Protein 9CP8 (pdb70)

Solvent-accessible surface area: 29819 Å² total; per-residue (Å²): 202,52,39,83,61,40,135,6,144,56,62,36,108,67,43,34,77,66,4,65,154,57,2,98,107,12,10,52,60,3,114,87,98,18,102,97,0,0,111,57,17,3,114,126,104,52,58,54,93,35,107,4,52,14,70,117,88,61,17,124,74,71,12,112,119,13,74,83,49,20,75,56,13,0,44,26,0,20,129,11,2,38,72,2,4,82,22,6,88,117,5,23,91,87,43,62,48,117,26,41,88,16,0,48,0,0,2,41,26,17,42,3,78,20,0,0,2,9,0,17,12,42,79,5,1,28,0,0,4,1,0,0,3,0,4,2,0,67,9,0,31,3,178,29,0,4,0,0,0,8,14,30,150,78,131,13,5,30,55,27,0,0,25,0,0,87,43,9,26,11,79,23,1,0,2,0,1,18,5,2,0,0,0,0,4,0,58,6,33,42,32,67,90,68,2,11,1,0,0,2,20,10,82,37,52,2,0,10,0,1,36,35,7,18,12,75,0,4,18,4,0,18,2,8,39,21,2,0,0,0,1,2,20,131,86,14,38,29,52,5,0,0,6,3,0,5,0,2,2,0,34,14,76,39,2,2,0,14,0,0,0,45,13,166,86,5,0,73,128,0,47,60,53,1,66,94,50,9,70,151,6,14,64,36,2,95,72,0,0,65,7,0,21,143,17,6,0,6,0,0,34,5,63,64,83,109,48,1,20,108,5,2,28,144,41,0,1,10,5,1,0,0,6,15,55,78,35,120,53,5,34,66,56,0,39,3,0,1,2,0,2,5,6,31,43,0,1,2,1,0,4,9,4,0,0,1,2,12,24,1,6,0,4,49,15,1,0,53,16,10,3,8,3,6,0,29,57,0,18,2,24,0,13,30,2,67,6,72,114,110,0,2,74,52,0,1,24,1,0,0,46,0,0,21,57,6,20,1,2,2,0,0,69,2,0,40,52,2,15,66,80,16,39,97,145,32,114,64,113,30,18,116,70,21,135,120,102,73,46,80,48,41,141,12,145,59,61,38,106,68,43,32,77,66,4,65,142,45,1,95,102,14,14,55,55,3,113,77,156,19,97,108,7,0,110,89,29,2,119,112,100,36,55,45,98,40,98,5,56,15,65,108,112,63,15,184,99,78,11,126,121,13,74,85,48,18,76,57,12,0,46,26,0,21,128,11,2,40,72,2,5,82,22,5,83,112,5,20,86,87,46,67,49,111,26,42,95,19,0,48,0,0,2,41,19,18,44,3,77,20,0,0,2,9,0,18,11,55,87,5,1,30,0,0,3,1,0,0,2,0,4,2,0,66,9,0,40,3,166,21,0,4,0,0,0,7,6,32,196,60,134,20,8,29,55,25,0,0,25,0,0,85,43,9,27,12,78,25,1,1,0,0,1,18,4,1,0,0,0,0,5,0,60,5,33,43,33,66,97,68,2,10,1,0,0,2,19,10,81,37,51,2,1,10,0,1,36,28,8,19,13,86,1,4,18,4,0,17,3,8,40,20,1,0,0,0,1,2,19,131,88,12,39,31,52,6,0,0,5,2,0,6,0,3,2,0,35,13,78,42,3,2,1,12,0,0,0,46,15,129,85,6,0,69,131,0,48,58,52,1,64,96,53,8,69,148,5,13,71,45,3,98,73,0,0,63,13,0,22,143,17,6,0,8,0,0,24,3,48,63,82,109,35,1,20,103,1,1,29,145,39,0,2,11,4,1,0,0,6,15,56,81,35,121,51,5,34,64,57,0,38,4,0,1,3,0,2,4,6,30,42,0,1,2,1,0,4,8,4,0,0,1,2,12,24,1,5,0,2,52,16,1,0,51,14,10,4,10,3,9,0,33,59,0,19,2,23,0,13,29,1,64,7,72,112,114,0,2,72,50,0,0,26,1,0,0,52,0,0,22,55,5,20,1,3,2,0,0,70,2,0,42,51,2,15,67,81,16,41,100,148,34,109,64,135,28,27,120,73,18,136,122

Radius of gyration: 27.76 Å; Cα contacts (8 Å, |Δi|>4): 2174; chains: 2; bounding box: 69×74×76 Å

Foldseek 3Di:
DKDWPDDFQDAPVRCLVVLQVVLVVLLVCCVVPPPVSQCVCLCPVQVDNDDWWDDPVNLCVLQVPPDPVLLVQLLQQLVLQLVVQLVVLVVDDKDWDQDQPQKIKIKDKAFFAEEEAEFEEDLHQQLQQLLLPLLQSVSLVHDAYEYEYEQYDPGFRDNSSSSSNVSSPHPIYTRGDFLSSQSCQCCVGPNVDHGQEYETEEASNRLVSNVVCPVSHHYFERFHQAEEEEEAEPQDDLLLLLVQQLVRQLSFLNYEREYEYQDPVSLVSSVVVNLVVLVPDPDSSVVRNVNRCRRHYIYMHDNDPVRSLVVCQQQLHQEYEYAYPPQVVVVVRRQRHQYYHYHSPDGLVCQSHHNHHRSRAYHPRRSNPHHGDGSSSRIDIDMDMDGDLVSLVVVLLVQLAVCVVVVNQVRNVVSVVSCCVSPVPDDDNRHDHHDD/DKDWPDDFQDAPVRCQVVLLVVLVVLLVQCVVPPPVSQCVCLCVPQVDNDFWWADPVRLCVLQVPPDPVLLVQLLQQLVLQLVVQLVVLVVDDKDWDQDQPQKIKIKDKAFFAEEEAEFEEDLHQQLQQLLLPLLQSVSLVHDAYEYEYEQHPSHFRDSSSSSSNVSSPHPIYTHGDFLSSQSCQQCVGPNVDHGQEYETAEASNRLVSNVVCPVSHHYFASFHQAEEEEEAEPQDDLLLLLVQQLVSQLSFLNYEYEYEYQDVVSLVSSVVVNLVVLVPDPDSSNHRNVNRCRRHYIYMHDNDPVVSLVVCQVQLHQEYEYAYPPQVVVVVRHQRHQYYHYHSPDGLVCQSHHNHHRSRAYHPRRSNPHHGDHSSSRIDIDMDMDGDLVSLVVVLLVQLAVCVVVLNQVRNVVSVVSCCVSPVPDDDPSHDHRDD

Nearest PDB structures (foldseek):
  9cp9-assembly1_B  TM=1.002E+00  e=2.658E-89  Cupriavidus pinatubonensis JMP134
  9cp7-assembly1_B  TM=1.001E+00  e=1.029E-88  Cupriavidus pinatubonensis JMP134
  1kah-assembly1_A  TM=8.950E-01  e=1.008E-38  Escherichia coli
  6an0-assembly1_A-2  TM=8.835E-01  e=2.908E-38  Elizabethkingia anophelis NUHP1
  8wwe-assembly1_C  TM=5.870E-01  e=1.804E-37  Ruegeria pomeroyi DSS-3

InterPro domains:
  IPR001692 Histidinol dehydrogenase, conserved site [PS00611] (219-251)
  IPR012131 Histidinol dehydrogenase [PF00815] (11-418)
  IPR012131 Histidinol dehydrogenase [PR00083] (23-47)
  IPR012131 Histidinol dehydrogenase [PR00083] (97-124)
  IPR012131 Histidinol dehydrogenase [PR00083] (160-186)
  IPR012131 Histidinol dehydrogenase [PR00083] (190-215)
  IPR012131 Histidinol dehydrogenase [PR00083] (219-240)
  IPR012131 Histidinol dehydrogenase [PR00083] (241-260)
  IPR012131 Histidinol dehydrogenase [PR00083] (312-337)
  IPR012131 Histidinol dehydrogenase [PR00083] (353-371)
  IPR012131 Histidinol dehydrogenase [PTHR21256] (5-421)
  IPR012131 Histidinol dehydrogenase [TIGR00069] (23-418)
  IPR012131 Histidinol dehydrogenase [cd06572] (19-411)
  IPR016161 Aldehyde/histidinol dehydrogenase [SSF53720] (16-419)
  IPR022695 Histidinol dehydrogenase, monofunctional [PIRSF000099] (8-419)
  IPR043678 Sulfopropanediol 3-dehydrogenase [MF_02228] (1-433)

Structure (mmCIF, N/CA/C/O backbone):
data_9CP8
#
_entry.id   9CP8
#
_cell.length_a   83.078
_cell.length_b   75.592
_cell.length_c   84.995
_cell.angle_alpha   90.000
_cell.angle_beta   117.279
_cell.angle_gamma   90.000
#
_symmetry.space_group_name_H-M   'P 1 21 1'
#
loop_
_entity.id
_entity.type
_entity.pdbx_description
1 polymer 'Sulfopropanediol 3-dehydrogenase'
2 non-polymer 'ZINC ION'
3 non-polymer '1,4-DIHYDRONICOTINAMIDE ADENINE DINUCLEOTIDE'
4 non-polymer '(2R)-3-SULFOLACTIC ACID'
5 water water
#
loop_
_atom_site.group_PDB
_atom_site.id
_atom_site.type_symbol
_atom_site.label_atom_id
_atom_site.label_alt_id
_atom_site.label_comp_id
_atom_site.label_asym_id
_atom_site.label_entity_id
_atom_site.label_seq_id
_atom_site.pdbx_PDB_ins_code
_atom_site.Cartn_x
_atom_site.Cartn_y
_atom_site.Cartn_z
_atom_site.occupancy
_atom_site.B_iso_or_equiv
_atom_site.auth_seq_id
_atom_site.auth_comp_id
_atom_site.auth_asym_id
_atom_site.auth_atom_id
_atom_site.pdbx_PDB_model_num
ATOM 1 N N . MET A 1 2 ? -15.587 -26.054 44.095 1.000 42.119 1 MET A N 1
ATOM 2 C CA . MET A 1 2 ? -16.646 -25.170 43.539 1.000 40.465 1 MET A CA 1
ATOM 3 C C . MET A 1 2 ? -16.449 -23.724 44.008 1.000 39.453 1 MET A C 1
ATOM 4 O O . MET A 1 2 ? -16.254 -23.449 45.191 1.000 40.436 1 MET A O 1
ATOM 9 N N . ILE A 1 3 ? -16.608 -22.806 43.049 1.000 36.505 2 ILE A N 1
ATOM 10 C CA . ILE A 1 3 ? -16.397 -21.381 43.226 1.000 33.455 2 ILE A CA 1
ATOM 11 C C . ILE A 1 3 ? -17.757 -20.711 43.076 1.000 30.812 2 ILE A C 1
ATOM 12 O O . ILE A 1 3 ? -18.425 -20.925 42.060 1.000 33.744 2 ILE A O 1
ATOM 17 N N . SER A 1 4 ? -18.156 -19.899 44.062 1.000 25.489 3 SER A N 1
ATOM 18 C CA . SER A 1 4 ? -19.483 -19.303 44.059 1.000 26.246 3 SER A CA 1
ATOM 19 C C . SER A 1 4 ? -19.397 -17.824 43.710 1.000 23.851 3 SER A C 1
ATOM 20 O O . SER A 1 4 ? -18.727 -17.079 44.422 1.000 25.412 3 SER A O 1
ATOM 23 N N . TYR A 1 5 ? -20.093 -17.442 42.640 1.000 22.576 4 TYR A N 1
ATOM 24 C CA . TYR A 1 5 ? -20.304 -16.050 42.286 1.000 21.318 4 TYR A CA 1
ATOM 25 C C . TYR A 1 5 ? -21.470 -15.478 43.083 1.000 25.064 4 TYR A C 1
ATOM 26 O O . TYR A 1 5 ? -22.643 -15.706 42.754 1.000 24.930 4 TYR A O 1
ATOM 35 N N . LEU A 1 6 ? -21.126 -14.674 44.087 1.000 22.637 5 LEU A N 1
ATOM 36 C CA . LEU A 1 6 ? -22.124 -13.940 44.850 1.000 22.253 5 LEU A CA 1
ATOM 37 C C . LEU A 1 6 ? -22.583 -12.721 44.060 1.000 23.661 5 LEU A C 1
ATOM 38 O O . LEU A 1 6 ? -23.662 -12.207 44.294 1.000 24.949 5 LEU A O 1
ATOM 43 N N . LYS A 1 7 ? -21.739 -12.207 43.155 1.000 20.213 6 LYS A N 1
ATOM 44 C CA . LYS A 1 7 ? -22.182 -11.232 42.176 1.000 21.971 6 LYS A CA 1
ATOM 45 C C . LYS A 1 7 ? -21.509 -11.595 40.861 1.000 23.045 6 LYS A C 1
ATOM 46 O O . LYS A 1 7 ? -20.287 -11.762 40.810 1.000 21.607 6 LYS A O 1
ATOM 52 N N . LYS A 1 8 ? -22.319 -11.769 39.814 1.000 24.247 7 LYS A N 1
ATOM 53 C CA . LYS A 1 8 ? -21.822 -12.084 38.490 1.000 26.301 7 LYS A CA 1
ATOM 54 C C . LYS A 1 8 ? -22.036 -10.881 37.578 1.000 28.702 7 LYS A C 1
ATOM 55 O O . LYS A 1 8 ? -23.064 -10.206 37.642 1.000 30.973 7 LYS A O 1
ATOM 61 N N . ALA A 1 9 ? -21.066 -10.621 36.704 1.000 25.422 8 ALA A N 1
ATOM 62 C CA . ALA A 1 9 ? -21.166 -9.511 35.776 1.000 28.140 8 ALA A CA 1
ATOM 63 C C . ALA A 1 9 ? -21.839 -9.938 34.477 1.000 29.747 8 ALA A C 1
ATOM 64 O O . ALA A 1 9 ? -21.436 -10.941 33.897 1.000 32.517 8 ALA A O 1
ATOM 66 N N . GLU A 1 10 ? -22.709 -9.085 33.933 1.000 32.465 9 GLU A N 1
ATOM 67 C CA . GLU A 1 10 ? -23.161 -9.249 32.551 1.000 36.197 9 GLU A CA 1
ATOM 68 C C . GLU A 1 10 ? -22.039 -8.963 31.542 1.000 36.840 9 GLU A C 1
ATOM 69 O O . GLU A 1 10 ? -21.995 -9.547 30.459 1.000 34.969 9 GLU A O 1
ATOM 75 N N . LYS A 1 11 ? -21.123 -8.043 31.874 1.000 31.930 10 LYS A N 1
ATOM 76 C CA . LYS A 1 11 ? -20.142 -7.583 30.903 1.000 29.429 10 LYS A CA 1
ATOM 77 C C . LYS A 1 11 ? -18.726 -7.801 31.428 1.000 29.473 10 LYS A C 1
ATOM 78 O O . LYS A 1 11 ? -18.517 -7.847 32.640 1.000 28.018 10 LYS A O 1
ATOM 84 N N . THR A 1 12 ? -17.763 -7.904 30.493 1.000 28.459 11 THR A N 1
ATOM 85 C CA . THR A 1 12 ? -16.349 -8.044 30.829 1.000 30.057 11 THR A CA 1
ATOM 86 C C . THR A 1 12 ? -15.531 -7.114 29.932 1.000 27.960 11 THR A C 1
ATOM 87 O O . THR A 1 12 ? -16.065 -6.499 29.003 1.000 28.194 11 THR A O 1
ATOM 91 N N . PRO A 1 13 ? -14.213 -6.916 30.207 1.000 27.465 12 PRO A N 1
ATOM 92 C CA . PRO A 1 13 ? -13.369 -6.116 29.303 1.000 28.939 12 PRO A CA 1
ATOM 93 C C . PRO A 1 13 ? -13.397 -6.521 27.830 1.000 28.777 12 PRO A C 1
ATOM 94 O O . PRO A 1 13 ? -13.008 -5.739 26.968 1.000 29.419 12 PRO A O 1
ATOM 98 N N . GLN A 1 14 ? -13.882 -7.735 27.553 1.000 33.263 13 GLN A N 1
ATOM 99 C CA . GLN A 1 14 ? -14.050 -8.225 26.192 1.000 34.474 13 GLN A CA 1
ATOM 100 C C . GLN A 1 14 ? -15.292 -7.646 25.512 1.000 33.440 13 GLN A C 1
ATOM 101 O O . GLN A 1 14 ? -15.325 -7.564 24.291 1.000 33.876 13 GLN A O 1
ATOM 107 N N . THR A 1 15 ? -16.308 -7.238 26.287 1.000 33.111 14 THR A N 1
ATOM 108 C CA . THR A 1 15 ? -17.621 -6.915 25.736 1.000 31.216 14 THR A CA 1
ATOM 109 C C . THR A 1 15 ? -17.526 -5.845 24.646 1.000 34.038 14 THR A C 1
ATOM 110 O O . THR A 1 15 ? -18.147 -5.995 23.602 1.000 37.753 14 THR A O 1
ATOM 114 N N . GLU A 1 16 ? -16.750 -4.773 24.871 1.000 31.792 15 GLU A N 1
ATOM 115 C CA . GLU A 1 16 ? -16.758 -3.622 23.976 1.000 32.341 15 GLU A CA 1
ATOM 116 C C . GLU A 1 16 ? -15.699 -3.686 22.874 1.000 29.468 15 GLU A C 1
ATOM 117 O O . GLU A 1 16 ? -15.476 -2.678 22.195 1.000 32.418 15 GLU A O 1
ATOM 123 N N . THR A 1 17 ? -15.060 -4.848 22.673 1.000 34.924 16 THR A N 1
ATOM 124 C CA . THR A 1 17 ? -13.991 -4.953 21.687 1.000 34.645 16 THR A CA 1
ATOM 125 C C . THR A 1 17 ? -14.470 -4.500 20.301 1.000 33.153 16 THR A C 1
ATOM 126 O O . THR A 1 17 ? -13.806 -3.691 19.654 1.000 31.167 16 THR A O 1
ATOM 130 N N . ALA A 1 18 ? -15.614 -5.017 19.828 1.000 34.055 17 ALA A N 1
ATOM 131 C CA . ALA A 1 18 ? -16.072 -4.748 18.467 1.000 30.620 17 ALA A CA 1
ATOM 132 C C . ALA A 1 18 ? -16.295 -3.255 18.227 1.000 27.183 17 ALA A C 1
ATOM 133 O O . ALA A 1 18 ? -15.935 -2.714 17.179 1.000 27.561 17 ALA A O 1
ATOM 135 N N . THR A 1 19 ? -16.909 -2.584 19.203 1.000 27.876 18 THR A N 1
ATOM 136 C CA . THR A 1 19 ? -17.132 -1.153 19.127 1.000 30.009 18 THR A CA 1
ATOM 137 C C . THR A 1 19 ? -15.808 -0.419 18.899 1.000 29.221 18 THR A C 1
ATOM 138 O O . THR A 1 19 ? -15.679 0.434 18.025 1.000 29.006 18 THR A O 1
ATOM 142 N N . ALA A 1 20 ? -14.808 -0.740 19.721 1.000 26.250 19 ALA A N 1
ATOM 143 C CA . ALA A 1 20 ? -13.551 -0.006 19.666 1.000 25.395 19 ALA A CA 1
ATOM 144 C C . ALA A 1 20 ? -12.861 -0.250 18.325 1.000 25.068 19 ALA A C 1
ATOM 145 O O . ALA A 1 20 ? -12.317 0.664 17.717 1.000 24.933 19 ALA A O 1
ATOM 147 N N . GLN A 1 21 ? -12.900 -1.497 17.854 1.000 26.307 20 GLN A N 1
ATOM 148 C CA . GLN A 1 21 ? -12.165 -1.869 16.654 1.000 27.561 20 GLN A CA 1
ATOM 149 C C . GLN A 1 21 ? -12.745 -1.200 15.410 1.000 29.019 20 GLN A C 1
ATOM 150 O O . GLN A 1 21 ? -11.982 -0.814 14.535 1.000 26.924 20 GLN A O 1
ATOM 156 N N . LYS A 1 22 ? -14.073 -1.026 15.357 1.000 31.783 21 LYS A N 1
ATOM 157 C CA . LYS A 1 22 ? -14.726 -0.424 14.203 1.000 31.925 21 LYS A CA 1
ATOM 158 C C . LYS A 1 22 ? -14.313 1.043 14.049 1.000 27.848 21 LYS A C 1
ATOM 159 O O . LYS A 1 22 ? -13.952 1.480 12.963 1.000 27.438 21 LYS A O 1
ATOM 165 N N . VAL A 1 23 ? -14.327 1.803 15.152 1.000 26.684 22 VAL A N 1
ATOM 166 C CA . VAL A 1 23 ? -13.928 3.204 15.130 1.000 26.711 22 VAL A CA 1
ATOM 167 C C . VAL A 1 23 ? -12.454 3.331 14.748 1.000 23.598 22 VAL A C 1
ATOM 168 O O . VAL A 1 23 ? -12.075 4.159 13.918 1.000 22.671 22 VAL A O 1
ATOM 172 N N . VAL A 1 24 ? -11.590 2.541 15.396 1.000 25.913 23 VAL A N 1
ATOM 173 C CA . VAL A 1 24 ? -10.159 2.692 15.193 1.000 23.022 23 VAL A CA 1
ATOM 174 C C . VAL A 1 24 ? -9.786 2.352 13.747 1.000 22.746 23 VAL A C 1
ATOM 175 O O . VAL A 1 24 ? -8.978 3.042 13.142 1.000 24.500 23 VAL A O 1
ATOM 179 N N . THR A 1 25 ? -10.408 1.310 13.185 1.000 25.624 24 THR A N 1
ATOM 180 C CA . THR A 1 25 ? -10.135 0.933 11.802 1.000 27.253 24 THR A CA 1
ATOM 181 C C . THR A 1 25 ? -10.434 2.109 10.870 1.000 25.058 24 THR A C 1
ATOM 182 O O . THR A 1 25 ? -9.619 2.436 10.008 1.000 26.034 24 THR A O 1
ATOM 186 N N . GLU A 1 26 ? -11.579 2.790 11.075 1.000 25.633 25 GLU A N 1
ATOM 187 C CA . GLU A 1 26 ? -11.968 3.906 10.218 1.000 26.777 25 GLU A CA 1
ATOM 188 C C . GLU A 1 26 ? -11.013 5.082 10.404 1.000 26.067 25 GLU A C 1
ATOM 189 O O . GLU A 1 26 ? -10.534 5.679 9.441 1.000 24.171 25 GLU A O 1
ATOM 195 N N . MET A 1 27 ? -10.702 5.432 11.662 1.000 24.424 26 MET A N 1
ATOM 196 C CA . MET A 1 27 ? -9.910 6.628 11.893 1.000 24.716 26 MET A CA 1
ATOM 197 C C . MET A 1 27 ? -8.484 6.416 11.387 1.000 22.810 26 MET A C 1
ATOM 198 O O . MET A 1 27 ? -7.889 7.338 10.832 1.000 24.685 26 MET A O 1
ATOM 203 N N . LEU A 1 28 ? -7.918 5.221 11.604 1.000 26.815 27 LEU A N 1
ATOM 204 C CA . LEU A 1 28 ? -6.532 5.000 11.202 1.000 26.662 27 LEU A CA 1
ATOM 205 C C . LEU A 1 28 ? -6.422 4.974 9.672 1.000 26.718 27 LEU A C 1
ATOM 206 O O . LEU A 1 28 ? -5.454 5.456 9.120 1.000 27.153 27 LEU A O 1
ATOM 211 N N . ALA A 1 29 ? -7.448 4.485 8.986 1.000 29.572 28 ALA A N 1
ATOM 212 C CA . ALA A 1 29 ? -7.487 4.582 7.531 1.000 29.925 28 ALA A CA 1
ATOM 213 C C . ALA A 1 29 ? -7.511 6.042 7.065 1.000 29.562 28 ALA A C 1
ATOM 214 O O . ALA A 1 29 ? -6.733 6.429 6.199 1.000 29.876 28 ALA A O 1
ATOM 216 N N . GLU A 1 30 ? -8.354 6.890 7.677 1.000 26.708 29 GLU A N 1
ATOM 217 C CA . GLU A 1 30 ? -8.427 8.290 7.294 1.000 27.734 29 GLU A CA 1
ATOM 218 C C . GLU A 1 30 ? -7.106 8.999 7.550 1.000 27.231 29 GLU A C 1
ATOM 219 O O . GLU A 1 30 ? -6.697 9.855 6.780 1.000 27.598 29 GLU A O 1
ATOM 225 N N . ILE A 1 31 ? -6.449 8.701 8.687 1.000 25.193 30 ILE A N 1
ATOM 226 C CA . ILE A 1 31 ? -5.233 9.415 9.020 1.000 24.976 30 ILE A CA 1
ATOM 227 C C . ILE A 1 31 ? -4.089 8.934 8.122 1.000 26.766 30 ILE A C 1
ATOM 228 O O . ILE A 1 31 ? -3.248 9.737 7.726 1.000 28.054 30 ILE A O 1
ATOM 233 N N . GLN A 1 32 ? -4.054 7.637 7.816 1.000 28.606 31 GLN A N 1
ATOM 234 C CA . GLN A 1 32 ? -3.047 7.126 6.894 1.000 34.368 31 GLN A CA 1
ATOM 235 C C . GLN A 1 32 ? -3.187 7.837 5.550 1.000 36.903 31 GLN A C 1
ATOM 236 O O . GLN A 1 32 ? -2.200 8.332 5.015 1.000 37.644 31 GLN A O 1
ATOM 242 N N . ALA A 1 33 ? -4.432 7.944 5.056 1.000 35.526 32 ALA A N 1
ATOM 243 C CA . ALA A 1 33 ? -4.704 8.549 3.757 1.000 35.686 32 ALA A CA 1
ATOM 244 C C . ALA A 1 33 ? -4.476 10.068 3.755 1.000 35.768 32 ALA A C 1
ATOM 245 O O . ALA A 1 33 ? -3.940 10.610 2.792 1.000 34.960 32 ALA A O 1
ATOM 247 N N . ARG A 1 34 ? -4.902 10.780 4.811 1.000 33.697 33 ARG A N 1
ATOM 248 C CA . ARG A 1 34 ? -5.044 12.227 4.743 1.000 31.926 33 ARG A CA 1
ATOM 249 C C . ARG A 1 34 ? -4.106 12.983 5.677 1.000 29.836 33 ARG A C 1
ATOM 250 O O . A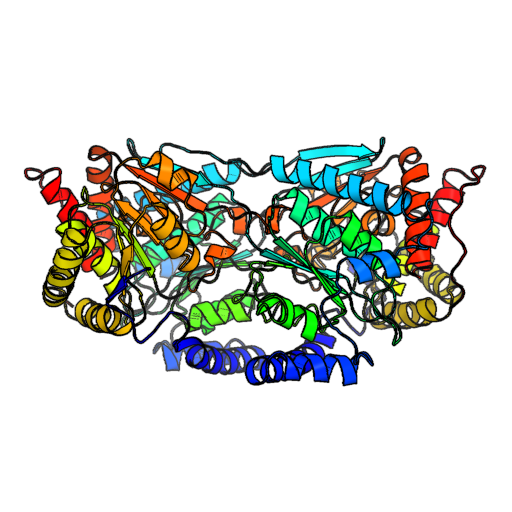RG A 1 34 ? -4.012 14.202 5.579 1.000 30.199 33 ARG A O 1
ATOM 258 N N . GLY A 1 35 ? -3.437 12.301 6.617 1.000 30.121 34 GLY A N 1
ATOM 259 C CA . GLY A 1 35 ? -2.425 12.964 7.431 1.000 28.093 34 GLY A CA 1
ATOM 260 C C . GLY A 1 35 ? -2.995 14.011 8.389 1.000 27.873 34 GLY A C 1
ATOM 261 O O . GLY A 1 35 ? -4.035 13.792 9.021 1.000 26.736 34 GLY A O 1
ATOM 262 N N . LYS A 1 36 ? -2.285 15.138 8.496 1.000 25.544 35 LYS A N 1
ATOM 263 C CA . LYS A 1 36 ? -2.640 16.204 9.412 1.000 28.359 35 LYS A CA 1
ATOM 264 C C . LYS A 1 36 ? -4.073 16.681 9.164 1.000 29.659 35 LYS A C 1
ATOM 265 O O . LYS A 1 36 ? -4.757 17.081 10.102 1.000 25.425 35 LYS A O 1
ATOM 271 N N . ASP A 1 37 ? -4.533 16.658 7.904 1.000 30.168 36 ASP A N 1
ATOM 272 C CA . ASP A 1 37 ? -5.874 17.141 7.605 1.000 32.529 36 ASP A CA 1
ATOM 273 C C . ASP A 1 37 ? -6.902 16.321 8.378 1.000 27.832 36 ASP A C 1
ATOM 274 O O . ASP A 1 37 ? -7.842 16.888 8.938 1.000 25.944 36 ASP A O 1
ATOM 279 N N . ALA A 1 38 ? -6.717 14.996 8.383 1.000 24.229 37 ALA A N 1
ATOM 280 C CA . ALA A 1 38 ? -7.637 14.118 9.080 1.000 24.841 37 ALA A CA 1
ATOM 281 C C . ALA A 1 38 ? -7.511 14.363 10.582 1.000 24.428 37 ALA A C 1
ATOM 282 O O . ALA A 1 38 ? -8.504 14.381 11.288 1.000 22.247 37 ALA A O 1
ATOM 284 N N . VAL A 1 39 ? -6.289 14.577 11.076 1.000 25.083 38 VAL A N 1
ATOM 285 C CA . VAL A 1 39 ? -6.129 14.800 12.508 1.000 24.430 38 VAL A CA 1
ATOM 286 C C . VAL A 1 39 ? -6.783 16.116 12.960 1.000 25.929 38 VAL A C 1
ATOM 287 O O . VAL A 1 39 ? -7.453 16.153 13.998 1.000 22.853 38 VAL A O 1
ATOM 291 N N . ARG A 1 40 ? -6.577 17.201 12.200 1.000 24.164 39 ARG A N 1
ATOM 292 C CA . ARG A 1 40 ? -7.226 18.474 12.478 1.000 26.057 39 ARG A CA 1
ATOM 293 C C . ARG A 1 40 ? -8.743 18.307 12.466 1.000 23.737 39 ARG A C 1
ATOM 294 O O . ARG A 1 40 ? -9.420 18.894 13.318 1.000 20.548 39 ARG A O 1
ATOM 302 N N . GLN A 1 41 ? -9.257 17.529 11.498 1.000 22.468 40 GLN A N 1
ATOM 303 C CA . GLN A 1 41 ? -10.690 17.285 11.373 1.000 22.773 40 GLN A CA 1
ATOM 304 C C . GLN A 1 41 ? -11.193 16.598 12.644 1.000 22.957 40 GLN A C 1
ATOM 305 O O . GLN A 1 41 ? -12.198 16.998 13.228 1.000 21.177 40 GLN A O 1
ATOM 311 N N . TYR A 1 42 ? -10.461 15.573 13.103 1.000 21.321 41 TYR A N 1
ATOM 312 C CA . TYR A 1 42 ? -10.901 14.823 14.270 1.000 21.526 41 TYR A CA 1
ATOM 313 C C . TYR A 1 42 ? -10.786 15.662 15.542 1.000 19.353 41 TYR A C 1
ATOM 314 O O . TYR A 1 42 ? -11.641 15.575 16.418 1.000 19.694 41 TYR A O 1
ATOM 323 N N . ALA A 1 43 ? -9.746 16.484 15.640 1.000 19.425 42 ALA A N 1
ATOM 324 C CA . ALA A 1 43 ? -9.558 17.364 16.783 1.000 20.237 42 ALA A CA 1
ATOM 325 C C . ALA A 1 43 ? -10.765 18.300 16.900 1.000 20.660 42 ALA A C 1
ATOM 326 O O . ALA A 1 43 ? -11.256 18.558 17.986 1.000 18.145 42 ALA A O 1
ATOM 328 N N . LYS A 1 44 ? -11.216 18.847 15.758 1.000 20.484 43 LYS A N 1
ATOM 329 C CA . LYS A 1 44 ? -12.369 19.732 15.767 1.000 20.847 43 LYS A CA 1
ATOM 330 C C . LYS A 1 44 ? -13.656 18.952 16.038 1.000 19.830 43 LYS A C 1
ATOM 331 O O . LYS A 1 44 ? -14.462 19.333 16.899 1.000 20.141 43 LYS A O 1
ATOM 337 N N . GLN A 1 45 ? -13.870 17.853 15.315 1.000 18.856 44 GLN A N 1
ATOM 338 C CA . GLN A 1 45 ? -15.138 17.143 15.385 1.000 19.414 44 GLN A CA 1
ATOM 339 C C . GLN A 1 45 ? -15.337 16.396 16.690 1.000 20.000 44 GLN A C 1
ATOM 340 O O . GLN A 1 45 ? -16.438 16.332 17.227 1.000 20.394 44 GLN A O 1
ATOM 346 N N . LEU A 1 46 ? -14.271 15.766 17.177 1.000 19.479 45 LEU A N 1
ATOM 347 C CA . LEU A 1 46 ? -14.399 14.997 18.402 1.000 19.054 45 LEU A CA 1
ATOM 348 C C . LEU A 1 46 ? -14.185 15.859 19.649 1.000 17.949 45 LEU A C 1
ATOM 349 O O . LEU A 1 46 ? -14.888 15.650 20.641 1.000 20.809 45 LEU A O 1
ATOM 354 N N . ASP A 1 47 ? -13.264 16.825 19.591 1.000 16.679 46 ASP A N 1
ATOM 355 C CA . ASP A 1 47 ? -12.837 17.546 20.784 1.000 18.148 46 ASP A CA 1
ATOM 356 C C . ASP A 1 47 ? -13.171 19.036 20.744 1.000 20.809 46 ASP A C 1
ATOM 357 O O . ASP A 1 47 ? -12.815 19.754 21.671 1.000 21.594 46 ASP A O 1
ATOM 362 N N . GLY A 1 48 ? -13.813 19.507 19.669 1.000 21.907 47 GLY A N 1
ATOM 363 C CA . GLY A 1 48 ? -14.181 20.919 19.576 1.000 22.471 47 GLY A CA 1
ATOM 364 C C . GLY A 1 48 ? -12.998 21.857 19.372 1.000 23.956 47 GLY A C 1
ATOM 365 O O . GLY A 1 48 ? -13.133 23.066 19.542 1.000 24.038 47 GLY A O 1
ATOM 366 N N . TRP A 1 49 ? -11.836 21.322 18.981 1.000 22.684 48 TRP A N 1
ATOM 367 C CA . TRP A 1 49 ? -10.600 22.085 18.977 1.000 23.832 48 TRP A CA 1
ATOM 368 C C . TRP A 1 49 ? -10.245 22.618 17.589 1.000 25.289 48 TRP A C 1
ATOM 369 O O . TRP A 1 49 ? -10.100 21.846 16.640 1.000 27.758 48 TRP A O 1
ATOM 380 N N . SER A 1 50 ? -10.038 23.945 17.506 1.000 28.079 49 SER A N 1
ATOM 381 C CA . SER A 1 50 ? -9.573 24.597 16.289 1.000 30.934 49 SER A CA 1
ATOM 382 C C . SER A 1 50 ? -8.188 25.218 16.454 1.000 33.494 49 SER A C 1
ATOM 383 O O . SER A 1 50 ? -7.621 25.695 15.475 1.000 41.424 49 SER A O 1
ATOM 386 N N . GLY A 1 51 ? -7.648 25.258 17.676 1.000 33.771 50 GLY A N 1
ATOM 387 C CA . GLY A 1 51 ? -6.353 25.873 17.919 1.000 35.717 50 GLY A CA 1
ATOM 388 C C . GLY A 1 51 ? -5.170 25.137 17.273 1.000 35.705 50 GLY A C 1
ATOM 389 O O . GLY A 1 51 ? -5.312 24.089 16.639 1.000 33.179 50 GLY A O 1
ATOM 390 N N . ASP A 1 52 ? -3.994 25.766 17.390 1.000 34.638 51 ASP A N 1
ATOM 391 C CA . ASP A 1 52 ? -2.724 25.140 17.073 1.000 32.576 51 ASP A CA 1
ATOM 392 C C . ASP A 1 52 ? -2.599 23.880 17.924 1.000 28.877 51 ASP A C 1
ATOM 393 O O . ASP A 1 52 ? -3.100 23.835 19.045 1.000 30.500 51 ASP A O 1
ATOM 398 N N . ILE A 1 53 ? -1.919 22.882 17.378 1.000 27.758 52 ILE A N 1
ATOM 399 C CA . ILE A 1 53 ? -1.821 21.593 18.047 1.000 27.803 52 ILE A CA 1
ATOM 400 C C . ILE A 1 53 ? -0.527 21.515 18.860 1.000 26.556 52 ILE A C 1
ATOM 401 O O . ILE A 1 53 ? -0.566 21.166 20.034 1.000 27.292 52 ILE A O 1
ATOM 406 N N . VAL A 1 54 ? 0.613 21.901 18.281 1.000 24.601 53 VAL A N 1
ATOM 407 C CA . VAL A 1 54 ? 1.866 21.920 19.019 1.000 24.372 53 VAL A CA 1
ATOM 408 C C . VAL A 1 54 ? 1.949 23.202 19.840 1.000 26.770 53 VAL A C 1
ATOM 409 O O . VAL A 1 54 ? 1.781 24.297 19.295 1.000 28.722 53 VAL A O 1
ATOM 413 N N . LEU A 1 55 ? 2.243 23.079 21.143 1.000 23.711 54 LEU A N 1
ATOM 414 C CA . LEU A 1 55 ? 2.393 24.229 22.014 1.000 24.521 54 LEU A CA 1
ATOM 415 C C . LEU A 1 55 ? 3.811 24.788 21.897 1.000 27.985 54 LEU A C 1
ATOM 416 O O . LEU A 1 55 ? 4.780 24.036 21.901 1.000 26.946 54 LEU A O 1
ATOM 421 N N . THR A 1 56 ? 3.935 26.124 21.845 1.000 27.891 55 THR A N 1
ATOM 422 C CA . THR A 1 56 ? 5.248 26.747 21.921 1.000 28.217 55 THR A CA 1
ATOM 423 C C . THR A 1 56 ? 5.708 26.815 23.374 1.000 28.425 55 THR A C 1
ATOM 424 O O . THR A 1 56 ? 4.906 26.768 24.298 1.000 26.541 55 THR A O 1
ATOM 428 N N . PRO A 1 57 ? 7.028 26.952 23.632 1.000 30.730 56 PRO A N 1
ATOM 429 C CA . PRO A 1 57 ? 7.514 27.203 24.986 1.000 31.014 56 PRO A CA 1
ATOM 430 C C . PRO A 1 57 ? 6.784 28.334 25.697 1.000 31.690 56 PRO A C 1
ATOM 431 O O . PRO A 1 57 ? 6.493 28.204 26.886 1.000 31.049 56 PRO A O 1
ATOM 435 N N . ASP A 1 58 ? 6.452 29.420 24.973 1.000 32.091 57 ASP A N 1
ATOM 436 C CA . ASP A 1 58 ? 5.759 30.542 25.587 1.000 33.008 57 ASP A CA 1
ATOM 437 C C . ASP A 1 58 ? 4.348 30.142 26.010 1.000 29.249 57 ASP A C 1
ATOM 438 O O . ASP A 1 58 ? 3.934 30.529 27.102 1.000 31.863 57 ASP A O 1
ATOM 443 N N . GLN A 1 59 ? 3.610 29.408 25.154 1.000 26.973 58 GLN A N 1
ATOM 444 C CA . GLN A 1 59 ? 2.284 28.918 25.503 1.000 25.450 58 GLN A CA 1
ATOM 445 C C . GLN A 1 59 ? 2.359 27.998 26.729 1.000 23.943 58 GLN A C 1
ATOM 446 O O . GLN A 1 59 ? 1.477 28.044 27.580 1.000 23.872 58 GLN A O 1
ATOM 452 N N . ILE A 1 60 ? 3.381 27.143 26.804 1.000 23.228 59 ILE A N 1
ATOM 453 C CA . ILE A 1 60 ? 3.523 26.255 27.956 1.000 23.535 59 ILE A CA 1
ATOM 454 C C . ILE A 1 60 ? 3.682 27.098 29.226 1.000 24.208 59 ILE A C 1
ATOM 455 O O . ILE A 1 60 ? 3.009 26.850 30.227 1.000 24.009 59 ILE A O 1
ATOM 460 N N . ARG A 1 61 ? 4.528 28.137 29.184 1.000 25.503 60 ARG A N 1
ATOM 461 C CA . ARG A 1 61 ? 4.723 29.015 30.331 1.000 27.604 60 ARG A CA 1
ATOM 462 C C . ARG A 1 61 ? 3.431 29.756 30.678 1.000 26.288 60 ARG A C 1
ATOM 463 O O . ARG A 1 61 ? 2.999 29.805 31.828 1.000 25.595 60 ARG A O 1
ATOM 471 N N . GLU A 1 62 ? 2.807 30.363 29.671 1.000 26.307 61 GLU A N 1
ATOM 472 C CA . GLU A 1 62 ? 1.608 31.151 29.882 1.000 27.358 61 GLU A CA 1
ATOM 473 C C . GLU A 1 62 ? 0.489 30.293 30.485 1.000 25.090 61 GLU A C 1
ATOM 474 O O . GLU A 1 62 ? -0.251 30.736 31.349 1.000 25.288 61 GLU A O 1
ATOM 480 N N . GLN A 1 63 ? 0.349 29.051 30.005 1.000 24.350 62 GLN A N 1
ATOM 481 C CA . GLN A 1 63 ? -0.780 28.224 30.411 1.000 23.751 62 GLN A CA 1
ATOM 482 C C . GLN A 1 63 ? -0.562 27.635 31.801 1.000 22.968 62 GLN A C 1
ATOM 483 O O . GLN A 1 63 ? -1.518 27.174 32.424 1.000 23.409 62 GLN A O 1
ATOM 489 N N . THR A 1 64 ? 0.676 27.682 32.303 1.000 21.713 63 THR A N 1
ATOM 490 C CA . THR A 1 64 ? 0.966 27.120 33.619 1.000 22.490 63 THR A CA 1
ATOM 491 C C . THR A 1 64 ? 1.316 28.211 34.639 1.000 24.623 63 THR A C 1
ATOM 492 O O . THR A 1 64 ? 1.625 27.918 35.798 1.000 21.904 63 THR A O 1
ATOM 496 N N . LYS A 1 65 ? 1.316 29.492 34.239 1.000 26.196 64 LYS A N 1
ATOM 497 C CA . LYS A 1 65 ? 1.932 30.488 35.106 1.000 26.448 64 LYS A CA 1
ATOM 498 C C . LYS A 1 65 ? 1.162 30.652 36.411 1.000 26.504 64 LYS A C 1
ATOM 499 O O . LYS A 1 65 ? 1.732 31.158 37.370 1.000 27.404 64 LYS A O 1
ATOM 505 N N . ASP A 1 66 ? -0.120 30.269 36.452 1.000 27.800 65 ASP A N 1
ATOM 506 C CA . ASP A 1 66 ? -0.914 30.457 37.653 1.000 28.285 65 ASP A CA 1
ATOM 507 C C . ASP A 1 66 ? -1.035 29.180 38.483 1.000 25.691 65 ASP A C 1
ATOM 508 O O . ASP A 1 66 ? -1.697 29.193 39.511 1.000 26.946 65 ASP A O 1
ATOM 513 N N . VAL A 1 67 ? -0.359 28.104 38.077 1.000 24.504 66 VAL A N 1
ATOM 514 C CA . VAL A 1 67 ? -0.437 26.873 38.851 1.000 21.791 66 VAL A CA 1
ATOM 515 C C . VAL A 1 67 ? 0.251 27.137 40.191 1.000 22.385 66 VAL A C 1
ATOM 516 O O . VAL A 1 67 ? 1.431 27.498 40.223 1.000 23.014 66 VAL A O 1
ATOM 520 N N . PRO A 1 68 ? -0.462 26.967 41.325 1.000 22.486 67 PRO A N 1
ATOM 521 C CA . PRO A 1 68 ? 0.052 27.330 42.653 1.000 24.810 67 PRO A CA 1
ATOM 522 C C . PRO A 1 68 ? 1.237 26.485 43.118 1.000 23.332 67 PRO A C 1
ATOM 523 O O . PRO A 1 68 ? 1.418 25.346 42.680 1.000 20.020 67 PRO A O 1
ATOM 527 N N . ALA A 1 69 ? 2.033 27.048 44.028 1.000 21.762 68 ALA A N 1
ATOM 528 C CA . ALA A 1 69 ? 3.228 26.382 44.516 1.000 21.958 68 ALA A CA 1
ATOM 529 C C . ALA A 1 69 ? 2.894 25.031 45.150 1.000 20.413 68 ALA A C 1
ATOM 530 O O . ALA A 1 69 ? 3.670 24.095 44.994 1.000 19.830 68 ALA A O 1
ATOM 532 N N . GLY A 1 70 ? 1.790 24.938 45.887 1.000 20.699 69 GLY A N 1
ATOM 533 C CA . GLY A 1 70 ? 1.434 23.701 46.575 1.000 19.918 69 GLY A CA 1
ATOM 534 C C . GLY A 1 70 ? 1.108 22.562 45.605 1.000 19.167 69 GLY A C 1
ATOM 535 O O . GLY A 1 70 ? 1.456 21.403 45.850 1.000 18.398 69 GLY A O 1
ATOM 536 N N . VAL A 1 71 ? 0.468 22.908 44.494 1.000 17.318 70 VAL A N 1
ATOM 537 C CA . VAL A 1 71 ? 0.125 21.946 43.455 1.000 16.681 70 VAL A CA 1
ATOM 538 C C . VAL A 1 71 ? 1.422 21.470 42.805 1.000 16.805 70 VAL A C 1
ATOM 539 O O . VAL A 1 71 ? 1.625 20.277 42.613 1.000 15.865 70 VAL A O 1
ATOM 543 N N . ARG A 1 72 ? 2.308 22.412 42.469 1.000 15.808 71 ARG A N 1
ATOM 544 C CA . ARG A 1 72 ? 3.593 22.045 41.891 1.000 17.054 71 ARG A CA 1
ATOM 545 C C . ARG A 1 72 ? 4.392 21.159 42.845 1.000 16.203 71 ARG A C 1
ATOM 546 O O . ARG A 1 72 ? 5.042 20.216 42.387 1.000 17.081 71 ARG A O 1
ATOM 554 N N . ALA A 1 73 ? 4.331 21.433 44.150 1.000 15.643 72 ALA A N 1
ATOM 555 C CA . ALA A 1 73 ? 5.106 20.671 45.115 1.000 16.330 72 ALA A CA 1
ATOM 556 C C . ALA A 1 73 ? 4.625 19.218 45.169 1.000 15.438 72 ALA A C 1
ATOM 557 O O . ALA A 1 73 ? 5.429 18.297 45.295 1.000 15.732 72 ALA A O 1
ATOM 559 N N . ASP A 1 74 ? 3.310 19.024 45.081 1.000 15.525 73 ASP A N 1
ATOM 560 C CA . ASP A 1 74 ? 2.763 17.676 45.132 1.000 15.029 73 ASP A CA 1
ATOM 561 C C . ASP A 1 74 ? 3.171 16.903 43.879 1.000 14.254 73 ASP A C 1
ATOM 562 O O . ASP A 1 74 ? 3.579 15.738 43.942 1.000 13.946 73 ASP A O 1
ATOM 567 N N . ILE A 1 75 ? 3.016 17.542 42.722 1.000 14.317 74 ILE A N 1
ATOM 568 C CA . ILE A 1 75 ? 3.349 16.903 41.465 1.000 14.660 74 ILE A CA 1
ATOM 569 C C . ILE A 1 75 ? 4.847 16.592 41.450 1.000 15.122 74 ILE A C 1
ATOM 570 O O . ILE A 1 75 ? 5.273 15.518 41.046 1.000 14.771 74 ILE A O 1
ATOM 575 N N . ASP A 1 76 ? 5.671 17.545 41.882 1.000 14.992 75 ASP A N 1
ATOM 576 C CA . ASP A 1 76 ? 7.108 17.325 41.902 1.000 15.186 75 ASP A CA 1
ATOM 577 C C . ASP A 1 76 ? 7.484 16.142 42.802 1.000 13.904 75 ASP A C 1
ATOM 578 O O . ASP A 1 76 ? 8.353 15.344 42.446 1.000 14.580 75 ASP A O 1
ATOM 583 N N . PHE A 1 77 ? 6.831 16.001 43.956 1.000 13.908 76 PHE A N 1
ATOM 584 C CA . PHE A 1 77 ? 7.077 14.889 44.854 1.000 13.283 76 PHE A CA 1
ATOM 585 C C . PHE A 1 77 ? 6.748 13.576 44.147 1.000 13.411 76 PHE A C 1
ATOM 586 O O . PHE A 1 77 ? 7.542 12.639 44.204 1.000 13.182 76 PHE A O 1
ATOM 594 N N . ALA A 1 78 ? 5.605 13.540 43.469 1.000 13.980 77 ALA A N 1
ATOM 595 C CA . ALA A 1 78 ? 5.189 12.338 42.760 1.000 13.576 77 ALA A CA 1
ATOM 596 C C . ALA A 1 78 ? 6.201 11.992 41.663 1.000 13.324 77 ALA A C 1
ATOM 597 O O . ALA A 1 78 ? 6.576 10.836 41.483 1.000 13.435 77 ALA A O 1
ATOM 599 N N . ILE A 1 79 ? 6.625 12.990 40.887 1.000 13.076 78 ILE A N 1
ATOM 600 C CA . ILE A 1 79 ? 7.615 12.758 39.844 1.000 13.468 78 ILE A CA 1
ATOM 601 C C . ILE A 1 79 ? 8.884 12.140 40.445 1.000 13.830 78 ILE A C 1
ATOM 602 O O . ILE A 1 79 ? 9.490 11.266 39.833 1.000 14.321 78 ILE A O 1
ATOM 607 N N . ARG A 1 80 ? 9.318 12.624 41.607 1.000 13.863 79 ARG A N 1
ATOM 608 C CA . ARG A 1 80 ? 10.512 12.086 42.269 1.000 14.920 79 ARG A CA 1
ATOM 609 C C . ARG A 1 80 ? 10.328 10.617 42.645 1.000 13.553 79 ARG A C 1
ATOM 610 O O . ARG A 1 80 ? 11.246 9.824 42.516 1.000 13.400 79 ARG A O 1
ATOM 618 N N . GLN A 1 81 ? 9.135 10.243 43.108 1.000 13.190 80 GLN A N 1
ATOM 619 C CA . GLN A 1 81 ? 8.911 8.866 43.504 1.000 13.023 80 GLN A CA 1
ATOM 620 C C . GLN A 1 81 ? 8.954 7.948 42.278 1.000 12.874 80 GLN A C 1
ATOM 621 O O . GLN A 1 81 ? 9.593 6.901 42.287 1.000 12.548 80 GLN A O 1
ATOM 627 N N . VAL A 1 82 ? 8.274 8.355 41.203 1.000 12.566 81 VAL A N 1
ATOM 628 C CA . VAL A 1 82 ? 8.270 7.607 39.957 1.000 12.823 81 VAL A CA 1
ATOM 629 C C . VAL A 1 82 ? 9.696 7.484 39.420 1.000 13.304 81 VAL A C 1
ATOM 630 O O . VAL A 1 82 ? 10.109 6.416 38.986 1.000 14.013 81 VAL A O 1
ATOM 634 N N . THR A 1 83 ? 10.455 8.588 39.444 1.000 13.640 82 THR A N 1
ATOM 635 C CA . THR A 1 83 ? 11.831 8.559 38.961 1.000 13.347 82 THR A CA 1
ATOM 636 C C . THR A 1 83 ? 12.714 7.636 39.806 1.000 12.977 82 THR A C 1
ATOM 637 O O . THR A 1 83 ? 13.503 6.847 39.268 1.000 13.783 82 THR A O 1
ATOM 641 N N . ASP A 1 84 ? 12.582 7.726 41.119 1.000 12.982 83 ASP A N 1
ATOM 642 C CA . ASP A 1 84 ? 13.383 6.897 42.021 1.000 13.856 83 ASP A CA 1
ATOM 643 C C . ASP A 1 84 ? 13.162 5.414 41.727 1.000 14.712 83 ASP A C 1
ATOM 644 O O . ASP A 1 84 ? 14.110 4.621 41.608 1.000 14.703 83 ASP A O 1
ATOM 649 N N . PHE A 1 85 ? 11.900 5.010 41.576 1.000 13.794 84 PHE A N 1
ATOM 650 C CA . PHE A 1 85 ? 11.635 3.607 41.298 1.000 13.445 84 PHE A CA 1
ATOM 651 C C . PHE A 1 85 ? 12.104 3.223 39.896 1.000 13.075 84 PHE A C 1
ATOM 652 O O . PHE A 1 85 ? 12.587 2.120 39.705 1.000 14.036 84 PHE A O 1
ATOM 660 N N . ALA A 1 86 ? 11.921 4.116 38.916 1.000 13.188 85 ALA A N 1
ATOM 661 C CA . ALA A 1 86 ? 12.318 3.862 37.546 1.000 12.846 85 ALA A CA 1
ATOM 662 C C . ALA A 1 86 ? 13.825 3.651 37.467 1.000 14.466 85 ALA A C 1
ATOM 663 O O . ALA A 1 86 ? 14.271 2.729 36.776 1.000 14.465 85 ALA A O 1
ATOM 665 N N . LEU A 1 87 ? 14.595 4.441 38.211 1.000 13.907 86 LEU A N 1
ATOM 666 C CA . LEU A 1 87 ? 16.049 4.274 38.205 1.000 16.046 86 LEU A CA 1
ATOM 667 C C . LEU A 1 87 ? 16.450 2.934 38.814 1.000 16.798 86 LEU A C 1
ATOM 668 O O . LEU A 1 87 ? 17.408 2.294 38.353 1.000 16.431 86 LEU A O 1
ATOM 673 N N . ALA A 1 88 ? 15.730 2.491 39.850 1.000 15.203 87 ALA A N 1
ATOM 674 C CA . ALA A 1 88 ? 15.971 1.182 40.424 1.000 15.927 87 ALA A CA 1
ATOM 675 C C . ALA A 1 88 ? 15.671 0.090 39.398 1.000 15.357 87 ALA A C 1
ATOM 676 O O . ALA A 1 88 ? 16.432 -0.862 39.268 1.000 15.908 87 ALA A O 1
ATOM 678 N N . GLN A 1 89 ? 14.572 0.221 38.649 1.000 13.838 88 GLN A N 1
ATOM 679 C CA . GLN A 1 89 ? 14.255 -0.744 37.614 1.000 14.741 88 GLN A CA 1
ATOM 680 C C . GLN A 1 89 ? 15.335 -0.751 36.541 1.000 14.751 88 GLN A C 1
ATOM 681 O O . GLN A 1 89 ? 15.704 -1.819 36.058 1.000 15.761 88 GLN A O 1
ATOM 687 N N . ARG A 1 90 ? 15.848 0.420 36.187 1.000 14.514 89 ARG A N 1
ATOM 688 C CA . ARG A 1 90 ? 16.873 0.475 35.153 1.000 15.680 89 ARG A CA 1
ATOM 689 C C . ARG A 1 90 ? 18.104 -0.337 35.564 1.000 16.226 89 ARG A C 1
ATOM 690 O O . ARG A 1 90 ? 18.748 -0.962 34.708 1.000 16.490 89 ARG A O 1
ATOM 698 N N . GLU A 1 91 ? 18.455 -0.283 36.851 1.000 16.226 90 GLU A N 1
ATOM 699 C CA . GLU A 1 91 ? 19.609 -1.025 37.357 1.000 17.255 90 GLU A CA 1
ATOM 700 C C . GLU A 1 91 ? 19.420 -2.540 37.298 1.000 16.697 90 GLU A C 1
ATOM 701 O O . GLU A 1 91 ? 20.399 -3.300 37.359 1.000 17.796 90 GLU A O 1
ATOM 707 N N . SER A 1 92 ? 18.187 -3.020 37.174 1.000 14.974 91 SER A N 1
ATOM 708 C CA . SER A 1 92 ? 17.897 -4.438 37.257 1.000 15.208 91 SER A CA 1
ATOM 709 C C . SER A 1 92 ? 18.139 -5.196 35.947 1.000 16.091 91 SER A C 1
ATOM 710 O O . SER A 1 92 ? 18.035 -6.419 35.938 1.000 17.882 91 SER A O 1
ATOM 713 N N . LEU A 1 93 ? 18.405 -4.479 34.854 1.000 15.929 92 LEU A N 1
ATOM 714 C CA . LEU A 1 93 ? 18.678 -5.085 33.550 1.000 16.670 92 LEU A CA 1
ATOM 715 C C . LEU A 1 93 ? 20.105 -4.712 33.159 1.000 16.931 92 LEU A C 1
ATOM 716 O O . LEU A 1 93 ? 20.404 -3.540 32.949 1.000 20.098 92 LEU A O 1
ATOM 721 N N . LYS A 1 94 ? 20.971 -5.724 33.077 1.000 17.711 93 LYS A N 1
ATOM 722 C CA . LYS A 1 94 ? 22.394 -5.535 32.853 1.000 18.885 93 LYS A CA 1
ATOM 723 C C . LYS A 1 94 ? 22.826 -5.901 31.435 1.000 16.958 93 LYS A C 1
ATOM 724 O O . LYS A 1 94 ? 22.288 -6.814 30.818 1.000 17.062 93 LYS A O 1
ATOM 730 N N . GLU A 1 95 ? 23.864 -5.209 30.983 1.000 17.834 94 GLU A N 1
ATOM 731 C CA . GLU A 1 95 ? 24.637 -5.658 29.829 1.000 17.023 94 GLU A CA 1
ATOM 732 C C . GLU A 1 95 ? 25.644 -6.703 30.282 1.000 16.385 94 GLU A C 1
ATOM 733 O O . GLU A 1 95 ? 26.054 -6.712 31.439 1.000 17.396 94 GLU A O 1
ATOM 739 N N . PHE A 1 96 ? 26.053 -7.587 29.359 1.000 15.985 95 PHE A N 1
ATOM 740 C CA . PHE A 1 96 ? 27.061 -8.594 29.680 1.000 15.603 95 PHE A CA 1
ATOM 741 C C . PHE A 1 96 ? 27.648 -9.158 28.385 1.000 15.880 95 PHE A C 1
ATOM 742 O O . PHE A 1 96 ? 27.068 -8.977 27.314 1.000 15.520 95 PHE A O 1
ATOM 750 N N . SER A 1 97 ? 28.766 -9.885 28.520 1.000 16.486 96 SER A N 1
ATOM 751 C CA . SER A 1 97 ? 29.224 -10.758 27.461 1.000 17.303 96 SER A CA 1
ATOM 752 C C . SER A 1 97 ? 29.685 -12.057 28.096 1.000 16.824 96 SER A C 1
ATOM 753 O O . SER A 1 97 ? 29.991 -12.081 29.291 1.000 17.924 96 SER A O 1
ATOM 756 N N . VAL A 1 98 ? 29.686 -13.123 27.293 1.000 15.151 97 VAL A N 1
ATOM 757 C CA . VAL A 1 98 ? 30.046 -14.462 27.744 1.000 16.032 97 VAL A CA 1
ATOM 758 C C . VAL A 1 98 ? 30.787 -15.177 26.620 1.000 16.687 97 VAL A C 1
ATOM 759 O O . VAL A 1 98 ? 30.548 -14.889 25.442 1.000 16.438 97 VAL A O 1
ATOM 763 N N . GLU A 1 99 ? 31.626 -16.158 26.978 1.000 16.403 98 GLU A N 1
ATOM 764 C CA . GLU A 1 99 ? 32.173 -17.098 26.015 1.000 16.960 98 GLU A CA 1
ATOM 765 C C . GLU A 1 99 ? 31.230 -18.295 25.929 1.000 16.531 98 GLU A C 1
ATOM 766 O O . GLU A 1 99 ? 30.826 -18.853 26.957 1.000 17.317 98 GLU A O 1
ATOM 772 N N . LEU A 1 100 ? 30.903 -18.705 24.701 1.000 15.336 99 LEU A N 1
ATOM 773 C CA . LEU A 1 100 ? 30.061 -19.860 24.458 1.000 15.319 99 LEU A CA 1
ATOM 774 C C . LEU A 1 100 ? 30.983 -21.004 24.033 1.000 15.549 99 LEU A C 1
ATOM 775 O O . LEU A 1 100 ? 31.829 -21.394 24.834 1.000 16.228 99 LEU A O 1
ATOM 780 N N . HIS A 1 101 ? 30.881 -21.500 22.797 1.000 15.463 100 HIS A N 1
ATOM 781 C CA . HIS A 1 101 ? 31.924 -22.377 22.282 1.000 15.165 100 HIS A CA 1
ATOM 782 C C . HIS A 1 101 ? 33.234 -21.588 22.352 1.000 14.886 100 HIS A C 1
ATOM 783 O O . HIS A 1 101 ? 33.261 -20.374 22.158 1.000 14.824 100 HIS A O 1
ATOM 790 N N . PRO A 1 102 ? 34.397 -22.205 22.656 1.000 14.501 101 PRO A N 1
ATOM 791 C CA . PRO A 1 102 ? 35.616 -21.413 22.765 1.000 15.330 101 PRO A CA 1
ATOM 792 C C . PRO A 1 102 ? 35.860 -20.547 21.533 1.000 14.869 101 PRO A C 1
ATOM 793 O O . PRO A 1 102 ? 35.756 -21.007 20.390 1.000 15.970 101 PRO A O 1
ATOM 797 N N . GLY A 1 103 ? 36.185 -19.287 21.797 1.000 15.082 102 GLY A N 1
ATOM 798 C CA . GLY A 1 103 ? 36.419 -18.320 20.745 1.000 15.620 102 GLY A CA 1
ATOM 799 C C . GLY A 1 103 ? 35.150 -17.608 20.268 1.000 15.281 102 GLY A C 1
ATOM 800 O O . GLY A 1 103 ? 35.254 -16.693 19.460 1.000 15.426 102 GLY A O 1
ATOM 801 N N . VAL A 1 104 ? 33.975 -18.033 20.745 1.000 14.535 103 VAL A N 1
ATOM 802 C CA . VAL A 1 104 ? 32.727 -17.324 20.467 1.000 13.861 103 VAL A CA 1
ATOM 803 C C . VAL A 1 104 ? 32.408 -16.411 21.650 1.000 14.775 103 VAL A C 1
ATOM 804 O O . VAL A 1 104 ? 32.104 -16.915 22.731 1.000 15.750 103 VAL A O 1
ATOM 808 N N . THR A 1 105 ? 32.501 -15.090 21.442 1.000 14.271 104 THR A N 1
ATOM 809 C CA . THR A 1 105 ? 32.069 -14.109 22.422 1.000 14.173 104 THR A CA 1
ATOM 810 C C . THR A 1 105 ? 30.697 -13.594 21.997 1.000 14.706 104 THR A C 1
ATOM 811 O O . THR A 1 105 ? 30.517 -13.223 20.835 1.000 15.524 104 THR A O 1
ATOM 815 N N . ALA A 1 106 ? 29.744 -13.621 22.924 1.000 14.630 105 ALA A N 1
ATOM 816 C CA . ALA A 1 106 ? 28.406 -13.126 22.630 1.000 15.972 105 ALA A CA 1
ATOM 817 C C . ALA A 1 106 ? 27.944 -12.259 23.789 1.000 16.984 105 ALA A C 1
ATOM 818 O O . ALA A 1 106 ? 28.204 -12.548 24.954 1.000 17.797 105 ALA A O 1
ATOM 820 N N . GLY A 1 107 ? 27.199 -11.214 23.464 1.000 15.412 106 GLY A N 1
ATOM 821 C CA . GLY A 1 107 ? 26.836 -10.264 24.490 1.000 15.297 106 GLY A CA 1
ATOM 822 C C . GLY A 1 107 ? 25.490 -9.608 24.217 1.000 14.074 106 GLY A C 1
ATOM 823 O O . GLY A 1 107 ? 24.837 -9.822 23.182 1.000 13.921 106 GLY A O 1
ATOM 824 N N . GLN A 1 108 ? 25.079 -8.866 25.237 1.000 14.906 107 GLN A N 1
ATOM 825 C CA . GLN A 1 108 ? 23.808 -8.166 25.247 1.000 16.485 107 GLN A CA 1
ATOM 826 C C . GLN A 1 108 ? 24.088 -6.693 25.510 1.000 17.521 107 GLN A C 1
ATOM 827 O O . GLN A 1 108 ? 24.719 -6.341 26.509 1.000 17.041 107 GLN A O 1
ATOM 833 N N . ARG A 1 109 ? 23.585 -5.860 24.591 1.000 18.414 108 ARG A N 1
ATOM 834 C CA . ARG A 1 109 ? 23.619 -4.417 24.706 1.000 19.812 108 ARG A CA 1
ATOM 835 C C . ARG A 1 109 ? 22.212 -3.959 25.057 1.000 17.816 108 ARG A C 1
ATOM 836 O O . ARG A 1 109 ? 21.246 -4.540 24.563 1.000 19.437 108 ARG A O 1
ATOM 844 N N . VAL A 1 110 ? 22.126 -2.956 25.930 1.000 16.558 109 VAL A N 1
ATOM 845 C CA . VAL A 1 110 ? 20.857 -2.432 26.407 1.000 17.591 109 VAL A CA 1
ATOM 846 C C . VAL A 1 110 ? 20.837 -0.943 26.096 1.000 19.580 109 VAL A C 1
ATOM 847 O O . VAL A 1 110 ? 21.588 -0.188 26.704 1.000 21.176 109 VAL A O 1
ATOM 851 N N . LEU A 1 111 ? 20.030 -0.587 25.086 1.000 17.455 110 LEU A N 1
ATOM 852 C CA . LEU A 1 111 ? 20.057 0.735 24.472 1.000 17.863 110 LEU A CA 1
ATOM 853 C C . LEU A 1 111 ? 18.660 1.352 24.478 1.000 16.442 110 LEU A C 1
ATOM 854 O O . LEU A 1 111 ? 17.689 0.719 24.063 1.000 18.328 110 LEU A O 1
ATOM 859 N N . PRO A 1 112 ? 18.541 2.633 24.878 1.000 17.173 111 PRO A N 1
ATOM 860 C CA . PRO A 1 112 ? 17.255 3.321 24.856 1.000 17.103 111 PRO A CA 1
ATOM 861 C C . PRO A 1 112 ? 16.834 3.619 23.425 1.000 16.707 111 PRO A C 1
ATOM 862 O O . PRO A 1 112 ? 17.662 3.853 22.546 1.000 18.285 111 PRO A O 1
ATOM 866 N N . VAL A 1 113 ? 15.523 3.593 23.211 1.000 16.239 112 VAL A N 1
ATOM 867 C CA . VAL A 1 113 ? 14.966 4.026 21.947 1.000 15.780 112 VAL A CA 1
ATOM 868 C C . VAL A 1 113 ? 15.188 5.529 21.788 1.000 16.170 112 VAL A C 1
ATOM 869 O O . VAL A 1 113 ? 15.475 6.253 22.729 1.000 16.416 112 VAL A O 1
ATOM 873 N N . ASN A 1 114 ? 15.018 6.014 20.554 1.000 16.071 113 ASN A N 1
ATOM 874 C CA . ASN A 1 114 ? 15.334 7.400 20.225 1.000 17.279 113 ASN A CA 1
ATOM 875 C C . ASN A 1 114 ? 14.173 8.347 20.567 1.000 17.772 113 ASN A C 1
ATOM 876 O O . ASN A 1 114 ? 14.424 9.429 21.082 1.000 20.660 113 ASN A O 1
ATOM 881 N N . VAL A 1 115 ? 12.952 7.977 20.174 1.000 17.593 114 VAL A N 1
ATOM 882 C CA . VAL A 1 115 ? 11.807 8.865 20.332 1.000 17.121 114 VAL A CA 1
ATOM 883 C C . VAL A 1 115 ? 10.667 8.099 20.995 1.000 15.693 114 VAL A C 1
ATOM 884 O O . VAL A 1 115 ? 10.309 6.990 20.563 1.000 16.391 114 VAL A O 1
ATOM 888 N N . VAL A 1 116 ? 10.077 8.709 22.032 1.000 17.218 115 VAL A N 1
ATOM 889 C CA . VAL A 1 116 ? 8.906 8.146 22.682 1.000 16.585 115 VAL A CA 1
ATOM 890 C C . VAL A 1 116 ? 7.762 9.150 22.581 1.000 15.741 115 VAL A C 1
ATOM 891 O O . VAL A 1 116 ? 7.982 10.325 22.827 1.000 16.726 115 VAL A O 1
ATOM 895 N N . GLY A 1 117 ? 6.571 8.646 22.267 1.000 15.231 116 GLY A N 1
ATOM 896 C CA . GLY A 1 117 ? 5.353 9.415 22.393 1.000 15.696 116 GLY A CA 1
ATOM 897 C C . GLY A 1 117 ? 4.557 8.926 23.596 1.000 14.179 116 GLY A C 1
ATOM 898 O O . GLY A 1 117 ? 4.312 7.738 23.725 1.000 16.036 116 GLY A O 1
ATOM 899 N N . CYS A 1 118 ? 4.175 9.882 24.443 1.000 14.391 117 CYS A N 1
ATOM 900 C CA . CYS A 1 118 ? 3.414 9.627 25.663 1.000 14.242 117 CYS A CA 1
ATOM 901 C C . CYS A 1 118 ? 2.024 10.242 25.577 1.000 14.904 117 CYS A C 1
ATOM 902 O O . CYS A 1 118 ? 1.892 11.399 25.203 1.000 15.330 117 CYS A O 1
ATOM 905 N N . TYR A 1 119 ? 1.010 9.451 25.915 1.000 14.141 118 TYR A N 1
ATOM 906 C CA . TYR A 1 119 ? -0.355 9.948 25.986 1.000 14.472 118 TYR A CA 1
ATOM 907 C C . TYR A 1 119 ? -0.774 10.012 27.445 1.000 14.427 118 TYR A C 1
ATOM 908 O O . TYR A 1 119 ? -0.560 9.070 28.202 1.000 14.940 118 TYR A O 1
ATOM 917 N N . ALA A 1 120 ? -1.397 11.128 27.827 1.000 13.990 119 ALA A N 1
ATOM 918 C CA . ALA A 1 120 ? -2.051 11.256 29.118 1.000 14.451 119 ALA A CA 1
ATOM 919 C C . ALA A 1 120 ? -3.517 11.561 28.860 1.000 14.039 119 ALA A C 1
ATOM 920 O O . ALA A 1 120 ? -3.849 12.555 28.224 1.000 14.707 119 ALA A O 1
ATOM 922 N N . PRO A 1 121 ? -4.436 10.692 29.298 1.000 13.420 120 PRO A N 1
ATOM 923 C CA . PRO A 1 121 ? -5.838 10.900 28.987 1.000 13.267 120 PRO A CA 1
ATOM 924 C C . PRO A 1 121 ? -6.455 12.104 29.673 1.000 14.889 120 PRO A C 1
ATOM 925 O O . PRO A 1 121 ? -6.009 12.552 30.734 1.000 14.349 120 PRO A O 1
ATOM 929 N N . ALA A 1 122 ? -7.524 12.586 29.049 1.000 15.091 121 ALA A N 1
ATOM 930 C CA . ALA A 1 122 ? -8.353 13.636 29.630 1.000 15.180 121 ALA A CA 1
ATOM 931 C C . ALA A 1 122 ? -9.717 13.525 28.967 1.000 16.602 121 ALA A C 1
ATOM 932 O O . ALA A 1 122 ? -9.840 13.681 27.758 1.000 18.322 121 ALA A O 1
ATOM 934 N N . GLY A 1 123 ? -10.736 13.219 29.759 1.000 16.252 122 GLY A N 1
ATOM 935 C CA . GLY A 1 123 ? -12.069 12.980 29.222 1.000 16.980 122 GLY A CA 1
ATOM 936 C C . GLY A 1 123 ? -13.077 13.104 30.343 1.000 18.352 122 GLY A C 1
ATOM 937 O O . GLY A 1 123 ? -13.495 14.207 30.687 1.000 20.039 122 GLY A O 1
ATOM 938 N N . ARG A 1 124 ? -13.330 11.984 31.004 1.000 17.501 123 ARG A N 1
ATOM 939 C CA . ARG A 1 124 ? -14.121 12.033 32.219 1.000 17.083 123 ARG A CA 1
ATOM 940 C C . ARG A 1 124 ? -13.381 12.850 33.279 1.000 17.791 123 ARG A C 1
ATOM 941 O O . ARG A 1 124 ? -13.966 13.737 33.900 1.000 17.662 123 ARG A O 1
ATOM 949 N N . TYR A 1 125 ? -12.100 12.512 33.494 1.000 15.570 124 TYR A N 1
ATOM 950 C CA . TYR A 1 125 ? -11.211 13.205 34.422 1.000 14.694 124 TYR A CA 1
ATOM 951 C C . TYR A 1 125 ? -9.993 13.708 33.645 1.000 14.015 124 TYR A C 1
ATOM 952 O O . TYR A 1 125 ? -9.816 13.350 32.485 1.000 14.083 124 TYR A O 1
ATOM 961 N N . ALA A 1 126 ? -9.151 14.512 34.300 1.000 14.418 125 ALA A N 1
ATOM 962 C CA . ALA A 1 126 ? -7.900 14.976 33.715 1.000 15.689 125 ALA A CA 1
ATOM 963 C C . ALA A 1 126 ? -6.773 14.214 34.399 1.000 14.455 125 ALA A C 1
ATOM 964 O O . ALA A 1 126 ? -6.638 14.321 35.611 1.000 16.405 125 ALA A O 1
ATOM 966 N N . HIS A 1 127 ? -5.965 13.480 33.629 1.000 13.443 126 HIS A N 1
ATOM 967 C CA . HIS A 1 127 ? -5.033 12.510 34.203 1.000 14.411 126 HIS A CA 1
ATOM 968 C C . HIS A 1 127 ? -3.649 13.128 34.396 1.000 14.499 126 HIS A C 1
ATOM 969 O O . HIS A 1 127 ? -2.730 12.900 33.611 1.000 15.008 126 HIS A O 1
ATOM 976 N N . ILE A 1 128 ? -3.554 13.904 35.471 1.000 13.873 127 ILE A N 1
ATOM 977 C CA . ILE A 1 128 ? -2.318 14.563 35.879 1.000 13.451 127 ILE A CA 1
ATOM 978 C C . ILE A 1 128 ? -1.225 13.522 36.121 1.000 13.478 127 ILE A C 1
ATOM 979 O O . ILE A 1 128 ? -0.102 13.645 35.637 1.000 13.221 127 ILE A O 1
ATOM 984 N N . ALA A 1 129 ? -1.548 12.490 36.902 1.000 13.825 128 ALA A N 1
ATOM 985 C CA . ALA A 1 129 ? -0.558 11.474 37.217 1.000 12.913 128 ALA A CA 1
ATOM 986 C C . ALA A 1 129 ? -0.126 10.734 35.955 1.000 13.175 128 ALA A C 1
ATOM 987 O O . ALA A 1 129 ? 1.065 10.454 35.782 1.000 13.483 128 ALA A O 1
ATOM 989 N N . SER A 1 130 ? -1.058 10.378 35.055 1.000 12.969 129 SER A N 1
ATOM 990 C CA . SER A 1 130 ? -0.653 9.737 33.827 1.000 13.021 129 SER A CA 1
ATOM 991 C C . SER A 1 130 ? 0.390 10.556 33.073 1.000 13.007 129 SER A C 1
ATOM 992 O O . SER A 1 130 ? 1.258 9.960 32.430 1.000 13.901 129 SER A O 1
ATOM 995 N N . ALA A 1 131 ? 0.273 11.884 33.133 1.000 13.758 130 ALA A N 1
ATOM 996 C CA . ALA A 1 131 ? 1.199 12.769 32.430 1.000 14.263 130 ALA A CA 1
ATOM 997 C C . ALA A 1 131 ? 2.645 12.559 32.878 1.000 14.918 130 ALA A C 1
ATOM 998 O O . ALA A 1 131 ? 3.529 12.520 32.030 1.000 17.110 130 ALA A O 1
ATOM 1000 N N . TYR A 1 132 ? 2.920 12.377 34.172 1.000 13.989 131 TYR A N 1
ATOM 1001 C CA . TYR A 1 132 ? 4.292 12.131 34.584 1.000 13.634 131 TYR A CA 1
ATOM 1002 C C . TYR A 1 132 ? 4.658 10.644 34.551 1.000 14.535 131 TYR A C 1
ATOM 1003 O O . TYR A 1 132 ? 5.820 10.307 34.384 1.000 14.663 131 TYR A O 1
ATOM 1012 N N . MET A 1 133 ? 3.693 9.731 34.618 1.000 13.541 132 MET A N 1
ATOM 1013 C CA . MET A 1 133 ? 3.998 8.310 34.536 1.000 13.495 132 MET A CA 1
ATOM 1014 C C . MET A 1 133 ? 4.766 7.965 33.270 1.000 13.550 132 MET A C 1
ATOM 1015 O O . MET A 1 133 ? 5.688 7.158 33.290 1.000 13.839 132 MET A O 1
ATOM 1020 N N . GLY A 1 134 ? 4.323 8.494 32.121 1.000 13.337 133 GLY A N 1
ATOM 1021 C CA . GLY A 1 134 ? 4.999 8.251 30.859 1.000 13.597 133 GLY A CA 1
ATOM 1022 C C . GLY A 1 134 ? 6.295 9.052 30.743 1.000 13.999 133 GLY A C 1
ATOM 1023 O O . GLY A 1 134 ? 7.382 8.488 30.607 1.000 15.113 133 GLY A O 1
ATOM 1024 N N . VAL A 1 135 ? 6.182 10.372 30.814 1.000 13.408 134 VAL A N 1
ATOM 1025 C CA . VAL A 1 135 ? 7.318 11.232 30.517 1.000 13.826 134 VAL A CA 1
ATOM 1026 C C . VAL A 1 135 ? 8.478 10.990 31.482 1.000 13.942 134 VAL A C 1
ATOM 1027 O O . VAL A 1 135 ? 9.632 10.900 31.039 1.000 14.612 134 VAL A O 1
ATOM 1031 N N . ALA A 1 136 ? 8.210 10.966 32.783 1.000 14.040 135 ALA A N 1
ATOM 1032 C CA . ALA A 1 136 ? 9.281 10.804 33.761 1.000 14.085 135 ALA A CA 1
ATOM 1033 C C . ALA A 1 136 ? 9.984 9.462 33.557 1.000 13.770 135 ALA A C 1
ATOM 1034 O O . ALA A 1 136 ? 11.195 9.357 33.745 1.000 15.521 135 ALA A O 1
ATOM 1036 N N . THR A 1 137 ? 9.243 8.415 33.173 1.000 12.740 136 THR A N 1
ATOM 1037 C CA . THR A 1 137 ? 9.846 7.100 32.956 1.000 14.002 136 THR A CA 1
ATOM 1038 C C . THR A 1 137 ? 10.734 7.118 31.705 1.000 13.987 136 THR A C 1
ATOM 1039 O O . THR A 1 137 ? 11.838 6.555 31.730 1.000 15.220 136 THR A O 1
ATOM 1043 N N . ALA A 1 138 ? 10.281 7.745 30.619 1.000 14.162 137 ALA A N 1
ATOM 1044 C CA . ALA A 1 138 ? 11.077 7.871 29.407 1.000 14.152 137 ALA A CA 1
ATOM 1045 C C . ALA A 1 138 ? 12.384 8.608 29.696 1.000 15.934 137 ALA A C 1
ATOM 1046 O O . ALA A 1 138 ? 13.448 8.184 29.207 1.000 16.897 137 ALA A O 1
ATOM 1048 N N . LYS A 1 139 ? 12.312 9.683 30.482 1.000 15.717 138 LYS A N 1
ATOM 1049 C CA . LYS A 1 139 ? 13.506 10.434 30.835 1.000 16.982 138 LYS A CA 1
ATOM 1050 C C . LYS A 1 139 ? 14.432 9.586 31.711 1.000 16.154 138 LYS A C 1
ATOM 1051 O O . LYS A 1 139 ? 15.652 9.631 31.526 1.000 17.544 138 LYS A O 1
ATOM 1057 N N . ALA A 1 140 ? 13.869 8.797 32.640 1.000 15.758 139 ALA A N 1
ATOM 1058 C CA . ALA A 1 140 ? 14.678 7.940 33.491 1.000 16.071 139 ALA A CA 1
ATOM 1059 C C . ALA A 1 140 ? 15.430 6.896 32.663 1.000 16.598 139 ALA A C 1
ATOM 1060 O O . ALA A 1 140 ? 16.512 6.446 33.072 1.000 18.296 139 ALA A O 1
ATOM 1062 N N . ALA A 1 141 ? 14.866 6.523 31.500 1.000 16.319 140 ALA A N 1
ATOM 1063 C CA . ALA A 1 141 ? 15.423 5.516 30.612 1.000 16.693 140 ALA A CA 1
ATOM 1064 C C . ALA A 1 141 ? 16.489 6.128 29.705 1.000 18.759 140 ALA A C 1
ATOM 1065 O O . ALA A 1 141 ? 17.165 5.395 28.986 1.000 22.536 140 ALA A O 1
ATOM 1067 N N . GLY A 1 142 ? 16.589 7.454 29.715 1.000 18.100 141 GLY A N 1
ATOM 1068 C CA . GLY A 1 142 ? 17.561 8.159 28.885 1.000 19.223 141 GLY A CA 1
ATOM 1069 C C . GLY A 1 142 ? 17.118 8.337 27.443 1.000 20.551 141 GLY A C 1
ATOM 1070 O O . GLY A 1 142 ? 17.963 8.491 26.558 1.000 22.158 141 GLY A O 1
ATOM 1071 N N . VAL A 1 143 ? 15.806 8.398 27.203 1.000 18.864 142 VAL A N 1
ATOM 1072 C CA . VAL A 1 143 ? 15.310 8.693 25.875 1.000 17.804 142 VAL A CA 1
ATOM 1073 C C . VAL A 1 143 ? 15.502 10.176 25.585 1.000 19.951 142 VAL A C 1
ATOM 1074 O O . VAL A 1 143 ? 15.043 11.039 26.330 1.000 22.334 142 VAL A O 1
ATOM 1078 N N . LYS A 1 144 ? 16.084 10.468 24.434 1.000 20.457 143 LYS A N 1
ATOM 1079 C CA . LYS A 1 144 ? 16.477 11.833 24.136 1.000 24.681 143 LYS A CA 1
ATOM 1080 C C . LYS A 1 144 ? 15.327 12.703 23.623 1.000 21.707 143 LYS A C 1
ATOM 1081 O O . LYS A 1 144 ? 15.391 13.913 23.801 1.000 24.536 143 LYS A O 1
ATOM 1087 N N . THR A 1 145 ? 14.307 12.128 22.980 1.000 18.309 144 THR A N 1
ATOM 1088 C CA . THR A 1 145 ? 13.182 12.924 22.512 1.000 18.336 144 THR A CA 1
ATOM 1089 C C . THR A 1 145 ? 11.875 12.338 23.044 1.000 16.519 144 THR A C 1
ATOM 1090 O O . THR A 1 145 ? 11.501 11.222 22.681 1.000 17.258 144 THR A O 1
ATOM 1094 N N . VAL A 1 146 ? 11.144 13.147 23.825 1.000 16.733 145 VAL A N 1
ATOM 1095 C CA . VAL A 1 146 ? 9.851 12.750 24.358 1.000 15.932 145 VAL A CA 1
ATOM 1096 C C . VAL A 1 146 ? 8.782 13.721 23.890 1.000 16.132 145 VAL A C 1
ATOM 1097 O O . VAL A 1 146 ? 8.875 14.901 24.216 1.000 17.054 145 VAL A O 1
ATOM 1101 N N . VAL A 1 147 ? 7.822 13.173 23.140 1.000 15.287 146 VAL A N 1
ATOM 1102 C CA . VAL A 1 147 ? 6.653 13.873 22.635 1.000 16.321 146 VAL A CA 1
ATOM 1103 C C . VAL A 1 147 ? 5.484 13.466 23.532 1.000 17.389 146 VAL A C 1
ATOM 1104 O O . VAL A 1 147 ? 5.305 12.288 23.814 1.000 18.282 146 VAL A O 1
ATOM 1108 N N . ALA A 1 148 ? 4.663 14.436 23.947 1.000 16.032 147 ALA A N 1
ATOM 1109 C CA . ALA A 1 148 ? 3.571 14.201 24.887 1.000 15.264 147 ALA A CA 1
ATOM 1110 C C . ALA A 1 148 ? 2.282 14.843 24.370 1.000 17.188 147 ALA A C 1
ATOM 1111 O O . ALA A 1 148 ? 2.326 15.994 23.936 1.000 18.747 147 ALA A O 1
ATOM 1113 N N . CYS A 1 149 ? 1.184 14.071 24.383 1.000 15.290 148 CYS A N 1
ATOM 1114 C CA . CYS A 1 149 ? -0.143 14.552 24.028 1.000 16.487 148 CYS A CA 1
ATOM 1115 C C . CYS A 1 149 ? -1.117 14.344 25.180 1.000 15.953 148 CYS A C 1
ATOM 1116 O O . CYS A 1 149 ? -1.081 13.343 25.879 1.000 15.376 148 CYS A O 1
ATOM 1119 N N . SER A 1 150 ? -2.010 15.320 25.376 1.000 15.697 149 SER A N 1
ATOM 1120 C CA . SER A 1 150 ? -3.210 15.126 26.169 1.000 15.428 149 SER A CA 1
ATOM 1121 C C . SER A 1 150 ? -4.361 15.832 25.469 1.000 15.998 149 SER A C 1
ATOM 1122 O O . SER A 1 150 ? -4.152 16.868 24.844 1.000 16.116 149 SER A O 1
ATOM 1125 N N . SER A 1 151 ? -5.563 15.291 25.628 1.000 15.893 150 SER A N 1
ATOM 1126 C CA . SER A 1 151 ? -6.750 15.826 24.982 1.000 18.240 150 SER A CA 1
ATOM 1127 C C . SER A 1 151 ? -7.080 17.219 25.495 1.000 18.948 150 SER A C 1
ATOM 1128 O O . SER A 1 151 ? -6.970 17.522 26.689 1.000 19.137 150 SER A O 1
ATOM 1131 N N . PRO A 1 152 ? -7.542 18.116 24.597 1.000 19.053 151 PRO A N 1
ATOM 1132 C CA . PRO A 1 152 ? -8.212 19.331 25.054 1.000 20.811 151 PRO A CA 1
ATOM 1133 C C . PRO A 1 152 ? -9.274 18.904 26.065 1.000 19.959 151 PRO A C 1
ATOM 1134 O O . PRO A 1 152 ? -9.916 17.885 25.881 1.000 20.813 151 PRO A O 1
ATOM 1138 N N . PHE A 1 153 ? -9.439 19.667 27.145 1.000 21.491 152 PHE A N 1
ATOM 1139 C CA . PHE A 1 153 ? -10.287 19.244 28.250 1.000 20.838 152 PHE A CA 1
ATOM 1140 C C . PHE A 1 153 ? -11.224 20.390 28.643 1.000 22.076 152 PHE A C 1
ATOM 1141 O O . PHE A 1 153 ? -10.764 21.492 28.925 1.000 22.245 152 PHE A O 1
ATOM 1149 N N . ARG A 1 154 ? -12.523 20.091 28.692 1.000 26.593 153 ARG A N 1
ATOM 1150 C CA . ARG A 1 154 ? -13.545 21.011 29.202 1.000 26.252 153 ARG A CA 1
ATOM 1151 C C . ARG A 1 154 ? -13.464 22.399 28.573 1.000 29.211 153 ARG A C 1
ATOM 1152 O O . ARG A 1 154 ? -13.458 23.407 29.291 1.000 28.411 153 ARG A O 1
ATOM 1160 N N . GLY A 1 155 ? -13.413 22.440 27.237 1.000 28.994 154 GLY A N 1
ATOM 1161 C CA . GLY A 1 155 ? -13.529 23.692 26.502 1.000 32.717 154 GLY A CA 1
ATOM 1162 C C . GLY A 1 155 ? -12.255 24.532 26.497 1.000 34.833 154 GLY A C 1
ATOM 1163 O O . GLY A 1 155 ? -12.234 25.592 25.881 1.000 36.852 154 GLY A O 1
ATOM 1164 N N . GLN A 1 156 ? -11.187 24.063 27.155 1.000 31.041 155 GLN A N 1
ATOM 1165 C CA . GLN A 1 156 ? -9.903 24.733 27.092 1.000 32.638 155 GLN A CA 1
ATOM 1166 C C . GLN A 1 156 ? -8.944 23.764 26.412 1.000 28.901 155 GLN A C 1
ATOM 1167 O O . GLN A 1 156 ? -9.367 22.769 25.825 1.000 27.729 155 GLN A O 1
ATOM 1173 N N . GLY A 1 157 ? -7.660 24.086 26.445 1.000 28.694 156 GLY A N 1
ATOM 1174 C CA . GLY A 1 157 ? -6.671 23.174 25.903 1.000 24.798 156 GLY A CA 1
ATOM 1175 C C . GLY A 1 157 ? -6.330 22.103 26.931 1.000 22.902 156 GLY A C 1
ATOM 1176 O O . GLY A 1 157 ? -7.167 21.627 27.691 1.000 21.383 156 GLY A O 1
ATOM 1177 N N . ILE A 1 158 ? -5.063 21.750 26.962 1.000 20.286 157 ILE A N 1
ATOM 1178 C CA . ILE A 1 158 ? -4.610 20.760 27.918 1.000 19.095 157 ILE A CA 1
ATOM 1179 C C . ILE A 1 158 ? -4.905 21.268 29.317 1.000 18.694 157 ILE A C 1
ATOM 1180 O O . ILE A 1 158 ? -4.686 22.439 29.643 1.000 19.448 157 ILE A O 1
ATOM 1185 N N . HIS A 1 159 ? -5.356 20.367 30.189 1.000 16.214 158 HIS A N 1
ATOM 1186 C CA . HIS A 1 159 ? -5.580 20.761 31.555 1.000 17.007 158 HIS A CA 1
ATOM 1187 C C . HIS A 1 159 ? -4.280 21.352 32.100 1.000 18.077 158 HIS A C 1
ATOM 1188 O O . HIS A 1 159 ? -3.216 20.750 31.998 1.000 16.495 158 HIS A O 1
ATOM 1195 N N . PRO A 1 160 ? -4.281 22.524 32.769 1.000 18.051 159 PRO A N 1
ATOM 1196 C CA . PRO A 1 160 ? -3.010 23.136 33.179 1.000 18.551 159 PRO A CA 1
ATOM 1197 C C . PRO A 1 160 ? -2.111 22.307 34.102 1.000 18.055 159 PRO A C 1
ATOM 1198 O O . PRO A 1 160 ? -0.894 22.473 34.108 1.000 17.648 159 PRO A O 1
ATOM 1202 N N . HIS A 1 161 ? -2.714 21.439 34.925 1.000 15.648 160 HIS A N 1
ATOM 1203 C CA . HIS A 1 161 ? -1.922 20.621 35.835 1.000 16.942 160 HIS A CA 1
ATOM 1204 C C . HIS A 1 161 ? -1.338 19.430 35.095 1.000 15.466 160 HIS A C 1
ATOM 1205 O O . HIS A 1 161 ? -0.234 18.987 35.405 1.000 15.904 160 HIS A O 1
ATOM 1212 N N . VAL A 1 162 ? -2.062 18.931 34.094 1.000 16.249 161 VAL A N 1
ATOM 1213 C CA . VAL A 1 162 ? -1.506 17.946 33.170 1.000 15.563 161 VAL A CA 1
ATOM 1214 C C . VAL A 1 162 ? -0.292 18.541 32.461 1.000 15.941 161 VAL A C 1
ATOM 1215 O O . VAL A 1 162 ? 0.761 17.909 32.347 1.000 15.425 161 VAL A O 1
ATOM 1219 N N . LEU A 1 163 ? -0.443 19.785 31.998 1.000 16.249 162 LEU A N 1
ATOM 1220 C CA . LEU A 1 163 ? 0.609 20.449 31.258 1.000 17.027 162 LEU A CA 1
ATOM 1221 C C . LEU A 1 163 ? 1.816 20.683 32.156 1.000 16.804 162 LEU A C 1
ATOM 1222 O O . LEU A 1 163 ? 2.946 20.437 31.737 1.000 17.932 162 LEU A O 1
ATOM 1227 N N . TYR A 1 164 ? 1.594 21.118 33.398 1.000 15.406 163 TYR A N 1
ATOM 1228 C CA . TYR A 1 164 ? 2.682 21.309 34.352 1.000 15.991 163 TYR A CA 1
ATOM 1229 C C . TYR A 1 164 ? 3.431 19.983 34.568 1.000 16.464 163 TYR A C 1
ATOM 1230 O O . TYR A 1 164 ? 4.659 19.925 34.570 1.000 16.506 163 TYR A O 1
ATOM 1239 N N . ALA A 1 165 ? 2.671 18.884 34.718 1.000 14.780 164 ALA A N 1
ATOM 1240 C CA . ALA A 1 165 ? 3.272 17.566 34.875 1.000 15.221 164 ALA A CA 1
ATOM 1241 C C . ALA A 1 165 ? 4.143 17.186 33.683 1.000 14.844 164 ALA A C 1
ATOM 1242 O O . ALA A 1 165 ? 5.259 16.708 33.889 1.000 14.163 164 ALA A O 1
ATOM 1244 N N . PHE A 1 166 ? 3.629 17.342 32.460 1.000 15.568 165 PHE A N 1
ATOM 1245 C CA . PHE A 1 166 ? 4.435 17.054 31.276 1.000 15.624 165 PHE A CA 1
ATOM 1246 C C . PHE A 1 166 ? 5.741 17.858 31.293 1.000 16.433 165 PHE A C 1
ATOM 1247 O O . PHE A 1 166 ? 6.801 17.308 30.977 1.000 16.472 165 PHE A O 1
ATOM 1255 N N . GLN A 1 167 ? 5.639 19.165 31.540 1.000 17.179 166 GLN A N 1
ATOM 1256 C CA . GLN A 1 167 ? 6.790 20.070 31.492 1.000 17.759 166 GLN A CA 1
ATOM 1257 C C . GLN A 1 167 ? 7.802 19.709 32.572 1.000 18.096 166 GLN A C 1
ATOM 1258 O O . GLN A 1 167 ? 9.004 19.558 32.289 1.000 18.168 166 GLN A O 1
ATOM 1264 N N . ALA A 1 168 ? 7.307 19.511 33.793 1.000 16.864 167 ALA A N 1
ATOM 1265 C CA . ALA A 1 168 ? 8.166 19.250 34.940 1.000 17.321 167 ALA A CA 1
ATOM 1266 C C . ALA A 1 168 ? 8.853 17.890 34.783 1.000 17.347 167 ALA A C 1
ATOM 1267 O O . ALA A 1 168 ? 9.984 17.714 35.225 1.000 18.225 167 ALA A O 1
ATOM 1269 N N . ALA A 1 169 ? 8.171 16.922 34.158 1.000 16.774 168 ALA A N 1
ATOM 1270 C CA . ALA A 1 169 ? 8.730 15.587 34.001 1.000 15.982 168 ALA A CA 1
ATOM 1271 C C . ALA A 1 169 ? 9.742 15.528 32.856 1.000 16.961 168 ALA A C 1
ATOM 1272 O O . ALA A 1 169 ? 10.479 14.545 32.764 1.000 16.459 168 ALA A O 1
ATOM 1274 N N . GLY A 1 170 ? 9.764 16.542 31.972 1.000 16.819 169 GLY A N 1
ATOM 1275 C CA . GLY A 1 170 ? 10.821 16.663 30.976 1.000 16.944 169 GLY A CA 1
ATOM 1276 C C . GLY A 1 170 ? 10.397 16.474 29.511 1.000 16.033 169 GLY A C 1
ATOM 1277 O O . GLY A 1 170 ? 11.250 16.144 28.684 1.000 18.587 169 GLY A O 1
ATOM 1278 N N . ALA A 1 171 ? 9.114 16.648 29.151 1.000 15.471 170 ALA A N 1
ATOM 1279 C CA . ALA A 1 171 ? 8.666 16.509 27.771 1.000 15.727 170 ALA A CA 1
ATOM 1280 C C . ALA A 1 171 ? 9.394 17.533 26.900 1.000 16.598 170 ALA A C 1
ATOM 1281 O O . ALA A 1 171 ? 9.549 18.669 27.319 1.000 18.526 170 ALA A O 1
ATOM 1283 N N . ASP A 1 172 ? 9.773 17.104 25.701 1.000 16.760 171 ASP A N 1
ATOM 1284 C CA . ASP A 1 172 ? 10.450 17.954 24.731 1.000 19.224 171 ASP A CA 1
ATOM 1285 C C . ASP A 1 172 ? 9.448 18.689 23.849 1.000 21.049 171 ASP A C 1
ATOM 1286 O O . ASP A 1 172 ? 9.696 19.832 23.458 1.000 21.026 171 ASP A O 1
ATOM 1291 N N . VAL A 1 173 ? 8.355 18.010 23.498 1.000 18.345 172 VAL A N 1
ATOM 1292 C CA . VAL A 1 173 ? 7.319 18.566 22.656 1.000 19.116 172 VAL A CA 1
ATOM 1293 C C . VAL A 1 173 ? 5.987 18.218 23.308 1.000 19.528 172 VAL A C 1
ATOM 1294 O O . VAL A 1 173 ? 5.795 17.084 23.749 1.000 19.076 172 VAL A O 1
ATOM 1298 N N . ILE A 1 174 ? 5.079 19.187 23.371 1.000 19.062 173 ILE A N 1
ATOM 1299 C CA . ILE A 1 174 ? 3.772 18.939 23.956 1.000 18.500 173 ILE A CA 1
ATOM 1300 C C . ILE A 1 174 ? 2.717 19.364 22.937 1.000 20.573 173 ILE A C 1
ATOM 1301 O O . ILE A 1 174 ? 2.827 20.472 22.397 1.000 20.154 173 ILE A O 1
ATOM 1306 N N . MET A 1 175 ? 1.734 18.483 22.703 1.000 19.472 174 MET A N 1
ATOM 1307 C CA . MET A 1 175 ? 0.626 18.705 21.785 1.000 20.079 174 MET A CA 1
ATOM 1308 C C . MET A 1 175 ? -0.720 18.606 22.510 1.000 20.815 174 MET A C 1
ATOM 1309 O O . MET A 1 175 ? -0.982 17.699 23.302 1.000 17.351 174 MET A O 1
ATOM 1314 N N . ALA A 1 176 ? -1.606 19.566 22.202 1.000 19.469 175 ALA A N 1
ATOM 1315 C CA . ALA A 1 176 ? -2.988 19.526 22.634 1.000 20.138 175 ALA A CA 1
ATOM 1316 C C . ALA A 1 176 ? -3.765 18.675 21.643 1.000 20.499 175 ALA A C 1
ATOM 1317 O O . ALA A 1 176 ? -4.179 19.130 20.568 1.000 20.193 175 ALA A O 1
ATOM 1319 N N . LEU A 1 177 ? -3.904 17.394 21.969 1.000 17.431 176 LEU A N 1
ATOM 1320 C CA . LEU A 1 177 ? -4.344 16.431 20.994 1.000 17.903 176 LEU A CA 1
ATOM 1321 C C . LEU A 1 177 ? -4.791 15.187 21.736 1.000 17.609 176 LEU A C 1
ATOM 1322 O O . LEU A 1 177 ? -4.033 14.684 22.585 1.000 16.497 176 LEU A O 1
ATOM 1327 N N . GLY A 1 178 ? -6.013 14.734 21.441 1.000 17.094 177 GLY A N 1
ATOM 1328 C CA . GLY A 1 178 ? -6.610 13.626 22.168 1.000 17.063 177 GLY A CA 1
ATOM 1329 C C . GLY A 1 178 ? -6.767 12.339 21.361 1.000 16.536 177 GLY A C 1
ATOM 1330 O O . GLY A 1 178 ? -6.724 12.303 20.132 1.000 16.137 177 GLY A O 1
ATOM 1331 N N . GLY A 1 179 ? -7.003 11.249 22.090 1.000 16.387 178 GLY A N 1
ATOM 1332 C CA . GLY A 1 179 ? -7.593 10.034 21.549 1.000 16.417 178 GLY A CA 1
ATOM 1333 C C . GLY A 1 179 ? -6.779 9.344 20.460 1.000 18.120 178 GLY A C 1
ATOM 1334 O O . GLY A 1 179 ? -5.555 9.331 20.485 1.000 16.708 178 GLY A O 1
ATOM 1335 N N . VAL A 1 180 ? -7.504 8.704 19.538 1.000 16.610 179 VAL A N 1
ATOM 1336 C CA . VAL A 1 180 ? -6.905 7.922 18.466 1.000 16.724 179 VAL A CA 1
ATOM 1337 C C . VAL A 1 180 ? -6.015 8.821 17.621 1.000 17.153 179 VAL A C 1
ATOM 1338 O O . VAL A 1 180 ? -4.904 8.424 17.234 1.000 17.563 179 VAL A O 1
ATOM 1342 N N . GLN A 1 181 ? -6.485 10.056 17.330 1.000 16.765 180 GLN A N 1
ATOM 1343 C CA . GLN A 1 181 ? -5.712 10.972 16.515 1.000 17.132 180 GLN A CA 1
ATOM 1344 C C . GLN A 1 181 ? -4.375 11.331 17.166 1.000 18.665 180 GLN A C 1
ATOM 1345 O O . GLN A 1 181 ? -3.380 11.515 16.454 1.000 19.453 180 GLN A O 1
ATOM 1351 N N . ALA A 1 182 ? -4.326 11.418 18.502 1.000 18.000 181 ALA A N 1
ATOM 1352 C CA . ALA A 1 182 ? -3.081 11.648 19.222 1.000 16.672 181 ALA A CA 1
ATOM 1353 C C . ALA A 1 182 ? -2.119 10.465 19.056 1.000 16.074 181 ALA A C 1
ATOM 1354 O O . ALA A 1 182 ? -0.946 10.675 18.752 1.000 16.221 181 ALA A O 1
ATOM 1356 N N . ILE A 1 183 ? -2.629 9.249 19.267 1.000 15.367 182 ILE A N 1
ATOM 1357 C CA . ILE A 1 183 ? -1.794 8.062 19.170 1.000 15.648 182 ILE A CA 1
ATOM 1358 C C . ILE A 1 183 ? -1.219 7.979 17.765 1.000 17.417 182 ILE A C 1
ATOM 1359 O O . ILE A 1 183 ? -0.011 7.803 17.582 1.000 17.666 182 ILE A O 1
ATOM 1364 N N . ALA A 1 184 ? -2.093 8.133 16.769 1.000 17.217 183 ALA A N 1
ATOM 1365 C CA . ALA A 1 184 ? -1.657 8.041 15.385 1.000 18.253 183 ALA A CA 1
ATOM 1366 C C . ALA A 1 184 ? -0.655 9.139 15.054 1.000 19.145 183 ALA A C 1
ATOM 1367 O O . ALA A 1 184 ? 0.318 8.879 14.351 1.000 19.337 183 ALA A O 1
ATOM 1369 N N . SER A 1 185 ? -0.892 10.376 15.498 1.000 17.102 184 SER A N 1
ATOM 1370 C CA . SER A 1 185 ? 0.012 11.469 15.203 1.000 18.325 184 SER A CA 1
ATOM 1371 C C . SER A 1 185 ? 1.397 11.163 15.761 1.000 19.329 184 SER A C 1
ATOM 1372 O O . SER A 1 185 ? 2.411 11.438 15.112 1.000 19.274 184 SER A O 1
ATOM 1375 N N . MET A 1 186 ? 1.436 10.568 16.968 1.000 18.322 185 MET A N 1
ATOM 1376 C CA . MET A 1 186 ? 2.720 10.260 17.580 1.000 17.727 185 MET A CA 1
ATOM 1377 C C . MET A 1 186 ? 3.418 9.131 16.827 1.000 17.442 185 MET A C 1
ATOM 1378 O O . MET A 1 186 ? 4.626 9.231 16.593 1.000 18.309 185 MET A O 1
ATOM 1383 N N . ALA A 1 187 ? 2.668 8.097 16.426 1.000 17.422 186 ALA A N 1
ATOM 1384 C CA . ALA A 1 187 ? 3.214 6.983 15.664 1.000 17.824 186 ALA A CA 1
ATOM 1385 C C . ALA A 1 187 ? 3.800 7.449 14.337 1.000 20.660 186 ALA A C 1
ATOM 1386 O O . ALA A 1 187 ? 4.858 6.975 13.945 1.000 21.918 186 ALA A O 1
ATOM 1388 N N . TYR A 1 188 ? 3.140 8.388 13.652 1.000 20.443 187 TYR A N 1
ATOM 1389 C CA . TYR A 1 188 ? 3.556 8.796 12.314 1.000 21.904 187 TYR A CA 1
ATOM 1390 C C . TYR A 1 188 ? 4.421 10.047 12.300 1.000 21.419 187 TYR A C 1
ATOM 1391 O O . TYR A 1 188 ? 4.920 10.422 11.233 1.000 24.545 187 TYR A O 1
ATOM 1400 N N . GLY A 1 189 ? 4.618 10.704 13.444 1.000 21.238 188 GLY A N 1
ATOM 1401 C CA . GLY A 1 189 ? 5.410 11.914 13.522 1.000 21.305 188 GLY A CA 1
ATOM 1402 C C . GLY A 1 189 ? 4.697 13.121 12.895 1.000 23.007 188 GLY A C 1
ATOM 1403 O O . GLY A 1 189 ? 5.350 14.080 12.498 1.000 25.626 188 GLY A O 1
ATOM 1404 N N . LEU A 1 190 ? 3.363 13.095 12.843 1.000 22.031 189 LEU A N 1
ATOM 1405 C CA . LEU A 1 190 ? 2.622 14.247 12.328 1.000 22.389 189 LEU A CA 1
ATOM 1406 C C . LEU A 1 190 ? 2.830 15.444 13.249 1.000 25.257 189 LEU A C 1
ATOM 1407 O O . LEU A 1 190 ? 2.915 15.298 14.477 1.000 24.713 189 LEU A O 1
ATOM 1412 N N . PHE A 1 191 ? 2.946 16.634 12.633 1.000 24.009 190 PHE A N 1
ATOM 1413 C CA . PHE A 1 191 ? 3.122 17.905 13.324 1.000 25.181 190 PHE A CA 1
ATOM 1414 C C . PHE A 1 191 ? 4.550 18.138 13.845 1.000 27.993 190 PHE A C 1
ATOM 1415 O O . PHE A 1 191 ? 4.936 19.295 14.008 1.000 31.089 190 PHE A O 1
ATOM 1423 N N . THR A 1 192 ? 5.340 17.083 14.123 1.000 28.513 191 THR A N 1
ATOM 1424 C CA . THR A 1 192 ? 6.671 17.235 14.697 1.000 25.593 191 THR A CA 1
ATOM 1425 C C . THR A 1 192 ? 7.757 16.841 13.701 1.000 25.451 191 THR A C 1
ATOM 1426 O O . THR A 1 192 ? 8.881 17.312 13.830 1.000 28.845 191 THR A O 1
ATOM 1430 N N . GLY A 1 193 ? 7.426 15.950 12.759 1.000 24.757 192 GLY A N 1
ATOM 1431 C CA . GLY A 1 193 ? 8.395 15.297 11.898 1.000 24.957 192 GLY A CA 1
ATOM 1432 C C . GLY A 1 193 ? 9.289 14.347 12.692 1.000 26.217 192 GLY A C 1
ATOM 1433 O O . GLY A 1 193 ? 10.404 14.056 12.271 1.000 28.261 192 GLY A O 1
ATOM 1434 N N . LYS A 1 194 ? 8.811 13.875 13.853 1.000 24.177 193 LYS A N 1
ATOM 1435 C CA . LYS A 1 194 ? 9.604 12.975 14.683 1.000 23.631 193 LYS A CA 1
ATOM 1436 C C . LYS A 1 194 ? 8.786 11.726 15.018 1.000 22.267 193 LYS A C 1
ATOM 1437 O O . LYS A 1 194 ? 8.191 11.670 16.097 1.000 21.777 193 LYS A O 1
ATOM 1443 N N . PRO A 1 195 ? 8.681 10.730 14.104 1.000 22.630 194 PRO A N 1
ATOM 1444 C CA . PRO A 1 195 ? 7.887 9.537 14.368 1.000 23.192 194 PRO A CA 1
ATOM 1445 C C . PRO A 1 195 ? 8.437 8.848 15.610 1.000 22.101 194 PRO A C 1
ATOM 1446 O O . PRO A 1 195 ? 9.647 8.690 15.778 1.000 22.036 194 PRO A O 1
ATOM 1450 N N . ALA A 1 196 ? 7.525 8.390 16.461 1.000 19.648 195 ALA A N 1
ATOM 1451 C CA . ALA A 1 196 ? 7.947 7.712 17.666 1.000 18.580 195 ALA A CA 1
ATOM 1452 C C . ALA A 1 196 ? 8.477 6.323 17.340 1.000 17.904 195 ALA A C 1
ATOM 1453 O O . ALA A 1 196 ? 7.963 5.626 16.465 1.000 20.273 195 ALA A O 1
ATOM 1455 N N . ASP A 1 197 ? 9.431 5.876 18.153 1.000 16.863 196 ASP A N 1
ATOM 1456 C CA . ASP A 1 197 ? 9.848 4.483 18.158 1.000 16.715 196 ASP A CA 1
ATOM 1457 C C . ASP A 1 197 ? 8.926 3.638 19.041 1.000 16.295 196 ASP A C 1
ATOM 1458 O O . ASP A 1 197 ? 8.619 2.474 18.724 1.000 15.988 196 ASP A O 1
ATOM 1463 N N . VAL A 1 198 ? 8.472 4.239 20.145 1.000 16.201 197 VAL A N 1
ATOM 1464 C CA . VAL A 1 198 ? 7.576 3.594 21.101 1.000 15.431 197 VAL A CA 1
ATOM 1465 C C . VAL A 1 198 ? 6.510 4.615 21.483 1.000 15.024 197 VAL A C 1
ATOM 1466 O O . VAL A 1 198 ? 6.855 5.763 21.742 1.000 16.533 197 VAL A O 1
ATOM 1470 N N . VAL A 1 199 ? 5.247 4.163 21.524 1.000 14.463 198 VAL A N 1
ATOM 1471 C CA . VAL A 1 199 ? 4.149 4.984 22.014 1.000 14.925 198 VAL A CA 1
ATOM 1472 C C . VAL A 1 199 ? 3.581 4.317 23.257 1.000 14.670 198 VAL A C 1
ATOM 1473 O O . VAL A 1 199 ? 3.344 3.112 23.266 1.000 15.169 198 VAL A O 1
ATOM 1477 N N . VAL A 1 200 ? 3.354 5.125 24.293 1.000 14.676 199 VAL A N 1
ATOM 1478 C CA . VAL A 1 200 ? 2.973 4.618 25.591 1.000 14.985 199 VAL A CA 1
ATOM 1479 C C . VAL A 1 200 ? 1.815 5.425 26.127 1.000 13.961 199 VAL A C 1
ATOM 1480 O O . VAL A 1 200 ? 1.551 6.548 25.699 1.000 15.466 199 VAL A O 1
ATOM 1484 N N . GLY A 1 201 ? 1.200 4.851 27.159 1.000 14.477 200 GLY A N 1
ATOM 1485 C CA . GLY A 1 201 ? 0.258 5.584 27.973 1.000 13.857 200 GLY A CA 1
ATOM 1486 C C . GLY A 1 201 ? -1.132 4.964 27.942 1.000 13.684 200 GLY A C 1
ATOM 1487 O O . GLY A 1 201 ? -1.475 4.160 27.079 1.000 14.574 200 GLY A O 1
ATOM 1488 N N . PRO A 1 202 ? -1.976 5.341 28.920 1.000 12.749 201 PRO A N 1
ATOM 1489 C CA . PRO A 1 202 ? -3.289 4.722 29.066 1.000 13.576 201 PRO A CA 1
ATOM 1490 C C . PRO A 1 202 ? -4.377 5.513 28.356 1.000 14.960 201 PRO A C 1
ATOM 1491 O O . PRO A 1 202 ? -4.209 6.689 28.038 1.000 14.926 201 PRO A O 1
ATOM 1495 N N . GLY A 1 203 ? -5.544 4.881 28.203 1.000 15.010 202 GLY A N 1
ATOM 1496 C CA . GLY A 1 203 ? -6.687 5.614 27.717 1.000 15.099 202 GLY A CA 1
ATOM 1497 C C . GLY A 1 203 ? -7.931 4.744 27.670 1.000 15.476 202 GLY A C 1
ATOM 1498 O O . GLY A 1 203 ? -7.954 3.618 28.140 1.000 15.407 202 GLY A O 1
ATOM 1499 N N . ASN A 1 204 ? -8.955 5.282 27.006 1.000 15.856 203 ASN A N 1
ATOM 1500 C CA . ASN A 1 204 ? -10.198 4.551 26.842 1.000 15.354 203 ASN A CA 1
ATOM 1501 C C . ASN A 1 204 ? -9.998 3.435 25.810 1.000 17.916 203 ASN A C 1
ATOM 1502 O O . ASN A 1 204 ? -8.907 3.215 25.264 1.000 15.773 203 ASN A O 1
ATOM 1507 N N . LYS A 1 205 ? -11.078 2.689 25.544 1.000 19.485 204 LYS A N 1
ATOM 1508 C CA . LYS A 1 205 ? -10.987 1.530 24.675 1.000 20.011 204 LYS A CA 1
ATOM 1509 C C . LYS A 1 205 ? -10.491 1.911 23.283 1.000 18.086 204 LYS A C 1
ATOM 1510 O O . LYS A 1 205 ? -9.848 1.091 22.633 1.000 19.120 204 LYS A O 1
ATOM 1516 N N . PHE A 1 206 ? -10.785 3.126 22.815 1.000 17.988 205 PHE A N 1
ATOM 1517 C CA . PHE A 1 206 ? -10.381 3.563 21.490 1.000 17.158 205 PHE A CA 1
ATOM 1518 C C . PHE A 1 206 ? -8.878 3.839 21.472 1.000 18.161 205 PHE A C 1
ATOM 1519 O O . PHE A 1 206 ? -8.185 3.399 20.562 1.000 18.100 205 PHE A O 1
ATOM 1527 N N . VAL A 1 207 ? -8.380 4.553 22.489 1.000 17.336 206 VAL A N 1
ATOM 1528 C CA . VAL A 1 207 ? -6.958 4.827 22.640 1.000 17.032 206 VAL A CA 1
ATOM 1529 C C . VAL A 1 207 ? -6.192 3.511 22.701 1.000 17.597 206 VAL A C 1
ATOM 1530 O O . VAL A 1 207 ? -5.177 3.343 22.015 1.000 16.766 206 VAL A O 1
ATOM 1534 N N . ALA A 1 208 ? -6.662 2.575 23.542 1.000 17.311 207 ALA A N 1
ATOM 1535 C CA . ALA A 1 208 ? -5.926 1.341 23.767 1.000 17.934 207 ALA A CA 1
ATOM 1536 C C . ALA A 1 208 ? -5.893 0.514 22.491 1.000 17.721 207 ALA A C 1
ATOM 1537 O O . ALA A 1 208 ? -4.859 -0.081 22.177 1.000 17.446 207 ALA A O 1
ATOM 1539 N N . GLU A 1 209 ? -7.034 0.440 21.781 1.000 16.838 208 GLU A N 1
ATOM 1540 C CA . GLU A 1 209 ? -7.107 -0.287 20.523 1.000 19.152 208 GLU A CA 1
ATOM 1541 C C . GLU A 1 209 ? -6.246 0.360 19.439 1.000 18.699 208 GLU A C 1
ATOM 1542 O O . GLU A 1 209 ? -5.640 -0.361 18.634 1.000 19.271 208 GLU A O 1
ATOM 1548 N N . ALA A 1 210 ? -6.155 1.696 19.431 1.000 18.369 209 ALA A N 1
ATOM 1549 C CA . ALA A 1 210 ? -5.315 2.405 18.464 1.000 17.614 209 ALA A CA 1
ATOM 1550 C C . ALA A 1 210 ? -3.855 1.996 18.657 1.000 16.320 209 ALA A C 1
ATOM 1551 O O . ALA A 1 210 ? -3.140 1.687 17.703 1.000 18.605 209 ALA A O 1
ATOM 1553 N N . LYS A 1 211 ? -3.399 2.006 19.911 1.000 16.401 210 LYS A N 1
ATOM 1554 C CA . LYS A 1 211 ? -2.039 1.568 20.203 1.000 16.834 210 LYS A CA 1
ATOM 1555 C C . LYS A 1 211 ? -1.817 0.118 19.777 1.000 18.153 210 LYS A C 1
ATOM 1556 O O . LYS A 1 211 ? -0.794 -0.202 19.185 1.000 19.062 210 LYS A O 1
ATOM 1562 N N . ARG A 1 212 ? -2.765 -0.763 20.134 1.000 18.831 211 ARG A N 1
ATOM 1563 C CA . ARG A 1 212 ? -2.649 -2.187 19.850 1.000 18.874 211 ARG A CA 1
ATOM 1564 C C . ARG A 1 212 ? -2.542 -2.385 18.332 1.000 19.816 211 ARG A C 1
ATOM 1565 O O . ARG A 1 212 ? -1.743 -3.200 17.848 1.000 20.314 211 ARG A O 1
ATOM 1573 N N . SER A 1 213 ? -3.322 -1.602 17.576 1.000 19.378 212 SER A N 1
ATOM 1574 C CA . SER A 1 213 ? -3.405 -1.711 16.125 1.000 21.940 212 SER A CA 1
ATOM 1575 C C . SER A 1 213 ? -2.143 -1.192 15.438 1.000 22.223 212 SER A C 1
ATOM 1576 O O . SER A 1 213 ? -1.731 -1.712 14.393 1.000 23.723 212 SER A O 1
ATOM 1579 N N . LEU A 1 214 ? -1.519 -0.167 16.030 1.000 20.796 213 LEU A N 1
ATOM 1580 C CA . LEU A 1 214 ? -0.352 0.492 15.452 1.000 19.105 213 LEU A CA 1
ATOM 1581 C C . LEU A 1 214 ? 0.942 -0.235 15.826 1.000 19.994 213 LEU A C 1
ATOM 1582 O O . LEU A 1 214 ? 2.011 0.060 15.295 1.000 19.227 213 LEU A O 1
ATOM 1587 N N . TYR A 1 215 ? 0.853 -1.187 16.739 1.000 20.758 214 TYR A N 1
ATOM 1588 C CA . TYR A 1 215 ? 1.981 -2.023 17.082 1.000 21.564 214 TYR A CA 1
ATOM 1589 C C . TYR A 1 215 ? 2.562 -2.603 15.798 1.000 23.561 214 TYR A C 1
ATOM 1590 O O . TYR A 1 215 ? 1.828 -3.074 14.931 1.000 21.341 214 TYR A O 1
ATOM 1599 N N . GLY A 1 216 ? 3.878 -2.489 15.653 1.000 21.164 215 GLY A N 1
ATOM 1600 C CA . GLY A 1 216 ? 4.536 -2.869 14.417 1.000 22.847 215 GLY A CA 1
ATOM 1601 C C . GLY A 1 216 ? 5.170 -1.654 13.755 1.000 25.732 215 GLY A C 1
ATOM 1602 O O . GLY A 1 216 ? 6.391 -1.611 13.627 1.000 27.198 215 GLY A O 1
ATOM 1603 N N . GLN A 1 217 ? 4.337 -0.652 13.418 1.000 24.031 216 GLN A N 1
ATOM 1604 C CA . GLN A 1 217 ? 4.788 0.689 13.077 1.000 25.742 216 GLN A CA 1
ATOM 1605 C C . GLN A 1 217 ? 5.633 1.226 14.234 1.000 23.846 216 GLN A C 1
ATOM 1606 O O . GLN A 1 217 ? 6.654 1.883 14.036 1.000 26.043 216 GLN A O 1
ATOM 1612 N N . VAL A 1 218 ? 5.159 0.976 15.457 1.000 20.770 217 VAL A N 1
ATOM 1613 C CA . VAL A 1 218 ? 5.829 1.437 16.654 1.000 19.803 217 VAL A CA 1
ATOM 1614 C C . VAL A 1 218 ? 5.831 0.274 17.625 1.000 18.154 217 VAL A C 1
ATOM 1615 O O . VAL A 1 218 ? 4.994 -0.615 17.518 1.000 15.890 217 VAL A O 1
ATOM 1619 N N . GLY A 1 219 ? 6.710 0.364 18.617 1.000 16.828 218 GLY A N 1
ATOM 1620 C CA . GLY A 1 219 ? 6.585 -0.457 19.802 1.000 17.008 218 GLY A CA 1
ATOM 1621 C C . GLY A 1 219 ? 5.607 0.199 20.761 1.000 17.020 218 GLY A C 1
ATOM 1622 O O . GLY A 1 219 ? 5.275 1.369 20.602 1.000 16.818 218 GLY A O 1
ATOM 1623 N N . ILE A 1 220 ? 5.137 -0.592 21.730 1.000 18.845 219 ILE A N 1
ATOM 1624 C CA . ILE A 1 220 ? 4.272 -0.038 22.761 1.000 17.286 219 ILE A CA 1
ATOM 1625 C C . ILE A 1 220 ? 4.732 -0.545 24.119 1.000 17.619 219 ILE A C 1
ATOM 1626 O O . ILE A 1 220 ? 5.601 -1.415 24.217 1.000 19.007 219 ILE A O 1
ATOM 1631 N N . ASP A 1 221 ? 4.170 0.064 25.163 1.000 17.112 220 ASP A N 1
ATOM 1632 C CA . ASP A 1 221 ? 4.309 -0.445 26.520 1.000 16.213 220 ASP A CA 1
ATOM 1633 C C . ASP A 1 221 ? 3.458 -1.701 26.684 1.000 17.557 220 ASP A C 1
ATOM 1634 O O . ASP A 1 221 ? 3.976 -2.816 26.801 1.000 18.395 220 ASP A O 1
ATOM 1639 N N . VAL A 1 222 ? 2.144 -1.507 26.678 1.000 16.032 221 VAL A N 1
ATOM 1640 C CA . VAL A 1 222 ? 1.203 -2.565 26.983 1.000 16.858 221 VAL A CA 1
ATOM 1641 C C . VAL A 1 222 ? -0.197 -2.061 26.648 1.000 16.524 221 VAL A C 1
ATOM 1642 O O . VAL A 1 222 ? -0.424 -0.854 26.565 1.000 17.470 221 VAL A O 1
ATOM 1646 N N . PHE A 1 223 ? -1.127 -3.000 26.492 1.000 17.224 222 PHE A N 1
ATOM 1647 C CA . PHE A 1 223 ? -2.531 -2.675 26.331 1.000 17.109 222 PHE A CA 1
ATOM 1648 C C . PHE A 1 223 ? -3.089 -2.160 27.655 1.000 16.029 222 PHE A C 1
ATOM 1649 O O . PHE A 1 223 ? -3.274 -2.934 28.600 1.000 16.719 222 PHE A O 1
ATOM 1657 N N . ALA A 1 224 ? -3.364 -0.854 27.712 1.000 15.747 223 ALA A N 1
ATOM 1658 C CA . ALA A 1 224 ? -3.674 -0.150 28.942 1.000 14.944 223 ALA A CA 1
ATOM 1659 C C . ALA A 1 224 ? -4.985 0.597 28.741 1.000 15.103 223 ALA A C 1
ATOM 1660 O O . ALA A 1 224 ? -5.016 1.778 28.368 1.000 16.006 223 ALA A O 1
ATOM 1662 N N . GLY A 1 225 ? -6.089 -0.134 28.930 1.000 15.001 224 GLY A N 1
ATOM 1663 C CA . GLY A 1 225 ? -7.403 0.416 28.682 1.000 15.488 224 GLY A CA 1
ATOM 1664 C C . GLY A 1 225 ? -8.153 0.633 29.990 1.000 16.129 224 GLY A C 1
ATOM 1665 O O . GLY A 1 225 ? -7.540 0.848 31.034 1.000 14.788 224 GLY A O 1
ATOM 1666 N N . PRO A 1 226 ? -9.501 0.680 29.960 1.000 15.610 225 PRO A N 1
ATOM 1667 C CA . PRO A 1 226 ? -10.269 0.975 31.164 1.000 15.936 225 PRO A CA 1
ATOM 1668 C C . PRO A 1 226 ? -9.810 0.285 32.451 1.000 15.031 225 PRO A C 1
ATOM 1669 O O . PRO A 1 226 ? -9.593 -0.917 32.486 1.000 15.717 225 PRO A O 1
ATOM 1673 N N . SER A 1 227 ? -9.722 1.076 33.516 1.000 14.652 226 SER A N 1
ATOM 1674 C CA . SER A 1 227 ? -9.067 0.646 34.744 1.000 14.550 226 SER A CA 1
ATOM 1675 C C . SER A 1 227 ? -9.803 -0.525 35.378 1.000 15.807 226 SER A C 1
ATOM 1676 O O . SER A 1 227 ? -11.036 -0.604 35.329 1.000 15.852 226 SER A O 1
ATOM 1679 N N . GLU A 1 228 ? -9.028 -1.404 36.011 1.000 14.852 227 GLU A N 1
ATOM 1680 C CA . GLU A 1 228 ? -9.537 -2.583 36.688 1.000 14.840 227 GLU A CA 1
ATOM 1681 C C . GLU A 1 228 ? -8.984 -2.633 38.101 1.000 17.191 227 GLU A C 1
ATOM 1682 O O . GLU A 1 228 ? -7.846 -2.214 38.347 1.000 17.073 227 GLU A O 1
ATOM 1688 N N . VAL A 1 229 ? -9.759 -3.192 39.028 1.000 15.790 228 VAL A N 1
ATOM 1689 C CA . VAL A 1 229 ? -9.289 -3.369 40.389 1.000 14.814 228 VAL A CA 1
ATOM 1690 C C . VAL A 1 229 ? -9.783 -4.711 40.898 1.000 16.133 228 VAL A C 1
ATOM 1691 O O . VAL A 1 229 ? -10.935 -5.066 40.646 1.000 16.353 228 VAL A O 1
ATOM 1695 N N . ALA A 1 230 ? -8.882 -5.480 41.518 1.000 14.851 229 ALA A N 1
ATOM 1696 C CA . ALA A 1 230 ? -9.243 -6.709 42.216 1.000 15.045 229 ALA A CA 1
ATOM 1697 C C . ALA A 1 230 ? -8.703 -6.625 43.630 1.000 15.939 229 ALA A C 1
ATOM 1698 O O . ALA A 1 230 ? -7.604 -6.103 43.883 1.000 15.903 229 ALA A O 1
ATOM 1700 N N . VAL A 1 231 ? -9.500 -7.124 44.576 1.000 14.776 230 VAL A N 1
ATOM 1701 C CA . VAL A 1 231 ? -9.057 -7.268 45.940 1.000 14.508 230 VAL A CA 1
ATOM 1702 C C . VAL A 1 231 ? -9.197 -8.723 46.346 1.000 17.226 230 VAL A C 1
ATOM 1703 O O . VAL A 1 231 ? -10.269 -9.306 46.132 1.000 15.867 230 VAL A O 1
ATOM 1707 N N . ILE A 1 232 ? -8.125 -9.242 46.927 1.000 14.834 231 ILE A N 1
ATOM 1708 C CA . ILE A 1 232 ? -8.113 -10.516 47.617 1.000 16.714 231 ILE A CA 1
ATOM 1709 C C . ILE A 1 232 ? -8.256 -10.211 49.101 1.000 18.015 231 ILE A C 1
ATOM 1710 O O . ILE A 1 232 ? -7.507 -9.391 49.639 1.000 16.006 231 ILE A O 1
ATOM 1715 N N . ALA A 1 233 ? -9.224 -10.861 49.765 1.000 18.806 232 ALA A N 1
ATOM 1716 C CA . ALA A 1 233 ? -9.460 -10.600 51.176 1.000 19.004 232 ALA A CA 1
ATOM 1717 C C . ALA A 1 233 ? -9.745 -11.904 51.913 1.000 20.688 232 ALA A C 1
ATOM 1718 O O . ALA A 1 233 ? -10.420 -12.776 51.370 1.000 20.047 232 ALA A O 1
ATOM 1720 N N . ASP A 1 234 ? -9.222 -12.010 53.135 1.000 18.887 233 ASP A N 1
ATOM 1721 C CA . ASP A 1 234 ? -9.645 -13.042 54.079 1.000 18.886 233 ASP A CA 1
ATOM 1722 C C . ASP A 1 234 ? -10.440 -12.391 55.204 1.000 21.494 233 ASP A C 1
ATOM 1723 O O . ASP A 1 234 ? -10.833 -11.227 55.144 1.000 19.445 233 ASP A O 1
ATOM 1728 N N . GLU A 1 235 ? -10.690 -13.160 56.270 1.000 22.393 234 GLU A N 1
ATOM 1729 C CA . GLU A 1 235 ? -11.555 -12.691 57.337 1.000 24.733 234 GLU A CA 1
ATOM 1730 C C . GLU A 1 235 ? -10.915 -11.551 58.135 1.000 23.386 234 GLU A C 1
ATOM 1731 O O . GLU A 1 235 ? -11.617 -10.899 58.905 1.000 24.965 234 GLU A O 1
ATOM 1737 N N . THR A 1 236 ? -9.611 -11.299 57.954 1.000 22.938 235 THR A N 1
ATOM 1738 C CA . THR A 1 236 ? -8.912 -10.231 58.655 1.000 22.928 235 THR A CA 1
ATOM 1739 C C . THR A 1 236 ? -9.190 -8.873 57.998 1.000 21.988 235 THR A C 1
ATOM 1740 O O . THR A 1 236 ? -8.861 -7.839 58.568 1.000 22.899 235 THR A O 1
ATOM 1744 N N . ALA A 1 237 ? -9.753 -8.858 56.793 1.000 20.953 236 ALA A N 1
ATOM 1745 C CA . ALA A 1 237 ? -9.939 -7.607 56.069 1.000 19.633 236 ALA A CA 1
ATOM 1746 C C . ALA A 1 237 ? -11.057 -6.753 56.665 1.000 21.077 236 ALA A C 1
ATOM 1747 O O . ALA A 1 237 ? -11.980 -7.239 57.328 1.000 19.620 236 ALA A O 1
ATOM 1749 N N . ASP A 1 238 ? -11.001 -5.451 56.362 1.000 18.547 237 ASP A N 1
ATOM 1750 C CA . ASP A 1 238 ? -11.998 -4.499 56.801 1.000 18.460 237 ASP A CA 1
ATOM 1751 C C . ASP A 1 238 ? -12.942 -4.214 55.643 1.000 19.950 237 ASP A C 1
ATOM 1752 O O . ASP A 1 238 ? -12.570 -3.609 54.634 1.000 18.515 237 ASP A O 1
ATOM 1757 N N . PRO A 1 239 ? -14.211 -4.648 55.702 1.000 18.554 238 PRO A N 1
ATOM 1758 C CA . PRO A 1 239 ? -15.100 -4.445 54.569 1.000 18.458 238 PRO A CA 1
ATOM 1759 C C . PRO A 1 239 ? -15.265 -2.992 54.146 1.000 17.232 238 PRO A C 1
ATOM 1760 O O . PRO A 1 239 ? -15.549 -2.757 52.981 1.000 17.707 238 PRO A O 1
ATOM 1764 N N . ALA A 1 240 ? -15.179 -2.042 55.088 1.000 18.079 239 ALA A N 1
ATOM 1765 C CA . ALA A 1 240 ? -15.369 -0.639 54.749 1.000 17.932 239 ALA A CA 1
ATOM 1766 C C . ALA A 1 240 ? -14.239 -0.178 53.826 1.000 16.934 239 ALA A C 1
ATOM 1767 O O . ALA A 1 240 ? -14.490 0.584 52.902 1.000 18.203 239 ALA A O 1
ATOM 1769 N N . ILE A 1 241 ? -13.030 -0.658 54.105 1.000 18.012 240 ILE A N 1
ATOM 1770 C CA . ILE A 1 241 ? -11.861 -0.300 53.297 1.000 16.244 240 ILE A CA 1
ATOM 1771 C C . ILE A 1 241 ? -11.887 -1.055 51.974 1.000 15.825 240 ILE A C 1
ATOM 1772 O O . ILE A 1 241 ? -11.666 -0.481 50.911 1.000 16.556 240 ILE A O 1
ATOM 1777 N N . VAL A 1 242 ? -12.233 -2.337 51.996 1.000 15.008 241 VAL A N 1
ATOM 1778 C CA . VAL A 1 242 ? -12.354 -3.097 50.767 1.000 15.392 241 VAL A CA 1
ATOM 1779 C C . VAL A 1 242 ? -13.373 -2.432 49.850 1.000 16.537 241 VAL A C 1
ATOM 1780 O O . VAL A 1 242 ? -13.121 -2.236 48.663 1.000 14.832 241 VAL A O 1
ATOM 1784 N N . ALA A 1 243 ? -14.567 -2.103 50.372 1.000 15.731 242 ALA A N 1
ATOM 1785 C CA . ALA A 1 243 ? -15.576 -1.470 49.546 1.000 17.365 242 ALA A CA 1
ATOM 1786 C C . ALA A 1 243 ? -15.081 -0.141 48.973 1.000 15.534 242 ALA A C 1
ATOM 1787 O O . ALA A 1 243 ? -15.343 0.159 47.826 1.000 17.093 242 ALA A O 1
ATOM 1789 N N . SER A 1 244 ? -14.433 0.670 49.807 1.000 16.191 243 SER A N 1
ATOM 1790 C CA . SER A 1 244 ? -13.959 1.982 49.385 1.000 15.546 243 SER A CA 1
ATOM 1791 C C . SER A 1 244 ? -12.970 1.811 48.223 1.000 14.808 243 SER A C 1
ATOM 1792 O O . SER A 1 244 ? -13.036 2.540 47.235 1.000 15.288 243 SER A O 1
ATOM 1795 N N . ASP A 1 245 ? -12.090 0.825 48.323 1.000 15.262 244 ASP A N 1
ATOM 1796 C CA . ASP A 1 245 ? -11.077 0.574 47.309 1.000 14.535 244 ASP A CA 1
ATOM 1797 C C . ASP A 1 245 ? -11.701 0.129 45.987 1.000 15.458 244 ASP A C 1
ATOM 1798 O O . ASP A 1 245 ? -11.242 0.495 44.900 1.000 15.662 244 ASP A O 1
ATOM 1803 N N . LEU A 1 246 ? -12.730 -0.727 46.049 1.000 14.498 245 LEU A N 1
ATOM 1804 C CA . LEU A 1 246 ? -13.388 -1.120 44.814 1.000 15.573 245 LEU A CA 1
ATOM 1805 C C . LEU A 1 246 ? -14.047 0.073 44.141 1.000 14.720 245 LEU A C 1
ATOM 1806 O O . LEU A 1 246 ? -13.926 0.246 42.928 1.000 15.967 245 LEU A O 1
ATOM 1811 N N . VAL A 1 247 ? -14.806 0.858 44.914 1.000 14.663 246 VAL A N 1
ATOM 1812 C CA . VAL A 1 247 ? -15.453 2.047 44.391 1.000 14.594 246 VAL A CA 1
ATOM 1813 C C . VAL A 1 247 ? -14.448 3.067 43.859 1.000 14.684 246 VAL A C 1
ATOM 1814 O O . VAL A 1 247 ? -14.729 3.727 42.853 1.000 15.548 246 VAL A O 1
ATOM 1818 N N . GLY A 1 248 ? -13.266 3.129 44.486 1.000 14.264 247 GLY A N 1
ATOM 1819 C CA . GLY A 1 248 ? -12.227 4.058 44.054 1.000 14.986 247 GLY A CA 1
ATOM 1820 C C . GLY A 1 248 ? -11.917 3.933 42.564 1.000 14.121 247 GLY A C 1
ATOM 1821 O O . GLY A 1 248 ? -11.790 4.961 41.886 1.000 15.994 247 GLY A O 1
ATOM 1822 N N . GLN A 1 249 ? -11.802 2.705 42.051 1.000 13.917 248 GLN A N 1
ATOM 1823 C CA . GLN A 1 249 ? -11.496 2.536 40.639 1.000 14.160 248 GLN A CA 1
ATOM 1824 C C . GLN A 1 249 ? -12.738 2.421 39.754 1.000 14.655 248 GLN A C 1
ATOM 1825 O O . GLN A 1 249 ? -12.674 2.717 38.557 1.000 14.748 248 GLN A O 1
ATOM 1831 N N . ALA A 1 250 ? -13.874 2.019 40.335 1.000 14.713 249 ALA A N 1
ATOM 1832 C CA . ALA A 1 250 ? -15.117 1.964 39.574 1.000 16.210 249 ALA A CA 1
ATOM 1833 C C . ALA A 1 250 ? -15.546 3.331 39.041 1.000 15.203 249 ALA A C 1
ATOM 1834 O O . ALA A 1 250 ? -16.163 3.416 37.974 1.000 16.482 249 ALA A O 1
ATOM 1836 N N . GLU A 1 251 ? -15.132 4.417 39.700 1.000 15.630 250 GLU A N 1
ATOM 1837 C CA . GLU A 1 251 ? -15.440 5.751 39.211 1.000 15.031 250 GLU A CA 1
ATOM 1838 C C . GLU A 1 251 ? -14.725 6.064 37.897 1.000 13.898 250 GLU A C 1
ATOM 1839 O O . GLU A 1 251 ? -15.055 7.059 37.255 1.000 14.984 250 GLU A O 1
ATOM 1845 N N . HIS A 1 252 ? -13.744 5.256 37.457 1.000 14.242 251 HIS A N 1
ATOM 1846 C CA . HIS A 1 252 ? -13.025 5.587 36.231 1.000 14.866 251 HIS A CA 1
ATOM 1847 C C . HIS A 1 252 ? -13.933 5.642 34.999 1.000 15.237 251 HIS A C 1
ATOM 1848 O O . HIS A 1 252 ? -13.678 6.386 34.052 1.000 16.241 251 HIS A O 1
ATOM 1855 N N . GLY A 1 253 ? -15.004 4.847 34.989 1.000 15.243 252 GLY A N 1
ATOM 1856 C CA . GLY A 1 253 ? -15.863 4.793 33.818 1.000 16.162 252 GLY A CA 1
ATOM 1857 C C . GLY A 1 253 ? -16.816 3.607 33.876 1.000 16.726 252 GLY A C 1
ATOM 1858 O O . GLY A 1 253 ? -16.666 2.716 34.714 1.000 17.844 252 GLY A O 1
ATOM 1859 N N . HIS A 1 254 ? -17.758 3.607 32.927 1.000 19.013 253 HIS A N 1
ATOM 1860 C CA . HIS A 1 254 ? -18.802 2.598 32.878 1.000 19.700 253 HIS A CA 1
ATOM 1861 C C . HIS A 1 254 ? -18.251 1.195 32.656 1.000 19.701 253 HIS A C 1
ATOM 1862 O O . HIS A 1 254 ? -18.932 0.216 32.987 1.000 19.676 253 HIS A O 1
ATOM 1869 N N . GLU A 1 255 ? -17.039 1.077 32.086 1.000 18.307 254 GLU A N 1
ATOM 1870 C CA . GLU A 1 255 ? -16.458 -0.203 31.712 1.000 19.659 254 GLU A CA 1
ATOM 1871 C C . GLU A 1 255 ? -15.358 -0.660 32.670 1.000 18.118 254 GLU A C 1
ATOM 1872 O O . GLU A 1 255 ? -14.658 -1.617 32.335 1.000 19.824 254 GLU A O 1
ATOM 1878 N N . SER A 1 256 ? -15.245 -0.053 33.860 1.000 15.969 255 SER A N 1
ATOM 1879 C CA . SER A 1 256 ? -14.192 -0.435 34.798 1.000 15.674 255 SER A CA 1
ATOM 1880 C C . SER A 1 256 ? -14.637 -1.559 35.727 1.000 15.444 255 SER A C 1
ATOM 1881 O O . SER A 1 256 ? -15.464 -1.350 36.618 1.000 16.781 255 SER A O 1
ATOM 1884 N N . PRO A 1 257 ? -14.044 -2.766 35.633 1.000 15.990 256 PRO A N 1
ATOM 1885 C CA . PRO A 1 257 ? -14.419 -3.863 36.517 1.000 16.087 256 PRO A CA 1
ATOM 1886 C C . PRO A 1 257 ? -13.771 -3.769 37.883 1.000 17.557 256 PRO A C 1
ATOM 1887 O O . PRO A 1 257 ? -12.581 -3.434 38.000 1.000 16.797 256 PRO A O 1
ATOM 1891 N N . ALA A 1 258 ? -14.563 -4.112 38.896 1.000 15.318 257 ALA A N 1
ATOM 1892 C CA . ALA A 1 258 ? -14.138 -4.194 40.280 1.000 15.661 257 ALA A CA 1
ATOM 1893 C C . ALA A 1 258 ? -14.476 -5.594 40.776 1.000 18.206 257 ALA A C 1
ATOM 1894 O O . ALA A 1 258 ? -15.633 -6.019 40.674 1.000 18.343 257 ALA A O 1
ATOM 1896 N N . TRP A 1 259 ? -13.445 -6.331 41.195 1.000 16.583 258 TRP A N 1
ATOM 1897 C CA . TRP A 1 259 ? -13.537 -7.749 41.487 1.000 17.843 258 TRP A CA 1
ATOM 1898 C C . TRP A 1 259 ? -13.107 -8.004 42.922 1.000 17.072 258 TRP A C 1
ATOM 1899 O O . TRP A 1 259 ? -12.045 -7.539 43.343 1.000 17.281 258 TRP A O 1
ATOM 1910 N N . LEU A 1 260 ? -13.911 -8.773 43.671 1.000 17.020 259 LEU A N 1
ATOM 1911 C CA . LEU A 1 260 ? -13.527 -9.218 44.999 1.000 16.725 259 LEU A CA 1
ATOM 1912 C C . LEU A 1 260 ? -13.404 -10.735 44.984 1.000 18.984 259 LEU A C 1
ATOM 1913 O O . LEU A 1 260 ? -14.354 -11.405 44.598 1.000 19.171 259 LEU A O 1
ATOM 1918 N N . PHE A 1 261 ? -12.234 -11.241 45.390 1.000 17.564 260 PHE A N 1
ATOM 1919 C CA . PHE A 1 261 ? -11.984 -12.659 45.566 1.000 18.064 260 PHE A CA 1
ATOM 1920 C C . PHE A 1 261 ? -11.767 -12.871 47.057 1.000 18.664 260 PHE A C 1
ATOM 1921 O O . PHE A 1 261 ? -10.846 -12.298 47.617 1.000 18.735 260 PHE A O 1
ATOM 1929 N N . THR A 1 262 ? -12.566 -13.731 47.718 1.000 18.997 261 THR A N 1
ATOM 1930 C CA . THR A 1 262 ? -12.440 -13.867 49.162 1.000 18.450 261 THR A CA 1
ATOM 1931 C C . THR A 1 262 ? -12.773 -15.289 49.620 1.000 22.001 261 THR A C 1
ATOM 1932 O O . THR A 1 262 ? -13.579 -15.974 48.985 1.000 20.766 261 THR A O 1
ATOM 1936 N N . THR A 1 263 ? -12.143 -15.662 50.747 1.000 22.352 262 THR A N 1
ATOM 1937 C CA . THR A 1 263 ? -12.464 -16.877 51.491 1.000 25.238 262 THR A CA 1
ATOM 1938 C C . THR A 1 263 ? -13.484 -16.619 52.605 1.000 26.928 262 THR A C 1
ATOM 1939 O O . THR A 1 263 ? -13.884 -17.573 53.285 1.000 25.954 262 THR A O 1
ATOM 1943 N N . SER A 1 264 ? -13.895 -15.362 52.813 1.000 22.463 263 SER A N 1
ATOM 1944 C CA . SER A 1 264 ? -14.799 -14.997 53.900 1.000 23.778 263 SER A CA 1
ATOM 1945 C C . SER A 1 264 ? -16.174 -14.588 53.381 1.000 23.582 263 SER A C 1
ATOM 1946 O O . SER A 1 264 ? -16.358 -13.555 52.727 1.000 24.254 263 SER A O 1
ATOM 1949 N N . ARG A 1 265 ? -17.199 -15.393 53.709 1.000 22.331 264 ARG A N 1
ATOM 1950 C CA . ARG A 1 265 ? -18.536 -15.086 53.248 1.000 23.247 264 ARG A CA 1
ATOM 1951 C C . ARG A 1 265 ? -19.053 -13.808 53.906 1.000 20.998 264 ARG A C 1
ATOM 1952 O O . ARG A 1 265 ? -19.753 -13.010 53.288 1.000 23.333 264 ARG A O 1
ATOM 1960 N N . ASP A 1 266 ? -18.735 -13.615 55.190 1.000 23.892 265 ASP A N 1
ATOM 1961 C CA . ASP A 1 266 ? -19.176 -12.444 55.926 1.000 25.464 265 ASP A CA 1
ATOM 1962 C C . ASP A 1 266 ? -18.588 -11.186 55.284 1.000 24.629 265 ASP A C 1
ATOM 1963 O O . ASP A 1 266 ? -19.277 -10.189 55.145 1.000 25.468 265 ASP A O 1
ATOM 1968 N N . LEU A 1 267 ? -17.320 -11.263 54.877 1.000 24.867 266 LEU A N 1
ATOM 1969 C CA . LEU A 1 267 ? -16.700 -10.114 54.233 1.000 23.448 266 LEU A CA 1
ATOM 1970 C C . LEU A 1 267 ? -17.407 -9.800 52.923 1.000 23.248 266 LEU A C 1
ATOM 1971 O O . LEU A 1 267 ? -17.703 -8.634 52.653 1.000 22.456 266 LEU A O 1
ATOM 1976 N N . ALA A 1 268 ? -17.634 -10.833 52.098 1.000 21.064 267 ALA A N 1
ATOM 1977 C CA . ALA A 1 268 ? -18.308 -10.650 50.825 1.000 22.308 267 ALA A CA 1
ATOM 1978 C C . ALA A 1 268 ? -19.645 -9.959 51.056 1.000 23.058 267 ALA A C 1
ATOM 1979 O O . ALA A 1 268 ? -20.014 -9.019 50.354 1.000 23.778 267 ALA A O 1
ATOM 1981 N N . ASP A 1 269 ? -20.407 -10.470 52.034 1.000 24.703 268 ASP A N 1
ATOM 1982 C CA . ASP A 1 269 ? -21.760 -9.996 52.251 1.000 26.875 268 ASP A CA 1
ATOM 1983 C C . ASP A 1 269 ? -21.742 -8.514 52.616 1.000 24.268 268 ASP A C 1
ATOM 1984 O O . ASP A 1 269 ? -22.536 -7.728 52.100 1.000 25.789 268 ASP A O 1
ATOM 1989 N N . ARG A 1 270 ? -20.825 -8.132 53.501 1.000 24.162 269 ARG A N 1
ATOM 1990 C CA . ARG A 1 270 ? -20.752 -6.765 53.982 1.000 25.725 269 ARG A CA 1
ATOM 1991 C C . ARG A 1 270 ? -20.300 -5.823 52.861 1.000 23.874 269 ARG A C 1
ATOM 1992 O O . ARG A 1 270 ? -20.827 -4.727 52.720 1.000 23.119 269 ARG A O 1
ATOM 2000 N N . VAL A 1 271 ? -19.309 -6.254 52.075 1.000 22.896 270 VAL A N 1
ATOM 2001 C CA . VAL A 1 271 ? -18.867 -5.429 50.954 1.000 21.701 270 VAL A CA 1
ATOM 2002 C C . VAL A 1 271 ? -20.001 -5.221 49.949 1.000 22.971 270 VAL A C 1
ATOM 2003 O O . VAL A 1 271 ? -20.162 -4.128 49.429 1.000 21.958 270 VAL A O 1
ATOM 2007 N N . MET A 1 272 ? -20.810 -6.260 49.671 1.000 22.847 271 MET A N 1
ATOM 2008 C CA . MET A 1 272 ? -21.862 -6.137 48.669 1.000 23.774 271 MET A CA 1
ATOM 2009 C C . MET A 1 272 ? -22.944 -5.166 49.133 1.000 24.195 271 MET A C 1
ATOM 2010 O O . MET A 1 272 ? -23.530 -4.452 48.308 1.000 27.430 271 MET A O 1
ATOM 2015 N N . ALA A 1 273 ? -23.163 -5.116 50.449 1.000 25.157 272 ALA A N 1
ATOM 2016 C CA . ALA A 1 273 ? -24.080 -4.149 51.041 1.000 27.615 272 ALA A CA 1
ATOM 2017 C C . ALA A 1 273 ? -23.515 -2.727 50.941 1.000 26.770 272 ALA A C 1
ATOM 2018 O O . ALA A 1 273 ? -24.242 -1.794 50.590 1.000 28.677 272 ALA A O 1
ATOM 2020 N N . LEU A 1 274 ? -22.205 -2.563 51.203 1.000 24.650 273 LEU A N 1
ATOM 2021 C CA . LEU A 1 274 ? -21.601 -1.250 51.368 1.000 22.978 273 LEU A CA 1
ATOM 2022 C C . LEU A 1 274 ? -21.321 -0.567 50.024 1.000 22.056 273 LEU A C 1
ATOM 2023 O O . LEU A 1 274 ? -21.487 0.650 49.925 1.000 21.540 273 LEU A O 1
ATOM 2028 N N . VAL A 1 275 ? -20.913 -1.321 49.006 1.000 20.610 274 VAL A N 1
ATOM 2029 C CA . VAL A 1 275 ? -20.509 -0.716 47.742 1.000 20.837 274 VAL A CA 1
ATOM 2030 C C . VAL A 1 275 ? -21.613 0.188 47.188 1.000 21.397 274 VAL A C 1
ATOM 2031 O O . VAL A 1 275 ? -21.369 1.344 46.862 1.000 20.467 274 VAL A O 1
ATOM 2035 N N . PRO A 1 276 ? -22.888 -0.259 47.051 1.000 22.959 275 PRO A N 1
ATOM 2036 C CA . PRO A 1 276 ? -23.927 0.647 46.567 1.000 24.042 275 PRO A CA 1
ATOM 2037 C C . PRO A 1 276 ? -24.112 1.907 47.395 1.000 22.428 275 PRO A C 1
ATOM 2038 O O . PRO A 1 276 ? -24.428 2.948 46.834 1.000 22.792 275 PRO A O 1
ATOM 2042 N N . GLU A 1 277 ? -23.983 1.787 48.721 1.000 23.366 276 GLU A N 1
ATOM 2043 C CA . GLU A 1 277 ? -24.127 2.909 49.634 1.000 25.428 276 GLU A CA 1
ATOM 2044 C C . GLU A 1 277 ? -23.016 3.933 49.389 1.000 23.356 276 GLU A C 1
ATOM 2045 O O . GLU A 1 277 ? -23.264 5.133 49.387 1.000 22.251 276 GLU A O 1
ATOM 2051 N N . LEU A 1 278 ? -21.793 3.446 49.162 1.000 22.589 277 LEU A N 1
ATOM 2052 C CA . LEU A 1 278 ? -20.696 4.371 48.895 1.000 20.599 277 LEU A CA 1
ATOM 2053 C C . LEU A 1 278 ? -20.884 5.051 47.544 1.000 19.208 277 LEU A C 1
ATOM 2054 O O . LEU A 1 278 ? -20.570 6.235 47.393 1.000 19.916 277 LEU A O 1
ATOM 2059 N N . ILE A 1 279 ? -21.342 4.303 46.558 1.000 19.638 278 ILE A N 1
ATOM 2060 C CA . ILE A 1 279 ? -21.547 4.862 45.229 1.000 20.921 278 ILE A CA 1
ATOM 2061 C C . ILE A 1 279 ? -22.603 5.964 45.285 1.000 22.360 278 ILE A C 1
ATOM 2062 O O . ILE A 1 279 ? -22.474 7.016 44.641 1.000 21.007 278 ILE A O 1
ATOM 2067 N N . ALA A 1 280 ? -23.677 5.713 46.044 1.000 23.873 279 ALA A N 1
ATOM 2068 C CA . ALA A 1 280 ? -24.772 6.668 46.127 1.000 25.379 279 ALA A CA 1
ATOM 2069 C C . ALA A 1 280 ? -24.319 7.995 46.713 1.000 25.488 279 ALA A C 1
ATOM 2070 O O . ALA A 1 280 ? -24.933 9.023 46.423 1.000 26.064 279 ALA A O 1
ATOM 2072 N N . LYS A 1 281 ? -23.225 7.987 47.488 1.000 21.867 280 LYS A N 1
ATOM 2073 C CA . LYS A 1 281 ? -22.699 9.188 48.109 1.000 23.003 280 LYS A CA 1
ATOM 2074 C C . LYS A 1 281 ? -21.662 9.921 47.253 1.000 20.276 280 LYS A C 1
ATOM 2075 O O . LYS A 1 281 ? -21.140 10.919 47.723 1.000 19.990 280 LYS A O 1
ATOM 2081 N N . LEU A 1 282 ? -21.418 9.453 46.023 1.000 20.318 281 LEU A N 1
ATOM 2082 C CA . LEU A 1 282 ? -20.444 10.081 45.145 1.000 20.295 281 LEU A CA 1
ATOM 2083 C C . LEU A 1 282 ? -21.063 11.271 44.428 1.000 22.119 281 LEU A C 1
ATOM 2084 O O . LEU A 1 282 ? -22.266 11.306 44.142 1.000 21.773 281 LEU A O 1
ATOM 2089 N N . PRO A 1 283 ? -20.235 12.252 44.035 1.000 21.190 282 PRO A N 1
ATOM 2090 C CA . PRO A 1 283 ? -20.701 13.346 43.196 1.000 20.967 282 PRO A CA 1
ATOM 2091 C C . PRO A 1 283 ? -21.056 12.826 41.811 1.000 20.364 282 PRO A C 1
ATOM 2092 O O . PRO A 1 283 ? -20.767 11.682 41.456 1.000 20.360 282 PRO A O 1
ATOM 2096 N N . PRO A 1 284 ? -21.725 13.632 40.961 1.000 20.487 283 PRO A N 1
ATOM 2097 C CA . PRO A 1 284 ? -22.394 13.065 39.788 1.000 20.051 283 PRO A CA 1
ATOM 2098 C C . PRO A 1 284 ? -21.581 12.306 38.738 1.000 19.124 283 PRO A C 1
ATOM 2099 O O . PRO A 1 284 ? -22.030 11.280 38.251 1.000 20.013 283 PRO A O 1
ATOM 2103 N N . THR A 1 285 ? -20.418 12.828 38.356 1.000 20.293 284 THR A N 1
ATOM 2104 C CA . THR A 1 285 ? -19.630 12.184 37.322 1.000 19.440 284 THR A CA 1
ATOM 2105 C C . THR A 1 285 ? -19.211 10.790 37.792 1.000 18.555 284 THR A C 1
ATOM 2106 O O . THR A 1 285 ? -19.337 9.812 37.046 1.000 19.080 284 THR A O 1
ATOM 2110 N N . ALA A 1 286 ? -18.725 10.726 39.028 1.000 17.656 285 ALA A N 1
ATOM 2111 C CA . ALA A 1 286 ? -18.270 9.476 39.624 1.000 17.274 285 ALA A CA 1
ATOM 2112 C C . ALA A 1 286 ? -19.447 8.520 39.813 1.000 18.817 285 ALA A C 1
ATOM 2113 O O . ALA A 1 286 ? -19.341 7.324 39.585 1.000 18.365 285 ALA A O 1
ATOM 2115 N N . ARG A 1 287 ? -20.577 9.067 40.295 1.000 18.851 286 ARG A N 1
ATOM 2116 C CA . ARG A 1 287 ? -21.748 8.230 40.558 1.000 20.715 286 ARG A CA 1
ATOM 2117 C C . ARG A 1 287 ? -22.254 7.637 39.250 1.000 19.866 286 ARG A C 1
ATOM 2118 O O . ARG A 1 287 ? -22.625 6.468 39.194 1.000 20.128 286 ARG A O 1
ATOM 2126 N N . ASP A 1 288 ? -22.227 8.443 38.176 1.000 21.182 287 ASP A N 1
ATOM 2127 C CA . ASP A 1 288 ? -22.609 7.982 36.852 1.000 22.283 287 ASP A CA 1
ATOM 2128 C C . ASP A 1 288 ? -21.731 6.807 36.406 1.000 21.510 287 ASP A C 1
ATOM 2129 O O . ASP A 1 288 ? -22.224 5.770 35.961 1.000 22.095 287 ASP A O 1
ATOM 2134 N N . ALA A 1 289 ? -20.408 6.976 36.527 1.000 19.029 288 ALA A N 1
ATOM 2135 C CA . ALA A 1 289 ? -19.487 5.923 36.125 1.000 17.878 288 ALA A CA 1
ATOM 2136 C C . ALA A 1 289 ? -19.672 4.677 36.993 1.000 16.306 288 ALA A C 1
ATOM 2137 O O . ALA A 1 289 ? -19.792 3.573 36.447 1.000 18.242 288 ALA A O 1
ATOM 2139 N N . ALA A 1 290 ? -19.618 4.845 38.317 1.000 17.932 289 ALA A N 1
ATOM 2140 C CA . ALA A 1 290 ? -19.481 3.730 39.242 1.000 17.642 289 ALA A CA 1
ATOM 2141 C C . ALA A 1 290 ? -20.787 2.932 39.332 1.000 18.180 289 ALA A C 1
ATOM 2142 O O . ALA A 1 290 ? -20.754 1.710 39.452 1.000 18.422 289 ALA A O 1
ATOM 2144 N N . THR A 1 291 ? -21.930 3.608 39.192 1.000 20.213 290 THR A N 1
ATOM 2145 C CA . THR A 1 291 ? -23.189 2.876 39.220 1.000 20.258 290 THR A CA 1
ATOM 2146 C C . THR A 1 291 ? -23.213 1.845 38.092 1.000 19.817 290 THR A C 1
ATOM 2147 O O . THR A 1 291 ? -23.521 0.671 38.333 1.000 20.235 290 THR A O 1
ATOM 2151 N N . ALA A 1 292 ? -22.918 2.286 36.857 1.000 19.247 291 ALA A N 1
ATOM 2152 C CA . ALA A 1 292 ? -22.910 1.412 35.693 1.000 19.771 291 ALA A CA 1
ATOM 2153 C C . ALA A 1 292 ? -21.809 0.348 35.793 1.000 20.839 291 ALA A C 1
ATOM 2154 O O . ALA A 1 292 ? -21.981 -0.831 35.441 1.000 18.579 291 ALA A O 1
ATOM 2156 N N . ALA A 1 293 ? -20.609 0.786 36.211 1.000 19.147 292 ALA A N 1
ATOM 2157 C CA . ALA A 1 293 ? -19.476 -0.123 36.286 1.000 17.448 292 ALA A CA 1
ATOM 2158 C C . ALA A 1 293 ? -19.746 -1.255 37.267 1.000 15.958 292 ALA A C 1
ATOM 2159 O O . ALA A 1 293 ? -19.514 -2.413 36.937 1.000 17.270 292 ALA A O 1
ATOM 2161 N N . TRP A 1 294 ? -20.231 -0.918 38.455 1.000 18.129 293 TRP A N 1
ATOM 2162 C CA . TRP A 1 294 ? -20.448 -1.941 39.462 1.000 17.787 293 TRP A CA 1
ATOM 2163 C C . TRP A 1 294 ? -21.560 -2.887 38.992 1.000 18.159 293 TRP A C 1
ATOM 2164 O O . TRP A 1 294 ? -21.403 -4.093 39.078 1.000 18.703 293 TRP A O 1
ATOM 2175 N N . ARG A 1 295 ? -22.649 -2.314 38.475 1.000 19.760 294 ARG A N 1
ATOM 2176 C CA . ARG A 1 295 ? -23.788 -3.109 38.020 1.000 21.092 294 ARG A CA 1
ATOM 2177 C C . ARG A 1 295 ? -23.350 -4.096 36.947 1.000 21.484 294 ARG A C 1
ATOM 2178 O O . ARG A 1 295 ? -23.597 -5.296 37.050 1.000 22.590 294 ARG A O 1
ATOM 2186 N N . ASP A 1 296 ? -22.698 -3.584 35.895 1.000 20.517 295 ASP A N 1
ATOM 2187 C CA . ASP A 1 296 ? -22.448 -4.330 34.681 1.000 19.263 295 ASP A CA 1
ATOM 2188 C C . ASP A 1 296 ? -21.183 -5.182 34.741 1.000 20.219 295 ASP A C 1
ATOM 2189 O O . ASP A 1 296 ? -21.123 -6.228 34.092 1.000 20.563 295 ASP A O 1
ATOM 2194 N N . TYR A 1 297 ? -20.142 -4.713 35.468 1.000 19.355 296 TYR A N 1
ATOM 2195 C CA . TYR A 1 297 ? -18.829 -5.343 35.406 1.000 18.193 296 TYR A CA 1
ATOM 2196 C C . TYR A 1 297 ? -18.350 -5.834 36.777 1.000 17.204 296 TYR A C 1
ATOM 2197 O O . TYR A 1 297 ? -17.361 -6.565 36.833 1.000 19.902 296 TYR A O 1
ATOM 2206 N N . GLY A 1 298 ? -19.032 -5.483 37.879 1.000 16.464 297 GLY A N 1
ATOM 2207 C CA . GLY A 1 298 ? -18.582 -5.853 39.215 1.000 17.201 297 GLY A CA 1
ATOM 2208 C C . GLY A 1 298 ? -18.849 -7.319 39.536 1.000 18.826 297 GLY A C 1
ATOM 2209 O O . GLY A 1 298 ? -19.899 -7.860 39.155 1.000 20.313 297 GLY A O 1
ATOM 2210 N N . GLU A 1 299 ? -17.902 -7.971 40.223 1.000 18.160 298 GLU A N 1
ATOM 2211 C CA . GLU A 1 299 ? -18.021 -9.382 40.548 1.000 18.726 298 GLU A CA 1
ATOM 2212 C C . GLU A 1 299 ? -17.483 -9.645 41.938 1.000 20.300 298 GLU A C 1
ATOM 2213 O O . GLU A 1 299 ? -16.536 -8.998 42.390 1.000 18.479 298 GLU A O 1
ATOM 2219 N N . VAL A 1 300 ? -18.142 -10.586 42.631 1.000 18.372 299 VAL A N 1
ATOM 2220 C CA . VAL A 1 300 ? -17.783 -10.973 43.981 1.000 18.139 299 VAL A CA 1
ATOM 2221 C C . VAL A 1 300 ? -17.768 -12.497 43.990 1.000 20.587 299 VAL A C 1
ATOM 2222 O O . VAL A 1 300 ? -18.807 -13.110 43.705 1.000 20.638 299 VAL A O 1
ATOM 2226 N N . ILE A 1 301 ? -16.614 -13.075 44.310 1.000 19.324 300 ILE A N 1
ATOM 2227 C CA . ILE A 1 301 ? -16.381 -14.494 44.139 1.000 19.999 300 ILE A CA 1
ATOM 2228 C C . ILE A 1 301 ? -15.912 -15.069 45.475 1.000 21.271 300 ILE A C 1
ATOM 2229 O O . ILE A 1 301 ? -14.900 -14.655 46.047 1.000 21.175 300 ILE A O 1
ATOM 2234 N N . LEU A 1 302 ? -16.660 -16.068 45.969 1.000 21.477 301 LEU A N 1
ATOM 2235 C CA . LEU A 1 302 ? -16.311 -16.770 47.193 1.000 20.757 301 LEU A CA 1
ATOM 2236 C C . LEU A 1 302 ? -15.641 -18.108 46.896 1.000 23.746 301 LEU A C 1
ATOM 2237 O O . LEU A 1 302 ? -16.160 -18.911 46.100 1.000 23.426 301 LEU A O 1
ATOM 2242 N N . CYS A 1 303 ? -14.499 -18.309 47.576 1.000 23.039 302 CYS A N 1
ATOM 2243 C CA . CYS A 1 303 ? -13.596 -19.436 47.389 1.000 24.847 302 CYS A CA 1
ATOM 2244 C C . CYS A 1 303 ? -13.403 -20.161 48.722 1.000 23.714 302 CYS A C 1
ATOM 2245 O O . CYS A 1 303 ? -13.459 -19.553 49.794 1.000 26.816 302 CYS A O 1
ATOM 2248 N N . GLY A 1 304 ? -13.139 -21.477 48.637 1.000 27.488 303 GLY A N 1
ATOM 2249 C CA . GLY A 1 304 ? -12.939 -22.319 49.803 1.000 27.337 303 GLY A CA 1
ATOM 2250 C C . GLY A 1 304 ? -11.523 -22.239 50.372 1.000 27.434 303 GLY A C 1
ATOM 2251 O O . GLY A 1 304 ? -11.350 -22.372 51.580 1.000 31.029 303 GLY A O 1
ATOM 2252 N N . THR A 1 305 ? -10.513 -22.069 49.510 1.000 24.739 304 THR A N 1
ATOM 2253 C CA . THR A 1 305 ? -9.126 -22.127 49.929 1.000 23.686 304 THR A CA 1
ATOM 2254 C C . THR A 1 305 ? -8.333 -20.989 49.276 1.000 21.718 304 THR A C 1
ATOM 2255 O O . THR A 1 305 ? -8.761 -20.430 48.268 1.000 22.046 304 THR A O 1
ATOM 2259 N N . ARG A 1 306 ? -7.159 -20.739 49.840 1.000 21.793 305 ARG A N 1
ATOM 2260 C CA . ARG A 1 306 ? -6.225 -19.764 49.284 1.000 22.937 305 ARG A CA 1
ATOM 2261 C C . ARG A 1 306 ? -5.819 -20.170 47.868 1.000 22.825 305 ARG A C 1
ATOM 2262 O O . ARG A 1 306 ? -5.719 -19.330 46.970 1.000 21.188 305 ARG A O 1
ATOM 2270 N N . GLU A 1 307 ? -5.640 -21.481 47.660 1.000 21.001 306 GLU A N 1
ATOM 2271 C CA . GLU A 1 307 ? -5.215 -22.012 46.380 1.000 22.603 306 GLU A CA 1
ATOM 2272 C C . GLU A 1 307 ? -6.248 -21.720 45.301 1.000 22.392 306 GLU A C 1
ATOM 2273 O O . GLU A 1 307 ? -5.882 -21.357 44.176 1.000 22.003 306 GLU A O 1
ATOM 2279 N N . GLU A 1 308 ? -7.535 -21.852 45.644 1.000 21.145 307 GLU A N 1
ATOM 2280 C CA . GLU A 1 308 ? -8.619 -21.514 44.737 1.000 22.139 307 GLU A CA 1
ATOM 2281 C C . GLU A 1 308 ? -8.570 -20.021 44.385 1.000 20.747 307 GLU A C 1
ATOM 2282 O O . GLU A 1 308 ? -8.823 -19.667 43.240 1.000 20.696 307 GLU A O 1
ATOM 2288 N N . VAL A 1 309 ? -8.293 -19.170 45.382 1.000 20.828 308 VAL A N 1
ATOM 2289 C CA . VAL A 1 309 ? -8.226 -17.725 45.154 1.000 19.465 308 VAL A CA 1
ATOM 2290 C C . VAL A 1 309 ? -7.107 -17.399 44.166 1.000 17.257 308 VAL A C 1
ATOM 2291 O O . VAL A 1 309 ? -7.301 -16.621 43.227 1.000 18.862 308 VAL A O 1
ATOM 2295 N N . VAL A 1 310 ? -5.949 -18.015 44.366 1.000 19.060 309 VAL A N 1
ATOM 2296 C CA . VAL A 1 310 ? -4.823 -17.809 43.460 1.000 18.213 309 VAL A CA 1
ATOM 2297 C C . VAL A 1 310 ? -5.205 -18.209 42.041 1.000 20.106 309 VAL A C 1
ATOM 2298 O O . VAL A 1 310 ? -4.909 -17.504 41.075 1.000 18.841 309 VAL A O 1
ATOM 2302 N N . GLU A 1 311 ? -5.895 -19.345 41.895 1.000 19.762 310 GLU A N 1
ATOM 2303 C CA . GLU A 1 311 ? -6.242 -19.832 40.583 1.000 21.259 310 GLU A CA 1
ATOM 2304 C C . GLU A 1 311 ? -7.180 -18.847 39.889 1.000 18.482 310 GLU A C 1
ATOM 2305 O O . GLU A 1 311 ? -6.966 -18.520 38.720 1.000 19.565 310 GLU A O 1
ATOM 2311 N N . ILE A 1 312 ? -8.196 -18.337 40.595 1.000 17.877 311 ILE A N 1
ATOM 2312 C CA . ILE A 1 312 ? -9.140 -17.414 39.979 1.000 20.273 311 ILE A CA 1
ATOM 2313 C C . ILE A 1 312 ? -8.458 -16.064 39.707 1.000 18.123 311 ILE A C 1
ATOM 2314 O O . ILE A 1 312 ? -8.626 -15.501 38.629 1.000 18.934 311 ILE A O 1
ATOM 2319 N N . SER A 1 313 ? -7.694 -15.565 40.675 1.000 18.794 312 SER A N 1
ATOM 2320 C CA . SER A 1 313 ? -7.003 -14.291 40.492 1.000 18.112 312 SER A CA 1
ATOM 2321 C C . SER A 1 313 ? -6.050 -14.356 39.299 1.000 17.265 312 SER A C 1
ATOM 2322 O O . SER A 1 313 ? -6.021 -13.421 38.487 1.000 17.221 312 SER A O 1
ATOM 2325 N N . ASP A 1 314 ? -5.292 -15.452 39.148 1.000 16.998 313 ASP A N 1
ATOM 2326 C CA . ASP A 1 314 ? -4.373 -15.573 38.020 1.000 17.342 313 ASP A CA 1
ATOM 2327 C C . ASP A 1 314 ? -5.141 -15.602 36.700 1.000 19.437 313 ASP A C 1
ATOM 2328 O O . ASP A 1 314 ? -4.679 -15.080 35.698 1.000 18.487 313 ASP A O 1
ATOM 2333 N N . ARG A 1 315 ? -6.329 -16.212 36.700 1.000 18.879 314 ARG A N 1
ATOM 2334 C CA . ARG A 1 315 ? -7.141 -16.255 35.499 1.000 20.215 314 ARG A CA 1
ATOM 2335 C C . ARG A 1 315 ? -7.659 -14.862 35.140 1.000 18.319 314 ARG A C 1
ATOM 2336 O O . ARG A 1 315 ? -7.667 -14.500 33.960 1.000 20.701 314 ARG A O 1
ATOM 2344 N N . TYR A 1 316 ? -8.109 -14.086 36.139 1.000 17.583 315 TYR A N 1
ATOM 2345 C CA . TYR A 1 316 ? -8.632 -12.747 35.894 1.000 17.595 315 TYR A CA 1
ATOM 2346 C C . TYR A 1 316 ? -7.498 -11.813 35.448 1.000 17.296 315 TYR A C 1
ATOM 2347 O O . TYR A 1 316 ? -7.721 -10.917 34.637 1.000 17.488 315 TYR A O 1
ATOM 2356 N N . ALA A 1 317 ? -6.308 -12.020 36.013 1.000 16.642 316 ALA A N 1
ATOM 2357 C CA . ALA A 1 317 ? -5.119 -11.243 35.651 1.000 16.588 316 ALA A CA 1
ATOM 2358 C C . ALA A 1 317 ? -5.418 -9.738 35.702 1.000 16.416 316 ALA A C 1
ATOM 2359 O O . ALA A 1 317 ? -5.216 -9.020 34.705 1.000 18.485 316 ALA A O 1
ATOM 2361 N N . SER A 1 318 ? -5.851 -9.256 36.864 1.000 15.168 317 SER A N 1
ATOM 2362 C CA . SER A 1 318 ? -6.243 -7.863 37.031 1.000 15.559 317 SER A CA 1
ATOM 2363 C C . SER A 1 318 ? -5.071 -6.889 36.886 1.000 13.946 317 SER A C 1
ATOM 2364 O O . SER A 1 318 ? -3.962 -7.144 37.367 1.000 13.354 317 SER A O 1
ATOM 2367 N N . GLU A 1 319 ? -5.360 -5.760 36.235 1.000 14.133 318 GLU A N 1
ATOM 2368 C CA . GLU A 1 319 ? -4.419 -4.651 36.208 1.000 14.491 318 GLU A CA 1
ATOM 2369 C C . GLU A 1 319 ? -3.830 -4.412 37.597 1.000 13.698 318 GLU A C 1
ATOM 2370 O O . GLU A 1 319 ? -2.627 -4.222 37.748 1.000 14.351 318 GLU A O 1
ATOM 2376 N N . HIS A 1 320 ? -4.707 -4.253 38.591 1.000 14.390 319 HIS A N 1
ATOM 2377 C CA . HIS A 1 320 ? -4.323 -3.944 39.963 1.000 14.159 319 HIS A CA 1
ATOM 2378 C C . HIS A 1 320 ? -4.858 -5.031 40.889 1.000 14.688 319 HIS A C 1
ATOM 2379 O O . HIS A 1 320 ? -6.008 -5.459 40.767 1.000 15.000 319 HIS A O 1
ATOM 2386 N N . LEU A 1 321 ? -4.046 -5.446 41.854 1.000 13.508 320 LEU A N 1
ATOM 2387 C CA . LEU A 1 321 ? -4.457 -6.492 42.782 1.000 14.029 320 LEU A CA 1
ATOM 2388 C C . LEU A 1 321 ? -4.034 -6.113 44.193 1.000 14.863 320 LEU A C 1
ATOM 2389 O O . LEU A 1 321 ? -2.848 -6.012 44.491 1.000 14.735 320 LEU A O 1
ATOM 2394 N N . GLU A 1 322 ? -5.024 -5.933 45.067 1.000 14.255 321 GLU A N 1
ATOM 2395 C CA . GLU A 1 322 ? -4.755 -5.626 46.460 1.000 13.891 321 GLU A CA 1
ATOM 2396 C C . GLU A 1 322 ? -4.916 -6.932 47.227 1.000 15.539 321 GLU A C 1
ATOM 2397 O O . GLU A 1 322 ? -5.755 -7.749 46.835 1.000 16.363 321 GLU A O 1
ATOM 2403 N N . VAL A 1 323 ? -4.127 -7.101 48.285 1.000 14.152 322 VAL A N 1
ATOM 2404 C CA . VAL A 1 323 ? -4.138 -8.305 49.103 1.000 15.073 322 VAL A CA 1
ATOM 2405 C C . VAL A 1 323 ? -4.301 -7.899 50.563 1.000 15.882 322 VAL A C 1
ATOM 2406 O O . VAL A 1 323 ? -3.359 -7.400 51.190 1.000 16.301 322 VAL A O 1
ATOM 2410 N N . HIS A 1 324 ? -5.534 -8.111 51.090 1.000 14.935 323 HIS A N 1
ATOM 2411 C CA . HIS A 1 324 ? -5.856 -7.819 52.484 1.000 15.013 323 HIS A CA 1
ATOM 2412 C C . HIS A 1 324 ? -6.041 -9.143 53.235 1.000 16.850 323 HIS A C 1
ATOM 2413 O O . HIS A 1 324 ? -7.179 -9.584 53.457 1.000 17.887 323 HIS A O 1
ATOM 2420 N N . THR A 1 325 ? -4.918 -9.765 53.583 1.000 16.604 324 THR A N 1
ATOM 2421 C CA . THR A 1 325 ? -4.898 -11.093 54.167 1.000 18.415 324 THR A CA 1
ATOM 2422 C C . THR A 1 325 ? -3.826 -11.140 55.247 1.000 19.131 324 THR A C 1
ATOM 2423 O O . THR A 1 325 ? -2.890 -10.331 55.303 1.000 18.840 324 THR A O 1
ATOM 2427 N N . ALA A 1 326 ? -3.913 -12.197 56.042 1.000 21.946 325 ALA A N 1
ATOM 2428 C CA . ALA A 1 326 ? -2.757 -12.660 56.785 1.000 21.436 325 ALA A CA 1
ATOM 2429 C C . ALA A 1 326 ? -1.710 -13.254 55.838 1.000 21.360 325 ALA A C 1
ATOM 2430 O O . ALA A 1 326 ? -2.001 -13.573 54.698 1.000 22.637 325 ALA A O 1
ATOM 2432 N N . ASP A 1 327 ? -0.482 -13.423 56.327 1.000 20.759 326 ASP A N 1
ATOM 2433 C CA . ASP A 1 327 ? 0.541 -14.187 55.630 1.000 22.392 326 ASP A CA 1
ATOM 2434 C C . ASP A 1 327 ? 0.802 -13.641 54.221 1.000 21.941 326 ASP A C 1
ATOM 2435 O O . ASP A 1 327 ? 0.764 -14.366 53.226 1.000 20.980 326 ASP A O 1
ATOM 2440 N N . LEU A 1 328 ? 1.091 -12.344 54.136 1.000 20.499 327 LEU A N 1
ATOM 2441 C CA . LEU A 1 328 ? 1.295 -11.709 52.842 1.000 20.475 327 LEU A CA 1
ATOM 2442 C C . LEU A 1 328 ? 2.470 -12.297 52.064 1.000 20.835 327 LEU A C 1
ATOM 2443 O O . LEU A 1 328 ? 2.458 -12.292 50.834 1.000 21.117 327 LEU A O 1
ATOM 2448 N N . ASP A 1 329 ? 3.519 -12.784 52.738 1.000 20.934 328 ASP A N 1
ATOM 2449 C CA . ASP A 1 329 ? 4.623 -13.428 52.038 1.000 22.987 328 ASP A CA 1
ATOM 2450 C C . ASP A 1 329 ? 4.121 -14.527 51.104 1.000 21.185 328 ASP A C 1
ATOM 2451 O O . ASP A 1 329 ? 4.615 -14.681 49.985 1.000 20.727 328 ASP A O 1
ATOM 2456 N N . TRP A 1 330 ? 3.127 -15.298 51.560 1.000 20.454 329 TRP A N 1
ATOM 2457 C CA . TRP A 1 330 ? 2.659 -16.431 50.779 1.000 20.468 329 TRP A CA 1
ATOM 2458 C C . TRP A 1 330 ? 2.011 -15.947 49.477 1.000 19.012 329 TRP A C 1
ATOM 2459 O O . TRP A 1 330 ? 2.204 -16.535 48.421 1.000 18.502 329 TRP A O 1
ATOM 2470 N N . TRP A 1 331 ? 1.242 -14.871 49.564 1.000 18.579 330 TRP A N 1
ATOM 2471 C CA . TRP A 1 331 ? 0.570 -14.330 48.396 1.000 17.668 330 TRP A CA 1
ATOM 2472 C C . TRP A 1 331 ? 1.583 -13.775 47.403 1.000 18.256 330 TRP A C 1
ATOM 2473 O O . TRP A 1 331 ? 1.447 -13.994 46.199 1.000 17.913 330 TRP A O 1
ATOM 2484 N N . LEU A 1 332 ? 2.593 -13.059 47.903 1.000 17.828 331 LEU A N 1
ATOM 2485 C CA . LEU A 1 332 ? 3.646 -12.566 47.030 1.000 17.884 331 LEU A CA 1
ATOM 2486 C C . LEU A 1 332 ? 4.302 -13.732 46.296 1.000 17.960 331 LEU A C 1
ATOM 2487 O O . LEU A 1 332 ? 4.635 -13.626 45.117 1.000 18.427 331 LEU A O 1
ATOM 2492 N N . ALA A 1 333 ? 4.528 -14.845 46.997 1.000 18.560 332 ALA A N 1
ATOM 2493 C CA . ALA A 1 333 ? 5.228 -15.983 46.417 1.000 18.469 332 ALA A CA 1
ATOM 2494 C C . ALA A 1 333 ? 4.370 -16.742 45.407 1.000 19.609 332 ALA A C 1
ATOM 2495 O O . ALA A 1 333 ? 4.940 -17.332 44.486 1.000 21.734 332 ALA A O 1
ATOM 2497 N N . ASN A 1 334 ? 3.036 -16.725 45.547 1.000 18.460 333 ASN A N 1
ATOM 2498 C CA . ASN A 1 334 ? 2.156 -17.642 44.824 1.000 18.856 333 ASN A CA 1
ATOM 2499 C C . ASN A 1 334 ? 1.336 -16.979 43.710 1.000 18.619 333 ASN A C 1
ATOM 2500 O O . ASN A 1 334 ? 0.961 -17.650 42.746 1.000 18.479 333 ASN A O 1
ATOM 2505 N N . LEU A 1 335 ? 1.032 -15.679 43.812 1.000 17.091 334 LEU A N 1
ATOM 2506 C CA . LEU A 1 335 ? 0.314 -15.006 42.731 1.000 18.295 334 LEU A CA 1
ATOM 2507 C C . LEU A 1 335 ? 1.239 -14.795 41.534 1.000 18.106 334 LEU A C 1
ATOM 2508 O O . LEU A 1 335 ? 2.402 -14.467 41.734 1.000 19.547 334 LEU A O 1
ATOM 2513 N N . THR A 1 336 ? 0.743 -14.897 40.294 1.000 18.594 335 THR A N 1
ATOM 2514 C CA . THR A 1 336 ? 1.647 -14.792 39.146 1.000 17.725 335 THR A CA 1
ATOM 2515 C C . THR A 1 336 ? 1.119 -13.901 38.022 1.000 18.109 335 THR A C 1
ATOM 2516 O O . THR A 1 336 ? 1.942 -13.545 37.176 1.000 20.014 335 THR A O 1
ATOM 2520 N N . CYS A 1 337 ? -0.185 -13.566 37.977 1.000 17.037 336 CYS A N 1
ATOM 2521 C CA . CYS A 1 337 ? -0.727 -12.783 36.872 1.000 16.785 336 CYS A CA 1
ATOM 2522 C C . CYS A 1 337 ? -1.518 -11.600 37.416 1.000 15.954 336 CYS A C 1
ATOM 2523 O O . CYS A 1 337 ? -2.641 -11.773 37.865 1.000 17.540 336 CYS A O 1
ATOM 2526 N N . TYR A 1 338 ? -0.878 -10.421 37.379 1.000 15.407 337 TYR A N 1
ATOM 2527 C CA . TYR A 1 338 ? -1.435 -9.153 37.799 1.000 14.033 337 TYR A CA 1
ATOM 2528 C C . TYR A 1 338 ? -0.536 -8.070 37.217 1.000 14.936 337 TYR A C 1
ATOM 2529 O O . TYR A 1 338 ? 0.596 -8.364 36.829 1.000 15.288 337 TYR A O 1
ATOM 2538 N N . GLY A 1 339 ? -1.044 -6.848 37.108 1.000 13.008 338 GLY A N 1
ATOM 2539 C CA . GLY A 1 339 ? -0.171 -5.760 36.677 1.000 13.434 338 GLY A CA 1
ATOM 2540 C C . GLY A 1 339 ? 0.706 -5.242 37.822 1.000 14.415 338 GLY A C 1
ATOM 2541 O O . GLY A 1 339 ? 1.933 -5.202 37.722 1.000 15.172 338 GLY A O 1
ATOM 2542 N N . SER A 1 340 ? 0.054 -4.848 38.914 1.000 13.824 339 SER A N 1
ATOM 2543 C CA . SER A 1 340 ? 0.711 -4.220 40.049 1.000 14.472 339 SER A CA 1
ATOM 2544 C C . SER A 1 340 ? 0.015 -4.706 41.315 1.000 14.953 339 SER A C 1
ATOM 2545 O O . SER A 1 340 ? -1.219 -4.719 41.350 1.000 14.039 339 SER A O 1
ATOM 2548 N N . LEU A 1 341 ? 0.809 -5.136 42.298 1.000 12.948 340 LEU A N 1
ATOM 2549 C CA . LEU A 1 341 ? 0.350 -5.781 43.526 1.000 13.682 340 LEU A CA 1
ATOM 2550 C C . LEU A 1 341 ? 0.499 -4.831 44.709 1.000 13.889 340 LEU A C 1
ATOM 2551 O O . LEU A 1 341 ? 1.509 -4.142 44.848 1.000 15.016 340 LEU A O 1
ATOM 2556 N N . PHE A 1 342 ? -0.529 -4.810 45.559 1.000 12.926 341 PHE A N 1
ATOM 2557 C CA . PHE A 1 342 ? -0.601 -3.948 46.721 1.000 12.878 341 PHE A CA 1
ATOM 2558 C C . PHE A 1 342 ? -0.765 -4.872 47.911 1.000 15.019 341 PHE A C 1
ATOM 2559 O O . PHE A 1 342 ? -1.849 -5.433 48.097 1.000 15.422 341 PHE A O 1
ATOM 2567 N N . LEU A 1 343 ? 0.320 -5.063 48.665 1.000 14.501 342 LEU A N 1
ATOM 2568 C CA . LEU A 1 343 ? 0.347 -6.022 49.764 1.000 14.321 342 LEU A CA 1
ATOM 2569 C C . LEU A 1 343 ? -0.022 -5.340 51.069 1.000 15.327 342 LEU A C 1
ATOM 2570 O O . LEU A 1 343 ? 0.651 -4.399 51.487 1.000 15.244 342 LEU A O 1
ATOM 2575 N N . GLY A 1 344 ? -1.066 -5.857 51.723 1.000 15.158 343 GLY A N 1
ATOM 2576 C CA . GLY A 1 344 ? -1.530 -5.293 52.975 1.000 16.087 343 GLY A CA 1
ATOM 2577 C C . GLY A 1 344 ? -2.533 -4.177 52.744 1.000 15.314 343 GLY A C 1
ATOM 2578 O O . GLY A 1 344 ? -2.700 -3.680 51.622 1.000 15.487 343 GLY A O 1
ATOM 2579 N N . GLU A 1 345 ? -3.193 -3.760 53.832 1.000 14.703 344 GLU A N 1
ATOM 2580 C CA . GLU A 1 345 ? -4.240 -2.768 53.750 1.000 15.079 344 GLU A CA 1
ATOM 2581 C C . GLU A 1 345 ? -3.666 -1.360 53.573 1.000 13.836 344 GLU A C 1
ATOM 2582 O O . GLU A 1 345 ? -4.370 -0.478 53.092 1.000 15.719 344 GLU A O 1
ATOM 2588 N N . GLU A 1 346 ? -2.432 -1.117 54.025 1.000 14.516 345 GLU A N 1
ATOM 2589 C CA . GLU A 1 346 ? -1.981 0.264 54.192 1.000 14.867 345 GLU A CA 1
ATOM 2590 C C . GLU A 1 346 ? -1.852 0.977 52.847 1.000 14.568 345 GLU A C 1
ATOM 2591 O O . GLU A 1 346 ? -2.397 2.057 52.683 1.000 14.446 345 GLU A O 1
ATOM 2597 N N . THR A 1 347 ? -1.113 0.373 51.901 1.000 14.262 346 THR A N 1
ATOM 2598 C CA . THR A 1 347 ? -1.094 0.885 50.539 1.000 14.226 346 THR A CA 1
ATOM 2599 C C . THR A 1 347 ? -2.408 0.566 49.839 1.000 14.233 346 THR A C 1
ATOM 2600 O O . THR A 1 347 ? -3.215 -0.235 50.317 1.000 14.505 346 THR A O 1
ATOM 2604 N N . THR A 1 348 ? -2.662 1.222 48.717 1.000 13.571 347 THR A N 1
ATOM 2605 C CA . THR A 1 348 ? -3.915 1.050 48.008 1.000 14.717 347 THR A CA 1
ATOM 2606 C C . THR A 1 348 ? -3.719 1.517 46.568 1.000 14.174 347 THR A C 1
ATOM 2607 O O . THR A 1 348 ? -2.786 2.271 46.267 1.000 13.161 347 THR A O 1
ATOM 2611 N N . VAL A 1 349 ? -4.624 1.099 45.673 1.000 13.125 348 VAL A N 1
ATOM 2612 C CA . VAL A 1 349 ? -4.479 1.416 44.264 1.000 13.403 348 VAL A CA 1
ATOM 2613 C C . VAL A 1 349 ? -4.327 2.926 44.064 1.000 13.216 348 VAL A C 1
ATOM 2614 O O . VAL A 1 349 ? -3.476 3.359 43.276 1.000 12.454 348 VAL A O 1
ATOM 2618 N N . ALA A 1 350 ? -5.143 3.778 44.716 1.000 12.881 349 ALA A N 1
ATOM 2619 C CA . ALA A 1 350 ? -5.048 5.214 44.444 1.000 12.607 349 ALA A CA 1
ATOM 2620 C C . ALA A 1 350 ? -3.651 5.750 44.754 1.000 13.512 349 ALA A C 1
ATOM 2621 O O . ALA A 1 350 ? -3.195 6.680 44.095 1.000 13.500 349 ALA A O 1
ATOM 2623 N N . PHE A 1 351 ? -2.988 5.172 45.757 1.000 12.313 350 PHE A N 1
ATOM 2624 C CA . PHE A 1 351 ? -1.633 5.609 46.074 1.000 12.472 350 PHE A CA 1
ATOM 2625 C C . PHE A 1 351 ? -0.723 5.291 44.903 1.000 13.173 350 PHE A C 1
ATOM 2626 O O . PHE A 1 351 ? 0.076 6.142 44.490 1.000 12.451 350 PHE A O 1
ATOM 2634 N N . GLY A 1 352 ? -0.827 4.075 44.367 1.000 12.778 351 GLY A N 1
ATOM 2635 C CA . GLY A 1 352 ? -0.042 3.701 43.203 1.000 12.783 351 GLY A CA 1
ATOM 2636 C C . GLY A 1 352 ? -0.387 4.548 41.982 1.000 12.643 351 GLY A C 1
ATOM 2637 O O . GLY A 1 352 ? 0.487 4.914 41.195 1.000 12.531 351 GLY A O 1
ATOM 2638 N N . ASP A 1 353 ? -1.678 4.879 41.835 1.000 12.191 352 ASP A N 1
ATOM 2639 C CA . ASP A 1 353 ? -2.117 5.730 40.741 1.000 12.065 352 ASP A CA 1
ATOM 2640 C C . ASP A 1 353 ? -1.362 7.061 40.767 1.000 12.371 352 ASP A C 1
ATOM 2641 O O . ASP A 1 353 ? -0.976 7.555 39.722 1.000 13.105 352 ASP A O 1
ATOM 2646 N N . LYS A 1 354 ? -1.166 7.638 41.961 1.000 12.536 353 LYS A N 1
ATOM 2647 C CA . LYS A 1 354 ? -0.719 9.020 42.051 1.000 13.352 353 LYS A CA 1
ATOM 2648 C C . LYS A 1 354 ? 0.761 9.147 42.405 1.000 13.873 353 LYS A C 1
ATOM 2649 O O . LYS A 1 354 ? 1.432 10.025 41.845 1.000 13.667 353 LYS A O 1
ATOM 2655 N N . THR A 1 355 ? 1.303 8.378 43.358 1.000 13.201 354 THR A N 1
ATOM 2656 C CA . THR A 1 355 ? 2.583 8.810 43.926 1.000 12.382 354 THR A CA 1
ATOM 2657 C C . THR A 1 355 ? 3.420 7.724 44.606 1.000 13.142 354 THR A C 1
ATOM 2658 O O . THR A 1 355 ? 4.503 8.074 45.064 1.000 14.329 354 THR A O 1
ATOM 2662 N N . SER A 1 356 ? 2.977 6.462 44.731 1.000 12.246 355 SER A N 1
ATOM 2663 C CA . SER A 1 356 ? 3.796 5.460 45.417 1.000 13.120 355 SER A CA 1
ATOM 2664 C C . SER A 1 356 ? 5.192 5.358 44.799 1.000 12.893 355 SER A C 1
ATOM 2665 O O . SER A 1 356 ? 6.178 5.185 45.521 1.000 13.769 355 SER A O 1
ATOM 2668 N N . GLY A 1 357 ? 5.237 5.318 43.466 1.000 12.312 356 GLY A N 1
ATOM 2669 C CA . GLY A 1 357 ? 6.485 5.160 42.751 1.000 12.458 356 GLY A CA 1
ATOM 2670 C C . GLY A 1 357 ? 6.361 4.254 41.536 1.000 12.778 356 GLY A C 1
ATOM 2671 O O . GLY A 1 357 ? 6.572 4.705 40.405 1.000 12.304 356 GLY A O 1
ATOM 2672 N N . PRO A 1 358 ? 5.991 2.977 41.710 1.000 12.303 357 PRO A N 1
ATOM 2673 C CA . PRO A 1 358 ? 5.838 2.076 40.573 1.000 12.499 357 PRO A CA 1
ATOM 2674 C C . PRO A 1 358 ? 4.817 2.653 39.601 1.000 12.317 357 PRO A C 1
ATOM 2675 O O . PRO A 1 358 ? 3.831 3.285 39.988 1.000 12.753 357 PRO A O 1
ATOM 2679 N N . ASN A 1 359 ? 5.023 2.355 38.321 1.000 13.002 358 ASN A N 1
ATOM 2680 C CA . ASN A 1 359 ? 4.188 2.923 37.280 1.000 12.137 358 ASN A CA 1
ATOM 2681 C C . ASN A 1 359 ? 2.730 2.470 37.432 1.000 12.304 358 ASN A C 1
ATOM 2682 O O . ASN A 1 359 ? 2.462 1.324 37.788 1.000 13.551 358 ASN A O 1
ATOM 2687 N N . HIS A 1 360 ? 1.790 3.364 37.104 1.000 12.421 359 HIS A N 1
ATOM 2688 C CA . HIS A 1 360 ? 0.391 3.000 37.066 1.000 12.184 359 HIS A CA 1
ATOM 2689 C C . HIS A 1 360 ? -0.057 2.527 35.691 1.000 12.926 359 HIS A C 1
ATOM 2690 O O . HIS A 1 360 ? -1.131 1.975 35.585 1.000 12.748 359 HIS A O 1
ATOM 2697 N N . VAL A 1 361 ? 0.705 2.774 34.638 1.000 12.891 360 VAL A N 1
ATOM 2698 C CA . VAL A 1 361 ? 0.260 2.427 33.300 1.000 13.628 360 VAL A CA 1
ATOM 2699 C C . VAL A 1 361 ? 0.465 0.925 33.143 1.000 13.279 360 VAL A C 1
ATOM 2700 O O . VAL A 1 361 ? 1.589 0.436 33.120 1.000 14.325 360 VAL A O 1
ATOM 2704 N N . LEU A 1 362 ? -0.652 0.193 33.064 1.000 13.567 361 LEU A N 1
ATOM 2705 C CA . LEU A 1 362 ? -0.664 -1.224 33.389 1.000 13.480 361 LEU A CA 1
ATOM 2706 C C . LEU A 1 362 ? -1.585 -1.997 32.448 1.000 13.943 361 LEU A C 1
ATOM 2707 O O . LEU A 1 362 ? -2.578 -1.456 31.948 1.000 14.714 361 LEU A O 1
ATOM 2712 N N . PRO A 1 363 ? -1.297 -3.301 32.262 1.000 13.869 362 PRO A N 1
ATOM 2713 C CA . PRO A 1 363 ? -2.123 -4.167 31.412 1.000 13.512 362 PRO A CA 1
ATOM 2714 C C . PRO A 1 363 ? -3.545 -4.361 31.907 1.000 14.228 362 PRO A C 1
ATOM 2715 O O . PRO A 1 363 ? -3.770 -4.618 33.082 1.000 14.561 362 PRO A O 1
ATOM 2719 N N . THR A 1 364 ? -4.476 -4.276 30.951 1.000 14.357 363 THR A N 1
ATOM 2720 C CA . THR A 1 364 ? -5.865 -4.615 31.210 1.000 14.344 363 THR A CA 1
ATOM 2721 C C . THR A 1 364 ? -6.287 -5.699 30.229 1.000 16.280 363 THR A C 1
ATOM 2722 O O . THR A 1 364 ? -5.514 -6.103 29.366 1.000 16.103 363 THR A O 1
ATOM 2726 N N . LYS A 1 365 ? -7.535 -6.142 30.388 1.000 16.901 364 LYS A N 1
ATOM 2727 C CA . LYS A 1 365 ? -8.123 -7.107 29.471 1.000 18.280 364 LYS A CA 1
ATOM 2728 C C . LYS A 1 365 ? -7.218 -8.337 29.376 1.000 18.099 364 LYS A C 1
ATOM 2729 O O . LYS A 1 365 ? -7.071 -8.940 28.309 1.000 21.733 364 LYS A O 1
ATOM 2735 N N . GLY A 1 366 ? -6.634 -8.734 30.509 1.000 17.418 365 GLY A N 1
ATOM 2736 C CA . GLY A 1 366 ? -5.915 -9.992 30.603 1.000 18.515 365 GLY A CA 1
ATOM 2737 C C . GLY A 1 366 ? -4.468 -9.907 30.135 1.000 18.170 365 GLY A C 1
ATOM 2738 O O . GLY A 1 366 ? -3.780 -10.913 30.125 1.000 19.173 365 GLY A O 1
ATOM 2739 N N . ALA A 1 367 ? -3.987 -8.721 29.765 1.000 17.348 366 ALA A N 1
ATOM 2740 C CA . ALA A 1 367 ? -2.641 -8.605 29.246 1.000 16.545 366 ALA A CA 1
ATOM 2741 C C . ALA A 1 367 ? -1.581 -8.935 30.309 1.000 16.293 366 ALA A C 1
ATOM 2742 O O . ALA A 1 367 ? -0.417 -9.175 29.980 1.000 15.029 366 ALA A O 1
ATOM 2744 N N . ALA A 1 368 ? -1.974 -8.915 31.590 1.000 15.053 367 ALA A N 1
ATOM 2745 C CA . ALA A 1 368 ? -1.064 -9.266 32.670 1.000 15.977 367 ALA A CA 1
ATOM 2746 C C . ALA A 1 368 ? -0.657 -10.738 32.612 1.000 18.834 367 ALA A C 1
ATOM 2747 O O . ALA A 1 368 ? 0.237 -11.157 33.345 1.000 19.226 367 ALA A O 1
ATOM 2749 N N . ARG A 1 369 ? -1.304 -11.521 31.745 1.000 18.208 368 ARG A N 1
ATOM 2750 C CA . ARG A 1 369 ? -0.828 -12.875 31.499 1.000 18.749 368 ARG A CA 1
ATOM 2751 C C . ARG A 1 369 ? 0.540 -12.877 30.825 1.000 17.621 368 ARG A C 1
ATOM 2752 O O . ARG A 1 369 ? 1.242 -13.902 30.868 1.000 18.923 368 ARG A O 1
ATOM 2760 N N . TYR A 1 370 ? 0.904 -11.772 30.141 1.000 17.890 369 TYR A N 1
ATOM 2761 C CA . TYR A 1 370 ? 2.126 -11.790 29.346 1.000 16.978 369 TYR A CA 1
ATOM 2762 C C . TYR A 1 370 ? 3.003 -10.545 29.478 1.000 17.852 369 TYR A C 1
ATOM 2763 O O . TYR A 1 370 ? 4.126 -10.553 28.958 1.000 17.452 369 TYR A O 1
ATOM 2772 N N . SER A 1 371 ? 2.550 -9.501 30.190 1.000 16.468 370 SER A N 1
ATOM 2773 C CA . SER A 1 371 ? 3.363 -8.298 30.330 1.000 15.711 370 SER A CA 1
ATOM 2774 C C . SER A 1 371 ? 3.082 -7.638 31.670 1.000 15.148 370 SER A C 1
ATOM 2775 O O . SER A 1 371 ? 1.947 -7.608 32.139 1.000 16.462 370 SER A O 1
ATOM 2778 N N . GLY A 1 372 ? 4.123 -7.030 32.235 1.000 15.776 371 GLY A N 1
ATOM 2779 C CA . GLY A 1 372 ? 3.931 -6.000 33.242 1.000 15.751 371 GLY A CA 1
ATOM 2780 C C . GLY A 1 372 ? 3.605 -4.653 32.593 1.000 15.991 371 GLY A C 1
ATOM 2781 O O . GLY A 1 372 ? 3.333 -4.556 31.400 1.000 16.706 371 GLY A O 1
ATOM 2782 N N . GLY A 1 373 ? 3.639 -3.611 33.418 1.000 15.313 372 GLY A N 1
ATOM 2783 C CA . GLY A 1 373 ? 3.273 -2.282 32.975 1.000 15.620 372 GLY A CA 1
ATOM 2784 C C . GLY A 1 373 ? 4.378 -1.529 32.230 1.000 15.126 372 GLY A C 1
ATOM 2785 O O . GLY A 1 373 ? 5.493 -2.003 31.967 1.000 15.953 372 GLY A O 1
ATOM 2786 N N . LEU A 1 374 ? 4.028 -0.281 31.910 1.000 13.852 373 LEU A N 1
ATOM 2787 C CA . LEU A 1 374 ? 5.023 0.679 31.466 1.000 14.908 373 LEU A CA 1
ATOM 2788 C C . LEU A 1 374 ? 6.119 0.736 32.515 1.000 14.223 373 LEU A C 1
ATOM 2789 O O . LEU A 1 374 ? 5.840 0.743 33.714 1.000 13.885 373 LEU A O 1
ATOM 2794 N N . SER A 1 375 ? 7.360 0.789 32.023 1.000 14.017 374 SER A N 1
ATOM 2795 C CA . SER A 1 375 ? 8.526 0.915 32.860 1.000 14.106 374 SER A CA 1
ATOM 2796 C C . SER A 1 375 ? 9.693 1.275 31.957 1.000 13.005 374 SER A C 1
ATOM 2797 O O . SER A 1 375 ? 9.541 1.252 30.748 1.000 14.462 374 SER A O 1
ATOM 2800 N N . VAL A 1 376 ? 10.852 1.525 32.541 1.000 12.462 375 VAL A N 1
ATOM 2801 C CA . VAL A 1 376 ? 12.042 1.798 31.740 1.000 13.705 375 VAL A CA 1
ATOM 2802 C C . VAL A 1 376 ? 12.327 0.610 30.818 1.000 13.631 375 VAL A C 1
ATOM 2803 O O . VAL A 1 376 ? 12.892 0.799 29.731 1.000 15.440 375 VAL A O 1
ATOM 2807 N N . HIS A 1 377 ? 11.951 -0.610 31.216 1.000 14.290 376 HIS A N 1
ATOM 2808 C CA . HIS A 1 377 ? 12.194 -1.788 30.388 1.000 15.609 376 HIS A CA 1
ATOM 2809 C C . HIS A 1 377 ? 11.541 -1.679 29.009 1.000 15.834 376 HIS A C 1
ATOM 2810 O O . HIS A 1 377 ? 12.044 -2.244 28.031 1.000 19.585 376 HIS A O 1
ATOM 2817 N N . LYS A 1 378 ? 10.437 -0.930 28.916 1.000 14.390 377 LYS A N 1
ATOM 2818 C CA . LYS A 1 378 ? 9.716 -0.801 27.656 1.000 14.482 377 LYS A CA 1
ATOM 2819 C C . LYS A 1 378 ? 10.402 0.163 26.695 1.000 15.661 377 LYS A C 1
ATOM 2820 O O . LYS A 1 378 ? 10.003 0.246 25.528 1.000 17.494 377 LYS A O 1
ATOM 2826 N N . PHE A 1 379 ? 11.419 0.886 27.175 1.000 14.989 378 PHE A N 1
ATOM 2827 C CA . PHE A 1 379 ? 12.164 1.847 26.369 1.000 16.110 378 PHE A CA 1
ATOM 2828 C C . PHE A 1 379 ? 13.547 1.323 26.014 1.000 18.036 378 PHE A C 1
ATOM 2829 O O . PHE A 1 379 ? 14.296 2.003 25.325 1.000 21.692 378 PHE A O 1
ATOM 2837 N N . MET A 1 380 ? 13.931 0.191 26.579 1.000 19.486 379 MET A N 1
ATOM 2838 C CA . MET A 1 380 ? 15.258 -0.335 26.305 1.000 23.555 379 MET A CA 1
ATOM 2839 C C . MET A 1 380 ? 15.115 -1.425 25.252 1.000 25.772 379 MET A C 1
ATOM 2840 O O . MET A 1 380 ? 14.141 -2.192 25.199 1.000 32.239 379 MET A O 1
ATOM 2845 N N . LYS A 1 381 ? 16.070 -1.444 24.349 1.000 21.044 380 LYS A N 1
ATOM 2846 C CA . LYS A 1 381 ? 16.185 -2.548 23.433 1.000 22.394 380 LYS A CA 1
ATOM 2847 C C . LYS A 1 381 ? 17.287 -3.445 23.949 1.000 21.365 380 LYS A C 1
ATOM 2848 O O . LYS A 1 381 ? 18.347 -2.950 24.288 1.000 21.396 380 LYS A O 1
ATOM 2854 N N . THR A 1 382 ? 17.000 -4.739 24.037 1.000 19.422 381 THR A N 1
ATOM 2855 C CA A THR A 1 382 ? 17.992 -5.715 24.414 0.500 18.636 381 THR A CA 1
ATOM 2856 C CA B THR A 1 382 ? 18.020 -5.711 24.421 0.500 18.124 381 THR A CA 1
ATOM 2857 C C . THR A 1 382 ? 18.481 -6.417 23.150 1.000 17.618 381 THR A C 1
ATOM 2858 O O . THR A 1 382 ? 17.791 -7.300 22.637 1.000 17.369 381 THR A O 1
ATOM 2865 N N . LEU A 1 383 ? 19.635 -5.959 22.644 1.000 16.145 382 LEU A N 1
ATOM 2866 C CA . LEU A 1 383 ? 20.176 -6.422 21.382 1.000 15.672 382 LEU A CA 1
ATOM 2867 C C . LEU A 1 383 ? 21.306 -7.393 21.668 1.000 17.000 382 LEU A C 1
ATOM 2868 O O . LEU A 1 383 ? 21.899 -7.377 22.751 1.000 20.104 382 LEU A O 1
ATOM 2873 N N . THR A 1 384 ? 21.614 -8.226 20.686 1.000 14.606 383 THR A N 1
ATOM 2874 C CA . THR A 1 384 ? 22.713 -9.156 20.850 1.000 14.743 383 THR A CA 1
ATOM 2875 C C . THR A 1 384 ? 23.818 -8.810 19.862 1.000 14.943 383 THR A C 1
ATOM 2876 O O . THR A 1 384 ? 23.571 -8.272 18.784 1.000 14.325 383 THR A O 1
ATOM 2880 N N . TRP A 1 385 ? 25.045 -9.136 20.271 1.000 14.589 384 TRP A N 1
ATOM 2881 C CA . TRP A 1 385 ? 26.197 -9.016 19.403 1.000 14.543 384 TRP A CA 1
ATOM 2882 C C . TRP A 1 385 ? 27.084 -10.236 19.596 1.000 14.612 384 TRP A C 1
ATOM 2883 O O . TRP A 1 385 ? 27.004 -10.916 20.608 1.000 14.995 384 TRP A O 1
ATOM 2894 N N . GLN A 1 386 ? 27.938 -10.505 18.606 1.000 13.845 385 GLN A N 1
ATOM 2895 C CA . GLN A 1 386 ? 28.862 -11.618 18.733 1.000 13.668 385 GLN A CA 1
ATOM 2896 C C . GLN A 1 386 ? 30.105 -11.346 17.904 1.000 14.958 385 GLN A C 1
ATOM 2897 O O . GLN A 1 386 ? 30.088 -10.563 16.964 1.000 15.284 385 GLN A O 1
ATOM 2903 N N . GLN A 1 387 ? 31.183 -12.029 18.284 1.000 14.009 386 GLN A N 1
ATOM 2904 C CA . GLN A 1 387 ? 32.479 -11.921 17.626 1.000 14.357 386 GLN A CA 1
ATOM 2905 C C . GLN A 1 387 ? 33.172 -13.260 17.799 1.000 13.824 386 GLN A C 1
ATOM 2906 O O . GLN A 1 387 ? 33.056 -13.871 18.855 1.000 14.956 386 GLN A O 1
ATOM 2912 N N . MET A 1 388 ? 33.870 -13.719 16.763 1.000 14.477 387 MET A N 1
ATOM 2913 C CA . MET A 1 388 ? 34.553 -15.008 16.829 1.000 14.723 387 MET A CA 1
ATOM 2914 C C . MET A 1 388 ? 36.023 -14.871 16.454 1.000 15.290 387 MET A C 1
ATOM 2915 O O . MET A 1 388 ? 36.398 -14.031 15.632 1.000 16.833 387 MET A O 1
ATOM 2920 N N . THR A 1 389 ? 36.851 -15.741 17.045 1.000 15.201 388 THR A N 1
ATOM 2921 C CA . THR A 1 389 ? 38.167 -16.031 16.495 1.000 16.339 388 THR A CA 1
ATOM 2922 C C . THR A 1 389 ? 37.984 -16.908 15.259 1.000 14.535 388 THR A C 1
ATOM 2923 O O . THR A 1 389 ? 36.991 -17.596 15.069 1.000 15.905 388 THR A O 1
ATOM 2927 N N . ARG A 1 390 ? 39.018 -16.953 14.410 1.000 16.468 389 ARG A N 1
ATOM 2928 C CA . ARG A 1 390 ? 38.972 -17.884 13.306 1.000 16.481 389 ARG A CA 1
ATOM 2929 C C . ARG A 1 390 ? 38.826 -19.324 13.817 1.000 14.521 389 ARG A C 1
ATOM 2930 O O . ARG A 1 390 ? 38.099 -20.130 13.267 1.000 15.398 389 ARG A O 1
ATOM 2938 N N . GLU A 1 391 ? 39.506 -19.634 14.911 1.000 16.075 390 GLU A N 1
ATOM 2939 C CA . GLU A 1 391 ? 39.499 -20.981 15.445 1.000 15.934 390 GLU A CA 1
ATOM 2940 C C . GLU A 1 391 ? 38.080 -21.443 15.775 1.000 14.955 390 GLU A C 1
ATOM 2941 O O . GLU A 1 391 ? 37.719 -22.592 15.550 1.000 14.915 390 GLU A O 1
ATOM 2947 N N . ALA A 1 392 ? 37.270 -20.538 16.360 1.000 14.548 391 ALA A N 1
ATOM 2948 C CA . ALA A 1 392 ? 35.905 -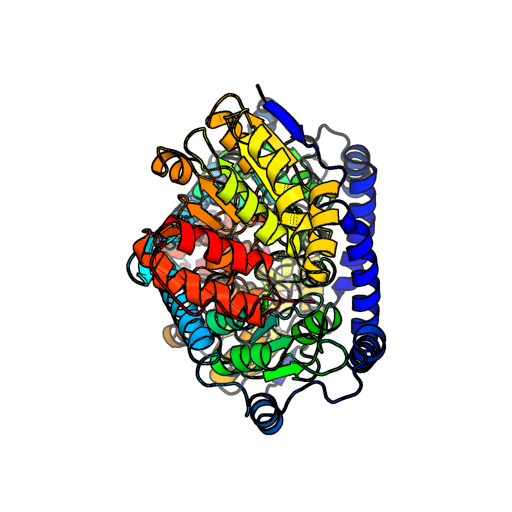20.893 16.711 1.000 14.667 391 ALA A CA 1
ATOM 2949 C C . ALA A 1 392 ? 35.106 -21.373 15.500 1.000 14.347 391 ALA A C 1
ATOM 2950 O O . ALA A 1 392 ? 34.183 -22.173 15.647 1.000 15.194 391 ALA A O 1
ATOM 2952 N N . THR A 1 393 ? 35.458 -20.860 14.309 1.000 15.362 392 THR A N 1
ATOM 2953 C CA . THR A 1 393 ? 34.698 -21.145 13.095 1.000 15.910 392 THR A CA 1
ATOM 2954 C C . THR A 1 393 ? 34.915 -22.568 12.587 1.000 15.581 392 THR A C 1
ATOM 2955 O O . THR A 1 393 ? 34.136 -23.039 11.776 1.000 16.406 392 THR A O 1
ATOM 2959 N N . ARG A 1 394 ? 35.955 -23.283 13.063 1.000 15.830 393 ARG A N 1
ATOM 2960 C CA . ARG A 1 394 ? 36.095 -24.678 12.679 1.000 16.100 393 ARG A CA 1
ATOM 2961 C C . ARG A 1 394 ? 34.861 -25.496 13.072 1.000 15.300 393 ARG A C 1
ATOM 2962 O O . ARG A 1 394 ? 34.285 -26.195 12.252 1.000 17.227 393 ARG A O 1
ATOM 2970 N N . GLN A 1 395 ? 34.458 -25.443 14.351 1.000 15.042 394 GLN A N 1
ATOM 2971 C CA . GLN A 1 395 ? 33.261 -26.130 14.803 1.000 15.548 394 GLN A CA 1
ATOM 2972 C C . GLN A 1 395 ? 31.998 -25.425 14.308 1.000 15.089 394 GLN A C 1
ATOM 2973 O O . GLN A 1 395 ? 31.094 -26.057 13.776 1.000 15.403 394 GLN A O 1
ATOM 2979 N N . ILE A 1 396 ? 31.952 -24.108 14.511 1.000 15.000 395 ILE A N 1
ATOM 2980 C CA . ILE A 1 396 ? 30.726 -23.364 14.257 1.000 15.199 395 ILE A CA 1
ATOM 2981 C C . ILE A 1 396 ? 30.377 -23.442 12.777 1.000 14.383 395 ILE A C 1
ATOM 2982 O O . ILE A 1 396 ? 29.226 -23.648 12.410 1.000 15.155 395 ILE A O 1
ATOM 2987 N N . GLY A 1 397 ? 31.404 -23.357 11.929 1.000 16.113 396 GLY A N 1
ATOM 2988 C CA . GLY A 1 397 ? 31.200 -23.326 10.491 1.000 16.116 396 GLY A CA 1
ATOM 2989 C C . GLY A 1 397 ? 30.758 -24.672 9.943 1.000 16.520 396 GLY A C 1
ATOM 2990 O O . GLY A 1 397 ? 29.901 -24.740 9.064 1.000 16.626 396 GLY A O 1
ATOM 2991 N N . GLN A 1 398 ? 31.359 -25.784 10.402 1.000 16.433 397 GLN A N 1
ATOM 2992 C CA . GLN A 1 398 ? 30.922 -27.073 9.887 1.000 16.353 397 GLN A CA 1
ATOM 2993 C C . GLN A 1 398 ? 29.496 -27.427 10.325 1.000 15.209 397 GLN A C 1
ATOM 2994 O O . GLN A 1 398 ? 28.730 -28.011 9.552 1.000 15.892 397 GLN A O 1
ATOM 3000 N N . VAL A 1 399 ? 29.136 -27.117 11.593 1.000 14.811 398 VAL A N 1
ATOM 3001 C CA . VAL A 1 399 ? 27.791 -27.365 12.078 1.000 16.049 398 VAL A CA 1
ATOM 3002 C C . VAL A 1 399 ? 26.817 -26.516 11.258 1.000 14.754 398 VAL A C 1
ATOM 3003 O O . VAL A 1 399 ? 25.771 -26.996 10.830 1.000 15.928 398 VAL A O 1
ATOM 3007 N N . THR A 1 400 ? 27.208 -25.264 10.993 1.000 15.303 399 THR A N 1
ATOM 3008 C CA . THR A 1 400 ? 26.369 -24.353 10.220 1.000 14.936 399 THR A CA 1
ATOM 3009 C C . THR A 1 400 ? 26.151 -24.902 8.804 1.000 15.503 399 THR A C 1
ATOM 3010 O O . THR A 1 400 ? 25.026 -24.939 8.310 1.000 15.261 399 THR A O 1
ATOM 3014 N N . ALA A 1 401 ? 27.235 -25.324 8.143 1.000 16.136 400 ALA A N 1
ATOM 3015 C CA . ALA A 1 401 ? 27.121 -25.835 6.775 1.000 16.791 400 ALA A CA 1
ATOM 3016 C C . ALA A 1 401 ? 26.229 -27.073 6.723 1.000 16.780 400 ALA A C 1
ATOM 3017 O O . ALA A 1 401 ? 25.335 -27.180 5.877 1.000 17.139 400 ALA A O 1
ATOM 3019 N N . ARG A 1 402 ? 26.412 -28.015 7.666 1.000 15.817 401 ARG A N 1
ATOM 3020 C CA . ARG A 1 402 ? 25.630 -29.236 7.654 1.000 15.984 401 ARG A CA 1
ATOM 3021 C C . ARG A 1 402 ? 24.147 -28.943 7.896 1.000 16.135 401 ARG A C 1
ATOM 3022 O O . ARG A 1 402 ? 23.273 -29.471 7.209 1.000 16.851 401 ARG A O 1
ATOM 3030 N N . ILE A 1 403 ? 23.846 -28.181 8.951 1.000 15.477 402 ILE A N 1
ATOM 3031 C CA . ILE A 1 403 ? 22.466 -27.886 9.268 1.000 16.225 402 ILE A CA 1
ATOM 3032 C C . ILE A 1 403 ? 21.831 -27.118 8.105 1.000 15.583 402 ILE A C 1
ATOM 3033 O O . ILE A 1 403 ? 20.704 -27.420 7.719 1.000 16.570 402 ILE A O 1
ATOM 3038 N N . SER A 1 404 ? 22.536 -26.144 7.554 1.000 15.282 403 SER A N 1
ATOM 3039 C CA . SER A 1 404 ? 22.030 -25.363 6.438 1.000 16.516 403 SER A CA 1
ATOM 3040 C C . SER A 1 404 ? 21.603 -26.286 5.296 1.000 17.446 403 SER A C 1
ATOM 3041 O O . SER A 1 404 ? 20.517 -26.138 4.731 1.000 18.029 403 SER A O 1
ATOM 3044 N N . ARG A 1 405 ? 22.465 -27.251 4.973 1.000 17.877 404 ARG A N 1
ATOM 3045 C CA . ARG A 1 405 ? 22.188 -28.140 3.857 1.000 17.763 404 ARG A CA 1
ATOM 3046 C C . ARG A 1 405 ? 21.036 -29.090 4.163 1.000 18.609 404 ARG A C 1
ATOM 3047 O O . ARG A 1 405 ? 20.242 -29.366 3.266 1.000 19.317 404 ARG A O 1
ATOM 3055 N N . LEU A 1 406 ? 20.892 -29.542 5.425 1.000 18.556 405 LEU A N 1
ATOM 3056 C CA . LEU A 1 406 ? 19.735 -30.324 5.832 1.000 18.810 405 LEU A CA 1
ATOM 3057 C C . LEU A 1 406 ? 18.449 -29.537 5.590 1.000 19.045 405 LEU A C 1
ATOM 3058 O O . LEU A 1 406 ? 17.413 -30.109 5.261 1.000 19.929 405 LEU A O 1
ATOM 3063 N N . GLU A 1 407 ? 18.495 -28.209 5.800 1.000 17.459 406 GLU A N 1
ATOM 3064 C CA . GLU A 1 407 ? 17.321 -27.364 5.652 1.000 17.310 406 GLU A CA 1
ATOM 3065 C C . GLU A 1 407 ? 17.041 -27.050 4.181 1.000 18.094 406 GLU A C 1
ATOM 3066 O O . GLU A 1 407 ? 15.959 -26.565 3.866 1.000 19.144 406 GLU A O 1
ATOM 3072 N N . GLY A 1 408 ? 18.040 -27.259 3.332 1.000 18.046 407 GLY A N 1
ATOM 3073 C CA . GLY A 1 408 ? 17.953 -26.960 1.911 1.000 19.180 407 GLY A CA 1
ATOM 3074 C C . GLY A 1 408 ? 18.520 -25.607 1.526 1.000 18.736 407 GLY A C 1
ATOM 3075 O O . GLY A 1 408 ? 18.250 -25.139 0.417 1.000 19.488 407 GLY A O 1
ATOM 3076 N N . MET A 1 409 ? 19.303 -24.991 2.437 1.000 17.961 408 MET A N 1
ATOM 3077 C CA . MET A 1 409 ? 19.814 -23.637 2.302 1.000 17.327 408 MET A CA 1
ATOM 3078 C C . MET A 1 409 ? 21.286 -23.665 1.898 1.000 17.872 408 MET A C 1
ATOM 3079 O O . MET A 1 409 ? 22.217 -23.522 2.697 1.000 18.558 408 MET A O 1
ATOM 3084 N N . GLU A 1 410 ? 21.501 -23.832 0.596 1.000 17.178 409 GLU A N 1
ATOM 3085 C CA . GLU A 1 410 ? 22.842 -23.940 0.050 1.000 16.625 409 GLU A CA 1
ATOM 3086 C C . GLU A 1 410 ? 23.663 -22.660 0.161 1.000 17.021 409 GLU A C 1
ATOM 3087 O O . GLU A 1 410 ? 24.846 -22.712 0.469 1.000 19.144 409 GLU A O 1
ATOM 3093 N N . ALA A 1 411 ? 23.072 -21.494 -0.137 1.000 17.697 410 ALA A N 1
ATOM 3094 C CA . ALA A 1 411 ? 23.806 -20.238 -0.052 1.000 16.462 410 ALA A CA 1
ATOM 3095 C C . ALA A 1 411 ? 24.303 -19.980 1.376 1.000 16.633 410 ALA A C 1
ATOM 3096 O O . ALA A 1 411 ? 25.417 -19.475 1.553 1.000 17.518 410 ALA A O 1
ATOM 3098 N N . HIS A 1 412 ? 23.478 -20.346 2.369 1.000 16.380 411 HIS A N 1
ATOM 3099 C CA . HIS A 1 412 ? 23.887 -20.249 3.772 1.000 16.317 411 HIS A CA 1
ATOM 3100 C C . HIS A 1 412 ? 25.156 -21.077 4.021 1.000 16.338 411 HIS A C 1
ATOM 3101 O O . HIS A 1 412 ? 26.122 -20.606 4.599 1.000 16.439 411 HIS A O 1
ATOM 3108 N N . ALA A 1 413 ? 25.139 -22.326 3.552 1.000 16.916 412 ALA A N 1
ATOM 3109 C CA . ALA A 1 413 ? 26.275 -23.215 3.735 1.000 16.137 412 ALA A CA 1
ATOM 3110 C C . ALA A 1 413 ? 27.525 -22.691 3.034 1.000 16.369 412 ALA A C 1
ATOM 3111 O O . ALA A 1 413 ? 28.648 -22.856 3.541 1.000 17.129 412 ALA A O 1
ATOM 3113 N N . ARG A 1 414 ? 27.352 -22.055 1.861 1.000 16.780 413 ARG A N 1
ATOM 3114 C CA . ARG A 1 414 ? 28.497 -21.517 1.138 1.000 17.597 413 ARG A CA 1
ATOM 3115 C C . ARG A 1 414 ? 29.210 -20.424 1.916 1.000 17.638 413 ARG A C 1
ATOM 3116 O O . ARG A 1 414 ? 30.403 -20.276 1.769 1.000 17.496 413 ARG A O 1
ATOM 3124 N N . THR A 1 415 ? 28.519 -19.675 2.790 1.000 17.114 414 THR A N 1
ATOM 3125 C CA . THR A 1 415 ? 29.222 -18.675 3.575 1.000 16.537 414 THR A CA 1
ATOM 3126 C C . THR A 1 415 ? 30.165 -19.330 4.593 1.000 16.903 414 THR A C 1
ATOM 3127 O O . THR A 1 415 ? 31.147 -18.711 4.972 1.000 16.822 414 THR A O 1
ATOM 3131 N N . ALA A 1 416 ? 29.818 -20.546 5.034 1.000 16.469 415 ALA A N 1
ATOM 3132 C CA . ALA A 1 416 ? 30.667 -21.335 5.928 1.000 16.141 415 ALA A CA 1
ATOM 3133 C C . ALA A 1 416 ? 31.806 -21.986 5.140 1.000 17.661 415 ALA A C 1
ATOM 3134 O O . ALA A 1 416 ? 32.949 -21.923 5.560 1.000 17.636 415 ALA A O 1
ATOM 3136 N N . ASP A 1 417 ? 31.474 -22.595 3.999 1.000 17.516 416 ASP A N 1
ATOM 3137 C CA . ASP A 1 417 ? 32.493 -23.151 3.116 1.000 18.493 416 ASP A CA 1
ATOM 3138 C C . ASP A 1 417 ? 33.573 -22.112 2.816 1.000 17.842 416 ASP A C 1
ATOM 3139 O O . ASP A 1 417 ? 34.766 -22.403 2.835 1.000 18.941 416 ASP A O 1
ATOM 3144 N N . ASP A 1 418 ? 33.161 -20.882 2.494 1.000 18.587 417 ASP A N 1
ATOM 3145 C CA . ASP A 1 418 ? 34.093 -19.855 2.065 1.000 18.485 417 ASP A CA 1
ATOM 3146 C C . ASP A 1 418 ? 35.056 -19.482 3.185 1.000 19.429 417 ASP A C 1
ATOM 3147 O O . ASP A 1 418 ? 36.253 -19.255 2.964 1.000 18.648 417 ASP A O 1
ATOM 3152 N N . ARG A 1 419 ? 34.531 -19.392 4.421 1.000 17.410 418 ARG A N 1
ATOM 3153 C CA . ARG A 1 419 ? 35.399 -19.129 5.549 1.000 16.763 418 ARG A CA 1
ATOM 3154 C C . ARG A 1 419 ? 36.353 -20.296 5.801 1.000 16.504 418 ARG A C 1
ATOM 3155 O O . ARG A 1 419 ? 37.504 -20.045 6.106 1.000 18.287 418 ARG A O 1
ATOM 3163 N N . MET A 1 420 ? 35.866 -21.535 5.702 1.000 17.649 419 MET A N 1
ATOM 3164 C CA . MET A 1 420 ? 36.710 -22.685 5.996 1.000 17.569 419 MET A CA 1
ATOM 3165 C C . MET A 1 420 ? 37.861 -22.711 4.989 1.000 20.056 419 MET A C 1
ATOM 3166 O O . MET A 1 420 ? 39.007 -22.921 5.381 1.000 19.969 419 MET A O 1
ATOM 3171 N N . ALA A 1 421 ? 37.569 -22.401 3.723 1.000 19.611 420 ALA A N 1
ATOM 3172 C CA . ALA A 1 421 ? 38.615 -22.416 2.700 1.000 20.153 420 ALA A CA 1
ATOM 3173 C C . ALA A 1 421 ? 39.612 -21.282 2.900 1.000 20.469 420 ALA A C 1
ATOM 3174 O O . ALA A 1 421 ? 40.799 -21.422 2.622 1.000 22.678 420 ALA A O 1
ATOM 3176 N N . LYS A 1 422 ? 39.147 -20.106 3.342 1.000 19.236 421 LYS A N 1
ATOM 3177 C CA . LYS A 1 422 ? 40.014 -18.963 3.518 1.000 18.072 421 LYS A CA 1
ATOM 3178 C C . LYS A 1 422 ? 40.902 -19.130 4.749 1.000 19.749 421 LYS A C 1
ATOM 3179 O O . LYS A 1 422 ? 42.112 -18.891 4.707 1.000 20.407 421 LYS A O 1
ATOM 3185 N N . TYR A 1 423 ? 40.299 -19.541 5.872 1.000 18.226 422 TYR A N 1
ATOM 3186 C CA . TYR A 1 423 ? 41.003 -19.571 7.139 1.000 18.026 422 TYR A CA 1
ATOM 3187 C C . TYR A 1 423 ? 41.798 -20.867 7.308 1.000 17.320 422 TYR A C 1
ATOM 3188 O O . TYR A 1 423 ? 42.820 -20.838 7.984 1.000 19.154 422 TYR A O 1
ATOM 3197 N N . PHE A 1 424 ? 41.257 -21.978 6.805 1.000 18.579 423 PHE A N 1
ATOM 3198 C CA . PHE A 1 424 ? 41.833 -23.293 7.071 1.000 18.668 423 PHE A CA 1
ATOM 3199 C C . PHE A 1 424 ? 41.810 -24.122 5.790 1.000 19.149 423 PHE A C 1
ATOM 3200 O O . PHE A 1 424 ? 41.122 -25.135 5.702 1.000 19.849 423 PHE A O 1
ATOM 3208 N N . PRO A 1 425 ? 42.584 -23.708 4.763 1.000 21.671 424 PRO A N 1
ATOM 3209 C CA . PRO A 1 425 ? 42.554 -24.377 3.456 1.000 25.268 424 PRO A CA 1
ATOM 3210 C C . PRO A 1 425 ? 42.883 -25.870 3.460 1.000 25.193 424 PRO A C 1
ATOM 3211 O O . PRO A 1 425 ? 42.399 -26.599 2.596 1.000 26.979 424 PRO A O 1
ATOM 3215 N N . ASN A 1 426 ? 43.573 -26.340 4.506 1.000 25.618 425 ASN A N 1
ATOM 3216 C CA . ASN A 1 426 ? 43.999 -27.730 4.569 1.000 27.948 425 ASN A CA 1
ATOM 3217 C C . ASN A 1 426 ? 43.055 -28.586 5.408 1.000 27.589 425 ASN A C 1
ATOM 3218 O O . ASN A 1 426 ? 43.230 -29.797 5.476 1.000 26.896 425 ASN A O 1
ATOM 3223 N N . ALA A 1 427 ? 42.050 -27.985 6.067 1.000 24.889 426 ALA A N 1
ATOM 3224 C CA . ALA A 1 427 ? 41.113 -28.775 6.852 1.000 24.232 426 ALA A CA 1
ATOM 3225 C C . ALA A 1 427 ? 40.198 -29.547 5.911 1.000 23.782 426 ALA A C 1
ATOM 3226 O O . ALA A 1 427 ? 39.985 -29.106 4.786 1.000 28.031 426 ALA A O 1
ATOM 3228 N N . SER A 1 428 ? 39.671 -30.690 6.359 1.000 24.651 427 SER A N 1
ATOM 3229 C CA . SER A 1 428 ? 38.773 -31.478 5.530 1.000 27.763 427 SER A CA 1
ATOM 3230 C C . SER A 1 428 ? 37.569 -31.968 6.335 1.000 28.886 427 SER A C 1
ATOM 3231 O O . SER A 1 428 ? 37.321 -33.166 6.444 1.000 36.677 427 SER A O 1
ATOM 3234 N N . PHE A 1 429 ? 36.760 -31.026 6.818 1.000 23.675 428 PHE A N 1
ATOM 3235 C CA . PHE A 1 429 ? 35.563 -31.366 7.565 1.000 21.111 428 PHE A CA 1
ATOM 3236 C C . PHE A 1 429 ? 34.408 -31.770 6.649 1.000 20.668 428 PHE A C 1
ATOM 3237 O O . PHE A 1 429 ? 34.370 -31.414 5.471 1.000 22.791 428 PHE A O 1
ATOM 3245 N N . GLU A 1 430 ? 33.444 -32.497 7.216 1.000 20.550 429 GLU A N 1
ATOM 3246 C CA A GLU A 1 430 ? 32.199 -32.785 6.525 0.500 20.885 429 GLU A CA 1
ATOM 3247 C CA B GLU A 1 430 ? 32.190 -32.793 6.541 0.500 21.568 429 GLU A CA 1
ATOM 3248 C C . GLU A 1 430 ? 31.331 -31.528 6.551 1.000 21.029 429 GLU A C 1
ATOM 3249 O O . GLU A 1 430 ? 30.894 -31.094 7.612 1.000 19.542 429 GLU A O 1
ATOM 3260 N N . MET A 1 431 ? 31.078 -30.950 5.368 1.000 19.783 430 MET A N 1
ATOM 3261 C CA . MET A 1 431 ? 30.312 -29.714 5.274 1.000 19.679 430 MET A CA 1
ATOM 3262 C C . MET A 1 431 ? 28.916 -29.954 4.696 1.000 19.646 430 MET A C 1
ATOM 3263 O O . MET A 1 431 ? 28.162 -28.984 4.490 1.000 19.592 430 MET A O 1
ATOM 3268 N N . GLY A 1 432 ? 28.532 -31.231 4.525 1.000 20.424 431 GLY A N 1
ATOM 3269 C CA . GLY A 1 432 ? 27.197 -31.614 4.088 1.000 20.003 431 GLY A CA 1
ATOM 3270 C C . GLY A 1 432 ? 27.133 -31.780 2.572 1.000 21.212 431 GLY A C 1
ATOM 3271 O O . GLY A 1 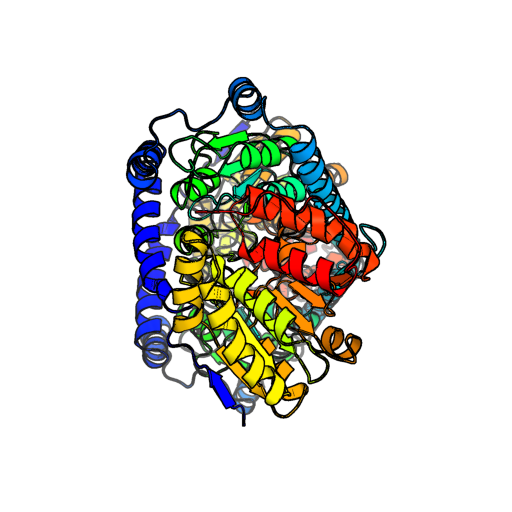432 ? 27.876 -31.131 1.852 1.000 21.246 431 GLY A O 1
ATOM 3272 N N . THR A 1 433 ? 26.213 -32.646 2.125 1.000 23.050 432 THR A N 1
ATOM 3273 C CA . THR A 1 433 ? 25.992 -32.867 0.704 1.000 23.952 432 THR A CA 1
ATOM 3274 C C . THR A 1 433 ? 25.381 -31.606 0.105 1.000 23.120 432 THR A C 1
ATOM 3275 O O . THR A 1 433 ? 24.340 -31.153 0.579 1.000 24.134 432 THR A O 1
ATOM 3279 N N . PRO A 1 434 ? 26.003 -30.996 -0.924 1.000 22.882 433 PRO A N 1
ATOM 3280 C CA . PRO A 1 434 ? 25.445 -29.806 -1.559 1.000 21.928 433 PRO A CA 1
ATOM 3281 C C . PRO A 1 434 ? 24.026 -30.049 -2.058 1.000 23.898 433 PRO A C 1
ATOM 3282 O O . PRO A 1 434 ? 23.649 -31.149 -2.467 1.000 25.521 433 PRO A O 1
ATOM 3286 N N . VAL A 1 435 ? 23.203 -29.018 -1.883 1.000 22.929 434 VAL A N 1
ATOM 3287 C CA . VAL A 1 435 ? 21.823 -29.044 -2.331 1.000 24.279 434 VAL A CA 1
ATOM 3288 C C . VAL A 1 435 ? 21.798 -28.871 -3.845 1.000 24.077 434 VAL A C 1
ATOM 3289 O O . VAL A 1 435 ? 22.519 -28.031 -4.371 1.000 24.549 434 VAL A O 1
ATOM 3293 N N . GLU A 1 436 ? 20.924 -29.644 -4.522 1.000 24.865 435 GLU A N 1
ATOM 3294 C CA . GLU A 1 436 ? 20.900 -29.683 -5.977 1.000 26.865 435 GLU A CA 1
ATOM 3295 C C . GLU A 1 436 ? 19.580 -29.153 -6.535 1.000 28.814 435 GLU A C 1
ATOM 3296 O O . GLU A 1 436 ? 19.467 -28.965 -7.742 1.000 31.534 435 GLU A O 1
ATOM 3302 N N . VAL A 1 437 ? 18.580 -28.968 -5.670 1.000 31.426 436 VAL A N 1
ATOM 3303 C CA . VAL A 1 437 ? 17.235 -28.605 -6.096 1.000 34.331 436 VAL A CA 1
ATOM 3304 C C . VAL A 1 437 ? 16.900 -27.208 -5.550 1.000 32.833 436 VAL A C 1
ATOM 3305 O O . VAL A 1 437 ? 17.350 -26.912 -4.400 1.000 31.060 436 VAL A O 1
ATOM 3310 N N . MET B 1 2 ? 27.767 13.478 1.802 1.000 55.854 1 MET B N 1
ATOM 3311 C CA . MET B 1 2 ? 28.422 12.531 0.857 1.000 54.274 1 MET B CA 1
ATOM 3312 C C . MET B 1 2 ? 27.824 11.135 1.051 1.000 52.404 1 MET B C 1
ATOM 3313 O O . MET B 1 2 ? 28.419 10.292 1.722 1.000 50.895 1 MET B O 1
ATOM 3315 N N . ILE B 1 3 ? 26.620 10.927 0.492 1.000 48.514 2 ILE B N 1
ATOM 3316 C CA . ILE B 1 3 ? 25.923 9.646 0.517 1.000 45.370 2 ILE B CA 1
ATOM 3317 C C . ILE B 1 3 ? 25.362 9.381 -0.879 1.000 43.774 2 ILE B C 1
ATOM 3318 O O . ILE B 1 3 ? 24.646 10.210 -1.426 1.000 49.646 2 ILE B O 1
ATOM 3323 N N . SER B 1 4 ? 25.689 8.216 -1.446 1.000 39.611 3 SER B N 1
ATOM 3324 C CA . SER B 1 4 ? 25.367 7.902 -2.826 1.000 38.192 3 SER B CA 1
ATOM 3325 C C . SER B 1 4 ? 24.855 6.463 -2.929 1.000 34.963 3 SER B C 1
ATOM 3326 O O . SER B 1 4 ? 25.545 5.542 -2.502 1.000 32.190 3 SER B O 1
ATOM 3329 N N . TYR B 1 5 ? 23.660 6.287 -3.509 1.000 30.962 4 TYR B N 1
ATOM 3330 C CA . TYR B 1 5 ? 23.136 4.972 -3.833 1.000 27.321 4 TYR B CA 1
ATOM 3331 C C . TYR B 1 5 ? 23.774 4.467 -5.118 1.000 29.029 4 TYR B C 1
ATOM 3332 O O . TYR B 1 5 ? 23.501 5.023 -6.181 1.000 31.888 4 TYR B O 1
ATOM 3341 N N . LEU B 1 6 ? 24.605 3.420 -5.023 1.000 26.427 5 LEU B N 1
ATOM 3342 C CA . LEU B 1 6 ? 25.182 2.781 -6.196 1.000 26.715 5 LEU B CA 1
ATOM 3343 C C . LEU B 1 6 ? 24.226 1.727 -6.733 1.000 26.490 5 LEU B C 1
ATOM 3344 O O . LEU B 1 6 ? 24.234 1.428 -7.924 1.000 26.465 5 LEU B O 1
ATOM 3349 N N . LYS B 1 7 ? 23.395 1.164 -5.844 1.000 23.306 6 LYS B N 1
ATOM 3350 C CA . LYS B 1 7 ? 22.263 0.348 -6.220 1.000 23.502 6 LYS B CA 1
ATOM 3351 C C . LYS B 1 7 ? 21.069 0.739 -5.353 1.000 25.310 6 LYS B C 1
ATOM 3352 O O . LYS B 1 7 ? 21.153 0.720 -4.129 1.000 23.944 6 LYS B O 1
ATOM 3358 N N . LYS B 1 8 ? 19.951 1.084 -6.000 1.000 24.279 7 LYS B N 1
ATOM 3359 C CA . LYS B 1 8 ? 18.731 1.478 -5.312 1.000 26.530 7 LYS B CA 1
ATOM 3360 C C . LYS B 1 8 ? 17.658 0.434 -5.593 1.000 27.656 7 LYS B C 1
ATOM 3361 O O . LYS B 1 8 ? 17.493 0.003 -6.735 1.000 33.042 7 LYS B O 1
ATOM 3367 N N . ALA B 1 9 ? 16.896 0.075 -4.558 1.000 24.211 8 ALA B N 1
ATOM 3368 C CA . ALA B 1 9 ? 15.869 -0.941 -4.665 1.000 26.459 8 ALA B CA 1
ATOM 3369 C C . ALA B 1 9 ? 14.555 -0.318 -5.120 1.000 27.795 8 ALA B C 1
ATOM 3370 O O . ALA B 1 9 ? 14.163 0.720 -4.596 1.000 30.078 8 ALA B O 1
ATOM 3372 N N . GLU B 1 10 ? 13.843 -1.031 -5.994 1.000 29.150 9 GLU B N 1
ATOM 3373 C CA . GLU B 1 10 ? 12.460 -0.720 -6.341 1.000 31.527 9 GLU B CA 1
ATOM 3374 C C . GLU B 1 10 ? 11.520 -1.038 -5.175 1.000 31.252 9 GLU B C 1
ATOM 3375 O O . GLU B 1 10 ? 10.544 -0.328 -4.935 1.000 30.162 9 GLU B O 1
ATOM 3381 N N . LYS B 1 11 ? 11.823 -2.113 -4.430 1.000 29.072 10 LYS B N 1
ATOM 3382 C CA . LYS B 1 11 ? 10.942 -2.595 -3.380 1.000 26.827 10 LYS B CA 1
ATOM 3383 C C . LYS B 1 11 ? 11.659 -2.567 -2.032 1.000 29.040 10 LYS B C 1
ATOM 3384 O O . LYS B 1 11 ? 12.892 -2.639 -1.973 1.000 25.890 10 LYS B O 1
ATOM 3390 N N . THR B 1 12 ? 10.854 -2.437 -0.967 1.000 28.698 11 THR B N 1
ATOM 3391 C CA . THR B 1 12 ? 11.357 -2.457 0.401 1.000 27.598 11 THR B CA 1
ATOM 3392 C C . THR B 1 12 ? 10.490 -3.416 1.203 1.000 26.111 11 THR B C 1
ATOM 3393 O O . THR B 1 12 ? 9.442 -3.872 0.729 1.000 26.395 11 THR B O 1
ATOM 3397 N N . PRO B 1 13 ? 10.869 -3.734 2.465 1.000 25.639 12 PRO B N 1
ATOM 3398 C CA . PRO B 1 13 ? 9.956 -4.487 3.335 1.000 24.018 12 PRO B CA 1
ATOM 3399 C C . PRO B 1 13 ? 8.535 -3.937 3.512 1.000 25.561 12 PRO B C 1
ATOM 3400 O O . PRO B 1 13 ? 7.638 -4.673 3.932 1.000 26.018 12 PRO B O 1
ATOM 3404 N N . GLN B 1 14 ? 8.323 -2.652 3.168 1.000 27.891 13 GLN B N 1
ATOM 3405 C CA . GLN B 1 14 ? 7.013 -2.014 3.231 1.000 28.391 13 GLN B CA 1
ATOM 3406 C C . GLN B 1 14 ? 6.134 -2.377 2.030 1.000 29.077 13 GLN B C 1
ATOM 3407 O O . GLN B 1 14 ? 4.903 -2.346 2.149 1.000 29.095 13 GLN B O 1
ATOM 3413 N N . THR B 1 15 ? 6.759 -2.756 0.902 1.000 27.056 14 THR B N 1
ATOM 3414 C CA . THR B 1 15 ? 6.044 -2.916 -0.365 1.000 27.915 14 THR B CA 1
ATOM 3415 C C . THR B 1 15 ? 4.857 -3.879 -0.239 1.000 29.479 14 THR B C 1
ATOM 3416 O O . THR B 1 15 ? 3.781 -3.634 -0.805 1.000 29.957 14 THR B O 1
ATOM 3420 N N . GLU B 1 16 ? 5.033 -4.987 0.491 1.000 28.023 15 GLU B N 1
ATOM 3421 C CA . GLU B 1 16 ? 4.051 -6.065 0.483 1.000 29.030 15 GLU B CA 1
ATOM 3422 C C . GLU B 1 16 ? 3.096 -6.003 1.673 1.000 27.654 15 GLU B C 1
ATOM 3423 O O . GLU B 1 16 ? 2.303 -6.926 1.850 1.000 28.252 15 GLU B O 1
ATOM 3429 N N . THR B 1 17 ? 3.129 -4.904 2.454 1.000 29.415 16 THR B N 1
ATOM 3430 C CA . THR B 1 17 ? 2.280 -4.763 3.631 1.000 30.579 16 THR B CA 1
ATOM 3431 C C . THR B 1 17 ? 0.807 -5.024 3.295 1.000 30.288 16 THR B C 1
ATOM 3432 O O . THR B 1 17 ? 0.142 -5.807 3.977 1.000 27.819 16 THR B O 1
ATOM 3436 N N . ALA B 1 18 ? 0.265 -4.329 2.283 1.000 31.088 17 ALA B N 1
ATOM 3437 C CA . ALA B 1 18 ? -1.173 -4.390 2.017 1.000 28.720 17 ALA B CA 1
ATOM 3438 C C . ALA B 1 18 ? -1.637 -5.805 1.666 1.000 25.005 17 ALA B C 1
ATOM 3439 O O . ALA B 1 18 ? -2.690 -6.261 2.112 1.000 26.344 17 ALA B O 1
ATOM 3441 N N . THR B 1 19 ? -0.849 -6.498 0.832 1.000 29.163 18 THR B N 1
ATOM 3442 C CA . THR B 1 19 ? -1.135 -7.862 0.419 1.000 27.593 18 THR B CA 1
ATOM 3443 C C . THR B 1 19 ? -1.256 -8.760 1.651 1.000 26.944 18 THR B C 1
ATOM 3444 O O . THR B 1 19 ? -2.216 -9.509 1.799 1.000 28.955 18 THR B O 1
ATOM 3448 N N . ALA B 1 20 ? -0.276 -8.657 2.552 1.000 25.395 19 ALA B N 1
ATOM 3449 C CA . ALA B 1 20 ? -0.283 -9.481 3.754 1.000 24.253 19 ALA B CA 1
ATOM 3450 C C . ALA B 1 20 ? -1.492 -9.164 4.621 1.000 23.971 19 ALA B C 1
ATOM 3451 O O . ALA B 1 20 ? -2.132 -10.064 5.165 1.000 24.991 19 ALA B O 1
ATOM 3453 N N . GLN B 1 21 ? -1.751 -7.871 4.817 1.000 24.146 20 GLN B N 1
ATOM 3454 C CA . GLN B 1 21 ? -2.816 -7.452 5.721 1.000 27.245 20 GLN B CA 1
ATOM 3455 C C . GLN B 1 21 ? -4.186 -7.926 5.225 1.000 27.091 20 GLN B C 1
ATOM 3456 O O . GLN B 1 21 ? -5.047 -8.283 6.024 1.000 25.987 20 GLN B O 1
ATOM 3462 N N . LYS B 1 22 ? -4.393 -7.920 3.908 1.000 26.789 21 LYS B N 1
ATOM 3463 C CA . LYS B 1 22 ? -5.693 -8.279 3.353 1.000 30.354 21 LYS B CA 1
ATOM 3464 C C . LYS B 1 22 ? -5.975 -9.756 3.627 1.000 28.766 21 LYS B C 1
ATOM 3465 O O . LYS B 1 22 ? -7.050 -10.117 4.125 1.000 30.916 21 LYS B O 1
ATOM 3471 N N . VAL B 1 23 ? -4.984 -10.608 3.317 1.000 27.023 22 VAL B N 1
ATOM 3472 C CA . VAL B 1 23 ? -5.089 -12.041 3.547 1.000 26.951 22 VAL B CA 1
ATOM 3473 C C . VAL B 1 23 ? -5.321 -12.328 5.032 1.000 24.443 22 VAL B C 1
ATOM 3474 O O . VAL B 1 23 ? -6.162 -13.140 5.403 1.000 24.092 22 VAL B O 1
ATOM 3478 N N . VAL B 1 24 ? -4.543 -11.682 5.908 1.000 24.586 23 VAL B N 1
ATOM 3479 C CA . VAL B 1 24 ? -4.637 -12.006 7.321 1.000 23.090 23 VAL B CA 1
ATOM 3480 C C . VAL B 1 24 ? -5.992 -11.567 7.881 1.000 23.291 23 VAL B C 1
ATOM 3481 O O . VAL B 1 24 ? -6.598 -12.303 8.648 1.000 24.800 23 VAL B O 1
ATOM 3485 N N . THR B 1 25 ? -6.453 -10.371 7.494 1.000 25.458 24 THR B N 1
ATOM 3486 C CA . THR B 1 25 ? -7.749 -9.876 7.956 1.000 26.866 24 THR B CA 1
ATOM 3487 C C . THR B 1 25 ? -8.838 -10.893 7.603 1.000 26.603 24 THR B C 1
ATOM 3488 O O . THR B 1 25 ? -9.623 -11.273 8.468 1.000 27.572 24 THR B O 1
ATOM 3492 N N . GLU B 1 26 ? -8.838 -11.377 6.350 1.000 27.398 25 GLU B N 1
ATOM 3493 C CA . GLU B 1 26 ? -9.838 -12.339 5.882 1.000 30.296 25 GLU B CA 1
ATOM 3494 C C . GLU B 1 26 ? -9.794 -13.648 6.676 1.000 28.168 25 GLU B C 1
ATOM 3495 O O . GLU B 1 26 ? -10.825 -14.167 7.105 1.000 28.893 25 GLU B O 1
ATOM 3501 N N . MET B 1 27 ? -8.578 -14.196 6.863 1.000 26.540 26 MET B N 1
ATOM 3502 C CA . MET B 1 27 ? -8.413 -15.515 7.450 1.000 25.647 26 MET B CA 1
ATOM 3503 C C . MET B 1 27 ? -8.735 -15.486 8.939 1.000 22.863 26 MET B C 1
ATOM 3504 O O . MET B 1 27 ? -9.376 -16.406 9.440 1.000 26.444 26 MET B O 1
ATOM 3509 N N . LEU B 1 28 ? -8.298 -14.422 9.634 1.000 24.506 27 LEU B N 1
ATOM 3510 C CA . LEU B 1 28 ? -8.577 -14.287 11.054 1.000 26.068 27 LEU B CA 1
ATOM 3511 C C . LEU B 1 28 ? -10.082 -14.170 11.255 1.000 28.049 27 LEU B C 1
ATOM 3512 O O . LEU B 1 28 ? -10.602 -14.749 12.204 1.000 28.183 27 LEU B O 1
ATOM 3517 N N . ALA B 1 29 ? -10.763 -13.449 10.352 1.000 30.179 28 ALA B N 1
ATOM 3518 C CA . ALA B 1 29 ? -12.204 -13.295 10.483 1.000 30.437 28 ALA B CA 1
ATOM 3519 C C . ALA B 1 29 ? -12.868 -14.668 10.389 1.000 32.324 28 ALA B C 1
ATOM 3520 O O . ALA B 1 29 ? -13.716 -14.995 11.229 1.000 35.691 28 ALA B O 1
ATOM 3522 N N . GLU B 1 30 ? -12.443 -15.465 9.397 1.000 30.648 29 GLU B N 1
ATOM 3523 C CA . GLU B 1 30 ? -12.970 -16.805 9.168 1.000 32.365 29 GLU B CA 1
ATOM 3524 C C . GLU B 1 30 ? -12.700 -17.729 10.352 1.000 33.371 29 GLU B C 1
ATOM 3525 O O . GLU B 1 30 ? -13.546 -18.557 10.706 1.000 34.572 29 GLU B O 1
ATOM 3531 N N . ILE B 1 31 ? -11.502 -17.626 10.946 1.000 31.359 30 ILE B N 1
ATOM 3532 C CA . ILE B 1 31 ? -11.132 -18.523 12.023 1.000 28.761 30 ILE B CA 1
ATOM 3533 C C . ILE B 1 31 ? -11.868 -18.153 13.309 1.000 31.094 30 ILE B C 1
ATOM 3534 O O . ILE B 1 31 ? -12.299 -19.042 14.054 1.000 32.030 30 ILE B O 1
ATOM 3539 N N . GLN B 1 32 ? -12.001 -16.849 13.566 1.000 32.501 31 GLN B N 1
ATOM 3540 C CA . GLN B 1 32 ? -12.814 -16.374 14.678 1.000 36.983 31 GLN B CA 1
ATOM 3541 C C . GLN B 1 32 ? -14.233 -16.931 14.575 1.000 39.801 31 GLN B C 1
ATOM 3542 O O . GLN B 1 32 ? -14.761 -17.415 15.568 1.000 41.368 31 GLN B O 1
ATOM 3548 N N . ALA B 1 33 ? -14.816 -16.894 13.369 1.000 38.763 32 ALA B N 1
ATOM 3549 C CA . ALA B 1 33 ? -16.187 -17.342 13.153 1.000 42.876 32 ALA B CA 1
ATOM 3550 C C . ALA B 1 33 ? -16.314 -18.860 13.276 1.000 43.794 32 ALA B C 1
ATOM 3551 O O . ALA B 1 33 ? -17.281 -19.339 13.865 1.000 44.947 32 ALA B O 1
ATOM 3553 N N . ARG B 1 34 ? -15.360 -19.621 12.720 1.000 42.796 33 ARG B N 1
ATOM 3554 C CA . ARG B 1 34 ? -15.602 -21.041 12.488 1.000 43.352 33 ARG B CA 1
ATOM 3555 C C . ARG B 1 34 ? -14.525 -21.950 13.088 1.000 38.618 33 ARG B C 1
ATOM 3556 O O . ARG B 1 34 ? -14.577 -23.157 12.874 1.000 37.019 33 ARG B O 1
ATOM 3564 N N . GLY B 1 35 ? -13.563 -21.396 13.845 1.000 34.066 34 GLY B N 1
ATOM 3565 C CA . GLY B 1 35 ? -12.740 -22.194 14.743 1.000 31.478 34 GLY B CA 1
ATOM 3566 C C . GLY B 1 35 ? -11.967 -23.295 14.013 1.000 30.991 34 GLY B C 1
ATOM 3567 O O . GLY B 1 35 ? -11.413 -23.074 12.932 1.000 28.439 34 GLY B O 1
ATOM 3568 N N . LYS B 1 36 ? -11.948 -24.490 14.621 1.000 30.244 35 LYS B N 1
ATOM 3569 C CA . LYS B 1 36 ? -11.182 -25.611 14.114 1.000 30.712 35 LYS B CA 1
ATOM 3570 C C . LYS B 1 36 ? -11.553 -25.952 12.671 1.000 32.887 35 LYS B C 1
ATOM 3571 O O . LYS B 1 36 ? -10.677 -26.324 11.895 1.000 30.587 35 LYS B O 1
ATOM 3577 N N . ASP B 1 37 ? -12.843 -25.843 12.318 1.000 34.365 36 ASP B N 1
ATOM 3578 C CA . ASP B 1 37 ? -13.282 -26.229 10.987 1.000 35.274 36 ASP B CA 1
ATOM 3579 C C . ASP B 1 37 ? -12.637 -25.310 9.955 1.000 32.632 36 ASP B C 1
ATOM 3580 O O . ASP B 1 37 ? -12.215 -25.761 8.902 1.000 33.278 36 ASP B O 1
ATOM 3585 N N . ALA B 1 38 ? -12.565 -24.009 10.262 1.000 30.621 37 ALA B N 1
ATOM 3586 C CA . ALA B 1 38 ? -11.940 -23.064 9.356 1.000 30.662 37 ALA B CA 1
ATOM 3587 C C . ALA B 1 38 ? -10.453 -23.398 9.215 1.000 28.198 37 ALA B C 1
ATOM 3588 O O . ALA B 1 38 ? -9.878 -23.314 8.134 1.000 27.112 37 ALA B O 1
ATOM 3590 N N . VAL B 1 39 ? -9.825 -23.798 10.323 1.000 29.652 38 VAL B N 1
ATOM 3591 C CA . VAL B 1 39 ? -8.400 -24.105 10.284 1.000 26.848 38 VAL B CA 1
ATOM 3592 C C . VAL B 1 39 ? -8.153 -25.365 9.453 1.000 26.610 38 VAL B C 1
ATOM 3593 O O . VAL B 1 39 ? -7.248 -25.379 8.629 1.000 27.462 38 VAL B O 1
ATOM 3597 N N . ARG B 1 40 ? -8.947 -26.425 9.673 1.000 28.233 39 ARG B N 1
ATOM 3598 C CA . ARG B 1 40 ? -8.782 -27.654 8.906 1.000 30.295 39 ARG B CA 1
ATOM 3599 C C . ARG B 1 40 ? -8.983 -27.382 7.414 1.000 29.233 39 ARG B C 1
ATOM 3600 O O . ARG B 1 40 ? -8.278 -27.963 6.601 1.000 27.859 39 ARG B O 1
ATOM 3608 N N . GLN B 1 41 ? -9.919 -26.494 7.061 1.000 30.878 40 GLN B N 1
ATOM 3609 C CA . GLN B 1 41 ? -10.167 -26.149 5.664 1.000 32.665 40 GLN B CA 1
ATOM 3610 C C . GLN B 1 41 ? -8.956 -25.417 5.075 1.000 29.585 40 GLN B C 1
ATOM 3611 O O . GLN B 1 41 ? -8.504 -25.726 3.973 1.000 28.705 40 GLN B O 1
ATOM 3617 N N . TYR B 1 42 ? -8.394 -24.448 5.819 1.000 26.652 41 TYR B N 1
ATOM 3618 C CA . TYR B 1 42 ? -7.220 -23.746 5.326 1.000 25.642 41 TYR B CA 1
ATOM 3619 C C . TYR B 1 42 ? -6.050 -24.719 5.173 1.000 24.185 41 TYR B C 1
ATOM 3620 O O . TYR B 1 42 ? -5.294 -24.622 4.211 1.000 25.671 41 TYR B O 1
ATOM 3629 N N . ALA B 1 43 ? -5.890 -25.647 6.125 1.000 25.801 42 ALA B N 1
ATOM 3630 C CA . ALA B 1 43 ? -4.783 -26.592 6.083 1.000 25.116 42 ALA B CA 1
ATOM 3631 C C . ALA B 1 43 ? -4.879 -27.451 4.822 1.000 25.941 42 ALA B C 1
ATOM 3632 O O . ALA B 1 43 ? -3.866 -27.740 4.198 1.000 27.540 42 ALA B O 1
ATOM 3634 N N . LYS B 1 44 ? -6.113 -27.858 4.481 1.000 28.510 43 LYS B N 1
ATOM 3635 C CA . LYS B 1 44 ? -6.373 -28.651 3.282 1.000 32.477 43 LYS B CA 1
ATOM 3636 C C . LYS B 1 44 ? -6.094 -27.830 2.019 1.000 28.579 43 LYS B C 1
ATOM 3637 O O . LYS B 1 44 ? -5.313 -28.256 1.171 1.000 31.533 43 LYS B O 1
ATOM 3643 N N . GLN B 1 45 ? -6.703 -26.649 1.899 1.000 29.380 44 GLN B N 1
ATOM 3644 C CA . GLN B 1 45 ? -6.655 -25.884 0.662 1.000 33.590 44 GLN B CA 1
ATOM 3645 C C . GLN B 1 45 ? -5.252 -25.313 0.442 1.000 32.167 44 GLN B C 1
ATOM 3646 O O . GLN B 1 45 ? -4.791 -25.266 -0.698 1.000 33.695 44 GLN B O 1
ATOM 3652 N N . LEU B 1 46 ? -4.568 -24.900 1.530 1.000 28.549 45 LEU B N 1
ATOM 3653 C CA . LEU B 1 46 ? -3.271 -24.242 1.428 1.000 27.651 45 LEU B CA 1
ATOM 3654 C C . LEU B 1 46 ? -2.117 -25.243 1.420 1.000 26.122 45 LEU B C 1
ATOM 3655 O O . LEU B 1 46 ? -1.165 -25.079 0.666 1.000 28.031 45 LEU B O 1
ATOM 3660 N N . ASP B 1 47 ? -2.194 -26.272 2.265 1.000 25.675 46 ASP B N 1
ATOM 3661 C CA . ASP B 1 47 ? -1.031 -27.094 2.553 1.000 26.517 46 ASP B CA 1
ATOM 3662 C C . ASP B 1 47 ? -1.240 -28.549 2.125 1.000 29.126 46 ASP B C 1
ATOM 3663 O O . ASP B 1 47 ? -0.352 -29.374 2.340 1.000 29.662 46 ASP B O 1
ATOM 3668 N N . GLY B 1 48 ? -2.407 -28.850 1.541 1.000 30.469 47 GLY B N 1
ATOM 3669 C CA . GLY B 1 48 ? -2.703 -30.187 1.049 1.000 32.091 47 GLY B CA 1
ATOM 3670 C C . GLY B 1 48 ? -2.922 -31.195 2.177 1.000 36.362 47 GLY B C 1
ATOM 3671 O O . GLY B 1 48 ? -2.772 -32.396 1.973 1.000 39.556 47 GLY B O 1
ATOM 3672 N N . TRP B 1 49 ? -3.308 -30.714 3.364 1.000 35.109 48 TRP B N 1
ATOM 3673 C CA . TRP B 1 49 ? -3.268 -31.536 4.560 1.000 35.260 48 TRP B CA 1
ATOM 3674 C C . TRP B 1 49 ? -4.668 -31.934 5.013 1.000 36.421 48 TRP B C 1
ATOM 3675 O O . TRP B 1 49 ? -5.489 -31.066 5.303 1.000 35.301 48 TRP B O 1
ATOM 3686 N N . SER B 1 50 ? -4.894 -33.251 5.131 1.000 36.293 49 SER B N 1
ATOM 3687 C CA . SER B 1 50 ? -6.172 -33.799 5.567 1.000 40.682 49 SER B CA 1
ATOM 3688 C C . SER B 1 50 ? -6.028 -34.588 6.862 1.000 38.976 49 SER B C 1
ATOM 3689 O O . SER B 1 50 ? -7.025 -34.911 7.492 1.000 44.532 49 SER B O 1
ATOM 3692 N N . GLY B 1 51 ? -4.791 -34.920 7.234 1.000 39.370 50 GLY B N 1
ATOM 3693 C CA . GLY B 1 51 ? -4.526 -35.757 8.389 1.000 42.357 50 GLY B CA 1
ATOM 3694 C C . GLY B 1 51 ? -4.803 -35.031 9.704 1.000 41.761 50 GLY B C 1
ATOM 3695 O O . GLY B 1 51 ? -5.354 -33.927 9.726 1.000 42.083 50 GLY B O 1
ATOM 3696 N N . ASP B 1 52 ? -4.435 -35.710 10.796 1.000 39.993 51 ASP B N 1
ATOM 3697 C CA . ASP B 1 52 ? -4.571 -35.191 12.144 1.000 40.808 51 ASP B CA 1
ATOM 3698 C C . ASP B 1 52 ? -3.601 -34.026 12.322 1.000 36.213 51 ASP B C 1
ATOM 3699 O O . ASP B 1 52 ? -2.532 -33.988 11.712 1.000 35.906 51 ASP B O 1
ATOM 3704 N N . ILE B 1 53 ? -3.997 -33.078 13.172 1.000 33.241 52 ILE B N 1
ATOM 3705 C CA . ILE B 1 53 ? -3.209 -31.877 13.370 1.000 29.393 52 ILE B CA 1
ATOM 3706 C C . ILE B 1 53 ? -2.281 -32.044 14.576 1.000 26.278 52 ILE B C 1
ATOM 3707 O O . ILE B 1 53 ? -1.089 -31.771 14.462 1.000 25.947 52 ILE B O 1
ATOM 3712 N N . VAL B 1 54 ? -2.806 -32.517 15.707 1.000 24.426 53 VAL B N 1
ATOM 3713 C CA . VAL B 1 54 ? -1.982 -32.750 16.888 1.000 25.190 53 VAL B CA 1
ATOM 3714 C C . VAL B 1 54 ? -1.264 -34.085 16.723 1.000 26.177 53 VAL B C 1
ATOM 3715 O O . VAL B 1 54 ? -1.924 -35.109 16.583 1.000 28.143 53 VAL B O 1
ATOM 3719 N N . LEU B 1 55 ? 0.075 -34.095 16.784 1.000 25.372 54 LEU B N 1
ATOM 3720 C CA . LEU B 1 55 ? 0.825 -35.335 16.666 1.000 25.117 54 LEU B CA 1
ATOM 3721 C C . LEU B 1 55 ? 0.819 -36.015 18.027 1.000 25.554 54 LEU B C 1
ATOM 3722 O O . LEU B 1 55 ? 0.964 -35.358 19.048 1.000 27.300 54 LEU B O 1
ATOM 3727 N N . THR B 1 56 ? 0.659 -37.345 18.044 1.000 23.928 55 THR B N 1
ATOM 3728 C CA . THR B 1 56 ? 0.835 -38.083 19.280 1.000 23.644 55 THR B CA 1
ATOM 3729 C C . THR B 1 56 ? 2.315 -38.359 19.519 1.000 23.718 55 THR B C 1
ATOM 3730 O O . THR B 1 56 ? 3.106 -38.392 18.579 1.000 23.742 55 THR B O 1
ATOM 3734 N N . PRO B 1 57 ? 2.721 -38.666 20.775 1.000 24.394 56 PRO B N 1
ATOM 3735 C CA . PRO B 1 57 ? 4.080 -39.135 21.042 1.000 25.370 56 PRO B CA 1
ATOM 3736 C C . PRO B 1 57 ? 4.514 -40.302 20.154 1.000 26.131 56 PRO B C 1
ATOM 3737 O O . PRO B 1 57 ? 5.654 -40.337 19.695 1.000 24.163 56 PRO B O 1
ATOM 3741 N N . ASP B 1 58 ? 3.597 -41.251 19.895 1.000 25.569 57 ASP B N 1
ATOM 3742 C CA . ASP B 1 58 ? 3.948 -42.371 19.043 1.000 24.433 57 ASP B CA 1
ATOM 3743 C C . ASP B 1 58 ? 4.257 -41.873 17.638 1.000 22.083 57 ASP B C 1
ATOM 3744 O O . ASP B 1 58 ? 5.216 -42.338 17.033 1.000 24.707 57 ASP B O 1
ATOM 3749 N N . GLN B 1 59 ? 3.456 -40.929 17.128 1.000 23.453 58 GLN B N 1
ATOM 3750 C CA . GLN B 1 59 ? 3.684 -40.387 15.797 1.000 24.465 58 GLN B CA 1
ATOM 3751 C C . GLN B 1 59 ? 5.011 -39.635 15.734 1.000 22.416 58 GLN B C 1
ATOM 3752 O O . GLN B 1 59 ? 5.756 -39.742 14.752 1.000 23.577 58 GLN B O 1
ATOM 3758 N N . ILE B 1 60 ? 5.302 -38.858 16.774 1.000 23.518 59 ILE B N 1
ATOM 3759 C CA . ILE B 1 60 ? 6.562 -38.120 16.817 1.000 23.723 59 ILE B CA 1
ATOM 3760 C C . ILE B 1 60 ? 7.736 -39.102 16.746 1.000 26.077 59 ILE B C 1
ATOM 3761 O O . ILE B 1 60 ? 8.692 -38.894 15.999 1.000 25.398 59 ILE B O 1
ATOM 3766 N N . ARG B 1 61 ? 7.659 -40.194 17.522 1.000 26.079 60 ARG B N 1
ATOM 3767 C CA . ARG B 1 61 ? 8.727 -41.182 17.546 1.000 27.724 60 ARG B CA 1
ATOM 3768 C C . ARG B 1 61 ? 8.842 -41.838 16.175 1.000 25.361 60 ARG B C 1
ATOM 3769 O O . ARG B 1 61 ? 9.937 -41.946 15.626 1.000 25.266 60 ARG B O 1
ATOM 3777 N N . GLU B 1 62 ? 7.704 -42.263 15.616 1.000 26.002 61 GLU B N 1
ATOM 3778 C CA . GLU B 1 62 ? 7.702 -42.953 14.333 1.000 26.502 61 GLU B CA 1
ATOM 3779 C C . GLU B 1 62 ? 8.332 -42.053 13.268 1.000 26.395 61 GLU B C 1
ATOM 3780 O O . GLU B 1 62 ? 9.129 -42.500 12.444 1.000 26.197 61 GLU B O 1
ATOM 3786 N N . GLN B 1 63 ? 7.983 -40.763 13.273 1.000 25.551 62 GLN B N 1
ATOM 3787 C CA . GLN B 1 63 ? 8.390 -39.880 12.192 1.000 24.702 62 GLN B CA 1
ATOM 3788 C C . GLN B 1 63 ? 9.840 -39.426 12.323 1.000 23.796 62 GLN B C 1
ATOM 3789 O O . GLN B 1 63 ? 10.368 -38.918 11.353 1.000 25.311 62 GLN B O 1
ATOM 3795 N N . THR B 1 64 ? 10.486 -39.645 13.481 1.000 24.049 63 THR B N 1
ATOM 3796 C CA . THR B 1 64 ? 11.882 -39.269 13.682 1.000 24.920 63 THR B CA 1
ATOM 3797 C C . THR B 1 64 ? 12.795 -40.495 13.844 1.000 25.243 63 THR B C 1
ATOM 3798 O O . THR B 1 64 ? 13.976 -40.338 14.134 1.000 26.656 63 THR B O 1
ATOM 3802 N N . LYS B 1 65 ? 12.264 -41.716 13.679 1.000 29.057 64 LYS B N 1
ATOM 3803 C CA . LYS B 1 65 ? 12.992 -42.921 14.072 1.000 29.631 64 LYS B CA 1
ATOM 3804 C C . LYS B 1 65 ? 14.245 -43.133 13.226 1.000 31.491 64 LYS B C 1
ATOM 3805 O O . LYS B 1 65 ? 15.182 -43.783 13.688 1.000 32.408 64 LYS B O 1
ATOM 3811 N N . ASP B 1 66 ? 14.253 -42.606 11.995 1.000 29.217 65 ASP B N 1
ATOM 3812 C CA . ASP B 1 66 ? 15.364 -42.810 11.085 1.000 31.602 65 ASP B CA 1
ATOM 3813 C C . ASP B 1 66 ? 16.290 -41.599 11.050 1.000 27.791 65 ASP B C 1
ATOM 3814 O O . ASP B 1 66 ? 17.186 -41.553 10.216 1.000 29.630 65 ASP B O 1
ATOM 3819 N N . VAL B 1 67 ? 16.088 -40.612 11.937 1.000 25.405 66 VAL B N 1
ATOM 3820 C CA . VAL B 1 67 ? 16.962 -39.449 11.918 1.000 25.416 66 VAL B CA 1
ATOM 3821 C C . VAL B 1 67 ? 18.336 -39.882 12.432 1.000 24.573 66 VAL B C 1
ATOM 3822 O O . VAL B 1 67 ? 18.438 -40.362 13.559 1.000 26.296 66 VAL B O 1
ATOM 3826 N N . PRO B 1 68 ? 19.418 -39.737 11.634 1.000 24.928 67 PRO B N 1
ATOM 3827 C CA . PRO B 1 68 ? 20.707 -40.319 11.987 1.000 26.154 67 PRO B CA 1
ATOM 3828 C C . PRO B 1 68 ? 21.369 -39.650 13.185 1.000 27.087 67 PRO B C 1
ATOM 3829 O O . PRO B 1 68 ? 21.084 -38.497 13.508 1.000 23.250 67 PRO B O 1
ATOM 3833 N N . ALA B 1 69 ? 22.293 -40.395 13.800 1.000 24.746 68 ALA B N 1
ATOM 3834 C CA . ALA B 1 69 ? 23.005 -39.931 14.974 1.000 24.008 68 ALA B CA 1
ATOM 3835 C C . ALA B 1 69 ? 23.737 -38.620 14.698 1.000 23.083 68 ALA B C 1
ATOM 3836 O O . ALA B 1 69 ? 23.808 -37.765 15.578 1.000 23.153 68 ALA B O 1
ATOM 3838 N N . GLY B 1 70 ? 24.322 -38.489 13.507 1.000 23.460 69 GLY B N 1
ATOM 3839 C CA . GLY B 1 70 ? 25.138 -37.333 13.180 1.000 22.366 69 GLY B CA 1
ATOM 3840 C C . GLY B 1 70 ? 24.292 -36.064 13.064 1.000 22.112 69 GLY B C 1
ATOM 3841 O O . GLY B 1 70 ? 24.736 -34.993 13.457 1.000 21.465 69 GLY B O 1
ATOM 3842 N N . VAL B 1 71 ? 23.071 -36.220 12.558 1.000 20.670 70 VAL B N 1
ATOM 3843 C CA . VAL B 1 71 ? 22.143 -35.099 12.454 1.000 20.300 70 VAL B CA 1
ATOM 3844 C C . VAL B 1 71 ? 21.724 -34.689 13.862 1.000 20.530 70 VAL B C 1
ATOM 3845 O O . VAL B 1 71 ? 21.679 -33.504 14.215 1.000 19.570 70 VAL B O 1
ATOM 3849 N N . ARG B 1 72 ? 21.345 -35.687 14.666 1.000 20.616 71 ARG B N 1
ATOM 3850 C CA A ARG B 1 72 ? 20.936 -35.412 16.027 0.700 20.321 71 ARG B CA 1
ATOM 3851 C CA B ARG B 1 72 ? 20.943 -35.451 16.042 0.300 20.470 71 ARG B CA 1
ATOM 3852 C C . ARG B 1 72 ? 22.062 -34.726 16.795 1.000 19.873 71 ARG B C 1
ATOM 3853 O O . ARG B 1 72 ? 21.793 -33.831 17.595 1.000 19.493 71 ARG B O 1
ATOM 3868 N N . ALA B 1 73 ? 23.323 -35.114 16.562 1.000 18.992 72 ALA B N 1
ATOM 3869 C CA . ALA B 1 73 ? 24.445 -34.524 17.286 1.000 18.715 72 ALA B CA 1
ATOM 3870 C C . ALA B 1 73 ? 24.605 -33.036 16.957 1.000 18.155 72 ALA B C 1
ATOM 3871 O O . ALA B 1 73 ? 24.903 -32.220 17.835 1.000 18.500 72 ALA B O 1
ATOM 3873 N N . ASP B 1 74 ? 24.405 -32.682 15.680 1.000 17.534 73 ASP B N 1
ATOM 3874 C CA . ASP B 1 74 ? 24.534 -31.294 15.257 1.000 17.288 73 ASP B CA 1
ATOM 3875 C C . ASP B 1 74 ? 23.414 -30.458 15.878 1.000 17.230 73 ASP B C 1
ATOM 3876 O O . ASP B 1 74 ? 23.663 -29.375 16.411 1.000 17.132 73 ASP B O 1
ATOM 3881 N N . ILE B 1 75 ? 22.186 -30.959 15.803 1.000 16.433 74 ILE B N 1
ATOM 3882 C CA . ILE B 1 75 ? 21.040 -30.244 16.343 1.000 17.112 74 ILE B CA 1
ATOM 3883 C C . ILE B 1 75 ? 21.190 -30.104 17.860 1.000 16.700 74 ILE B C 1
ATOM 3884 O O . ILE B 1 75 ? 20.919 -29.044 18.437 1.000 17.168 74 ILE B O 1
ATOM 3889 N N . ASP B 1 76 ? 21.659 -31.173 18.524 1.000 16.736 75 ASP B N 1
ATOM 3890 C CA . ASP B 1 76 ? 21.844 -31.124 19.962 1.000 16.673 75 ASP B CA 1
ATOM 3891 C C . ASP B 1 76 ? 22.891 -30.083 20.358 1.000 15.664 75 ASP B C 1
ATOM 3892 O O . ASP B 1 76 ? 22.717 -29.394 21.368 1.000 16.041 75 ASP B O 1
ATOM 3897 N N . PHE B 1 77 ? 23.993 -29.994 19.602 1.000 15.725 76 PHE B N 1
ATOM 3898 C CA . PHE B 1 77 ? 25.028 -29.022 19.884 1.000 14.727 76 PHE B CA 1
ATOM 3899 C C . PHE B 1 77 ? 24.451 -27.611 19.769 1.000 15.454 76 PHE B C 1
ATOM 3900 O O . PHE B 1 77 ? 24.701 -26.764 20.623 1.000 14.546 76 PHE B O 1
ATOM 3908 N N . ALA B 1 78 ? 23.681 -27.364 18.702 1.000 14.982 77 ALA B N 1
ATOM 3909 C CA . ALA B 1 78 ? 23.071 -26.067 18.490 1.000 14.612 77 ALA B CA 1
ATOM 3910 C C . ALA B 1 78 ? 22.096 -25.728 19.616 1.000 14.528 77 ALA B C 1
ATOM 3911 O O . ALA B 1 78 ? 22.135 -24.596 20.108 1.000 15.406 77 ALA B O 1
ATOM 3913 N N . ILE B 1 79 ? 21.264 -26.688 20.043 1.000 14.923 78 ILE B N 1
ATOM 3914 C CA . ILE B 1 79 ? 20.372 -26.471 21.172 1.000 15.172 78 ILE B CA 1
ATOM 3915 C C . ILE B 1 79 ? 21.150 -26.077 22.428 1.000 15.033 78 ILE B C 1
ATOM 3916 O O . ILE B 1 79 ? 20.734 -25.171 23.146 1.000 14.675 78 ILE B O 1
ATOM 3921 N N . ARG B 1 80 ? 22.317 -26.687 22.649 1.000 15.203 79 ARG B N 1
ATOM 3922 C CA . ARG B 1 80 ? 23.116 -26.332 23.814 1.000 15.734 79 ARG B CA 1
ATOM 3923 C C . ARG B 1 80 ? 23.598 -24.880 23.726 1.000 15.138 79 ARG B C 1
ATOM 3924 O O . ARG B 1 80 ? 23.663 -24.181 24.727 1.000 14.753 79 ARG B O 1
ATOM 3932 N N . GLN B 1 81 ? 24.011 -24.424 22.541 1.000 14.624 80 GLN B N 1
ATOM 3933 C CA . GLN B 1 81 ? 24.555 -23.077 22.436 1.000 14.354 80 GLN B CA 1
ATOM 3934 C C . GLN B 1 81 ? 23.461 -22.034 22.683 1.000 14.279 80 GLN B C 1
ATOM 3935 O O . GLN B 1 81 ? 23.659 -21.053 23.401 1.000 13.582 80 GLN B O 1
ATOM 3941 N N . VAL B 1 82 ? 22.278 -22.309 22.122 1.000 14.207 81 VAL B N 1
ATOM 3942 C CA . VAL B 1 82 ? 21.125 -21.437 22.288 1.000 14.147 81 VAL B CA 1
ATOM 3943 C C . VAL B 1 82 ? 20.728 -21.426 23.760 1.000 14.482 81 VAL B C 1
ATOM 3944 O O . VAL B 1 82 ? 20.458 -20.354 24.308 1.000 14.784 81 VAL B O 1
ATOM 3948 N N . THR B 1 83 ? 20.676 -22.603 24.397 1.000 14.344 82 THR B N 1
ATOM 3949 C CA . THR B 1 83 ? 20.340 -22.670 25.815 1.000 14.989 82 THR B CA 1
ATOM 3950 C C . THR B 1 83 ? 21.354 -21.924 26.685 1.000 15.187 82 THR B C 1
ATOM 3951 O O . THR B 1 83 ? 20.986 -21.179 27.597 1.000 15.410 82 THR B O 1
ATOM 3955 N N . ASP B 1 84 ? 22.646 -22.141 26.437 1.000 14.733 83 ASP B N 1
ATOM 3956 C CA . ASP B 1 84 ? 23.697 -21.478 27.197 1.000 15.444 83 ASP B CA 1
ATOM 3957 C C . ASP B 1 84 ? 23.547 -19.959 27.148 1.000 15.440 83 ASP B C 1
ATOM 3958 O O . ASP B 1 84 ? 23.596 -19.290 28.191 1.000 15.942 83 ASP B O 1
ATOM 3963 N N . PHE B 1 85 ? 23.345 -19.399 25.955 1.000 13.898 84 PHE B N 1
ATOM 3964 C CA . PHE B 1 85 ? 23.196 -17.957 25.880 1.000 14.395 84 PHE B CA 1
ATOM 3965 C C . PHE B 1 85 ? 21.881 -17.510 26.526 1.000 14.126 84 PHE B C 1
ATOM 3966 O O . PHE B 1 85 ? 21.848 -16.435 27.140 1.000 13.969 84 PHE B O 1
ATOM 3974 N N . ALA B 1 86 ? 20.799 -18.285 26.368 1.000 14.104 85 ALA B N 1
ATOM 3975 C CA . ALA B 1 86 ? 19.508 -17.916 26.951 1.000 14.367 85 ALA B CA 1
ATOM 3976 C C . ALA B 1 86 ? 19.624 -17.827 28.478 1.000 15.782 85 ALA B C 1
ATOM 3977 O O . ALA B 1 86 ? 19.099 -16.909 29.099 1.000 15.155 85 ALA B O 1
ATOM 3979 N N . LEU B 1 87 ? 20.346 -18.771 29.076 1.000 15.341 86 LEU B N 1
ATOM 3980 C CA . LEU B 1 87 ? 20.508 -18.764 30.521 1.000 15.255 86 LEU B CA 1
ATOM 3981 C C . LEU B 1 87 ? 21.327 -17.552 30.947 1.000 15.497 86 LEU B C 1
ATOM 3982 O O . LEU B 1 87 ? 21.048 -16.969 31.998 1.000 16.664 86 LEU B O 1
ATOM 3987 N N . ALA B 1 88 ? 22.321 -17.160 30.154 1.000 15.144 87 ALA B N 1
ATOM 3988 C CA . ALA B 1 88 ? 23.081 -15.954 30.452 1.000 15.830 87 ALA B CA 1
ATOM 3989 C C . ALA B 1 88 ? 22.164 -14.730 30.392 1.000 15.733 87 ALA B C 1
ATOM 3990 O O . ALA B 1 88 ? 22.240 -13.842 31.225 1.000 15.837 87 ALA B O 1
ATOM 3992 N N . GLN B 1 89 ? 21.295 -14.659 29.380 1.000 14.520 88 GLN B N 1
ATOM 3993 C CA . GLN B 1 89 ? 20.365 -13.547 29.304 1.000 14.667 88 GLN B CA 1
ATOM 3994 C C . GLN B 1 89 ? 19.398 -13.554 30.483 1.000 14.757 88 GLN B C 1
ATOM 3995 O O . GLN B 1 89 ? 19.046 -12.492 31.015 1.000 15.702 88 GLN B O 1
ATOM 4001 N N . ARG B 1 90 ? 18.976 -14.738 30.915 1.000 14.730 89 ARG B N 1
ATOM 4002 C CA . ARG B 1 90 ? 18.034 -14.809 32.023 1.000 15.204 89 ARG B CA 1
ATOM 4003 C C . ARG B 1 90 ? 18.685 -14.217 33.279 1.000 16.054 89 ARG B C 1
ATOM 4004 O O . ARG B 1 90 ? 18.016 -13.583 34.076 1.000 17.530 89 ARG B O 1
ATOM 4012 N N . GLU B 1 91 ? 19.992 -14.406 33.463 1.000 15.539 90 GLU B N 1
ATOM 4013 C CA . GLU B 1 91 ? 20.652 -13.911 34.667 1.000 18.055 90 GLU B CA 1
ATOM 4014 C C . GLU B 1 91 ? 20.765 -12.392 34.654 1.000 17.016 90 GLU B C 1
ATOM 4015 O O . GLU B 1 91 ? 21.038 -11.785 35.691 1.000 18.073 90 GLU B O 1
ATOM 4021 N N . SER B 1 92 ? 20.626 -11.753 33.481 1.000 16.198 91 SER B N 1
ATOM 4022 C CA . SER B 1 92 ? 20.842 -10.319 33.346 1.000 16.662 91 SER B CA 1
ATOM 4023 C C . SER B 1 92 ? 19.650 -9.483 33.820 1.000 15.963 91 SER B C 1
ATOM 4024 O O . SER B 1 92 ? 19.780 -8.260 33.845 1.000 18.131 91 SER B O 1
ATOM 4027 N N . LEU B 1 93 ? 18.511 -10.115 34.126 1.000 16.530 92 LEU B N 1
ATOM 4028 C CA . LEU B 1 93 ? 17.326 -9.401 34.616 1.000 17.055 92 LEU B CA 1
ATOM 4029 C C . LEU B 1 93 ? 17.052 -9.887 36.036 1.000 17.135 92 LEU B C 1
ATOM 4030 O O . LEU B 1 93 ? 16.719 -11.051 36.222 1.000 20.305 92 LEU B O 1
ATOM 4035 N N . LYS B 1 94 ? 17.119 -8.964 37.008 1.000 17.120 93 LYS B N 1
ATOM 4036 C CA . LYS B 1 94 ? 17.051 -9.303 38.420 1.000 18.587 93 LYS B CA 1
ATOM 4037 C C . LYS B 1 94 ? 15.762 -8.822 39.076 1.000 17.146 93 LYS B C 1
ATOM 4038 O O . LYS B 1 94 ? 15.197 -7.803 38.688 1.000 17.879 93 LYS B O 1
ATOM 4044 N N . GLU B 1 95 ? 15.335 -9.566 40.087 1.000 16.234 94 GLU B N 1
ATOM 4045 C CA . GLU B 1 95 ? 14.334 -9.088 41.019 1.000 16.493 94 GLU B CA 1
ATOM 4046 C C . GLU B 1 95 ? 15.026 -8.183 42.027 1.000 16.329 94 GLU B C 1
ATOM 4047 O O . GLU B 1 95 ? 16.219 -8.341 42.301 1.000 16.300 94 GLU B O 1
ATOM 4053 N N . PHE B 1 96 ? 14.245 -7.288 42.646 1.000 14.191 95 PHE B N 1
ATOM 4054 C CA . PHE B 1 96 ? 14.783 -6.414 43.670 1.000 14.603 95 PHE B CA 1
ATOM 4055 C C . PHE B 1 96 ? 13.622 -5.838 44.473 1.000 15.603 95 PHE B C 1
ATOM 4056 O O . PHE B 1 96 ? 12.461 -5.907 44.048 1.000 15.625 95 PHE B O 1
ATOM 4064 N N . SER B 1 97 ? 13.963 -5.270 45.636 1.000 15.956 96 SER B N 1
ATOM 4065 C CA . SER B 1 97 ? 13.087 -4.336 46.306 1.000 17.156 96 SER B CA 1
ATOM 4066 C C . SER B 1 97 ? 13.904 -3.138 46.795 1.000 15.516 96 SER B C 1
ATOM 4067 O O . SER B 1 97 ? 15.131 -3.191 46.938 1.000 17.481 96 SER B O 1
ATOM 4070 N N . VAL B 1 98 ? 13.205 -2.038 46.997 1.000 15.086 97 VAL B N 1
ATOM 4071 C CA A VAL B 1 98 ? 13.811 -0.790 47.409 0.500 14.592 97 VAL B CA 1
ATOM 4072 C CA B VAL B 1 98 ? 13.819 -0.789 47.418 0.500 15.901 97 VAL B CA 1
ATOM 4073 C C . VAL B 1 98 ? 12.845 -0.068 48.344 1.000 15.348 97 VAL B C 1
ATOM 4074 O O . VAL B 1 98 ? 11.637 -0.262 48.266 1.000 15.756 97 VAL B O 1
ATOM 4081 N N . GLU B 1 99 ? 13.396 0.792 49.207 1.000 14.714 98 GLU B N 1
ATOM 4082 C CA . GLU B 1 99 ? 12.598 1.741 49.971 1.000 14.839 98 GLU B CA 1
ATOM 4083 C C . GLU B 1 99 ? 12.566 3.070 49.214 1.000 13.825 98 GLU B C 1
ATOM 4084 O O . GLU B 1 99 ? 13.608 3.542 48.733 1.000 16.101 98 GLU B O 1
ATOM 4090 N N . LEU B 1 100 ? 11.373 3.677 49.092 1.000 13.522 99 LEU B N 1
ATOM 4091 C CA . LEU B 1 100 ? 11.175 4.959 48.435 1.000 13.923 99 LEU B CA 1
ATOM 4092 C C . LEU B 1 100 ? 10.987 6.019 49.524 1.000 14.020 99 LEU B C 1
ATOM 4093 O O . LEU B 1 100 ? 11.927 6.238 50.306 1.000 14.589 99 LEU B O 1
ATOM 4098 N N . HIS B 1 101 ? 9.805 6.637 49.619 1.000 13.054 100 HIS B N 1
ATOM 4099 C CA . HIS B 1 101 ? 9.494 7.456 50.780 1.000 13.857 100 HIS B CA 1
ATOM 4100 C C . HIS B 1 101 ? 9.650 6.545 52.003 1.000 14.579 100 HIS B C 1
ATOM 4101 O O . HIS B 1 101 ? 9.360 5.352 51.922 1.000 14.074 100 HIS B O 1
ATOM 4108 N N . PRO B 1 102 ? 10.132 7.027 53.169 1.000 14.290 101 PRO B N 1
ATOM 4109 C CA . PRO B 1 102 ? 10.298 6.135 54.310 1.000 14.614 101 PRO B CA 1
ATOM 4110 C C . PRO B 1 102 ? 9.028 5.330 54.583 1.000 13.846 101 PRO B C 1
ATOM 4111 O O . PRO B 1 102 ? 7.926 5.886 54.678 1.000 14.921 101 PRO B O 1
ATOM 4115 N N . GLY B 1 103 ? 9.233 4.023 54.711 1.000 14.480 102 GLY B N 1
ATOM 4116 C CA . GLY B 1 103 ? 8.129 3.128 55.024 1.000 13.920 102 GLY B CA 1
ATOM 4117 C C . GLY B 1 103 ? 7.401 2.612 53.783 1.000 14.390 102 GLY B C 1
ATOM 4118 O O . GLY B 1 103 ? 6.505 1.776 53.923 1.000 14.265 102 GLY B O 1
ATOM 4119 N N . VAL B 1 104 ? 7.794 3.077 52.591 1.000 13.060 103 VAL B N 1
ATOM 4120 C CA . VAL B 1 104 ? 7.283 2.569 51.326 1.000 12.408 103 VAL B CA 1
ATOM 4121 C C . VAL B 1 104 ? 8.286 1.577 50.768 1.000 12.907 103 VAL B C 1
ATOM 4122 O O . VAL B 1 104 ? 9.392 1.965 50.396 1.000 14.015 103 VAL B O 1
ATOM 4126 N N . THR B 1 105 ? 7.909 0.301 50.700 1.000 13.621 104 THR B N 1
ATOM 4127 C CA . THR B 1 105 ? 8.722 -0.722 50.061 1.000 14.072 104 THR B CA 1
ATOM 4128 C C . THR B 1 105 ? 8.093 -1.037 48.705 1.000 13.110 104 THR B C 1
ATOM 4129 O O . THR B 1 105 ? 6.885 -1.249 48.617 1.000 15.082 104 THR B O 1
ATOM 4133 N N . ALA B 1 106 ? 8.911 -1.114 47.666 1.000 12.899 105 ALA B N 1
ATOM 4134 C CA . ALA B 1 106 ? 8.416 -1.452 46.338 1.000 13.452 105 ALA B CA 1
ATOM 4135 C C . ALA B 1 106 ? 9.415 -2.390 45.684 1.000 15.088 105 ALA B C 1
ATOM 4136 O O . ALA B 1 106 ? 10.620 -2.284 45.886 1.000 15.436 105 ALA B O 1
ATOM 4138 N N . GLY B 1 107 ? 8.922 -3.290 44.844 1.000 14.183 106 GLY B N 1
ATOM 4139 C CA . GLY B 1 107 ? 9.833 -4.211 44.207 1.000 14.095 106 GLY B CA 1
ATOM 4140 C C . GLY B 1 107 ? 9.350 -4.691 42.856 1.000 13.533 106 GLY B C 1
ATOM 4141 O O . GLY B 1 107 ? 8.278 -4.305 42.372 1.000 13.140 106 GLY B O 1
ATOM 4142 N N . GLN B 1 108 ? 10.196 -5.534 42.269 1.000 13.605 107 GLN B N 1
ATOM 4143 C CA . GLN B 1 108 ? 9.991 -6.089 40.937 1.000 14.984 107 GLN B CA 1
ATOM 4144 C C . GLN B 1 108 ? 10.107 -7.605 41.044 1.000 16.944 107 GLN B C 1
ATOM 4145 O O . GLN B 1 108 ? 11.099 -8.123 41.551 1.000 16.940 107 GLN B O 1
ATOM 4151 N N . ARG B 1 109 ? 9.052 -8.288 40.599 1.000 16.808 108 ARG B N 1
ATOM 4152 C CA . ARG B 1 109 ? 9.030 -9.730 40.467 1.000 18.332 108 ARG B CA 1
ATOM 4153 C C . ARG B 1 109 ? 9.231 -10.058 39.005 1.000 16.958 108 ARG B C 1
ATOM 4154 O O . ARG B 1 109 ? 8.767 -9.314 38.153 1.000 17.482 108 ARG B O 1
ATOM 4162 N N . VAL B 1 110 ? 9.954 -11.138 38.726 1.000 15.700 109 VAL B N 1
ATOM 4163 C CA . VAL B 1 110 ? 10.228 -11.541 37.361 1.000 17.000 109 VAL B CA 1
ATOM 4164 C C . VAL B 1 110 ? 9.726 -12.973 37.217 1.000 18.687 109 VAL B C 1
ATOM 4165 O O . VAL B 1 110 ? 10.299 -13.878 37.829 1.000 21.205 109 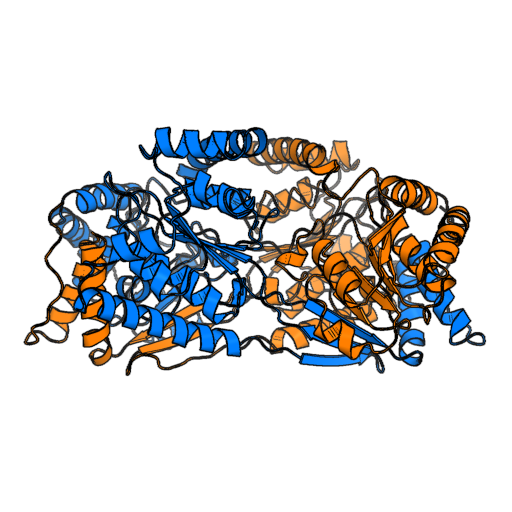VAL B O 1
ATOM 4169 N N . LEU B 1 111 ? 8.659 -13.143 36.427 1.000 16.491 110 LEU B N 1
ATOM 4170 C CA . LEU B 1 111 ? 7.909 -14.394 36.417 1.000 17.002 110 LEU B CA 1
ATOM 4171 C C . LEU B 1 111 ? 7.690 -14.876 34.992 1.000 16.943 110 LEU B C 1
ATOM 4172 O O . LEU B 1 111 ? 7.242 -14.118 34.151 1.000 16.949 110 LEU B O 1
ATOM 4177 N N . PRO B 1 112 ? 7.907 -16.167 34.700 1.000 17.639 111 PRO B N 1
ATOM 4178 C CA . PRO B 1 112 ? 7.654 -16.691 33.364 1.000 17.761 111 PRO B CA 1
ATOM 4179 C C . PRO B 1 112 ? 6.167 -16.787 33.067 1.000 17.571 111 PRO B C 1
ATOM 4180 O O . PRO B 1 112 ? 5.342 -16.982 33.971 1.000 19.716 111 PRO B O 1
ATOM 4184 N N . VAL B 1 113 ? 5.840 -16.620 31.778 1.000 17.145 112 VAL B N 1
ATOM 4185 C CA . VAL B 1 113 ? 4.485 -16.884 31.308 1.000 15.679 112 VAL B CA 1
ATOM 4186 C C . VAL B 1 113 ? 4.209 -18.377 31.390 1.000 16.925 112 VAL B C 1
ATOM 4187 O O . VAL B 1 113 ? 5.133 -19.175 31.486 1.000 17.733 112 VAL B O 1
ATOM 4191 N N . ASN B 1 114 ? 2.928 -18.733 31.303 1.000 17.415 113 ASN B N 1
ATOM 4192 C CA . ASN B 1 114 ? 2.481 -20.115 31.479 1.000 18.012 113 ASN B CA 1
ATOM 4193 C C . ASN B 1 114 ? 2.589 -20.940 30.195 1.000 18.377 113 ASN B C 1
ATOM 4194 O O . ASN B 1 114 ? 3.077 -22.068 30.273 1.000 20.462 113 ASN B O 1
ATOM 4199 N N . VAL B 1 115 ? 2.062 -20.414 29.078 1.000 17.502 114 VAL B N 1
ATOM 4200 C CA . VAL B 1 115 ? 1.961 -21.157 27.828 1.000 17.501 114 VAL B CA 1
ATOM 4201 C C . VAL B 1 115 ? 2.583 -20.322 26.714 1.000 16.860 114 VAL B C 1
ATOM 4202 O O . VAL B 1 115 ? 2.215 -19.156 26.526 1.000 18.332 114 VAL B O 1
ATOM 4206 N N . VAL B 1 116 ? 3.512 -20.935 25.979 1.000 16.738 115 VAL B N 1
ATOM 4207 C CA . VAL B 1 116 ? 4.080 -20.320 24.789 1.000 16.518 115 VAL B CA 1
ATOM 4208 C C . VAL B 1 116 ? 3.717 -21.177 23.588 1.000 16.928 115 VAL B C 1
ATOM 4209 O O . VAL B 1 116 ? 3.835 -22.394 23.656 1.000 19.550 115 VAL B O 1
ATOM 4213 N N . GLY B 1 117 ? 3.330 -20.507 22.504 1.000 15.825 116 GLY B N 1
ATOM 4214 C CA . GLY B 1 117 ? 3.209 -21.111 21.192 1.000 16.486 116 GLY B CA 1
ATOM 4215 C C . GLY B 1 117 ? 4.390 -20.686 20.317 1.000 15.685 116 GLY B C 1
ATOM 4216 O O . GLY B 1 117 ? 4.654 -19.496 20.188 1.000 16.408 116 GLY B O 1
ATOM 4217 N N . CYS B 1 118 ? 5.092 -21.670 19.736 1.000 15.552 117 CYS B N 1
ATOM 4218 C CA . CYS B 1 118 ? 6.244 -21.441 18.879 1.000 15.082 117 CYS B CA 1
ATOM 4219 C C . CYS B 1 118 ? 5.972 -21.917 17.452 1.000 16.140 117 CYS B C 1
ATOM 4220 O O . CYS B 1 118 ? 5.429 -23.008 17.239 1.000 16.363 117 CYS B O 1
ATOM 4223 N N . TYR B 1 119 ? 6.253 -21.048 16.485 1.000 15.932 118 TYR B N 1
ATOM 4224 C CA . TYR B 1 119 ? 6.126 -21.382 15.077 1.000 16.227 118 TYR B CA 1
ATOM 4225 C C . TYR B 1 119 ? 7.515 -21.548 14.475 1.000 15.633 118 TYR B C 1
ATOM 4226 O O . TYR B 1 119 ? 8.406 -20.732 14.717 1.000 16.415 118 TYR B O 1
ATOM 4235 N N . ALA B 1 120 ? 7.695 -22.622 13.697 1.000 16.042 119 ALA B N 1
ATOM 4236 C CA . ALA B 1 120 ? 8.891 -22.837 12.897 1.000 15.073 119 ALA B CA 1
ATOM 4237 C C . ALA B 1 120 ? 8.454 -22.939 11.445 1.000 16.635 119 ALA B C 1
ATOM 4238 O O . ALA B 1 120 ? 7.697 -23.837 11.095 1.000 17.533 119 ALA B O 1
ATOM 4240 N N . PRO B 1 121 ? 8.912 -22.034 10.561 1.000 16.717 120 PRO B N 1
ATOM 4241 C CA . PRO B 1 121 ? 8.437 -22.051 9.183 1.000 16.085 120 PRO B CA 1
ATOM 4242 C C . PRO B 1 121 ? 8.914 -23.262 8.384 1.000 16.284 120 PRO B C 1
ATOM 4243 O O . PRO B 1 121 ? 9.952 -23.867 8.663 1.000 16.380 120 PRO B O 1
ATOM 4247 N N . ALA B 1 122 ? 8.133 -23.564 7.342 1.000 16.761 121 ALA B N 1
ATOM 4248 C CA . ALA B 1 122 ? 8.524 -24.564 6.371 1.000 18.106 121 ALA B CA 1
ATOM 4249 C C . ALA B 1 122 ? 7.733 -24.248 5.110 1.000 17.506 121 ALA B C 1
ATOM 4250 O O . ALA B 1 122 ? 6.498 -24.289 5.111 1.000 20.635 121 ALA B O 1
ATOM 4252 N N . GLY B 1 123 ? 8.475 -23.939 4.060 1.000 18.980 122 GLY B N 1
ATOM 4253 C CA . GLY B 1 123 ? 7.871 -23.535 2.801 1.000 20.522 122 GLY B CA 1
ATOM 4254 C C . GLY B 1 123 ? 8.902 -23.716 1.699 1.000 19.571 122 GLY B C 1
ATOM 4255 O O . GLY B 1 123 ? 9.024 -24.808 1.131 1.000 21.192 122 GLY B O 1
ATOM 4256 N N . ARG B 1 124 ? 9.684 -22.668 1.467 1.000 19.395 123 ARG B N 1
ATOM 4257 C CA . ARG B 1 124 ? 10.780 -22.758 0.527 1.000 18.186 123 ARG B CA 1
ATOM 4258 C C . ARG B 1 124 ? 11.806 -23.734 1.088 1.000 19.283 123 ARG B C 1
ATOM 4259 O O . ARG B 1 124 ? 12.288 -24.611 0.383 1.000 20.621 123 ARG B O 1
ATOM 4267 N N . TYR B 1 125 ? 12.132 -23.541 2.376 1.000 18.346 124 TYR B N 1
ATOM 4268 C CA . TYR B 1 125 ? 13.037 -24.412 3.110 1.000 17.823 124 TYR B CA 1
ATOM 4269 C C . TYR B 1 125 ? 12.332 -24.915 4.357 1.000 18.143 124 TYR B C 1
ATOM 4270 O O . TYR B 1 125 ? 11.270 -24.395 4.712 1.000 18.635 124 TYR B O 1
ATOM 4279 N N . ALA B 1 126 ? 12.967 -25.901 5.030 1.000 18.767 125 ALA B N 1
ATOM 4280 C CA . ALA B 1 126 ? 12.501 -26.428 6.305 1.000 18.598 125 ALA B CA 1
ATOM 4281 C C . ALA B 1 126 ? 13.377 -25.858 7.416 1.000 18.407 125 ALA B C 1
ATOM 4282 O O . ALA B 1 126 ? 14.582 -26.077 7.435 1.000 19.142 125 ALA B O 1
ATOM 4284 N N . HIS B 1 127 ? 12.767 -25.086 8.311 1.000 16.279 126 HIS B N 1
ATOM 4285 C CA . HIS B 1 127 ? 13.534 -24.302 9.268 1.000 16.744 126 HIS B CA 1
ATOM 4286 C C . HIS B 1 127 ? 13.817 -25.082 10.551 1.000 16.679 126 HIS B C 1
ATOM 4287 O O . HIS B 1 127 ? 13.163 -24.896 11.586 1.000 16.898 126 HIS B O 1
ATOM 4294 N N . ILE B 1 128 ? 14.805 -25.971 10.451 1.000 16.910 127 ILE B N 1
ATOM 4295 C CA . ILE B 1 128 ? 15.217 -26.786 11.580 1.000 17.150 127 ILE B CA 1
ATOM 4296 C C . ILE B 1 128 ? 15.668 -25.873 12.726 1.000 16.679 127 ILE B C 1
ATOM 4297 O O . ILE B 1 128 ? 15.254 -26.050 13.877 1.000 16.135 127 ILE B O 1
ATOM 4302 N N . ALA B 1 129 ? 16.537 -24.907 12.429 1.000 16.203 128 ALA B N 1
ATOM 4303 C CA . ALA B 1 129 ? 17.085 -24.048 13.476 1.000 15.606 128 ALA B CA 1
ATOM 4304 C C . ALA B 1 129 ? 15.973 -23.230 14.120 1.000 15.577 128 ALA B C 1
ATOM 4305 O O . ALA B 1 129 ? 15.929 -23.108 15.341 1.000 16.046 128 ALA B O 1
ATOM 4307 N N . SER B 1 130 ? 15.034 -22.695 13.328 1.000 15.370 129 SER B N 1
ATOM 4308 C CA . SER B 1 130 ? 13.910 -21.961 13.915 1.000 14.862 129 SER B CA 1
ATOM 4309 C C . SER B 1 130 ? 13.145 -22.797 14.944 1.000 14.812 129 SER B C 1
ATOM 4310 O O . SER B 1 130 ? 12.653 -22.255 15.923 1.000 15.882 129 SER B O 1
ATOM 4313 N N . ALA B 1 131 ? 13.070 -24.106 14.704 1.000 16.074 130 ALA B N 1
ATOM 4314 C CA . ALA B 1 131 ? 12.344 -25.002 15.585 1.000 16.912 130 ALA B CA 1
ATOM 4315 C C . ALA B 1 131 ? 12.946 -24.997 16.990 1.000 17.418 130 ALA B C 1
ATOM 4316 O O . ALA B 1 131 ? 12.186 -24.955 17.958 1.000 19.269 130 ALA B O 1
ATOM 4318 N N . TYR B 1 132 ? 14.279 -25.020 17.125 1.000 15.228 131 TYR B N 1
ATOM 4319 C CA . TYR B 1 132 ? 14.859 -24.949 18.464 1.000 15.801 131 TYR B CA 1
ATOM 4320 C C . TYR B 1 132 ? 15.015 -23.510 18.982 1.000 16.038 131 TYR B C 1
ATOM 4321 O O . TYR B 1 132 ? 15.041 -23.291 20.194 1.000 16.185 131 TYR B O 1
ATOM 4330 N N . MET B 1 133 ? 15.088 -22.498 18.119 1.000 14.730 132 MET B N 1
ATOM 4331 C CA . MET B 1 133 ? 15.256 -21.128 18.598 1.000 14.649 132 MET B CA 1
ATOM 4332 C C . MET B 1 133 ? 14.108 -20.720 19.526 1.000 15.865 132 MET B C 1
ATOM 4333 O O . MET B 1 133 ? 14.310 -20.057 20.544 1.000 15.534 132 MET B O 1
ATOM 4338 N N . GLY B 1 134 ? 12.881 -21.109 19.170 1.000 16.398 133 GLY B N 1
ATOM 4339 C CA . GLY B 1 134 ? 11.721 -20.789 19.986 1.000 16.379 133 GLY B CA 1
ATOM 4340 C C . GLY B 1 134 ? 11.632 -21.687 21.207 1.000 17.330 133 GLY B C 1
ATOM 4341 O O . GLY B 1 134 ? 11.650 -21.205 22.334 1.000 15.691 133 GLY B O 1
ATOM 4342 N N . VAL B 1 135 ? 11.532 -22.998 20.967 1.000 15.841 134 VAL B N 1
ATOM 4343 C CA . VAL B 1 135 ? 11.230 -23.942 22.031 1.000 16.500 134 VAL B CA 1
ATOM 4344 C C . VAL B 1 135 ? 12.345 -23.930 23.081 1.000 15.786 134 VAL B C 1
ATOM 4345 O O . VAL B 1 135 ? 12.055 -23.922 24.278 1.000 15.742 134 VAL B O 1
ATOM 4349 N N . ALA B 1 136 ? 13.614 -23.974 22.659 1.000 14.797 135 ALA B N 1
ATOM 4350 C CA . ALA B 1 136 ? 14.710 -24.054 23.621 1.000 15.645 135 ALA B CA 1
ATOM 4351 C C . ALA B 1 136 ? 14.743 -22.814 24.515 1.000 16.017 135 ALA B C 1
ATOM 4352 O O . ALA B 1 136 ? 15.097 -22.892 25.699 1.000 17.174 135 ALA B O 1
ATOM 4354 N N . THR B 1 137 ? 14.388 -21.660 23.942 1.000 15.121 136 THR B N 1
ATOM 4355 C CA . THR B 1 137 ? 14.390 -20.413 24.687 1.000 14.934 136 THR B CA 1
ATOM 4356 C C . THR B 1 137 ? 13.241 -20.415 25.699 1.000 15.574 136 THR B C 1
ATOM 4357 O O . THR B 1 137 ? 13.421 -19.954 26.816 1.000 15.774 136 THR B O 1
ATOM 4361 N N . ALA B 1 138 ? 12.055 -20.891 25.305 1.000 15.754 137 ALA B N 1
ATOM 4362 C CA . ALA B 1 138 ? 10.923 -20.962 26.214 1.000 15.918 137 ALA B CA 1
ATOM 4363 C C . ALA B 1 138 ? 11.256 -21.861 27.397 1.000 16.432 137 ALA B C 1
ATOM 4364 O O . ALA B 1 138 ? 10.960 -21.518 28.536 1.000 16.568 137 ALA B O 1
ATOM 4366 N N . LYS B 1 139 ? 11.912 -22.995 27.140 1.000 16.639 138 LYS B N 1
ATOM 4367 C CA . LYS B 1 139 ? 12.269 -23.897 28.229 1.000 18.058 138 LYS B CA 1
ATOM 4368 C C . LYS B 1 139 ? 13.328 -23.251 29.118 1.000 17.948 138 LYS B C 1
ATOM 4369 O O . LYS B 1 139 ? 13.264 -23.390 30.340 1.000 19.142 138 LYS B O 1
ATOM 4375 N N . ALA B 1 140 ? 14.285 -22.530 28.526 1.000 16.696 139 ALA B N 1
ATOM 4376 C CA . ALA B 1 140 ? 15.312 -21.846 29.303 1.000 16.996 139 ALA B CA 1
ATOM 4377 C C . ALA B 1 140 ? 14.697 -20.795 30.225 1.000 16.642 139 ALA B C 1
ATOM 4378 O O . ALA B 1 140 ? 15.223 -20.533 31.305 1.000 18.381 139 ALA B O 1
ATOM 4380 N N . ALA B 1 141 ? 13.582 -20.211 29.811 1.000 17.171 140 ALA B N 1
ATOM 4381 C CA . ALA B 1 141 ? 12.866 -19.217 30.603 1.000 17.799 140 ALA B CA 1
ATOM 4382 C C . ALA B 1 141 ? 12.033 -19.857 31.708 1.000 19.053 140 ALA B C 1
ATOM 4383 O O . ALA B 1 141 ? 11.484 -19.129 32.535 1.000 22.486 140 ALA B O 1
ATOM 4385 N N . GLY B 1 142 ? 11.867 -21.181 31.692 1.000 19.610 141 GLY B N 1
ATOM 4386 C CA . GLY B 1 142 ? 11.084 -21.868 32.721 1.000 20.138 141 GLY B CA 1
ATOM 4387 C C . GLY B 1 142 ? 9.594 -21.897 32.405 1.000 20.724 141 GLY B C 1
ATOM 4388 O O . GLY B 1 142 ? 8.767 -22.051 33.303 1.000 22.504 141 GLY B O 1
ATOM 4389 N N . VAL B 1 143 ? 9.243 -21.759 31.119 1.000 20.830 142 VAL B N 1
ATOM 4390 C CA . VAL B 1 143 ? 7.862 -21.847 30.696 1.000 20.885 142 VAL B CA 1
ATOM 4391 C C . VAL B 1 143 ? 7.426 -23.312 30.766 1.000 23.447 142 VAL B C 1
ATOM 4392 O O . VAL B 1 143 ? 8.050 -24.195 30.168 1.000 25.857 142 VAL B O 1
ATOM 4396 N N . LYS B 1 144 ? 6.315 -23.524 31.451 1.000 24.532 143 LYS B N 1
ATOM 4397 C CA . LYS B 1 144 ? 5.826 -24.849 31.784 1.000 29.700 143 LYS B CA 1
ATOM 4398 C C . LYS B 1 144 ? 5.200 -25.576 30.593 1.000 27.375 143 LYS B C 1
ATOM 4399 O O . LYS B 1 144 ? 5.322 -26.802 30.505 1.000 30.528 143 LYS B O 1
ATOM 4405 N N . THR B 1 145 ? 4.478 -24.864 29.722 1.000 22.059 144 THR B N 1
ATOM 4406 C CA . THR B 1 145 ? 3.835 -25.515 28.589 1.000 19.983 144 THR B CA 1
ATOM 4407 C C . THR B 1 145 ? 4.277 -24.849 27.292 1.000 18.731 144 THR B C 1
ATOM 4408 O O . THR B 1 145 ? 3.999 -23.667 27.096 1.000 18.644 144 THR B O 1
ATOM 4412 N N . VAL B 1 146 ? 4.826 -25.642 26.367 1.000 17.014 145 VAL B N 1
ATOM 4413 C CA . VAL B 1 146 ? 5.245 -25.132 25.072 1.000 17.154 145 VAL B CA 1
ATOM 4414 C C . VAL B 1 146 ? 4.567 -25.924 23.960 1.000 18.339 145 VAL B C 1
ATOM 4415 O O . VAL B 1 146 ? 4.741 -27.137 23.884 1.000 18.336 145 VAL B O 1
ATOM 4419 N N . VAL B 1 147 ? 3.826 -25.206 23.121 1.000 17.414 146 VAL B N 1
ATOM 4420 C CA . VAL B 1 147 ? 3.117 -25.764 21.983 1.000 18.303 146 VAL B CA 1
ATOM 4421 C C . VAL B 1 147 ? 3.897 -25.317 20.754 1.000 18.426 146 VAL B C 1
ATOM 4422 O O . VAL B 1 147 ? 4.304 -24.156 20.677 1.000 19.872 146 VAL B O 1
ATOM 4426 N N . ALA B 1 148 ? 4.114 -26.240 19.810 1.000 17.339 147 ALA B N 1
ATOM 4427 C CA . ALA B 1 148 ? 4.934 -25.948 18.650 1.000 17.079 147 ALA B CA 1
ATOM 4428 C C . ALA B 1 148 ? 4.207 -26.365 17.381 1.000 17.560 147 ALA B C 1
ATOM 4429 O O . ALA B 1 148 ? 3.611 -27.441 17.359 1.000 18.662 147 ALA B O 1
ATOM 4431 N N . CYS B 1 149 ? 4.281 -25.522 16.351 1.000 16.719 148 CYS B N 1
ATOM 4432 C CA . CYS B 1 149 ? 3.712 -25.812 15.040 1.000 17.156 148 CYS B CA 1
ATOM 4433 C C . CYS B 1 149 ? 4.766 -25.592 13.963 1.000 16.361 148 CYS B C 1
ATOM 4434 O O . CYS B 1 149 ? 5.553 -24.632 14.011 1.000 16.539 148 CYS B O 1
ATOM 4437 N N . SER B 1 150 ? 4.731 -26.462 12.942 1.000 17.805 149 SER B N 1
ATOM 4438 C CA . SER B 1 150 ? 5.431 -26.257 11.688 1.000 15.927 149 SER B CA 1
ATOM 4439 C C . SER B 1 150 ? 4.546 -26.758 10.549 1.000 18.829 149 SER B C 1
ATOM 4440 O O . SER B 1 150 ? 3.726 -27.650 10.752 1.000 18.091 149 SER B O 1
ATOM 4443 N N . SER B 1 151 ? 4.668 -26.084 9.401 1.000 20.192 150 SER B N 1
ATOM 4444 C CA . SER B 1 151 ? 3.804 -26.347 8.257 1.000 21.834 150 SER B CA 1
ATOM 4445 C C . SER B 1 151 ? 4.056 -27.757 7.737 1.000 23.478 150 SER B C 1
ATOM 4446 O O . SER B 1 151 ? 5.211 -28.163 7.626 1.000 24.074 150 SER B O 1
ATOM 4449 N N . PRO B 1 152 ? 2.992 -28.504 7.335 1.000 25.598 151 PRO B N 1
ATOM 4450 C CA . PRO B 1 152 ? 3.165 -29.676 6.480 1.000 27.603 151 PRO B CA 1
ATOM 4451 C C . PRO B 1 152 ? 4.066 -29.211 5.349 1.000 25.296 151 PRO B C 1
ATOM 4452 O O . PRO B 1 152 ? 3.855 -28.147 4.765 1.000 28.972 151 PRO B O 1
ATOM 4456 N N . PHE B 1 153 ? 5.049 -30.045 5.007 1.000 27.952 152 PHE B N 1
ATOM 4457 C CA . PHE B 1 153 ? 6.115 -29.659 4.113 1.000 26.726 152 PHE B CA 1
ATOM 4458 C C . PHE B 1 153 ? 6.069 -30.530 2.860 1.000 33.257 152 PHE B C 1
ATOM 4459 O O . PHE B 1 153 ? 6.340 -31.732 2.925 1.000 30.332 152 PHE B O 1
ATOM 4467 N N . ARG B 1 154 ? 5.714 -29.890 1.736 1.000 36.828 153 ARG B N 1
ATOM 4468 C CA . ARG B 1 154 ? 5.674 -30.523 0.420 1.000 39.380 153 ARG B CA 1
ATOM 4469 C C . ARG B 1 154 ? 4.604 -31.608 0.363 1.000 39.504 153 ARG B C 1
ATOM 4470 O O . ARG B 1 154 ? 4.877 -32.721 -0.071 1.000 43.183 153 ARG B O 1
ATOM 4478 N N . GLY B 1 155 ? 3.397 -31.283 0.838 1.000 44.223 154 GLY B N 1
ATOM 4479 C CA . GLY B 1 155 ? 2.270 -32.204 0.769 1.000 46.071 154 GLY B CA 1
ATOM 4480 C C . GLY B 1 155 ? 2.464 -33.443 1.643 1.000 47.934 154 GLY B C 1
ATOM 4481 O O . GLY B 1 155 ? 1.632 -34.348 1.601 1.000 49.934 154 GLY B O 1
ATOM 4482 N N . GLN B 1 156 ? 3.570 -33.485 2.409 1.000 44.594 155 GLN B N 1
ATOM 4483 C CA . GLN B 1 156 ? 3.765 -34.460 3.473 1.000 44.172 155 GLN B CA 1
ATOM 4484 C C . GLN B 1 156 ? 3.582 -33.743 4.809 1.000 38.716 155 GLN B C 1
ATOM 4485 O O . GLN B 1 156 ? 2.972 -32.678 4.849 1.000 37.392 155 GLN B O 1
ATOM 4491 N N . GLY B 1 157 ? 4.078 -34.348 5.895 1.000 36.056 156 GLY B N 1
ATOM 4492 C CA . GLY B 1 157 ? 3.879 -33.796 7.226 1.000 32.479 156 GLY B CA 1
ATOM 4493 C C . GLY B 1 157 ? 5.016 -32.862 7.621 1.000 28.474 156 GLY B C 1
ATOM 4494 O O . GLY B 1 157 ? 5.721 -32.320 6.779 1.000 25.849 156 GLY B O 1
ATOM 4495 N N . ILE B 1 158 ? 5.193 -32.692 8.937 1.000 23.448 157 ILE B N 1
ATOM 4496 C CA . ILE B 1 158 ? 6.287 -31.865 9.421 1.000 22.010 157 ILE B CA 1
ATOM 4497 C C . ILE B 1 158 ? 7.603 -32.482 8.969 1.000 21.893 157 ILE B C 1
ATOM 4498 O O . ILE B 1 158 ? 7.789 -33.696 9.048 1.000 21.879 157 ILE B O 1
ATOM 4503 N N . HIS B 1 159 ? 8.538 -31.654 8.507 1.000 19.842 158 HIS B N 1
ATOM 4504 C CA . HIS B 1 159 ? 9.846 -32.141 8.117 1.000 20.317 158 HIS B CA 1
ATOM 4505 C C . HIS B 1 159 ? 10.477 -32.870 9.307 1.000 21.465 158 HIS B C 1
ATOM 4506 O O . HIS B 1 159 ? 10.413 -32.367 10.432 1.000 20.248 158 HIS B O 1
ATOM 4513 N N . PRO B 1 160 ? 11.048 -34.083 9.137 1.000 19.170 159 PRO B N 1
ATOM 4514 C CA . PRO B 1 160 ? 11.478 -34.891 10.283 1.000 20.424 159 PRO B CA 1
ATOM 4515 C C . PRO B 1 160 ? 12.552 -34.274 11.177 1.000 20.041 159 PRO B C 1
ATOM 4516 O O . PRO B 1 160 ? 12.643 -34.595 12.361 1.000 19.321 159 PRO B O 1
ATOM 4520 N N . HIS B 1 161 ? 13.405 -33.439 10.584 1.000 18.184 160 HIS B N 1
ATOM 4521 C CA . HIS B 1 161 ? 14.461 -32.785 11.336 1.000 18.940 160 HIS B CA 1
ATOM 4522 C C . HIS B 1 161 ? 13.889 -31.591 12.106 1.000 18.559 160 HIS B C 1
ATOM 4523 O O . HIS B 1 161 ? 14.394 -31.292 13.180 1.000 17.221 160 HIS B O 1
ATOM 4530 N N . VAL B 1 162 ? 12.871 -30.901 11.563 1.000 19.305 161 VAL B N 1
ATOM 4531 C CA . VAL B 1 162 ? 12.161 -29.887 12.329 1.000 19.055 161 VAL B CA 1
ATOM 4532 C C . VAL B 1 162 ? 11.516 -30.553 13.532 1.000 19.491 161 VAL B C 1
ATOM 4533 O O . VAL B 1 162 ? 11.522 -30.037 14.667 1.000 18.451 161 VAL B O 1
ATOM 4537 N N . LEU B 1 163 ? 10.937 -31.727 13.265 1.000 18.724 162 LEU B N 1
ATOM 4538 C CA . LEU B 1 163 ? 10.254 -32.465 14.305 1.000 19.493 162 LEU B CA 1
ATOM 4539 C C . LEU B 1 163 ? 11.239 -32.888 15.394 1.000 18.113 162 LEU B C 1
ATOM 4540 O O . LEU B 1 163 ? 10.968 -32.727 16.583 1.000 19.171 162 LEU B O 1
ATOM 4545 N N . TYR B 1 164 ? 12.396 -33.420 15.006 1.000 17.964 163 TYR B N 1
ATOM 4546 C CA . TYR B 1 164 ? 13.410 -33.796 15.974 1.000 17.587 163 TYR B CA 1
ATOM 4547 C C . TYR B 1 164 ? 13.796 -32.574 16.821 1.000 17.439 163 TYR B C 1
ATOM 4548 O O . TYR B 1 164 ? 13.885 -32.643 18.058 1.000 18.266 163 TYR B O 1
ATOM 4557 N N . ALA B 1 165 ? 14.007 -31.442 16.152 1.000 16.941 164 ALA B N 1
ATOM 4558 C CA . ALA B 1 165 ? 14.429 -30.242 16.859 1.000 17.148 164 ALA B CA 1
ATOM 4559 C C . ALA B 1 165 ? 13.394 -29.799 17.890 1.000 16.878 164 ALA B C 1
ATOM 4560 O O . ALA B 1 165 ? 13.760 -29.466 19.024 1.000 17.679 164 ALA B O 1
ATOM 4562 N N . PHE B 1 166 ? 12.114 -29.822 17.521 1.000 17.547 165 PHE B N 1
ATOM 4563 C CA . PHE B 1 166 ? 11.057 -29.489 18.470 1.000 16.048 165 PHE B CA 1
ATOM 4564 C C . PHE B 1 166 ? 11.085 -30.421 19.681 1.000 18.308 165 PHE B C 1
ATOM 4565 O O . PHE B 1 166 ? 10.993 -29.983 20.829 1.000 17.876 165 PHE B O 1
ATOM 4573 N N . GLN B 1 167 ? 11.141 -31.736 19.420 1.000 16.955 166 GLN B N 1
ATOM 4574 C CA . GLN B 1 167 ? 11.112 -32.733 20.479 1.000 19.853 166 GLN B CA 1
ATOM 4575 C C . GLN B 1 167 ? 12.334 -32.600 21.388 1.000 18.829 166 GLN B C 1
ATOM 4576 O O . GLN B 1 167 ? 12.199 -32.564 22.614 1.000 19.887 166 GLN B O 1
ATOM 4582 N N . ALA B 1 168 ? 13.522 -32.534 20.789 1.000 18.262 167 ALA B N 1
ATOM 4583 C CA . ALA B 1 168 ? 14.775 -32.444 21.527 1.000 18.711 167 ALA B CA 1
ATOM 4584 C C . ALA B 1 168 ? 14.847 -31.168 22.371 1.000 18.937 167 ALA B C 1
ATOM 4585 O O . ALA B 1 168 ? 15.418 -31.174 23.455 1.000 21.729 167 ALA B O 1
ATOM 4587 N N . ALA B 1 169 ? 14.241 -30.074 21.883 1.000 17.811 168 ALA B N 1
ATOM 4588 C CA . ALA B 1 169 ? 14.307 -28.793 22.583 1.000 17.238 168 ALA B CA 1
ATOM 4589 C C . ALA B 1 169 ? 13.300 -28.710 23.722 1.000 18.125 168 ALA B C 1
ATOM 4590 O O . ALA B 1 169 ? 13.436 -27.847 24.581 1.000 19.118 168 ALA B O 1
ATOM 4592 N N . GLY B 1 170 ? 12.307 -29.601 23.758 1.000 18.343 169 GLY B N 1
ATOM 4593 C CA . GLY B 1 170 ? 11.418 -29.712 24.906 1.000 18.642 169 GLY B CA 1
ATOM 4594 C C . GLY B 1 170 ? 9.951 -29.366 24.636 1.000 19.260 169 GLY B C 1
ATOM 4595 O O . GLY B 1 170 ? 9.193 -29.126 25.581 1.000 20.600 169 GLY B O 1
ATOM 4596 N N . ALA B 1 171 ? 9.485 -29.411 23.373 1.000 17.822 170 ALA B N 1
ATOM 4597 C CA . ALA B 1 171 ? 8.096 -29.092 23.091 1.000 17.949 170 ALA B CA 1
ATOM 4598 C C . ALA B 1 171 ? 7.198 -30.096 23.801 1.000 19.344 170 ALA B C 1
ATOM 4599 O O . ALA B 1 171 ? 7.508 -31.289 23.791 1.000 20.709 170 ALA B O 1
ATOM 4601 N N . ASP B 1 172 ? 6.101 -29.596 24.370 1.000 19.118 171 ASP B N 1
ATOM 4602 C CA . ASP B 1 172 ? 5.117 -30.424 25.054 1.000 19.712 171 ASP B CA 1
ATOM 4603 C C . ASP B 1 172 ? 4.059 -30.946 24.094 1.000 21.666 171 ASP B C 1
ATOM 4604 O O . ASP B 1 172 ? 3.522 -32.044 24.297 1.000 21.954 171 ASP B O 1
ATOM 4609 N N . VAL B 1 173 ? 3.697 -30.120 23.102 1.000 19.616 172 VAL B N 1
ATOM 4610 C CA . VAL 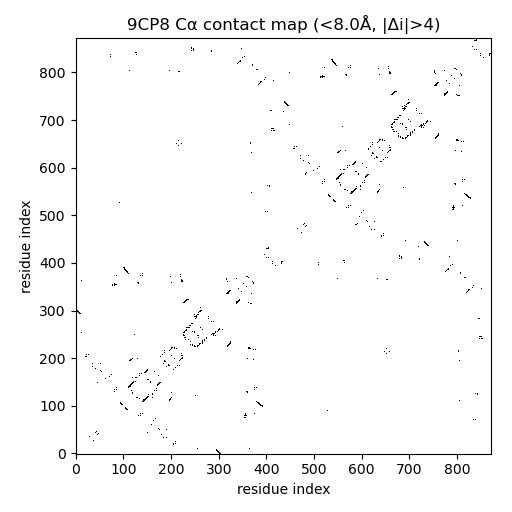B 1 173 ? 2.691 -30.469 22.112 1.000 20.413 172 VAL B CA 1
ATOM 4611 C C . VAL B 1 173 ? 3.238 -30.022 20.766 1.000 20.917 172 VAL B C 1
ATOM 4612 O O . VAL B 1 173 ? 3.773 -28.914 20.676 1.000 19.870 172 VAL B O 1
ATOM 4616 N N . ILE B 1 174 ? 3.079 -30.865 19.730 1.000 19.830 173 ILE B N 1
ATOM 4617 C CA . ILE B 1 174 ? 3.537 -30.546 18.390 1.000 19.172 173 ILE B CA 1
ATOM 4618 C C . ILE B 1 174 ? 2.359 -30.713 17.435 1.000 22.261 173 ILE B C 1
ATOM 4619 O O . ILE B 1 174 ? 1.677 -31.740 17.473 1.000 21.831 173 ILE B O 1
ATOM 4624 N N . MET B 1 175 ? 2.134 -29.699 16.597 1.000 19.331 174 MET B N 1
ATOM 4625 C CA . MET B 1 175 ? 1.065 -29.725 15.613 1.000 21.111 174 MET B CA 1
ATOM 4626 C C . MET B 1 175 ? 1.619 -29.531 14.206 1.000 20.808 174 MET B C 1
ATOM 4627 O O . MET B 1 175 ? 2.501 -28.702 13.943 1.000 20.026 174 MET B O 1
ATOM 4632 N N . ALA B 1 176 ? 1.058 -30.300 13.267 1.000 21.525 175 ALA B N 1
ATOM 4633 C CA . ALA B 1 176 ? 1.332 -30.146 11.851 1.000 20.972 175 ALA B CA 1
ATOM 4634 C C . ALA B 1 176 ? 0.363 -29.108 11.297 1.000 23.577 175 ALA B C 1
ATOM 4635 O O . ALA B 1 176 ? -0.766 -29.403 10.921 1.000 23.434 175 ALA B O 1
ATOM 4637 N N . LEU B 1 177 ? 0.820 -27.857 11.283 1.000 21.186 176 LEU B N 1
ATOM 4638 C CA . LEU B 1 177 ? -0.049 -26.728 11.033 1.000 20.803 176 LEU B CA 1
ATOM 4639 C C . LEU B 1 177 ? 0.827 -25.578 10.596 1.000 20.745 176 LEU B C 1
ATOM 4640 O O . LEU B 1 177 ? 1.804 -25.294 11.281 1.000 20.712 176 LEU B O 1
ATOM 4645 N N . GLY B 1 178 ? 0.484 -24.940 9.470 1.000 19.649 177 GLY B N 1
ATOM 4646 C CA . GLY B 1 178 ? 1.299 -23.877 8.916 1.000 18.286 177 GLY B CA 1
ATOM 4647 C C . GLY B 1 178 ? 0.626 -22.508 8.947 1.000 18.899 177 GLY B C 1
ATOM 4648 O O . GLY B 1 178 ? -0.579 -22.396 9.131 1.000 19.519 177 GLY B O 1
ATOM 4649 N N . GLY B 1 179 ? 1.440 -21.455 8.817 1.000 17.539 178 GLY B N 1
ATOM 4650 C CA . GLY B 1 179 ? 0.996 -20.152 8.357 1.000 18.438 178 GLY B CA 1
ATOM 4651 C C . GLY B 1 179 ? 0.078 -19.447 9.343 1.000 20.403 178 GLY B C 1
ATOM 4652 O O . GLY B 1 179 ? 0.190 -19.594 10.564 1.000 19.060 178 GLY B O 1
ATOM 4653 N N . VAL B 1 180 ? -0.815 -18.627 8.779 1.000 20.756 179 VAL B N 1
ATOM 4654 C CA . VAL B 1 180 ? -1.747 -17.850 9.577 1.000 20.755 179 VAL B CA 1
ATOM 4655 C C . VAL B 1 180 ? -2.581 -18.778 10.463 1.000 21.089 179 VAL B C 1
ATOM 4656 O O . VAL B 1 180 ? -2.841 -18.466 11.625 1.000 21.497 179 VAL B O 1
ATOM 4660 N N . GLN B 1 181 ? -3.008 -19.927 9.923 1.000 20.581 180 GLN B N 1
ATOM 4661 C CA . GLN B 1 181 ? -3.904 -20.791 10.671 1.000 19.519 180 GLN B CA 1
ATOM 4662 C C . GLN B 1 181 ? -3.180 -21.382 11.887 1.000 20.360 180 GLN B C 1
ATOM 4663 O O . GLN B 1 181 ? -3.804 -21.610 12.923 1.000 20.413 180 GLN B O 1
ATOM 4669 N N . ALA B 1 182 ? -1.865 -21.615 11.775 1.000 20.009 181 ALA B N 1
ATOM 4670 C CA . ALA B 1 182 ? -1.067 -22.065 12.914 1.000 19.421 181 ALA B CA 1
ATOM 4671 C C . ALA B 1 182 ? -0.996 -20.985 13.998 1.000 19.213 181 ALA B C 1
ATOM 4672 O O . ALA B 1 182 ? -1.204 -21.278 15.172 1.000 18.578 181 ALA B O 1
ATOM 4674 N N . ILE B 1 183 ? -0.684 -19.754 13.601 1.000 19.584 182 ILE B N 1
ATOM 4675 C CA . ILE B 1 183 ? -0.553 -18.653 14.560 1.000 18.269 182 ILE B CA 1
ATOM 4676 C C . ILE B 1 183 ? -1.885 -18.442 15.284 1.000 19.644 182 ILE B C 1
ATOM 4677 O O . ILE B 1 183 ? -1.895 -18.303 16.510 1.000 18.168 182 ILE B O 1
ATOM 4682 N N . ALA B 1 184 ? -3.002 -18.399 14.534 1.000 19.372 183 ALA B N 1
ATOM 4683 C CA . ALA B 1 184 ? -4.324 -18.235 15.128 1.000 20.623 183 ALA B CA 1
ATOM 4684 C C . ALA B 1 184 ? -4.648 -19.402 16.057 1.000 20.696 183 ALA B C 1
ATOM 4685 O O . ALA B 1 184 ? -5.189 -19.198 17.145 1.000 19.867 183 ALA B O 1
ATOM 4687 N N . SER B 1 185 ? -4.321 -20.630 15.630 1.000 19.592 184 SER B N 1
ATOM 4688 C CA . SER B 1 185 ? -4.646 -21.798 16.435 1.000 19.314 184 SER B CA 1
ATOM 4689 C C . SER B 1 185 ? -3.928 -21.720 17.777 1.000 19.332 184 SER B C 1
ATOM 4690 O O . SER B 1 185 ? -4.481 -22.045 18.813 1.000 20.052 184 SER B O 1
ATOM 4693 N N . MET B 1 186 ? -2.667 -21.296 17.761 1.000 18.977 185 MET B N 1
ATOM 4694 C CA . MET B 1 186 ? -1.927 -21.205 19.007 1.000 18.462 185 MET B CA 1
ATOM 4695 C C . MET B 1 186 ? -2.482 -20.070 19.875 1.000 17.993 185 MET B C 1
ATOM 4696 O O . MET B 1 186 ? -2.574 -20.228 21.085 1.000 20.248 185 MET B O 1
ATOM 4701 N N . ALA B 1 187 ? -2.832 -18.935 19.273 1.000 18.820 186 ALA B N 1
ATOM 4702 C CA . ALA B 1 187 ? -3.379 -17.828 20.047 1.000 18.554 186 ALA B CA 1
ATOM 4703 C C . ALA B 1 187 ? -4.672 -18.209 20.765 1.000 22.669 186 ALA B C 1
ATOM 4704 O O . ALA B 1 187 ? -4.893 -17.781 21.898 1.000 22.455 186 ALA B O 1
ATOM 4706 N N . TYR B 1 188 ? -5.544 -18.981 20.100 1.000 20.811 187 TYR B N 1
ATOM 4707 C CA . TYR B 1 188 ? -6.873 -19.245 20.628 1.000 24.131 187 TYR B CA 1
ATOM 4708 C C . TYR B 1 188 ? -6.929 -20.586 21.343 1.000 23.050 187 TYR B C 1
ATOM 4709 O O . TYR B 1 188 ? -7.942 -20.910 21.959 1.000 25.132 187 TYR B O 1
ATOM 4718 N N . GLY B 1 189 ? -5.844 -21.353 21.298 1.000 21.989 188 GLY B N 1
ATOM 4719 C CA . GLY B 1 189 ? -5.793 -22.636 21.956 1.000 21.218 188 GLY B CA 1
ATOM 4720 C C . GLY B 1 189 ? -6.610 -23.701 21.227 1.000 21.774 188 GLY B C 1
ATOM 4721 O O . GLY B 1 189 ? -6.982 -24.690 21.850 1.000 24.393 188 GLY B O 1
ATOM 4722 N N . LEU B 1 190 ? -6.818 -23.528 19.922 1.000 23.022 189 LEU B N 1
ATOM 4723 C CA . LEU B 1 190 ? -7.525 -24.532 19.133 1.000 23.299 189 LEU B CA 1
ATOM 4724 C C . LEU B 1 190 ? -6.737 -25.838 19.160 1.000 26.700 189 LEU B C 1
ATOM 4725 O O . LEU B 1 190 ? -5.507 -25.836 19.062 1.000 25.120 189 LEU B O 1
ATOM 4730 N N . PHE B 1 191 ? -7.470 -26.957 19.294 1.000 28.085 190 PHE B N 1
ATOM 4731 C CA . PHE B 1 191 ? -6.942 -28.309 19.189 1.000 26.310 190 PHE B CA 1
ATOM 4732 C C . PHE B 1 191 ? -6.330 -28.769 20.516 1.000 29.609 190 PHE B C 1
ATOM 4733 O O . PHE B 1 191 ? -6.364 -29.959 20.816 1.000 32.632 190 PHE B O 1
ATOM 4741 N N . THR B 1 192 ? -5.757 -27.853 21.320 1.000 28.342 191 THR B N 1
ATOM 4742 C CA . THR B 1 192 ? -5.095 -28.239 22.558 1.000 28.335 191 THR B CA 1
ATOM 4743 C C . THR B 1 192 ? -5.926 -27.851 23.771 1.000 26.185 191 THR B C 1
ATOM 4744 O O . THR B 1 192 ? -5.710 -28.400 24.846 1.000 30.679 191 THR B O 1
ATOM 4748 N N . GLY B 1 193 ? -6.787 -26.847 23.616 1.000 26.477 192 GLY B N 1
ATOM 4749 C CA . GLY B 1 193 ? -7.479 -26.227 24.734 1.000 27.564 192 GLY B CA 1
ATOM 4750 C C . GLY B 1 193 ? -6.554 -25.420 25.646 1.000 28.976 192 GLY B C 1
ATOM 4751 O O . GLY B 1 193 ? -6.929 -25.104 26.773 1.000 31.465 192 GLY B O 1
ATOM 4752 N N . LYS B 1 194 ? -5.356 -25.067 25.156 1.000 28.716 193 LYS B N 1
ATOM 4753 C CA . LYS B 1 194 ? -4.393 -24.298 25.938 1.000 27.391 193 LYS B CA 1
ATOM 4754 C C . LYS B 1 194 ? -4.001 -23.037 25.172 1.000 24.124 193 LYS B C 1
ATOM 4755 O O . LYS B 1 194 ? -2.978 -23.037 24.497 1.000 22.795 193 LYS B O 1
ATOM 4761 N N . PRO B 1 195 ? -4.788 -21.942 25.243 1.000 23.649 194 PRO B N 1
ATOM 4762 C CA . PRO B 1 195 ? -4.450 -20.693 24.549 1.000 23.233 194 PRO B CA 1
ATOM 4763 C C . PRO B 1 195 ? -3.088 -20.207 25.025 1.000 21.505 194 PRO B C 1
ATOM 4764 O O . PRO B 1 195 ? -2.758 -20.289 26.205 1.000 22.887 194 PRO B O 1
ATOM 4768 N N . ALA B 1 196 ? -2.286 -19.713 24.085 1.000 20.193 195 ALA B N 1
ATOM 4769 C CA . ALA B 1 196 ? -0.947 -19.265 24.425 1.000 20.133 195 ALA B CA 1
ATOM 4770 C C . ALA B 1 196 ? -1.013 -17.913 25.134 1.000 19.787 195 ALA B C 1
ATOM 4771 O O . ALA B 1 196 ? -1.860 -17.063 24.831 1.000 20.564 195 ALA B O 1
ATOM 4773 N N . ASP B 1 197 ? -0.072 -17.686 26.054 1.000 18.114 196 ASP B N 1
ATOM 4774 C CA . ASP B 1 197 ? 0.145 -16.362 26.604 1.000 17.018 196 ASP B CA 1
ATOM 4775 C C . ASP B 1 197 ? 1.012 -15.511 25.673 1.000 15.646 196 ASP B C 1
ATOM 4776 O O . ASP B 1 197 ? 0.810 -14.299 25.578 1.000 15.686 196 ASP B O 1
ATOM 4781 N N . VAL B 1 198 ? 1.999 -16.159 25.040 1.000 15.528 197 VAL B N 1
ATOM 4782 C CA . VAL B 1 198 ? 2.922 -15.529 24.113 1.000 15.009 197 VAL B CA 1
ATOM 4783 C C . VAL B 1 198 ? 3.027 -16.445 22.897 1.000 15.639 197 VAL B C 1
ATOM 4784 O O . VAL B 1 198 ? 3.154 -17.662 23.055 1.000 16.751 197 VAL B O 1
ATOM 4788 N N . VAL B 1 199 ? 2.965 -15.860 21.704 1.000 14.848 198 VAL B N 1
ATOM 4789 C CA . VAL B 1 199 ? 3.241 -16.597 20.479 1.000 15.419 198 VAL B CA 1
ATOM 4790 C C . VAL B 1 199 ? 4.494 -16.008 19.860 1.000 15.606 198 VAL B C 1
ATOM 4791 O O . VAL B 1 199 ? 4.602 -14.790 19.786 1.000 17.031 198 VAL B O 1
ATOM 4795 N N . VAL B 1 200 ? 5.416 -16.877 19.438 1.000 15.033 199 VAL B N 1
ATOM 4796 C CA . VAL B 1 200 ? 6.729 -16.481 18.960 1.000 15.464 199 VAL B CA 1
ATOM 4797 C C . VAL B 1 200 ? 7.042 -17.213 17.662 1.000 16.265 199 VAL B C 1
ATOM 4798 O O . VAL B 1 200 ? 6.448 -18.249 17.337 1.000 16.085 199 VAL B O 1
ATOM 4802 N N . GLY B 1 201 ? 8.060 -16.692 16.959 1.000 15.370 200 GLY B N 1
ATOM 4803 C CA . GLY B 1 201 ? 8.661 -17.415 15.859 1.000 16.644 200 GLY B CA 1
ATOM 4804 C C . GLY B 1 201 ? 8.554 -16.636 14.560 1.000 15.693 200 GLY B C 1
ATOM 4805 O O . GLY B 1 201 ? 7.726 -15.719 14.428 1.000 16.005 200 GLY B O 1
ATOM 4806 N N . PRO B 1 202 ? 9.404 -16.997 13.580 1.000 15.278 201 PRO B N 1
ATOM 4807 C CA . PRO B 1 202 ? 9.508 -16.251 12.336 1.000 15.562 201 PRO B CA 1
ATOM 4808 C C . PRO B 1 202 ? 8.600 -16.854 11.277 1.000 15.645 201 PRO B C 1
ATOM 4809 O O . PRO B 1 202 ? 8.108 -17.965 11.418 1.000 17.234 201 PRO B O 1
ATOM 4813 N N . GLY B 1 203 ? 8.471 -16.129 10.169 1.000 16.582 202 GLY B N 1
ATOM 4814 C CA . GLY B 1 203 ? 7.762 -16.672 9.020 1.000 15.512 202 GLY B CA 1
ATOM 4815 C C . GLY B 1 203 ? 7.616 -15.651 7.908 1.000 17.358 202 GLY B C 1
ATOM 4816 O O . GLY B 1 203 ? 8.225 -14.588 7.952 1.000 17.817 202 GLY B O 1
ATOM 4817 N N . ASN B 1 204 ? 6.828 -16.025 6.892 1.000 17.497 203 ASN B N 1
ATOM 4818 C CA . ASN B 1 204 ? 6.639 -15.135 5.761 1.000 17.832 203 ASN B CA 1
ATOM 4819 C C . ASN B 1 204 ? 5.799 -13.925 6.188 1.000 18.616 203 ASN B C 1
ATOM 4820 O O . ASN B 1 204 ? 5.391 -13.768 7.342 1.000 17.380 203 ASN B O 1
ATOM 4825 N N . LYS B 1 205 ? 5.501 -13.046 5.220 1.000 20.416 204 LYS B N 1
ATOM 4826 C CA . LYS B 1 205 ? 4.774 -11.823 5.527 1.000 19.120 204 LYS B CA 1
ATOM 4827 C C . LYS B 1 205 ? 3.403 -12.114 6.135 1.000 19.964 204 LYS B C 1
ATOM 4828 O O . LYS B 1 205 ? 2.941 -11.322 6.951 1.000 18.947 204 LYS B O 1
ATOM 4834 N N . PHE B 1 206 ? 2.766 -13.238 5.776 1.000 19.578 205 PHE B N 1
ATOM 4835 C CA . PHE B 1 206 ? 1.447 -13.582 6.300 1.000 20.120 205 PHE B CA 1
ATOM 4836 C C . PHE B 1 206 ? 1.555 -13.993 7.771 1.000 20.436 205 PHE B C 1
ATOM 4837 O O . PHE B 1 206 ? 0.753 -13.549 8.596 1.000 19.632 205 PHE B O 1
ATOM 4845 N N . VAL B 1 207 ? 2.519 -14.875 8.075 1.000 18.929 206 VAL B N 1
ATOM 4846 C CA . VAL B 1 207 ? 2.787 -15.309 9.436 1.000 18.521 206 VAL B CA 1
ATOM 4847 C C . VAL B 1 207 ? 3.084 -14.094 10.318 1.000 17.719 206 VAL B C 1
ATOM 4848 O O . VAL B 1 207 ? 2.541 -13.982 11.423 1.000 18.374 206 VAL B O 1
ATOM 4852 N N . ALA B 1 208 ? 3.983 -13.213 9.857 1.000 18.400 207 ALA B N 1
ATOM 4853 C CA . ALA B 1 208 ? 4.429 -12.087 10.677 1.000 17.783 207 ALA B CA 1
ATOM 4854 C C . ALA B 1 208 ? 3.265 -11.133 10.944 1.000 17.823 207 ALA B C 1
ATOM 4855 O O . ALA B 1 208 ? 3.105 -10.635 12.063 1.000 18.200 207 ALA B O 1
ATOM 4857 N N . GLU B 1 209 ? 2.432 -10.892 9.918 1.000 18.666 208 GLU B N 1
ATOM 4858 C CA A GLU B 1 209 ? 1.265 -10.034 10.060 0.500 19.020 208 GLU B CA 1
ATOM 4859 C CA B GLU B 1 209 ? 1.281 -10.023 10.090 0.500 20.138 208 GLU B CA 1
ATOM 4860 C C . GLU B 1 209 ? 0.254 -10.677 11.011 1.000 20.506 208 GLU B C 1
ATOM 4861 O O . GLU B 1 209 ? -0.412 -9.979 11.775 1.000 19.165 208 GLU B O 1
ATOM 4872 N N . ALA B 1 210 ? 0.083 -12.004 10.911 1.000 19.330 209 ALA B N 1
ATOM 4873 C CA . ALA B 1 210 ? -0.901 -12.658 11.759 1.000 18.979 209 ALA B CA 1
ATOM 4874 C C . ALA B 1 210 ? -0.511 -12.453 13.222 1.000 18.436 209 ALA B C 1
ATOM 4875 O O . ALA B 1 210 ? -1.349 -12.147 14.062 1.000 19.465 209 ALA B O 1
ATOM 4877 N N . LYS B 1 211 ? 0.771 -12.621 13.535 1.000 18.404 210 LYS B N 1
ATOM 4878 C CA . LYS B 1 211 ? 1.196 -12.397 14.905 1.000 18.906 210 LYS B CA 1
ATOM 4879 C C . LYS B 1 211 ? 0.996 -10.928 15.296 1.000 20.184 210 LYS B C 1
ATOM 4880 O O . LYS B 1 211 ? 0.564 -10.645 16.402 1.000 19.419 210 LYS B O 1
ATOM 4886 N N . ARG B 1 212 ? 1.356 -9.994 14.409 1.000 19.340 211 ARG B N 1
ATOM 4887 C CA . ARG B 1 212 ? 1.224 -8.566 14.691 1.000 19.742 211 ARG B CA 1
ATOM 4888 C C . ARG B 1 212 ? -0.229 -8.230 15.020 1.000 20.726 211 ARG B C 1
ATOM 4889 O O . ARG B 1 212 ? -0.529 -7.488 15.954 1.000 19.707 211 ARG B O 1
ATOM 4897 N N . SER B 1 213 ? -1.140 -8.827 14.247 1.000 19.994 212 SER B N 1
ATOM 4898 C CA A SER B 1 213 ? -2.568 -8.590 14.372 0.600 20.864 212 SER B CA 1
ATOM 4899 C CA B SER B 1 213 ? -2.560 -8.557 14.388 0.400 20.219 212 SER B CA 1
ATOM 4900 C C . SER B 1 213 ? -3.137 -9.164 15.668 1.000 20.773 212 SER B C 1
ATOM 4901 O O . SER B 1 213 ? -4.076 -8.605 16.240 1.000 24.510 212 SER B O 1
ATOM 4906 N N . LEU B 1 214 ? -2.598 -10.306 16.119 1.000 20.883 213 LEU B N 1
ATOM 4907 C CA . LEU B 1 214 ? -3.137 -11.027 17.263 1.000 20.807 213 LEU B CA 1
ATOM 4908 C C . LEU B 1 214 ? -2.531 -10.516 18.568 1.000 19.877 213 LEU B C 1
ATOM 4909 O O . LEU B 1 214 ? -2.956 -10.898 19.649 1.000 20.523 213 LEU B O 1
ATOM 4914 N N . TYR B 1 215 ? -1.528 -9.654 18.473 1.000 20.091 214 TYR B N 1
ATOM 4915 C CA . TYR B 1 215 ? -1.006 -8.963 19.623 1.000 20.174 214 TYR B CA 1
ATOM 4916 C C . TYR B 1 215 ? -2.171 -8.319 20.373 1.000 21.789 214 TYR B C 1
ATOM 4917 O O . TYR B 1 215 ? -3.061 -7.713 19.766 1.000 22.632 214 TYR B O 1
ATOM 4926 N N . GLY B 1 216 ? -2.170 -8.493 21.700 1.000 20.226 215 GLY B N 1
ATOM 4927 C CA . GLY B 1 216 ? -3.266 -8.063 22.538 1.000 21.972 215 GLY B CA 1
ATOM 4928 C C . GLY B 1 216 ? -3.988 -9.267 23.127 1.000 23.587 215 GLY B C 1
ATOM 4929 O O . GLY B 1 216 ? -3.944 -9.456 24.338 1.000 28.774 215 GLY B O 1
ATOM 4930 N N . GLN B 1 217 ? -4.596 -10.097 22.269 1.000 25.478 216 GLN B N 1
ATOM 4931 C CA . GLN B 1 217 ? -5.029 -11.445 22.631 1.000 29.063 216 GLN B CA 1
ATOM 4932 C C . GLN B 1 217 ? -3.858 -12.216 23.245 1.000 26.306 216 GLN B C 1
ATOM 4933 O O . GLN B 1 217 ? -4.010 -13.003 24.180 1.000 28.800 216 GLN B O 1
ATOM 4939 N N . VAL B 1 218 ? -2.679 -12.026 22.653 1.000 21.963 217 VAL B N 1
ATOM 4940 C CA . VAL B 1 218 ? -1.481 -12.707 23.103 1.000 20.578 217 VAL B CA 1
ATOM 4941 C C . VAL B 1 218 ? -0.350 -11.694 23.102 1.000 18.055 217 VAL B C 1
ATOM 4942 O O . VAL B 1 218 ? -0.397 -10.694 22.389 1.000 17.899 217 VAL B O 1
ATOM 4946 N N . GLY B 1 219 ? 0.686 -11.997 23.881 1.000 16.962 218 GLY B N 1
ATOM 4947 C CA . GLY B 1 219 ? 1.952 -11.318 23.700 1.000 17.220 218 GLY B CA 1
ATOM 4948 C C . GLY B 1 219 ? 2.688 -11.949 22.529 1.000 17.039 218 GLY B C 1
ATOM 4949 O O . GLY B 1 219 ? 2.357 -13.066 22.082 1.000 18.296 218 GLY B O 1
ATOM 4950 N N . ILE B 1 220 ? 3.697 -11.224 22.069 1.000 18.666 219 ILE B N 1
ATOM 4951 C CA . ILE B 1 220 ? 4.558 -11.750 21.036 1.000 18.814 219 ILE B CA 1
ATOM 4952 C C . ILE B 1 220 ? 6.010 -11.428 21.385 1.000 18.140 219 ILE B C 1
ATOM 4953 O O . ILE B 1 220 ? 6.329 -10.704 22.337 1.000 20.785 219 ILE B O 1
ATOM 4958 N N . ASP B 1 221 ? 6.899 -12.049 20.625 1.000 16.964 220 ASP B N 1
ATOM 4959 C CA . ASP B 1 221 ? 8.302 -11.711 20.673 1.000 16.202 220 ASP B CA 1
ATOM 4960 C C . ASP B 1 221 ? 8.529 -10.404 19.916 1.000 17.315 220 ASP B C 1
ATOM 4961 O O . ASP B 1 221 ? 8.821 -9.359 20.524 1.000 18.268 220 ASP B O 1
ATOM 4966 N N . VAL B 1 222 ? 8.433 -10.473 18.586 1.000 17.056 221 VAL B N 1
ATOM 4967 C CA . VAL B 1 222 ? 8.759 -9.350 17.726 1.000 17.642 221 VAL B CA 1
ATOM 4968 C C . VAL B 1 222 ? 8.186 -9.655 16.340 1.000 16.713 221 VAL B C 1
ATOM 4969 O O . VAL B 1 222 ? 7.949 -10.817 16.000 1.000 17.990 221 VAL B O 1
ATOM 4973 N N . PHE B 1 223 ? 7.999 -8.599 15.534 1.000 17.017 222 PHE B N 1
ATOM 4974 C CA . PHE B 1 223 ? 7.663 -8.754 14.131 1.000 17.397 222 PHE B CA 1
ATOM 4975 C C . PHE B 1 223 ? 8.859 -9.355 13.396 1.000 17.093 222 PHE B C 1
ATOM 4976 O O . PHE B 1 223 ? 9.868 -8.676 13.233 1.000 17.545 222 PHE B O 1
ATOM 4984 N N . ALA B 1 224 ? 8.746 -10.633 12.992 1.000 16.444 223 ALA B N 1
ATOM 4985 C CA . ALA B 1 224 ? 9.860 -11.397 12.462 1.000 17.068 223 ALA B CA 1
ATOM 4986 C C . ALA B 1 224 ? 9.474 -11.968 11.104 1.000 17.147 223 ALA B C 1
ATOM 4987 O O . ALA B 1 224 ? 8.995 -13.099 11.027 1.000 18.040 223 ALA B O 1
ATOM 4989 N N . GLY B 1 225 ? 9.644 -11.129 10.078 1.000 16.901 224 GLY B N 1
ATOM 4990 C CA . GLY B 1 225 ? 9.194 -11.423 8.729 1.000 17.707 224 GLY B CA 1
ATOM 4991 C C . GLY B 1 225 ? 10.374 -11.772 7.834 1.000 17.538 224 GLY B C 1
ATOM 4992 O O . GLY B 1 225 ? 11.445 -12.174 8.300 1.000 16.996 224 GLY B O 1
ATOM 4993 N N . PRO B 1 226 ? 10.224 -11.657 6.495 1.000 16.275 225 PRO B N 1
ATOM 4994 C CA . PRO B 1 226 ? 11.296 -12.042 5.570 1.000 17.478 225 PRO B CA 1
ATOM 4995 C C . PRO B 1 226 ? 12.677 -11.516 5.960 1.000 16.988 225 PRO B C 1
ATOM 4996 O O . PRO B 1 226 ? 12.846 -10.338 6.276 1.000 18.295 225 PRO B O 1
ATOM 5000 N N . SER B 1 227 ? 13.664 -12.422 5.877 1.000 15.873 226 SER B N 1
ATOM 5001 C CA . SER B 1 227 ? 15.007 -12.202 6.382 1.000 15.949 226 SER B CA 1
ATOM 5002 C C . SER B 1 227 ? 15.676 -11.042 5.672 1.000 16.294 226 SER B C 1
ATOM 5003 O O . SER B 1 227 ? 15.474 -10.847 4.476 1.000 18.295 226 SER B O 1
ATOM 5006 N N . GLU B 1 228 ? 16.504 -10.330 6.428 1.000 15.024 227 GLU B N 1
ATOM 5007 C CA . GLU B 1 228 ? 17.220 -9.151 5.965 1.000 16.388 227 GLU B CA 1
ATOM 5008 C C . GLU B 1 228 ? 18.684 -9.316 6.344 1.000 17.451 227 GLU B C 1
ATOM 5009 O O . GLU B 1 228 ? 19.003 -9.845 7.418 1.000 18.163 227 GLU B O 1
ATOM 5015 N N . VAL B 1 229 ? 19.589 -8.797 5.514 1.000 16.337 228 VAL B N 1
ATOM 5016 C CA . VAL B 1 229 ? 20.980 -8.741 5.889 1.000 16.578 228 VAL B CA 1
ATOM 5017 C C . VAL B 1 229 ? 21.538 -7.381 5.497 1.000 17.547 228 VAL B C 1
ATOM 5018 O O . VAL B 1 229 ? 21.246 -6.860 4.421 1.000 18.088 228 VAL B O 1
ATOM 5022 N N . ALA B 1 230 ? 22.338 -6.813 6.384 1.000 16.135 229 ALA B N 1
ATOM 5023 C CA . ALA B 1 230 ? 23.127 -5.627 6.074 1.000 17.144 229 ALA B CA 1
ATOM 5024 C C . ALA B 1 230 ? 24.571 -5.897 6.455 1.000 16.834 229 ALA B C 1
ATOM 5025 O O . ALA B 1 230 ? 24.822 -6.579 7.450 1.000 16.959 229 ALA B O 1
ATOM 5027 N N . VAL B 1 231 ? 25.493 -5.406 5.621 1.000 15.280 230 VAL B N 1
ATOM 5028 C CA . VAL B 1 231 ? 26.920 -5.429 5.891 1.000 16.437 230 VAL B CA 1
ATOM 5029 C C . VAL B 1 231 ? 27.467 -4.012 5.848 1.000 17.465 230 VAL B C 1
ATOM 5030 O O . VAL B 1 231 ? 27.228 -3.295 4.869 1.000 18.341 230 VAL B O 1
ATOM 5034 N N . ILE B 1 232 ? 28.203 -3.642 6.891 1.000 16.416 231 ILE B N 1
ATOM 5035 C CA . ILE B 1 232 ? 29.039 -2.452 6.922 1.000 17.047 231 ILE B CA 1
ATOM 5036 C C . ILE B 1 232 ? 30.456 -2.885 6.596 1.000 18.369 231 ILE B C 1
ATOM 5037 O O . ILE B 1 232 ? 30.957 -3.819 7.215 1.000 17.829 231 ILE B O 1
ATOM 5042 N N . ALA B 1 233 ? 31.093 -2.219 5.623 1.000 19.187 232 ALA B N 1
ATOM 5043 C CA . ALA B 1 233 ? 32.431 -2.622 5.218 1.000 19.236 232 ALA B CA 1
ATOM 5044 C C . ALA B 1 233 ? 33.274 -1.386 4.952 1.000 21.650 232 ALA B C 1
ATOM 5045 O O . ALA B 1 233 ? 32.779 -0.392 4.423 1.000 22.869 232 ALA B O 1
ATOM 5047 N N . ASP B 1 234 ? 34.540 -1.465 5.336 1.000 20.405 233 ASP B N 1
ATOM 5048 C CA . ASP B 1 234 ? 35.495 -0.459 4.892 1.000 21.823 233 ASP B CA 1
ATOM 5049 C C . ASP B 1 234 ? 36.477 -1.110 3.914 1.000 22.066 233 ASP B C 1
ATOM 5050 O O . ASP B 1 234 ? 36.269 -2.222 3.450 1.000 20.798 233 ASP B O 1
ATOM 5055 N N . GLU B 1 235 ? 37.574 -0.401 3.618 1.000 25.114 234 GLU B N 1
ATOM 5056 C CA . GLU B 1 235 ? 38.522 -0.868 2.614 1.000 27.806 234 GLU B CA 1
ATOM 5057 C C . GLU B 1 235 ? 39.264 -2.131 3.066 1.000 28.638 234 GLU B C 1
ATOM 5058 O O . GLU B 1 235 ? 39.939 -2.753 2.242 1.000 30.261 234 GLU B O 1
ATOM 5064 N N . THR B 1 236 ? 39.152 -2.530 4.344 1.000 25.030 235 THR B N 1
ATOM 5065 C CA . THR B 1 236 ? 39.840 -3.719 4.831 1.000 25.508 235 THR B CA 1
ATOM 5066 C C . THR B 1 236 ? 39.031 -4.976 4.540 1.000 23.774 235 THR B C 1
ATOM 5067 O O . THR B 1 236 ? 39.551 -6.076 4.719 1.000 26.381 235 THR B O 1
ATOM 5071 N N . ALA B 1 237 ? 37.749 -4.821 4.175 1.000 21.271 236 ALA B N 1
ATOM 5072 C CA . ALA B 1 237 ? 36.876 -5.957 3.945 1.000 21.128 236 ALA B CA 1
ATOM 5073 C C . ALA B 1 237 ? 37.264 -6.723 2.686 1.000 21.770 236 ALA B C 1
ATOM 5074 O O . ALA B 1 237 ? 37.841 -6.185 1.740 1.000 23.446 236 ALA B O 1
ATOM 5076 N N . ASP B 1 238 ? 36.881 -7.993 2.675 1.000 20.751 237 ASP B N 1
ATOM 5077 C CA . ASP B 1 238 ? 37.096 -8.896 1.566 1.000 21.494 237 ASP B CA 1
ATOM 5078 C C . ASP B 1 238 ? 35.824 -8.963 0.735 1.000 22.704 237 ASP B C 1
ATOM 5079 O O . ASP B 1 238 ? 34.794 -9.481 1.174 1.000 20.266 237 ASP B O 1
ATOM 5084 N N . PRO B 1 239 ? 35.812 -8.437 -0.513 1.000 20.969 238 PRO B N 1
ATOM 5085 C CA . PRO B 1 239 ? 34.595 -8.444 -1.320 1.000 21.574 238 PRO B CA 1
ATOM 5086 C C . PRO B 1 239 ? 33.994 -9.822 -1.555 1.000 19.920 238 PRO B C 1
ATOM 5087 O O . PRO B 1 239 ? 32.782 -9.941 -1.681 1.000 20.180 238 PRO B O 1
ATOM 5091 N N . ALA B 1 240 ? 34.828 -10.872 -1.621 1.000 18.830 239 ALA B N 1
ATOM 5092 C CA . ALA B 1 240 ? 34.305 -12.189 -1.909 1.000 19.830 239 ALA B CA 1
ATOM 5093 C C . ALA B 1 240 ? 33.444 -12.678 -0.744 1.000 18.236 239 ALA B C 1
ATOM 5094 O O . ALA B 1 240 ? 32.435 -13.361 -0.947 1.000 20.108 239 ALA B O 1
ATOM 5096 N N . ILE B 1 241 ? 33.884 -12.352 0.465 1.000 19.620 240 ILE B N 1
ATOM 5097 C CA . ILE B 1 241 ? 33.174 -12.763 1.673 1.000 18.258 240 ILE B CA 1
ATOM 5098 C C . ILE B 1 241 ? 31.938 -11.880 1.873 1.000 17.375 240 ILE B C 1
ATOM 5099 O O . ILE B 1 241 ? 30.862 -12.383 2.190 1.000 18.418 240 ILE B O 1
ATOM 5104 N N . VAL B 1 242 ? 32.083 -10.571 1.671 1.000 17.996 241 VAL B N 1
ATOM 5105 C CA . VAL B 1 242 ? 30.937 -9.665 1.748 1.000 17.577 241 VAL B CA 1
ATOM 5106 C C . VAL B 1 242 ? 29.861 -10.144 0.784 1.000 17.309 241 VAL B C 1
ATOM 5107 O O . VAL B 1 242 ? 28.695 -10.286 1.153 1.000 17.395 241 VAL B O 1
ATOM 5111 N N . ALA B 1 243 ? 30.242 -10.430 -0.481 1.000 17.056 242 ALA B N 1
ATOM 5112 C CA . ALA B 1 243 ? 29.276 -10.872 -1.470 1.000 17.483 242 ALA B CA 1
ATOM 5113 C C . ALA B 1 243 ? 28.593 -12.182 -1.076 1.000 16.841 242 ALA B C 1
ATOM 5114 O O . ALA B 1 243 ? 27.392 -12.342 -1.248 1.000 17.638 242 ALA B O 1
ATOM 5116 N N . SER B 1 244 ? 29.388 -13.138 -0.580 1.000 17.357 243 SER B N 1
ATOM 5117 C CA . SER B 1 244 ? 28.884 -14.425 -0.141 1.000 18.206 243 SER B CA 1
ATOM 5118 C C . SER B 1 244 ? 27.822 -14.210 0.934 1.000 15.220 243 SER B C 1
ATOM 5119 O O . SER B 1 244 ? 26.772 -14.859 0.912 1.000 16.238 243 SER B O 1
ATOM 5122 N N . ASP B 1 245 ? 28.139 -13.308 1.868 1.000 16.977 244 ASP B N 1
ATOM 5123 C CA . ASP B 1 245 ? 27.280 -13.088 3.035 1.000 16.107 244 ASP B CA 1
ATOM 5124 C C . ASP B 1 245 ? 25.945 -12.472 2.619 1.000 17.123 244 ASP B C 1
ATOM 5125 O O . ASP B 1 245 ? 24.890 -12.864 3.115 1.000 16.863 244 ASP B O 1
ATOM 5130 N N . LEU B 1 246 ? 25.969 -11.547 1.653 1.000 17.337 245 LEU B N 1
ATOM 5131 C CA . LEU B 1 246 ? 24.721 -10.984 1.148 1.000 16.841 245 LEU B CA 1
ATOM 5132 C C . LEU B 1 246 ? 23.847 -12.039 0.464 1.000 17.031 245 LEU B C 1
ATOM 5133 O O . LEU B 1 246 ? 22.639 -12.125 0.707 1.000 17.093 245 LEU B O 1
ATOM 5138 N N . VAL B 1 247 ? 24.460 -12.845 -0.415 1.000 16.387 246 VAL B N 1
ATOM 5139 C CA . VAL B 1 247 ? 23.757 -13.885 -1.120 1.000 16.589 246 VAL B CA 1
ATOM 5140 C C . VAL B 1 247 ? 23.191 -14.923 -0.152 1.000 16.511 246 VAL B C 1
ATOM 5141 O O . VAL B 1 247 ? 22.118 -15.472 -0.396 1.000 17.628 246 VAL B O 1
ATOM 5145 N N . GLY B 1 248 ? 23.929 -15.209 0.929 1.000 17.252 247 GLY B N 1
ATOM 5146 C CA . GLY B 1 248 ? 23.498 -16.208 1.899 1.000 17.548 247 GLY B CA 1
ATOM 5147 C C . GLY B 1 248 ? 22.085 -15.946 2.405 1.000 16.594 247 GLY B C 1
ATOM 5148 O O . GLY B 1 248 ? 21.315 -16.882 2.511 1.000 17.851 247 GLY B O 1
ATOM 5149 N N . GLN B 1 249 ? 21.743 -14.687 2.704 1.000 18.807 248 GLN B N 1
ATOM 5150 C CA . GLN B 1 249 ? 20.396 -14.405 3.194 1.000 17.390 248 GLN B CA 1
ATOM 5151 C C . GLN B 1 249 ? 19.435 -14.061 2.056 1.000 16.260 248 GLN B C 1
ATOM 5152 O O . GLN B 1 249 ? 18.235 -14.288 2.190 1.000 16.220 248 GLN B O 1
ATOM 5158 N N . ALA B 1 250 ? 19.957 -13.617 0.905 1.000 17.738 249 ALA B N 1
ATOM 5159 C CA . ALA B 1 250 ? 19.087 -13.381 -0.243 1.000 18.558 249 ALA B CA 1
ATOM 5160 C C . ALA B 1 250 ? 18.349 -14.641 -0.699 1.000 17.126 249 ALA B C 1
ATOM 5161 O O . ALA B 1 250 ? 17.231 -14.549 -1.209 1.000 17.914 249 ALA B O 1
ATOM 5163 N N . GLU B 1 251 ? 18.905 -15.834 -0.477 1.000 17.274 250 GLU B N 1
ATOM 5164 C CA . GLU B 1 251 ? 18.239 -17.062 -0.880 1.000 17.354 250 GLU B CA 1
ATOM 5165 C C . GLU B 1 251 ? 16.968 -17.362 -0.077 1.000 16.743 250 GLU B C 1
ATOM 5166 O O . GLU B 1 251 ? 16.210 -18.263 -0.438 1.000 18.429 250 GLU B O 1
ATOM 5172 N N . HIS B 1 252 ? 16.697 -16.600 0.997 1.000 17.014 251 HIS B N 1
ATOM 5173 C CA . HIS B 1 252 ? 15.536 -16.863 1.825 1.000 17.132 251 HIS B CA 1
ATOM 5174 C C . HIS B 1 252 ? 14.237 -16.728 1.029 1.000 17.196 251 HIS B C 1
ATOM 5175 O O . HIS B 1 252 ? 13.280 -17.432 1.304 1.000 18.829 251 HIS B O 1
ATOM 5182 N N . GLY B 1 253 ? 14.198 -15.800 0.070 1.000 18.766 252 GLY B N 1
ATOM 5183 C CA . GLY B 1 253 ? 12.967 -15.559 -0.668 1.000 18.910 252 GLY B CA 1
ATOM 5184 C C . GLY B 1 253 ? 13.060 -14.287 -1.505 1.000 18.879 252 GLY B C 1
ATOM 5185 O O . GLY B 1 253 ? 13.983 -13.494 -1.362 1.000 17.954 252 GLY B O 1
ATOM 5186 N N . HIS B 1 254 ? 12.047 -14.086 -2.353 1.000 19.919 253 HIS B N 1
ATOM 5187 C CA . HIS B 1 254 ? 12.037 -12.962 -3.272 1.000 21.548 253 HIS B CA 1
ATOM 5188 C C . HIS B 1 254 ? 11.979 -11.617 -2.542 1.000 20.362 253 HIS B C 1
ATOM 5189 O O . HIS B 1 254 ? 12.329 -10.595 -3.148 1.000 20.269 253 HIS B O 1
ATOM 5196 N N . GLU B 1 255 ? 11.551 -11.601 -1.260 1.000 20.314 254 GLU B N 1
ATOM 5197 C CA . GLU B 1 255 ? 11.369 -10.356 -0.534 1.000 20.794 254 GLU B CA 1
ATOM 5198 C C . GLU B 1 255 ? 12.503 -10.048 0.450 1.000 19.821 254 GLU B C 1
ATOM 5199 O O . GLU B 1 255 ? 12.360 -9.145 1.266 1.000 20.589 254 GLU B O 1
ATOM 5205 N N . SER B 1 256 ? 13.606 -10.797 0.419 1.000 17.582 255 SER B N 1
ATOM 5206 C CA . SER B 1 256 ? 14.667 -10.615 1.413 1.000 16.896 255 SER B CA 1
ATOM 5207 C C . SER B 1 256 ? 15.650 -9.535 0.958 1.000 17.261 255 SER B C 1
ATOM 5208 O O . SER B 1 256 ? 16.433 -9.751 0.026 1.000 18.460 255 SER B O 1
ATOM 5211 N N . PRO B 1 257 ? 15.711 -8.371 1.639 1.000 16.933 256 PRO B N 1
ATOM 5212 C CA . PRO B 1 257 ? 16.708 -7.351 1.316 1.000 18.032 256 PRO B CA 1
ATOM 5213 C C . PRO B 1 257 ? 18.110 -7.661 1.802 1.000 19.889 256 PRO B C 1
ATOM 5214 O O . PRO B 1 257 ? 18.304 -8.106 2.940 1.000 19.295 256 PRO B O 1
ATOM 5218 N N . ALA B 1 258 ? 19.070 -7.377 0.926 1.000 18.631 257 ALA B N 1
ATOM 5219 C CA . ALA B 1 258 ? 20.485 -7.408 1.216 1.000 18.753 257 ALA B CA 1
ATOM 5220 C C . ALA B 1 258 ? 21.045 -6.006 0.994 1.000 20.650 257 ALA B C 1
ATOM 5221 O O . ALA B 1 258 ? 20.968 -5.490 -0.124 1.000 20.805 257 ALA B O 1
ATOM 5223 N N . TRP B 1 259 ? 21.666 -5.447 2.024 1.000 17.853 258 TRP B N 1
ATOM 5224 C CA . TRP B 1 259 ? 22.111 -4.067 2.038 1.000 17.953 258 TRP B CA 1
ATOM 5225 C C . TRP B 1 259 ? 23.597 -3.983 2.335 1.000 19.167 258 TRP B C 1
ATOM 5226 O O . TRP B 1 259 ? 24.075 -4.610 3.281 1.000 18.632 258 TRP B O 1
ATOM 5237 N N . LEU B 1 260 ? 24.325 -3.202 1.523 1.000 17.644 259 LEU B N 1
ATOM 5238 C CA . LEU B 1 260 ? 25.723 -2.906 1.754 1.000 18.335 259 LEU B CA 1
ATOM 5239 C C . LEU B 1 260 ? 25.888 -1.415 2.000 1.000 19.389 259 LEU B C 1
ATOM 5240 O O . LEU B 1 260 ? 25.499 -0.609 1.141 1.000 19.999 259 LEU B O 1
ATOM 5245 N N . PHE B 1 261 ? 26.472 -1.082 3.154 1.000 18.202 260 PHE B N 1
ATOM 5246 C CA . PHE B 1 261 ? 26.806 0.278 3.544 1.000 19.422 260 PHE B CA 1
ATOM 5247 C C . PHE B 1 261 ? 28.330 0.327 3.629 1.000 20.572 260 PHE B C 1
ATOM 5248 O O . PHE B 1 261 ? 28.922 -0.426 4.394 1.000 20.070 260 PHE B O 1
ATOM 5256 N N . THR B 1 262 ? 28.993 1.163 2.812 1.000 21.325 261 THR B N 1
ATOM 5257 C CA . THR B 1 262 ? 30.443 1.149 2.777 1.000 20.390 261 THR B CA 1
ATOM 5258 C C . THR B 1 262 ? 31.008 2.541 2.529 1.000 21.596 261 THR B C 1
ATOM 5259 O O . THR B 1 262 ? 30.334 3.400 1.941 1.000 21.157 261 THR B O 1
ATOM 5263 N N . THR B 1 263 ? 32.264 2.680 2.978 1.000 22.525 262 THR B N 1
ATOM 5264 C CA . THR B 1 263 ? 33.075 3.866 2.751 1.000 24.828 262 THR B CA 1
ATOM 5265 C C . THR B 1 263 ? 34.046 3.632 1.596 1.000 26.106 262 THR B C 1
ATOM 5266 O O . THR B 1 263 ? 34.763 4.569 1.256 1.000 26.920 262 THR B O 1
ATOM 5270 N N . SER B 1 264 ? 34.023 2.441 0.969 1.000 23.154 263 SER B N 1
ATOM 5271 C CA . SER B 1 264 ? 34.958 2.093 -0.106 1.000 24.892 263 SER B CA 1
ATOM 5272 C C . SER B 1 264 ? 34.228 1.810 -1.424 1.000 26.738 263 SER B C 1
ATOM 5273 O O . SER B 1 264 ? 33.526 0.801 -1.579 1.000 23.484 263 SER B O 1
ATOM 5276 N N . ARG B 1 265 ? 34.411 2.708 -2.413 1.000 25.620 264 ARG B N 1
ATOM 5277 C CA . ARG B 1 265 ? 33.774 2.529 -3.709 1.000 26.029 264 ARG B CA 1
ATOM 5278 C C . ARG B 1 265 ? 34.313 1.265 -4.375 1.000 24.049 264 ARG B C 1
ATOM 5279 O O . ARG B 1 265 ? 33.561 0.538 -5.014 1.000 25.827 264 ARG B O 1
ATOM 5287 N N . ASP B 1 266 ? 35.615 1.002 -4.218 1.000 25.599 265 ASP B N 1
ATOM 5288 C CA A ASP B 1 266 ? 36.228 -0.174 -4.812 0.500 26.829 265 ASP B CA 1
ATOM 5289 C CA B ASP B 1 266 ? 36.243 -0.173 -4.799 0.500 26.583 265 ASP B CA 1
ATOM 5290 C C . ASP B 1 266 ? 35.545 -1.426 -4.275 1.000 25.902 265 ASP B C 1
ATOM 5291 O O . ASP B 1 266 ? 35.238 -2.326 -5.044 1.000 23.421 265 ASP B O 1
ATOM 5300 N N . LEU B 1 267 ? 35.300 -1.461 -2.957 1.000 25.101 266 LEU B N 1
ATOM 5301 C CA . LEU B 1 267 ? 34.644 -2.613 -2.362 1.000 24.061 266 LEU B CA 1
ATOM 5302 C C . LEU B 1 267 ? 33.226 -2.753 -2.924 1.000 22.890 266 LEU B C 1
ATOM 5303 O O . LEU B 1 267 ? 32.802 -3.833 -3.321 1.000 22.508 266 LEU B O 1
ATOM 5308 N N . ALA B 1 268 ? 32.490 -1.646 -2.959 1.000 22.615 267 ALA B N 1
ATOM 5309 C CA . ALA B 1 268 ? 31.140 -1.619 -3.488 1.000 23.182 267 ALA B CA 1
ATOM 5310 C C . ALA B 1 268 ? 31.129 -2.181 -4.904 1.000 22.233 267 ALA B C 1
ATOM 5311 O O . ALA B 1 268 ? 30.331 -3.048 -5.224 1.000 22.264 267 ALA B O 1
ATOM 5313 N N . ASP B 1 269 ? 32.047 -1.678 -5.747 1.000 24.155 268 ASP B N 1
ATOM 5314 C CA . ASP B 1 269 ? 32.094 -2.081 -7.143 1.000 24.934 268 ASP B CA 1
ATOM 5315 C C . ASP B 1 269 ? 32.336 -3.582 -7.263 1.000 24.006 268 ASP B C 1
ATOM 5316 O O . ASP B 1 269 ? 31.665 -4.251 -8.045 1.000 23.055 268 ASP B O 1
ATOM 5321 N N . ARG B 1 270 ? 33.313 -4.105 -6.505 1.000 25.723 269 ARG B N 1
ATOM 5322 C CA . ARG B 1 270 ? 33.657 -5.523 -6.582 1.000 24.246 269 ARG B CA 1
ATOM 5323 C C . ARG B 1 270 ? 32.483 -6.384 -6.115 1.000 22.134 269 ARG B C 1
ATOM 5324 O O . ARG B 1 270 ? 32.143 -7.378 -6.744 1.000 23.247 269 ARG B O 1
ATOM 5332 N N . VAL B 1 271 ? 31.839 -5.982 -5.010 1.000 20.978 270 VAL B N 1
ATOM 5333 C CA . VAL B 1 271 ? 30.686 -6.724 -4.527 1.000 21.897 270 VAL B CA 1
ATOM 5334 C C . VAL B 1 271 ? 29.549 -6.703 -5.548 1.000 20.764 270 VAL B C 1
ATOM 5335 O O . VAL B 1 271 ? 28.892 -7.720 -5.746 1.000 22.638 270 VAL B O 1
ATOM 5339 N N . MET B 1 272 ? 29.265 -5.552 -6.181 1.000 21.542 271 MET B N 1
ATOM 5340 C CA . MET B 1 272 ? 28.161 -5.515 -7.138 1.000 23.738 271 MET B CA 1
ATOM 5341 C C . MET B 1 272 ? 28.431 -6.430 -8.334 1.000 20.915 271 MET B C 1
ATOM 5342 O O . MET B 1 272 ? 27.503 -7.001 -8.901 1.000 24.013 271 MET B O 1
ATOM 5347 N N . ALA B 1 273 ? 29.697 -6.569 -8.721 1.000 22.460 272 ALA B N 1
ATOM 5348 C CA . ALA B 1 273 ? 30.035 -7.492 -9.796 1.000 23.015 272 ALA B CA 1
ATOM 5349 C C . ALA B 1 273 ? 29.881 -8.943 -9.352 1.000 25.509 272 ALA B C 1
ATOM 5350 O O . ALA B 1 273 ? 29.352 -9.764 -10.102 1.000 29.685 272 ALA B O 1
ATOM 5352 N N . LEU B 1 274 ? 30.308 -9.243 -8.119 1.000 23.694 273 LEU B N 1
ATOM 5353 C CA . LEU B 1 274 ? 30.384 -10.615 -7.621 1.000 23.836 273 LEU B CA 1
ATOM 5354 C C . LEU B 1 274 ? 29.018 -11.216 -7.271 1.000 22.674 273 LEU B C 1
ATOM 5355 O O . LEU B 1 274 ? 28.788 -12.395 -7.497 1.000 22.345 273 LEU B O 1
ATOM 5360 N N . VAL B 1 275 ? 28.111 -10.441 -6.677 1.000 21.519 274 VAL B N 1
ATOM 5361 C CA . VAL B 1 275 ? 26.854 -10.997 -6.190 1.000 22.525 274 VAL B CA 1
ATOM 5362 C C . VAL B 1 275 ? 26.097 -11.731 -7.296 1.000 24.132 274 VAL B C 1
ATOM 5363 O O . VAL B 1 275 ? 25.676 -12.881 -7.126 1.000 21.067 274 VAL B O 1
ATOM 5367 N N . PRO B 1 276 ? 25.851 -11.123 -8.485 1.000 22.240 275 PRO B N 1
ATOM 5368 C CA . PRO B 1 276 ? 25.160 -11.854 -9.553 1.000 24.106 275 PRO B CA 1
ATOM 5369 C C . PRO B 1 276 ? 25.833 -13.168 -9.953 1.000 22.882 275 PRO B C 1
ATOM 5370 O O . PRO B 1 276 ? 25.146 -14.130 -10.290 1.000 23.329 275 PRO B O 1
ATOM 5374 N N . GLU B 1 277 ? 27.172 -13.169 -9.953 1.000 25.191 276 GLU B N 1
ATOM 5375 C CA . GLU B 1 277 ? 27.955 -14.338 -10.313 1.000 24.677 276 GLU B CA 1
ATOM 5376 C C . GLU B 1 277 ? 27.727 -15.458 -9.301 1.000 24.156 276 GLU B C 1
ATOM 5377 O O . GLU B 1 277 ? 27.554 -16.616 -9.700 1.000 27.217 276 GLU B O 1
ATOM 5383 N N . LEU B 1 278 ? 27.749 -15.123 -8.001 1.000 24.192 277 LEU B N 1
ATOM 5384 C CA . LEU B 1 278 ? 27.476 -16.131 -6.977 1.000 21.586 277 LEU B CA 1
ATOM 5385 C C . LEU B 1 278 ? 26.047 -16.644 -7.065 1.000 21.722 277 LEU B C 1
ATOM 5386 O O . LEU B 1 278 ? 25.808 -17.834 -6.878 1.000 23.329 277 LEU B O 1
ATOM 5391 N N . ILE B 1 279 ? 25.087 -15.749 -7.317 1.000 20.672 278 ILE B N 1
ATOM 5392 C CA . ILE B 1 279 ? 23.687 -16.140 -7.443 1.000 22.668 278 ILE B CA 1
ATOM 5393 C C . ILE B 1 279 ? 23.535 -17.131 -8.603 1.000 23.966 278 ILE B C 1
ATOM 5394 O O . ILE B 1 279 ? 22.806 -18.126 -8.516 1.000 23.704 278 ILE B O 1
ATOM 5399 N N . ALA B 1 280 ? 24.228 -16.856 -9.716 1.000 24.671 279 ALA B N 1
ATOM 5400 C CA . ALA B 1 280 ? 24.078 -17.685 -10.908 1.000 26.456 279 ALA B CA 1
ATOM 5401 C C . ALA B 1 280 ? 24.573 -19.118 -10.697 1.000 25.571 279 ALA B C 1
ATOM 5402 O O . ALA B 1 280 ? 24.095 -20.034 -11.377 1.000 26.256 279 ALA B O 1
ATOM 5404 N N . LYS B 1 281 ? 25.478 -19.314 -9.717 1.000 25.809 280 LYS B N 1
ATOM 5405 C CA . LYS B 1 281 ? 26.046 -20.608 -9.376 1.000 26.246 280 LYS B CA 1
ATOM 5406 C C . LYS B 1 281 ? 25.224 -21.361 -8.319 1.000 24.843 280 LYS B C 1
ATOM 5407 O O . LYS B 1 281 ? 25.572 -22.488 -7.961 1.000 25.509 280 LYS B O 1
ATOM 5413 N N . LEU B 1 282 ? 24.142 -20.757 -7.825 1.000 22.943 281 LEU B N 1
ATOM 5414 C CA . LEU B 1 282 ? 23.275 -21.432 -6.869 1.000 22.522 281 LEU B CA 1
ATOM 5415 C C . LEU B 1 282 ? 22.401 -22.483 -7.552 1.000 24.321 281 LEU B C 1
ATOM 5416 O O . LEU B 1 282 ? 22.063 -22.353 -8.732 1.000 24.435 281 LEU B O 1
ATOM 5421 N N . PRO B 1 283 ? 21.929 -23.495 -6.791 1.000 23.256 282 PRO B N 1
ATOM 5422 C CA . PRO B 1 283 ? 20.915 -24.435 -7.265 1.000 24.071 282 PRO B CA 1
ATOM 5423 C C . PRO B 1 283 ? 19.578 -23.751 -7.497 1.000 23.919 282 PRO B C 1
ATOM 5424 O O . PRO B 1 283 ? 19.373 -22.602 -7.099 1.000 21.795 282 PRO B O 1
ATOM 5428 N N . PRO B 1 284 ? 18.627 -24.422 -8.179 1.000 24.434 283 PRO B N 1
ATOM 5429 C CA . PRO B 1 284 ? 17.428 -23.734 -8.656 1.000 23.979 283 PRO B CA 1
ATOM 5430 C C . PRO B 1 284 ? 16.610 -22.935 -7.645 1.000 23.608 283 PRO B C 1
ATOM 5431 O O . PRO B 1 284 ? 16.264 -21.783 -7.922 1.000 23.397 283 PRO B O 1
ATOM 5435 N N . THR B 1 285 ? 16.260 -23.541 -6.505 1.000 23.619 284 THR B N 1
ATOM 5436 C CA . THR B 1 285 ? 15.344 -22.882 -5.582 1.000 22.731 284 THR B CA 1
ATOM 5437 C C . THR B 1 285 ? 16.003 -21.611 -5.035 1.000 22.899 284 THR B C 1
ATOM 5438 O O . THR B 1 285 ? 15.351 -20.565 -4.909 1.000 22.673 284 THR B O 1
ATOM 5442 N N . ALA B 1 286 ? 17.279 -21.725 -4.663 1.000 21.889 285 ALA B N 1
ATOM 5443 C CA . ALA B 1 286 ? 18.025 -20.612 -4.096 1.000 22.193 285 ALA B CA 1
ATOM 5444 C C . ALA B 1 286 ? 18.211 -19.519 -5.142 1.000 23.086 285 ALA B C 1
ATOM 5445 O O . ALA B 1 286 ? 18.157 -18.341 -4.829 1.000 21.614 285 ALA B O 1
ATOM 5447 N N . ARG B 1 287 ? 18.532 -19.935 -6.372 1.000 23.663 286 ARG B N 1
ATOM 5448 C CA . ARG B 1 287 ? 18.767 -18.986 -7.448 1.000 23.213 286 ARG B CA 1
ATOM 5449 C C . ARG B 1 287 ? 17.497 -18.198 -7.754 1.000 21.687 286 ARG B C 1
ATOM 5450 O O . ARG B 1 287 ? 17.576 -16.992 -8.003 1.000 24.684 286 ARG B O 1
ATOM 5458 N N . ASP B 1 288 ? 16.348 -18.880 -7.747 1.000 23.704 287 ASP B N 1
ATOM 5459 C CA . ASP B 1 288 ? 15.037 -18.266 -7.916 1.000 24.164 287 ASP B CA 1
ATOM 5460 C C . ASP B 1 288 ? 14.826 -17.163 -6.885 1.000 24.016 287 ASP B C 1
ATOM 5461 O O . ASP B 1 288 ? 14.505 -16.029 -7.231 1.000 24.074 287 ASP B O 1
ATOM 5466 N N . ALA B 1 289 ? 15.008 -17.518 -5.604 1.000 22.715 288 ALA B N 1
ATOM 5467 C CA . ALA B 1 289 ? 14.809 -16.567 -4.528 1.000 21.130 288 ALA B CA 1
ATOM 5468 C C . ALA B 1 289 ? 15.759 -15.376 -4.670 1.000 18.980 288 ALA B C 1
ATOM 5469 O O . ALA B 1 289 ? 15.334 -14.214 -4.595 1.000 19.646 288 ALA B O 1
ATOM 5471 N N . ALA B 1 290 ? 17.062 -15.649 -4.788 1.000 18.959 289 ALA B N 1
ATOM 5472 C CA . ALA B 1 290 ? 18.065 -14.619 -4.612 1.000 19.226 289 ALA B CA 1
ATOM 5473 C C . ALA B 1 290 ? 18.114 -13.720 -5.843 1.000 20.008 289 ALA B C 1
ATOM 5474 O O . ALA B 1 290 ? 18.466 -12.565 -5.713 1.000 19.225 289 ALA B O 1
ATOM 5476 N N . THR B 1 291 ? 17.796 -14.275 -7.022 1.000 20.522 290 THR B N 1
ATOM 5477 C CA . THR B 1 291 ? 17.833 -13.460 -8.233 1.000 22.312 290 THR B CA 1
ATOM 5478 C C . THR B 1 291 ? 16.846 -12.307 -8.040 1.000 20.629 290 THR B C 1
ATOM 5479 O O . THR B 1 291 ? 17.195 -11.154 -8.265 1.000 23.462 290 THR B O 1
ATOM 5483 N N . ALA B 1 292 ? 15.611 -12.636 -7.637 1.000 21.604 291 ALA B N 1
ATOM 5484 C CA . ALA B 1 292 ? 14.546 -11.659 -7.473 1.000 21.035 291 ALA B CA 1
ATOM 5485 C C . ALA B 1 292 ? 14.815 -10.737 -6.286 1.000 22.292 291 ALA B C 1
ATOM 5486 O O . ALA B 1 292 ? 14.575 -9.533 -6.337 1.000 21.585 291 ALA B O 1
ATOM 5488 N N . ALA B 1 293 ? 15.312 -11.315 -5.190 1.000 21.088 292 ALA B N 1
ATOM 5489 C CA . ALA B 1 293 ? 15.615 -10.532 -4.005 1.000 19.353 292 ALA B CA 1
ATOM 5490 C C . ALA B 1 293 ? 16.687 -9.480 -4.288 1.000 19.138 292 ALA B C 1
ATOM 5491 O O . ALA B 1 293 ? 16.550 -8.314 -3.919 1.000 19.352 292 ALA B O 1
ATOM 5493 N N . TRP B 1 294 ? 17.801 -9.878 -4.906 1.000 19.860 293 TRP B N 1
ATOM 5494 C CA . TRP B 1 294 ? 18.865 -8.922 -5.152 1.000 20.355 293 TRP B CA 1
ATOM 5495 C C . TRP B 1 294 ? 18.398 -7.818 -6.106 1.000 21.309 293 TRP B C 1
ATOM 5496 O O . TRP B 1 294 ? 18.625 -6.632 -5.850 1.000 22.134 293 TRP B O 1
ATOM 5507 N N . ARG B 1 295 ? 17.713 -8.224 -7.175 1.000 21.049 294 ARG B N 1
ATOM 5508 C CA . ARG B 1 295 ? 17.262 -7.255 -8.169 1.000 24.095 294 ARG B CA 1
ATOM 5509 C C . ARG B 1 295 ? 16.319 -6.230 -7.539 1.000 22.911 294 ARG B C 1
ATOM 5510 O O . ARG B 1 295 ? 16.526 -5.015 -7.660 1.000 26.603 294 ARG B O 1
ATOM 5518 N N . ASP B 1 296 ? 15.273 -6.740 -6.868 1.000 22.633 295 ASP B N 1
ATOM 5519 C CA . ASP B 1 296 ? 14.161 -5.942 -6.398 1.000 20.743 295 ASP B CA 1
ATOM 5520 C C . ASP B 1 296 ? 14.440 -5.225 -5.075 1.000 22.354 295 ASP B C 1
ATOM 5521 O O . ASP B 1 296 ? 13.958 -4.114 -4.878 1.000 22.686 295 ASP B O 1
ATOM 5526 N N . TYR B 1 297 ? 15.186 -5.866 -4.154 1.000 20.277 296 TYR B N 1
ATOM 5527 C CA . TYR B 1 297 ? 15.337 -5.343 -2.798 1.000 20.127 296 TYR B CA 1
ATOM 5528 C C . TYR B 1 297 ? 16.787 -5.011 -2.413 1.000 20.415 296 TYR B C 1
ATOM 5529 O O . TYR B 1 297 ? 17.021 -4.384 -1.379 1.000 20.050 296 TYR B O 1
ATOM 5538 N N . GLY B 1 298 ? 17.790 -5.404 -3.210 1.000 20.245 297 GLY B N 1
ATOM 5539 C CA . GLY B 1 298 ? 19.179 -5.188 -2.845 1.000 20.565 297 GLY B CA 1
ATOM 5540 C C . GLY B 1 298 ? 19.598 -3.732 -3.025 1.000 20.334 297 GLY B C 1
ATOM 5541 O O . GLY B 1 298 ? 19.153 -3.065 -3.975 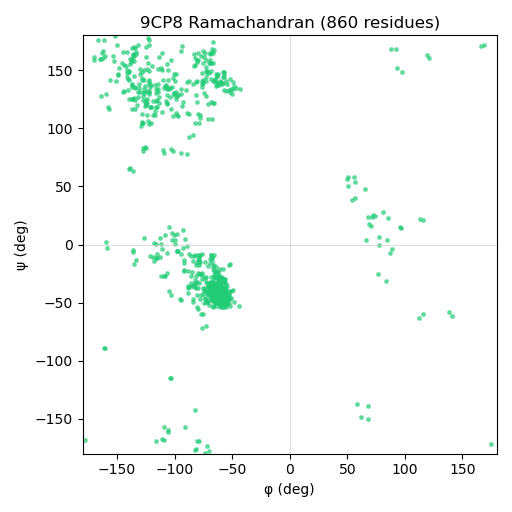1.000 20.563 297 GLY B O 1
ATOM 5542 N N . GLU B 1 299 ? 20.417 -3.226 -2.102 1.000 20.118 298 GLU B N 1
ATOM 5543 C CA . GLU B 1 299 ? 20.901 -1.863 -2.188 1.000 21.804 298 GLU B CA 1
ATOM 5544 C C . GLU B 1 299 ? 22.351 -1.784 -1.757 1.000 22.895 298 GLU B C 1
ATOM 5545 O O . GLU B 1 299 ? 22.820 -2.573 -0.931 1.000 21.746 298 GLU B O 1
ATOM 5551 N N . VAL B 1 300 ? 23.057 -0.813 -2.347 1.000 20.959 299 VAL B N 1
ATOM 5552 C CA . VAL B 1 300 ? 24.449 -0.536 -2.045 1.000 20.662 299 VAL B CA 1
ATOM 5553 C C . VAL B 1 300 ? 24.577 0.965 -1.897 1.000 24.551 299 VAL B C 1
ATOM 5554 O O . VAL B 1 300 ? 24.179 1.692 -2.814 1.000 25.314 299 VAL B O 1
ATOM 5558 N N . ILE B 1 301 ? 25.092 1.399 -0.735 1.000 22.131 300 ILE B N 1
ATOM 5559 C CA . ILE B 1 301 ? 25.166 2.806 -0.386 1.000 23.488 300 ILE B CA 1
ATOM 5560 C C . ILE B 1 301 ? 26.611 3.143 -0.042 1.000 24.570 300 ILE B C 1
ATOM 5561 O O . ILE B 1 301 ? 27.201 2.562 0.870 1.000 21.914 300 ILE B O 1
ATOM 5566 N N . LEU B 1 302 ? 27.175 4.095 -0.800 1.000 24.129 301 LEU B N 1
ATOM 5567 C CA . LEU B 1 302 ? 28.509 4.600 -0.549 1.000 24.498 301 LEU B CA 1
ATOM 5568 C C . LEU B 1 302 ? 28.426 5.851 0.306 1.000 26.030 301 LEU B C 1
ATOM 5569 O O . LEU B 1 302 ? 27.702 6.776 -0.051 1.000 25.949 301 LEU B O 1
ATOM 5574 N N . CYS B 1 303 ? 29.208 5.866 1.392 1.000 24.306 302 CYS B N 1
ATOM 5575 C CA . CYS B 1 303 ? 29.211 6.924 2.384 1.000 26.959 302 CYS B CA 1
ATOM 5576 C C . CYS B 1 303 ? 30.616 7.517 2.512 1.000 25.469 302 CYS B C 1
ATOM 5577 O O . CYS B 1 303 ? 31.612 6.811 2.384 1.000 26.691 302 CYS B O 1
ATOM 5580 N N . GLY B 1 304 ? 30.695 8.806 2.846 1.000 28.600 303 GLY B N 1
ATOM 5581 C CA . GLY B 1 304 ? 31.979 9.480 2.972 1.000 28.403 303 GLY B CA 1
ATOM 5582 C C . GLY B 1 304 ? 32.670 9.252 4.315 1.000 28.799 303 GLY B C 1
ATOM 5583 O O . GLY B 1 304 ? 33.897 9.278 4.382 1.000 30.311 303 GLY B O 1
ATOM 5584 N N . THR B 1 305 ? 31.893 9.056 5.393 1.000 26.782 304 THR B N 1
ATOM 5585 C CA . THR B 1 305 ? 32.444 8.944 6.738 1.000 24.497 304 THR B CA 1
ATOM 5586 C C . THR B 1 305 ? 31.775 7.792 7.486 1.000 24.172 304 THR B C 1
ATOM 5587 O O . THR B 1 305 ? 30.666 7.394 7.134 1.000 23.848 304 THR B O 1
ATOM 5591 N N . ARG B 1 306 ? 32.416 7.367 8.574 1.000 23.941 305 ARG B N 1
ATOM 5592 C CA . ARG B 1 306 ? 31.853 6.341 9.445 1.000 23.836 305 ARG B CA 1
ATOM 5593 C C . ARG B 1 306 ? 30.546 6.831 10.061 1.000 23.511 305 ARG B C 1
ATOM 5594 O O . ARG B 1 306 ? 29.607 6.046 10.242 1.000 22.110 305 ARG B O 1
ATOM 5602 N N . GLU B 1 307 ? 30.502 8.124 10.415 1.000 22.300 306 GLU B N 1
ATOM 5603 C CA . GLU B 1 307 ? 29.335 8.715 11.052 1.000 23.817 306 GLU B CA 1
ATOM 5604 C C . GLU B 1 307 ? 28.123 8.628 10.129 1.000 23.086 306 GLU B C 1
ATOM 5605 O O . GLU B 1 307 ? 26.991 8.380 10.583 1.000 24.394 306 GLU B O 1
ATOM 5611 N N . GLU B 1 308 ? 28.354 8.827 8.827 1.000 23.780 307 GLU B N 1
ATOM 5612 C CA . GLU B 1 308 ? 27.295 8.735 7.835 1.000 24.083 307 GLU B CA 1
ATOM 5613 C C . GLU B 1 308 ? 26.810 7.283 7.731 1.000 21.788 307 GLU B C 1
ATOM 5614 O O . GLU B 1 308 ? 25.614 7.031 7.586 1.000 23.256 307 GLU B O 1
ATOM 5620 N N . VAL B 1 309 ? 27.747 6.335 7.806 1.000 21.098 308 VAL B N 1
ATOM 5621 C CA . VAL B 1 309 ? 27.390 4.915 7.790 1.000 19.737 308 VAL B CA 1
ATOM 5622 C C . VAL B 1 309 ? 26.492 4.588 8.989 1.000 19.176 308 VAL B C 1
ATOM 5623 O O . VAL B 1 309 ? 25.458 3.930 8.828 1.000 20.698 308 VAL B O 1
ATOM 5627 N N . VAL B 1 310 ? 26.858 5.070 10.173 1.000 19.006 309 VAL B N 1
ATOM 5628 C CA . VAL B 1 310 ? 26.048 4.839 11.362 1.000 19.875 309 VAL B CA 1
ATOM 5629 C C . VAL B 1 310 ? 24.644 5.397 11.164 1.000 19.832 309 VAL B C 1
ATOM 5630 O O . VAL B 1 310 ? 23.650 4.748 11.525 1.000 18.936 309 VAL B O 1
ATOM 5634 N N . GLU B 1 311 ? 24.548 6.612 10.611 1.000 20.627 310 GLU B N 1
ATOM 5635 C CA . GLU B 1 311 ? 23.248 7.248 10.429 1.000 20.882 310 GLU B CA 1
ATOM 5636 C C . GLU B 1 311 ? 22.352 6.420 9.506 1.000 19.736 310 GLU B C 1
ATOM 5637 O O . GLU B 1 311 ? 21.178 6.186 9.812 1.000 20.526 310 GLU B O 1
ATOM 5643 N N . ILE B 1 312 ? 22.903 5.973 8.377 1.000 20.446 311 ILE B N 1
ATOM 5644 C CA . ILE B 1 312 ? 22.174 5.180 7.409 1.000 21.512 311 ILE B CA 1
ATOM 5645 C C . ILE B 1 312 ? 21.815 3.830 8.037 1.000 19.499 311 ILE B C 1
ATOM 5646 O O . ILE B 1 312 ? 20.680 3.384 7.956 1.000 19.503 311 ILE B O 1
ATOM 5651 N N . SER B 1 313 ? 22.790 3.177 8.669 1.000 19.771 312 SER B N 1
ATOM 5652 C CA . SER B 1 313 ? 22.540 1.860 9.246 1.000 18.210 312 SER B CA 1
ATOM 5653 C C . SER B 1 313 ? 21.418 1.910 10.290 1.000 18.348 312 SER B C 1
ATOM 5654 O O . SER B 1 313 ? 20.527 1.050 10.322 1.000 18.308 312 SER B O 1
ATOM 5657 N N . ASP B 1 314 ? 21.449 2.917 11.157 1.000 18.758 313 ASP B N 1
ATOM 5658 C CA . ASP B 1 314 ? 20.440 3.040 12.203 1.000 20.085 313 ASP B CA 1
ATOM 5659 C C . ASP B 1 314 ? 19.067 3.286 11.581 1.000 19.086 313 ASP B C 1
ATOM 5660 O O . ASP B 1 314 ? 18.051 2.804 12.102 1.000 19.908 313 ASP B O 1
ATOM 5665 N N . ARG B 1 315 ? 19.027 4.027 10.465 1.000 19.350 314 ARG B N 1
ATOM 5666 C CA . ARG B 1 315 ? 17.766 4.302 9.800 1.000 20.704 314 ARG B CA 1
ATOM 5667 C C . ARG B 1 315 ? 17.192 3.009 9.210 1.000 18.771 314 ARG B C 1
ATOM 5668 O O . ARG B 1 315 ? 15.989 2.750 9.298 1.000 20.314 314 ARG B O 1
ATOM 5676 N N . TYR B 1 316 ? 18.061 2.194 8.601 1.000 18.697 315 TYR B N 1
ATOM 5677 C CA . TYR B 1 316 ? 17.637 0.930 7.995 1.000 18.278 315 TYR B CA 1
ATOM 5678 C C . TYR B 1 316 ? 17.246 -0.093 9.071 1.000 17.806 315 TYR B C 1
ATOM 5679 O O . TYR B 1 316 ? 16.351 -0.907 8.852 1.000 18.457 315 TYR B O 1
ATOM 5688 N N . ALA B 1 317 ? 17.915 -0.063 10.226 1.000 17.934 316 ALA B N 1
ATOM 5689 C CA . ALA B 1 317 ? 17.548 -0.918 11.356 1.000 17.275 316 ALA B CA 1
ATOM 5690 C C . ALA B 1 317 ? 17.389 -2.385 10.916 1.000 16.846 316 ALA B C 1
ATOM 5691 O O . ALA B 1 317 ? 16.345 -3.034 11.118 1.000 17.471 316 ALA B O 1
ATOM 5693 N N . SER B 1 318 ? 18.450 -2.920 10.320 1.000 17.340 317 SER B N 1
ATOM 5694 C CA . SER B 1 318 ? 18.438 -4.265 9.766 1.000 17.337 317 SER B CA 1
ATOM 5695 C C . SER B 1 318 ? 18.336 -5.352 10.838 1.000 16.358 317 SER B C 1
ATOM 5696 O O . SER B 1 318 ? 18.958 -5.271 11.891 1.000 15.598 317 SER B O 1
ATOM 5699 N N . GLU B 1 319 ? 17.589 -6.400 10.500 1.000 15.804 318 GLU B N 1
ATOM 5700 C CA . GLU B 1 319 ? 17.486 -7.594 11.314 1.000 15.302 318 GLU B CA 1
ATOM 5701 C C . GLU B 1 319 ? 18.882 -8.073 11.727 1.000 16.223 318 GLU B C 1
ATOM 5702 O O . GLU B 1 319 ? 19.131 -8.380 12.883 1.000 15.440 318 GLU B O 1
ATOM 5708 N N . HIS B 1 320 ? 19.784 -8.172 10.744 1.000 15.933 319 HIS B N 1
ATOM 5709 C CA . HIS B 1 320 ? 21.136 -8.674 10.932 1.000 15.767 319 HIS B CA 1
ATOM 5710 C C . HIS B 1 320 ? 22.100 -7.624 10.402 1.000 15.821 319 HIS B C 1
ATOM 5711 O O . HIS B 1 320 ? 21.890 -7.066 9.312 1.000 16.702 319 HIS B O 1
ATOM 5718 N N . LEU B 1 321 ? 23.167 -7.372 11.154 1.000 14.851 320 LEU B N 1
ATOM 5719 C CA . LEU B 1 321 ? 24.151 -6.388 10.767 1.000 15.465 320 LEU B CA 1
ATOM 5720 C C . LEU B 1 321 ? 25.550 -6.966 10.968 1.000 15.444 320 LEU B C 1
ATOM 5721 O O . LEU B 1 321 ? 25.946 -7.249 12.100 1.000 15.133 320 LEU B O 1
ATOM 5726 N N . GLU B 1 322 ? 26.288 -7.111 9.860 1.000 15.096 321 GLU B N 1
ATOM 5727 C CA . GLU B 1 322 ? 27.682 -7.524 9.925 1.000 16.551 321 GLU B CA 1
ATOM 5728 C C . GLU B 1 322 ? 28.560 -6.282 9.803 1.000 17.661 321 GLU B C 1
ATOM 5729 O O . GLU B 1 322 ? 28.210 -5.353 9.084 1.000 16.003 321 GLU B O 1
ATOM 5735 N N . VAL B 1 323 ? 29.707 -6.290 10.485 1.000 16.321 322 VAL B N 1
ATOM 5736 C CA . VAL B 1 323 ? 30.640 -5.177 10.465 1.000 16.093 322 VAL B CA 1
ATOM 5737 C C . VAL B 1 323 ? 32.030 -5.710 10.128 1.000 16.561 322 VAL B C 1
ATOM 5738 O O . VAL B 1 323 ? 32.655 -6.396 10.951 1.000 16.694 322 VAL B O 1
ATOM 5742 N N . HIS B 1 324 ? 32.464 -5.446 8.874 1.000 16.366 323 HIS B N 1
ATOM 5743 C CA . HIS B 1 324 ? 33.778 -5.855 8.389 1.000 17.359 323 HIS B CA 1
ATOM 5744 C C . HIS B 1 324 ? 34.627 -4.592 8.228 1.000 17.549 323 HIS B C 1
ATOM 5745 O O . HIS B 1 324 ? 34.745 -4.033 7.127 1.000 18.822 323 HIS B O 1
ATOM 5752 N N . THR B 1 325 ? 35.184 -4.139 9.345 1.000 18.064 324 THR B N 1
ATOM 5753 C CA . THR B 1 325 ? 35.913 -2.889 9.414 1.000 19.482 324 THR B CA 1
ATOM 5754 C C . THR B 1 325 ? 37.066 -3.031 10.383 1.000 21.676 324 THR B C 1
ATOM 5755 O O . THR B 1 325 ? 37.121 -3.948 11.198 1.000 21.630 324 THR B O 1
ATOM 5759 N N . ALA B 1 326 ? 37.970 -2.060 10.306 1.000 22.111 325 ALA B N 1
ATOM 5760 C CA . ALA B 1 326 ? 38.882 -1.791 11.401 1.000 23.716 325 ALA B CA 1
ATOM 5761 C C . ALA B 1 326 ? 38.108 -1.208 12.580 1.000 22.714 325 ALA B C 1
ATOM 5762 O O . ALA B 1 326 ? 36.958 -0.782 12.421 1.000 22.960 325 ALA B O 1
ATOM 5764 N N . ASP B 1 327 ? 38.737 -1.219 13.767 1.000 22.123 326 ASP B N 1
ATOM 5765 C CA . ASP B 1 327 ? 38.254 -0.514 14.939 1.000 22.226 326 ASP B CA 1
ATOM 5766 C C . ASP B 1 327 ? 36.821 -0.929 15.289 1.000 22.688 326 ASP B C 1
ATOM 5767 O O . ASP B 1 327 ? 35.950 -0.078 15.419 1.000 21.378 326 ASP B O 1
ATOM 5772 N N . LEU B 1 328 ? 36.610 -2.232 15.531 1.000 21.654 327 LEU B N 1
ATOM 5773 C CA . LEU B 1 328 ? 35.276 -2.771 15.755 1.000 21.960 327 LEU B CA 1
ATOM 5774 C C . LEU B 1 328 ? 34.665 -2.238 17.053 1.000 22.507 327 LEU B C 1
ATOM 5775 O O . LEU B 1 328 ? 33.438 -2.161 17.156 1.000 22.525 327 LEU B O 1
ATOM 5780 N N . ASP B 1 329 ? 35.496 -1.890 18.047 1.000 23.131 328 ASP B N 1
ATOM 5781 C CA . ASP B 1 329 ? 35.011 -1.346 19.305 1.000 25.712 328 ASP B CA 1
ATOM 5782 C C . ASP B 1 329 ? 34.156 -0.117 19.026 1.000 23.075 328 ASP B C 1
ATOM 5783 O O . ASP B 1 329 ? 33.144 0.089 19.686 1.000 21.601 328 ASP B O 1
ATOM 5788 N N . TRP B 1 330 ? 34.569 0.697 18.044 1.000 20.602 329 TRP B N 1
ATOM 5789 C CA . TRP B 1 330 ? 33.886 1.950 17.767 1.000 20.829 329 TRP B CA 1
ATOM 5790 C C . TRP B 1 330 ? 32.485 1.656 17.233 1.000 20.360 329 TRP B C 1
ATOM 5791 O O . TRP B 1 330 ? 31.502 2.316 17.583 1.000 19.493 329 TRP B O 1
ATOM 5802 N N . TRP B 1 331 ? 32.397 0.627 16.400 1.000 19.476 330 TRP B N 1
ATOM 5803 C CA . TRP B 1 331 ? 31.122 0.283 15.799 1.000 19.298 330 TRP B CA 1
ATOM 5804 C C . TRP B 1 331 ? 30.162 -0.282 16.851 1.000 18.172 330 TRP B C 1
ATOM 5805 O O . TRP B 1 331 ? 28.997 0.098 16.880 1.000 18.552 330 TRP B O 1
ATOM 5816 N N . LEU B 1 332 ? 30.653 -1.147 17.740 1.000 17.763 331 LEU B N 1
ATOM 5817 C CA . LEU B 1 332 ? 29.825 -1.655 18.820 1.000 18.393 331 LEU B CA 1
ATOM 5818 C C . LEU B 1 332 ? 29.329 -0.506 19.700 1.000 19.558 331 LEU B C 1
ATOM 5819 O O . LEU B 1 332 ? 28.185 -0.525 20.165 1.000 19.706 331 LEU B O 1
ATOM 5824 N N . ALA B 1 333 ? 30.174 0.516 19.904 1.000 19.289 332 ALA B N 1
ATOM 5825 C CA . ALA B 1 333 ? 29.795 1.632 20.754 1.000 21.057 332 ALA B CA 1
ATOM 5826 C C . ALA B 1 333 ? 28.777 2.561 20.095 1.000 21.625 332 ALA B C 1
ATOM 5827 O O . ALA B 1 333 ? 27.995 3.159 20.822 1.000 23.550 332 ALA B O 1
ATOM 5829 N N . ASN B 1 334 ? 28.767 2.674 18.751 1.000 20.294 333 ASN B N 1
ATOM 5830 C CA . ASN B 1 334 ? 28.069 3.762 18.080 1.000 19.802 333 ASN B CA 1
ATOM 5831 C C . ASN B 1 334 ? 26.807 3.301 17.339 1.000 19.886 333 ASN B C 1
ATOM 5832 O O . ASN B 1 334 ? 25.874 4.080 17.172 1.000 19.724 333 ASN B O 1
ATOM 5837 N N . LEU B 1 335 ? 26.734 2.050 16.898 1.000 18.642 334 LEU B N 1
ATOM 5838 C CA . LEU B 1 335 ? 25.512 1.553 16.269 1.000 18.222 334 LEU B CA 1
ATOM 5839 C C . LEU B 1 335 ? 24.403 1.335 17.301 1.000 19.081 334 LEU B C 1
ATOM 5840 O O . LEU B 1 335 ? 24.675 0.871 18.410 1.000 18.592 334 LEU B O 1
ATOM 5845 N N . THR B 1 336 ? 23.147 1.663 16.969 1.000 19.008 335 THR B N 1
ATOM 5846 C CA . THR B 1 336 ? 22.106 1.526 17.988 1.000 18.456 335 THR B CA 1
ATOM 5847 C C . THR B 1 336 ? 20.843 0.838 17.501 1.000 18.604 335 THR B C 1
ATOM 5848 O O . THR B 1 336 ? 20.036 0.498 18.365 1.000 19.074 335 THR B O 1
ATOM 5852 N N . CYS B 1 337 ? 20.655 0.659 16.183 1.000 17.191 336 CYS B N 1
ATOM 5853 C CA . CYS B 1 337 ? 19.434 0.039 15.673 1.000 18.656 336 CYS B CA 1
ATOM 5854 C C . CYS B 1 337 ? 19.783 -1.122 14.735 1.000 17.946 336 CYS B C 1
ATOM 5855 O O . CYS B 1 337 ? 20.149 -0.916 13.579 1.000 18.879 336 CYS B O 1
ATOM 5858 N N . TYR B 1 338 ? 19.607 -2.353 15.245 1.000 16.114 337 TYR B N 1
ATOM 5859 C CA . TYR B 1 338 ? 19.859 -3.577 14.505 1.000 15.744 337 TYR B CA 1
ATOM 5860 C C . TYR B 1 338 ? 19.298 -4.697 15.368 1.000 15.063 337 TYR B C 1
ATOM 5861 O O . TYR B 1 338 ? 19.091 -4.480 16.549 1.000 16.314 337 TYR B O 1
ATOM 5870 N N . GLY B 1 339 ? 18.998 -5.852 14.784 1.000 15.378 338 GLY B N 1
ATOM 5871 C CA . GLY B 1 339 ? 18.480 -6.964 15.565 1.000 14.764 338 GLY B CA 1
ATOM 5872 C C . GLY B 1 339 ? 19.624 -7.686 16.275 1.000 15.561 338 GLY B C 1
ATOM 5873 O O . GLY B 1 339 ? 19.601 -7.862 17.480 1.000 16.228 338 GLY B O 1
ATOM 5874 N N . SER B 1 340 ? 20.621 -8.081 15.475 1.000 15.263 339 SER B N 1
ATOM 5875 C CA . SER B 1 340 ? 21.728 -8.902 15.910 1.000 15.229 339 SER B CA 1
ATOM 5876 C C . SER B 1 340 ? 22.974 -8.451 15.155 1.000 15.909 339 SER B C 1
ATOM 5877 O O . SER B 1 340 ? 22.912 -8.344 13.937 1.000 16.211 339 SER B O 1
ATOM 5880 N N . LEU B 1 341 ? 24.066 -8.239 15.898 1.000 13.566 340 LEU B N 1
ATOM 5881 C CA . LEU B 1 341 ? 25.306 -7.674 15.369 1.000 13.792 340 LEU B CA 1
ATOM 5882 C C . LEU B 1 341 ? 26.390 -8.735 15.278 1.000 15.656 340 LEU B C 1
ATOM 5883 O O . LEU B 1 341 ? 26.557 -9.520 16.214 1.000 15.910 340 LEU B O 1
ATOM 5888 N N . PHE B 1 342 ? 27.101 -8.723 14.150 1.000 14.338 341 PHE B N 1
ATOM 5889 C CA . PHE B 1 342 ? 28.157 -9.676 13.857 1.000 14.591 341 PHE B CA 1
ATOM 5890 C C . PHE B 1 342 ? 29.420 -8.855 13.663 1.000 15.562 341 PHE B C 1
ATOM 5891 O O . PHE B 1 342 ? 29.592 -8.237 12.614 1.000 16.113 341 PHE B O 1
ATOM 5899 N N . LEU B 1 343 ? 30.295 -8.868 14.659 1.000 15.431 342 LEU B N 1
ATOM 5900 C CA . LEU B 1 343 ? 31.466 -8.006 14.662 1.000 15.427 342 LEU B CA 1
ATOM 5901 C C . LEU B 1 343 ? 32.652 -8.756 14.079 1.000 16.130 342 LEU B C 1
ATOM 5902 O O . LEU B 1 343 ? 33.062 -9.768 14.633 1.000 17.004 342 LEU B O 1
ATOM 5907 N N . GLY B 1 344 ? 33.202 -8.227 12.982 1.000 16.860 343 GLY B N 1
ATOM 5908 C CA . GLY B 1 344 ? 34.368 -8.836 12.362 1.000 16.062 343 GLY B CA 1
ATOM 5909 C C . GLY B 1 344 ? 33.941 -9.821 11.292 1.000 16.499 343 GLY B C 1
ATOM 5910 O O . GLY B 1 344 ? 32.777 -10.191 11.231 1.000 17.500 343 GLY B O 1
ATOM 5911 N N . GLU B 1 345 ? 34.918 -10.273 10.480 1.000 16.075 344 GLU B N 1
ATOM 5912 C CA . GLU B 1 345 ? 34.652 -11.145 9.354 1.000 17.449 344 GLU B CA 1
ATOM 5913 C C . GLU B 1 345 ? 34.375 -12.582 9.790 1.000 14.944 344 GLU B C 1
ATOM 5914 O O . GLU B 1 345 ? 33.743 -13.330 9.056 1.000 16.549 344 GLU B O 1
ATOM 5920 N N . GLU B 1 346 ? 34.869 -12.983 10.959 1.000 15.860 345 GLU B N 1
ATOM 5921 C CA . GLU B 1 346 ? 34.979 -14.398 11.273 1.000 15.620 345 GLU B CA 1
ATOM 5922 C C . GLU B 1 346 ? 33.594 -14.994 11.488 1.000 15.717 345 GLU B C 1
ATOM 5923 O O . GLU B 1 346 ? 33.289 -16.030 10.923 1.000 16.238 345 GLU B O 1
ATOM 5929 N N . THR B 1 347 ? 32.787 -14.374 12.364 1.000 15.453 346 THR B N 1
ATOM 5930 C CA . THR B 1 347 ? 31.394 -14.767 12.490 1.000 15.797 346 THR B CA 1
ATOM 5931 C C . THR B 1 347 ? 30.602 -14.234 11.293 1.000 15.189 346 THR B C 1
ATOM 5932 O O . THR B 1 347 ? 31.102 -13.427 10.499 1.000 16.840 346 THR B O 1
ATOM 5936 N N . THR B 1 348 ? 29.377 -14.743 11.135 1.000 14.556 347 THR B N 1
ATOM 5937 C CA . THR B 1 348 ? 28.573 -14.400 9.971 1.000 15.397 347 THR B CA 1
ATOM 5938 C C . THR B 1 348 ? 27.128 -14.759 10.287 1.000 14.799 347 THR B C 1
ATOM 5939 O O . THR B 1 348 ? 26.866 -15.575 11.164 1.000 14.417 347 THR B O 1
ATOM 5943 N N . VAL B 1 349 ? 26.191 -14.179 9.536 1.000 14.825 348 VAL B N 1
ATOM 5944 C CA . VAL B 1 349 ? 24.772 -14.373 9.812 1.000 14.031 348 VAL B CA 1
ATOM 5945 C C . VAL B 1 349 ? 24.403 -15.854 9.870 1.000 14.658 348 VAL B C 1
ATOM 5946 O O . VAL B 1 349 ? 23.638 -16.256 10.753 1.000 14.311 348 VAL B O 1
ATOM 5950 N N . ALA B 1 350 ? 24.871 -16.676 8.908 1.000 14.120 349 ALA B N 1
ATOM 5951 C CA . ALA B 1 350 ? 24.485 -18.081 8.863 1.000 13.745 349 ALA B CA 1
ATOM 5952 C C . ALA B 1 350 ? 24.890 -18.796 10.154 1.000 14.181 349 ALA B C 1
ATOM 5953 O O . ALA B 1 350 ? 24.174 -19.685 10.594 1.000 14.191 349 ALA B O 1
ATOM 5955 N N . PHE B 1 351 ? 26.006 -18.402 10.765 1.000 14.873 350 PHE B N 1
ATOM 5956 C CA . PHE B 1 351 ? 26.404 -18.984 12.040 1.000 14.655 350 PHE B CA 1
ATOM 5957 C C . PHE B 1 351 ? 25.380 -18.638 13.115 1.000 14.358 350 PHE B C 1
ATOM 5958 O O . PHE B 1 351 ? 24.949 -19.497 13.876 1.000 14.159 350 PHE B O 1
ATOM 5966 N N . GLY B 1 352 ? 24.962 -17.368 13.161 1.000 14.728 351 GLY B N 1
ATOM 5967 C CA . GLY B 1 352 ? 23.920 -16.967 14.093 1.000 14.967 351 GLY B CA 1
ATOM 5968 C C . GLY B 1 352 ? 22.601 -17.674 13.816 1.000 14.325 351 GLY B C 1
ATOM 5969 O O . GLY B 1 352 ? 21.854 -18.036 14.731 1.000 13.968 351 GLY B O 1
ATOM 5970 N N . ASP B 1 353 ? 22.282 -17.883 12.531 1.000 14.177 352 ASP B N 1
ATOM 5971 C CA . ASP B 1 353 ? 21.071 -18.573 12.153 1.000 14.267 352 ASP B CA 1
ATOM 5972 C C . ASP B 1 353 ? 21.027 -19.970 12.751 1.000 14.108 352 ASP B C 1
ATOM 5973 O O . ASP B 1 353 ? 19.968 -20.411 13.177 1.000 14.194 352 ASP B O 1
ATOM 5978 N N . LYS B 1 354 ? 22.163 -20.682 12.750 1.000 14.312 353 LYS B N 1
ATOM 5979 C CA . LYS B 1 354 ? 22.104 -22.100 13.084 1.000 13.914 353 LYS B CA 1
ATOM 5980 C C . LYS B 1 354 ? 22.621 -22.428 14.490 1.000 13.455 353 LYS B C 1
ATOM 5981 O O . LYS B 1 354 ? 22.012 -23.295 15.134 1.000 15.109 353 LYS B O 1
ATOM 5987 N N . THR B 1 355 ? 23.706 -21.810 14.975 1.000 14.032 354 THR B N 1
ATOM 5988 C CA . THR B 1 355 ? 24.358 -22.404 16.148 1.000 14.513 354 THR B CA 1
ATOM 5989 C C . THR B 1 355 ? 25.262 -21.493 16.982 1.000 15.120 354 THR B C 1
ATOM 5990 O O . THR B 1 355 ? 25.797 -21.985 17.972 1.000 15.829 354 THR B O 1
ATOM 5994 N N . SER B 1 356 ? 25.426 -20.205 16.684 1.000 14.633 355 SER B N 1
ATOM 5995 C CA . SER B 1 356 ? 26.273 -19.339 17.497 1.000 15.042 355 SER B CA 1
ATOM 5996 C C . SER B 1 356 ? 25.850 -19.319 18.961 1.000 14.529 355 SER B C 1
ATOM 5997 O O . SER B 1 356 ? 26.697 -19.370 19.874 1.000 14.600 355 SER B O 1
ATOM 6000 N N . GLY B 1 357 ? 24.541 -19.172 19.149 1.000 15.152 356 GLY B N 1
ATOM 6001 C CA . GLY B 1 357 ? 23.934 -19.142 20.474 1.000 14.610 356 GLY B CA 1
ATOM 6002 C C . GLY B 1 357 ? 22.845 -18.070 20.566 1.000 14.318 356 GLY B C 1
ATOM 6003 O O . GLY B 1 357 ? 21.692 -18.404 20.836 1.000 14.572 356 GLY B O 1
ATOM 6004 N N . PRO B 1 358 ? 23.140 -16.777 20.312 1.000 13.763 357 PRO B N 1
ATOM 6005 C CA . PRO B 1 358 ? 22.086 -15.751 20.339 1.000 13.149 357 PRO B CA 1
ATOM 6006 C C . PRO B 1 358 ? 20.959 -16.077 19.361 1.000 14.272 357 PRO B C 1
ATOM 6007 O O . PRO B 1 358 ? 21.131 -16.695 18.294 1.000 14.702 357 PRO B O 1
ATOM 6011 N N . ASN B 1 359 ? 19.751 -15.692 19.750 1.000 14.125 358 ASN B N 1
ATOM 6012 C CA . ASN B 1 359 ? 18.578 -16.081 18.983 1.000 14.532 358 ASN B CA 1
ATOM 6013 C C . ASN B 1 359 ? 18.630 -15.480 17.577 1.000 12.874 358 ASN B C 1
ATOM 6014 O O . ASN B 1 359 ? 19.093 -14.350 17.390 1.000 14.409 358 ASN B O 1
ATOM 6019 N N . HIS B 1 360 ? 18.124 -16.240 16.607 1.000 13.433 359 HIS B N 1
ATOM 6020 C CA . HIS B 1 360 ? 17.956 -15.717 15.252 1.000 13.183 359 HIS B CA 1
ATOM 6021 C C . HIS B 1 360 ? 16.582 -15.107 15.004 1.000 14.050 359 HIS B C 1
ATOM 6022 O O . HIS B 1 360 ? 16.419 -14.416 14.007 1.000 14.857 359 HIS B O 1
ATOM 6029 N N . VAL B 1 361 ? 15.601 -15.331 15.871 1.000 14.205 360 VAL B N 1
ATOM 6030 C CA . VAL B 1 361 ? 14.268 -14.807 15.621 1.000 13.980 360 VAL B CA 1
ATOM 6031 C C . VAL B 1 361 ? 14.295 -13.331 15.975 1.000 14.161 360 VAL B C 1
ATOM 6032 O O . VAL B 1 361 ? 14.459 -12.992 17.154 1.000 14.494 360 VAL B O 1
ATOM 6036 N N . LEU B 1 362 ? 14.235 -12.486 14.929 1.000 14.470 361 LEU B N 1
ATOM 6037 C CA . LEU B 1 362 ? 14.690 -11.103 15.027 1.000 13.914 361 LEU B CA 1
ATOM 6038 C C . LEU B 1 362 ? 13.752 -10.145 14.309 1.000 15.498 361 LEU B C 1
ATOM 6039 O O . LEU B 1 362 ? 13.101 -10.521 13.331 1.000 14.976 361 LEU B O 1
ATOM 6044 N N . PRO B 1 363 ? 13.749 -8.862 14.737 1.000 16.015 362 PRO B N 1
ATOM 6045 C CA . PRO B 1 363 ? 12.917 -7.825 14.123 1.000 15.443 362 PRO B CA 1
ATOM 6046 C C . PRO B 1 363 ? 13.284 -7.575 12.675 1.000 16.352 362 PRO B C 1
ATOM 6047 O O . PRO B 1 363 ? 14.462 -7.404 12.357 1.000 16.042 362 PRO B O 1
ATOM 6051 N N . THR B 1 364 ? 12.242 -7.440 11.845 1.000 15.617 363 THR B N 1
ATOM 6052 C CA . THR B 1 364 ? 12.381 -6.994 10.470 1.000 15.618 363 THR B CA 1
ATOM 6053 C C . THR B 1 364 ? 11.525 -5.749 10.265 1.000 17.545 363 THR B C 1
ATOM 6054 O O . THR B 1 364 ? 10.803 -5.325 11.167 1.000 17.545 363 THR B O 1
ATOM 6058 N N . LYS B 1 365 ? 11.618 -5.175 9.062 1.000 16.943 364 LYS B N 1
ATOM 6059 C CA . LYS B 1 365 ? 10.735 -4.074 8.670 1.000 18.467 364 LYS B CA 1
ATOM 6060 C C . LYS B 1 365 ? 10.865 -2.937 9.689 1.000 19.688 364 LYS B C 1
ATOM 6061 O O . LYS B 1 365 ? 9.873 -2.319 10.080 1.000 19.911 364 LYS B O 1
ATOM 6067 N N . GLY B 1 366 ? 12.101 -2.678 10.139 1.000 17.651 365 GLY B N 1
ATOM 6068 C CA . GLY B 1 366 ? 12.405 -1.570 11.030 1.000 18.292 365 GLY B CA 1
ATOM 6069 C C . GLY B 1 366 ? 12.036 -1.762 12.499 1.000 18.558 365 GLY B C 1
ATOM 6070 O O . GLY B 1 366 ? 12.182 -0.830 13.290 1.000 17.902 365 GLY B O 1
ATOM 6071 N N . ALA B 1 367 ? 11.593 -2.955 12.895 1.000 17.418 366 ALA B N 1
ATOM 6072 C CA . ALA B 1 367 ? 11.214 -3.152 14.289 1.000 16.679 366 ALA B CA 1
ATOM 6073 C C . ALA B 1 367 ? 12.413 -3.086 15.238 1.000 15.980 366 ALA B C 1
ATOM 6074 O O . ALA B 1 367 ? 12.238 -2.908 16.438 1.000 16.232 366 ALA B O 1
ATOM 6076 N N . ALA B 1 368 ? 13.641 -3.158 14.703 1.000 15.531 367 ALA B N 1
ATOM 6077 C CA . ALA B 1 368 ? 14.838 -3.028 15.517 1.000 15.902 367 ALA B CA 1
ATOM 6078 C C . ALA B 1 368 ? 15.012 -1.613 16.072 1.000 17.769 367 ALA B C 1
ATOM 6079 O O . ALA B 1 368 ? 15.861 -1.383 16.9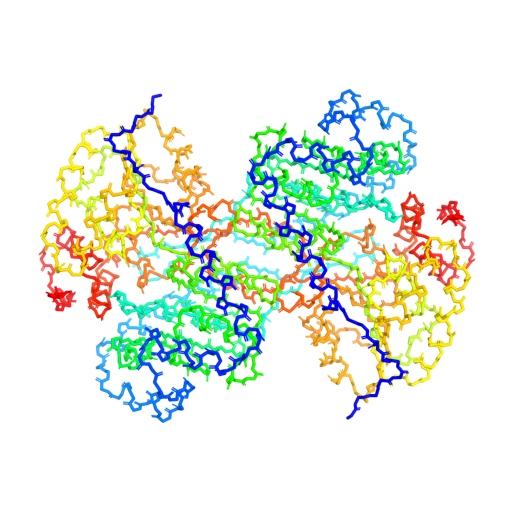32 1.000 19.115 367 ALA B O 1
ATOM 6081 N N . ARG B 1 369 ? 14.182 -0.676 15.605 1.000 16.660 368 ARG B N 1
ATOM 6082 C CA . ARG B 1 369 ? 14.098 0.629 16.243 1.000 18.535 368 ARG B CA 1
ATOM 6083 C C . ARG B 1 369 ? 13.565 0.533 17.668 1.000 16.951 368 ARG B C 1
ATOM 6084 O O . ARG B 1 369 ? 13.793 1.443 18.459 1.000 17.601 368 ARG B O 1
ATOM 6092 N N . TYR B 1 370 ? 12.804 -0.519 17.990 1.000 16.115 369 TYR B N 1
ATOM 6093 C CA . TYR B 1 370 ? 12.183 -0.560 19.303 1.000 16.469 369 TYR B CA 1
ATOM 6094 C C . TYR B 1 370 ? 12.272 -1.913 20.013 1.000 16.104 369 TYR B C 1
ATOM 6095 O O . TYR B 1 370 ? 11.884 -1.975 21.175 1.000 17.035 369 TYR B O 1
ATOM 6104 N N . SER B 1 371 ? 12.812 -2.970 19.383 1.000 16.214 370 SER B N 1
ATOM 6105 C CA . SER B 1 371 ? 12.924 -4.265 20.051 1.000 15.577 370 SER B CA 1
ATOM 6106 C C . SER B 1 371 ? 14.137 -5.017 19.532 1.000 15.797 370 SER B C 1
ATOM 6107 O O . SER B 1 371 ? 14.403 -4.975 18.343 1.000 16.255 370 SER B O 1
ATOM 6110 N N . GLY B 1 372 ? 14.768 -5.786 20.436 1.000 15.819 371 GLY B N 1
ATOM 6111 C CA . GLY B 1 372 ? 15.612 -6.905 20.052 1.000 15.751 371 GLY B CA 1
ATOM 6112 C C . GLY B 1 372 ? 14.779 -8.127 19.681 1.000 16.199 371 GLY B C 1
ATOM 6113 O O . GLY B 1 372 ? 13.557 -8.064 19.529 1.000 17.953 371 GLY B O 1
ATOM 6114 N N . GLY B 1 373 ? 15.470 -9.259 19.533 1.000 16.751 372 GLY B N 1
ATOM 6115 C CA . GLY B 1 373 ? 14.813 -10.468 19.071 1.000 16.479 372 GLY B CA 1
ATOM 6116 C C . GLY B 1 373 ? 14.092 -11.235 20.181 1.000 15.275 372 GLY B C 1
ATOM 6117 O O . GLY B 1 373 ? 14.020 -10.850 21.345 1.000 15.841 372 GLY B O 1
ATOM 6118 N N . LEU B 1 374 ? 13.556 -12.375 19.766 1.000 14.289 373 LEU B N 1
ATOM 6119 C CA . LEU B 1 374 ? 13.139 -13.407 20.692 1.000 14.536 373 LEU B CA 1
ATOM 6120 C C . LEU B 1 374 ? 14.280 -13.667 21.672 1.000 14.720 373 LEU B C 1
ATOM 6121 O O . LEU B 1 374 ? 15.441 -13.762 21.283 1.000 14.715 373 LEU B O 1
ATOM 6126 N N . SER B 1 375 ? 13.924 -13.739 22.953 1.000 14.859 374 SER B N 1
ATOM 6127 C CA . SER B 1 375 ? 14.849 -14.088 24.013 1.000 15.296 374 SER B CA 1
ATOM 6128 C C . SER B 1 375 ? 14.034 -14.521 25.212 1.000 13.931 374 SER B C 1
ATOM 6129 O O . SER B 1 375 ? 12.807 -14.382 25.208 1.000 14.275 374 SER B O 1
ATOM 6132 N N . VAL B 1 376 ? 14.720 -14.962 26.254 1.000 13.787 375 VAL B N 1
ATOM 6133 C CA . VAL B 1 376 ? 14.038 -15.256 27.506 1.000 14.573 375 VAL B CA 1
ATOM 6134 C C . VAL B 1 376 ? 13.269 -14.038 28.004 1.000 14.713 375 VAL B C 1
ATOM 6135 O O . VAL B 1 376 ? 12.256 -14.202 28.676 1.000 15.102 375 VAL B O 1
ATOM 6139 N N . HIS B 1 377 ? 13.743 -12.835 27.687 1.000 14.416 376 HIS B N 1
ATOM 6140 C CA . HIS B 1 377 ? 13.113 -11.614 28.161 1.000 16.039 376 HIS B CA 1
ATOM 6141 C C . HIS B 1 377 ? 11.686 -11.484 27.647 1.000 16.415 376 HIS B C 1
ATOM 6142 O O . HIS B 1 377 ? 10.852 -10.893 28.331 1.000 17.586 376 HIS B O 1
ATOM 6149 N N . LYS B 1 378 ? 11.391 -12.084 26.490 1.000 14.759 377 LYS B N 1
ATOM 6150 C CA . LYS B 1 378 ? 10.050 -12.039 25.924 1.000 14.598 377 LYS B CA 1
ATOM 6151 C C . LYS B 1 378 ? 9.075 -12.972 26.633 1.000 15.054 377 LYS B C 1
ATOM 6152 O O . LYS B 1 378 ? 7.868 -12.883 26.367 1.000 17.699 377 LYS B O 1
ATOM 6158 N N . PHE B 1 379 ? 9.586 -13.819 27.537 1.000 15.220 378 PHE B N 1
ATOM 6159 C CA . PHE B 1 379 ? 8.776 -14.779 28.276 1.000 16.066 378 PHE B CA 1
ATOM 6160 C C . PHE B 1 379 ? 8.674 -14.432 29.747 1.000 17.819 378 PHE B C 1
ATOM 6161 O O . PHE B 1 379 ? 7.999 -15.159 30.486 1.000 19.616 378 PHE B O 1
ATOM 6169 N N . MET B 1 380 ? 9.382 -13.385 30.179 1.000 19.058 379 MET B N 1
ATOM 6170 C CA . MET B 1 380 ? 9.408 -13.004 31.577 1.000 22.257 379 MET B CA 1
ATOM 6171 C C . MET B 1 380 ? 8.535 -11.770 31.714 1.000 27.426 379 MET B C 1
ATOM 6172 O O . MET B 1 380 ? 8.563 -10.868 30.883 1.000 35.360 379 MET B O 1
ATOM 6177 N N . LYS B 1 381 ? 7.682 -11.789 32.718 1.000 21.376 380 LYS B N 1
ATOM 6178 C CA . LYS B 1 381 ? 6.913 -10.614 33.052 1.000 21.417 380 LYS B CA 1
ATOM 6179 C C . LYS B 1 381 ? 7.611 -9.922 34.207 1.000 21.489 380 LYS B C 1
ATOM 6180 O O . LYS B 1 381 ? 8.026 -10.574 35.158 1.000 21.495 380 LYS B O 1
ATOM 6186 N N . THR B 1 382 ? 7.797 -8.616 34.059 1.000 17.798 381 THR B N 1
ATOM 6187 C CA A THR B 1 382 ? 8.360 -7.820 35.136 0.500 16.492 381 THR B CA 1
ATOM 6188 C CA B THR B 1 382 ? 8.369 -7.794 35.106 0.500 17.242 381 THR B CA 1
ATOM 6189 C C . THR B 1 382 ? 7.226 -7.037 35.784 1.000 15.723 381 THR B C 1
ATOM 6190 O O . THR B 1 382 ? 6.719 -6.066 35.228 1.000 15.558 381 THR B O 1
ATOM 6197 N N . LEU B 1 383 ? 6.813 -7.534 36.949 1.000 15.664 382 LEU B N 1
ATOM 6198 C CA . LEU B 1 383 ? 5.647 -7.037 37.648 1.000 15.376 382 LEU B CA 1
ATOM 6199 C C . LEU B 1 383 ? 6.124 -6.245 38.854 1.000 15.277 382 LEU B C 1
ATOM 6200 O O . LEU B 1 383 ? 7.230 -6.475 39.344 1.000 19.228 382 LEU B O 1
ATOM 6205 N N . THR B 1 384 ? 5.297 -5.324 39.321 1.000 13.764 383 THR B N 1
ATOM 6206 C CA . THR B 1 384 ? 5.665 -4.568 40.504 1.000 14.578 383 THR B CA 1
ATOM 6207 C C . THR B 1 384 ? 4.768 -4.923 41.681 1.000 13.277 383 THR B C 1
ATOM 6208 O O . THR B 1 384 ? 3.608 -5.324 41.526 1.000 13.476 383 THR B O 1
ATOM 6212 N N . TRP B 1 385 ? 5.348 -4.760 42.868 1.000 12.730 384 TRP B N 1
ATOM 6213 C CA . TRP B 1 385 ? 4.608 -4.876 44.112 1.000 12.949 384 TRP B CA 1
ATOM 6214 C C . TRP B 1 385 ? 5.012 -3.765 45.064 1.000 13.150 384 TRP B C 1
ATOM 6215 O O . TRP B 1 385 ? 6.068 -3.153 44.918 1.000 13.258 384 TRP B O 1
ATOM 6226 N N . GLN B 1 386 ? 4.169 -3.504 46.041 1.000 13.362 385 GLN B N 1
ATOM 6227 C CA . GLN B 1 386 ? 4.501 -2.528 47.058 1.000 13.840 385 GLN B CA 1
ATOM 6228 C C . GLN B 1 386 ? 3.775 -2.846 48.344 1.000 14.385 385 GLN B C 1
ATOM 6229 O O . GLN B 1 386 ? 2.744 -3.508 48.333 1.000 13.922 385 GLN B O 1
ATOM 6235 N N . GLN B 1 387 ? 4.289 -2.254 49.416 1.000 12.810 386 GLN B N 1
ATOM 6236 C CA . GLN B 1 387 ? 3.803 -2.465 50.767 1.000 13.193 386 GLN B CA 1
ATOM 6237 C C . GLN B 1 387 ? 4.191 -1.235 51.570 1.000 13.392 386 GLN B C 1
ATOM 6238 O O . GLN B 1 387 ? 5.288 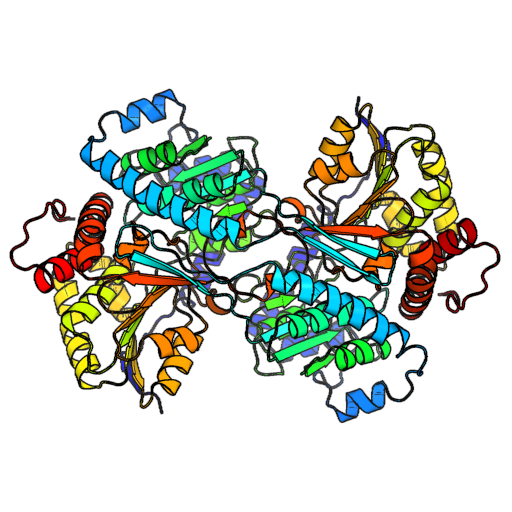-0.686 51.374 1.000 14.891 386 GLN B O 1
ATOM 6244 N N . MET B 1 388 ? 3.307 -0.791 52.457 1.000 13.856 387 MET B N 1
ATOM 6245 C CA . MET B 1 388 ? 3.572 0.402 53.245 1.000 13.698 387 MET B CA 1
ATOM 6246 C C . MET B 1 388 ? 3.336 0.177 54.725 1.000 15.259 387 MET B C 1
ATOM 6247 O O . MET B 1 388 ? 2.465 -0.594 55.120 1.000 15.121 387 MET B O 1
ATOM 6252 N N . THR B 1 389 ? 4.084 0.930 55.539 1.000 14.019 388 THR B N 1
ATOM 6253 C CA . THR B 1 389 ? 3.716 1.114 56.937 1.000 15.092 388 THR B CA 1
ATOM 6254 C C . THR B 1 389 ? 2.582 2.115 57.052 1.000 14.309 388 THR B C 1
ATOM 6255 O O . THR B 1 389 ? 2.371 2.936 56.176 1.000 13.796 388 THR B O 1
ATOM 6259 N N . ARG B 1 390 ? 1.877 2.129 58.199 1.000 14.839 389 ARG B N 1
ATOM 6260 C CA . ARG B 1 390 ? 0.902 3.183 58.366 1.000 14.124 389 ARG B CA 1
ATOM 6261 C C . ARG B 1 390 ? 1.553 4.569 58.305 1.000 14.252 389 ARG B C 1
ATOM 6262 O O . ARG B 1 390 ? 0.967 5.500 57.743 1.000 14.344 389 ARG B O 1
ATOM 6270 N N . GLU B 1 391 ? 2.745 4.704 58.892 1.000 15.396 390 GLU B N 1
ATOM 6271 C CA . GLU B 1 391 ? 3.416 5.996 58.914 1.000 15.024 390 GLU B CA 1
ATOM 6272 C C . GLU B 1 391 ? 3.610 6.553 57.500 1.000 14.350 390 GLU B C 1
ATOM 6273 O O . GLU B 1 391 ? 3.345 7.740 57.287 1.000 15.386 390 GLU B O 1
ATOM 6279 N N . ALA B 1 392 ? 3.967 5.679 56.542 1.000 13.682 391 ALA B N 1
ATOM 6280 C CA . ALA B 1 392 ? 4.222 6.099 55.169 1.000 14.537 391 ALA B CA 1
ATOM 6281 C C . ALA B 1 392 ? 2.979 6.724 54.532 1.000 15.159 391 ALA B C 1
ATOM 6282 O O . ALA B 1 392 ? 3.069 7.593 53.649 1.000 14.529 391 ALA B O 1
ATOM 6284 N N . THR B 1 393 ? 1.789 6.242 54.944 1.000 14.530 392 THR B N 1
ATOM 6285 C CA . THR B 1 393 ? 0.536 6.682 54.352 1.000 14.289 392 THR B CA 1
ATOM 6286 C C . THR B 1 393 ? 0.186 8.137 54.708 1.000 13.276 392 THR B C 1
ATOM 6287 O O . THR B 1 393 ? -0.669 8.712 54.050 1.000 15.955 392 THR B O 1
ATOM 6291 N N . ARG B 1 394 ? 0.830 8.735 55.732 1.000 13.987 393 ARG B N 1
ATOM 6292 C CA . ARG B 1 394 ? 0.540 10.116 56.074 1.000 14.729 393 ARG B CA 1
ATOM 6293 C C . ARG B 1 394 ? 0.891 11.038 54.900 1.000 13.739 393 ARG B C 1
ATOM 6294 O O . ARG B 1 394 ? 0.066 11.847 54.483 1.000 16.192 393 ARG B O 1
ATOM 6302 N N . GLN B 1 395 ? 2.108 10.894 54.371 1.000 13.572 394 GLN B N 1
ATOM 6303 C CA . GLN B 1 395 ? 2.528 11.673 53.217 1.000 14.352 394 GLN B CA 1
ATOM 6304 C C . GLN B 1 395 ? 1.854 11.150 51.948 1.000 13.329 394 GLN B C 1
ATOM 6305 O O . GLN B 1 395 ? 1.321 11.942 51.151 1.000 13.813 394 GLN B O 1
ATOM 6311 N N . ILE B 1 396 ? 1.942 9.826 51.738 1.000 13.063 395 ILE B N 1
ATOM 6312 C CA . ILE B 1 396 ? 1.464 9.259 50.484 1.000 13.586 395 ILE B CA 1
ATOM 6313 C C . ILE B 1 396 ? -0.039 9.524 50.335 1.000 13.833 395 ILE B C 1
ATOM 6314 O O . ILE B 1 396 ? -0.514 9.910 49.265 1.000 14.374 395 ILE B O 1
ATOM 6319 N N . GLY B 1 397 ? -0.790 9.393 51.435 1.000 14.020 396 GLY B N 1
ATOM 6320 C CA . GLY B 1 397 ? -2.229 9.536 51.380 1.000 14.804 396 GLY B CA 1
ATOM 6321 C C . GLY B 1 397 ? -2.679 10.972 51.162 1.000 14.255 396 GLY B C 1
ATOM 6322 O O . GLY B 1 397 ? -3.594 11.224 50.395 1.000 14.797 396 GLY B O 1
ATOM 6323 N N . GLN B 1 398 ? -2.008 11.938 51.820 1.000 14.921 397 GLN B N 1
ATOM 6324 C CA . GLN B 1 398 ? -2.415 13.326 51.599 1.000 14.344 397 GLN B CA 1
ATOM 6325 C C . GLN B 1 398 ? -2.088 13.787 50.178 1.000 14.320 397 GLN B C 1
ATOM 6326 O O . GLN B 1 398 ? -2.882 14.494 49.566 1.000 14.172 397 GLN B O 1
ATOM 6332 N N . VAL B 1 399 ? -0.928 13.391 49.627 1.000 13.892 398 VAL B N 1
ATOM 6333 C CA . VAL B 1 399 ? -0.613 13.744 48.257 1.000 13.655 398 VAL B CA 1
ATOM 6334 C C . VAL B 1 399 ? -1.611 13.076 47.300 1.000 13.913 398 VAL B C 1
ATOM 6335 O O . VAL B 1 399 ? -2.102 13.672 46.342 1.000 13.665 398 VAL B O 1
ATOM 6339 N N . THR B 1 400 ? -1.941 11.814 47.572 1.000 13.644 399 THR B N 1
ATOM 6340 C CA . THR B 1 400 ? -2.890 11.114 46.727 1.000 13.412 399 THR B CA 1
ATOM 6341 C C . THR B 1 400 ? -4.257 11.798 46.740 1.000 13.729 399 THR B C 1
ATOM 6342 O O . THR B 1 400 ? -4.862 11.972 45.681 1.000 13.321 399 THR B O 1
ATOM 6346 N N . ALA B 1 401 ? -4.758 12.160 47.929 1.000 14.803 400 ALA B N 1
ATOM 6347 C CA . ALA B 1 401 ? -6.060 12.805 48.033 1.000 15.387 400 ALA B CA 1
ATOM 6348 C C . ALA B 1 401 ? -6.059 14.130 47.265 1.000 14.523 400 ALA B C 1
ATOM 6349 O O . ALA B 1 401 ? -6.976 14.412 46.482 1.000 14.377 400 ALA B O 1
ATOM 6351 N N . ARG B 1 402 ? -5.021 14.938 47.477 1.000 14.391 401 ARG B N 1
ATOM 6352 C CA . ARG B 1 402 ? -4.961 16.225 46.808 1.000 14.780 401 ARG B CA 1
ATOM 6353 C C . ARG B 1 402 ? -4.887 16.050 45.289 1.000 14.484 401 ARG B C 1
ATOM 6354 O O . ARG B 1 402 ? -5.645 16.693 44.566 1.000 15.088 401 ARG B O 1
ATOM 6362 N N . ILE B 1 403 ? -3.976 15.216 44.777 1.000 14.632 402 ILE B N 1
ATOM 6363 C CA . ILE B 1 403 ? -3.844 15.084 43.336 1.000 14.318 402 ILE B CA 1
ATOM 6364 C C . ILE B 1 403 ? -5.141 14.519 42.760 1.000 14.213 402 ILE B C 1
ATOM 6365 O O . ILE B 1 403 ? -5.628 14.985 41.733 1.000 15.356 402 ILE B O 1
ATOM 6370 N N . SER B 1 404 ? -5.693 13.492 43.402 1.000 14.055 403 SER B N 1
ATOM 6371 C CA . SER B 1 404 ? -6.940 12.896 42.942 1.000 13.502 403 SER B CA 1
ATOM 6372 C C . SER B 1 404 ? -8.012 13.970 42.760 1.000 14.990 403 SER B C 1
ATOM 6373 O O . SER B 1 404 ? -8.720 14.011 41.751 1.000 15.863 403 SER B O 1
ATOM 6376 N N . ARG B 1 405 ? -8.136 14.843 43.757 1.000 14.674 404 ARG B N 1
ATOM 6377 C CA . ARG B 1 405 ? -9.175 15.865 43.692 1.000 14.564 404 ARG B CA 1
ATOM 6378 C C . ARG B 1 405 ? -8.858 16.902 42.616 1.000 15.128 404 ARG B C 1
ATOM 6379 O O . ARG B 1 405 ? -9.785 17.389 41.959 1.000 16.894 404 ARG B O 1
ATOM 6387 N N . LEU B 1 406 ? -7.573 17.219 42.405 1.000 15.291 405 LEU B N 1
ATOM 6388 C CA . LEU B 1 406 ? -7.193 18.071 41.284 1.000 15.943 405 LEU B CA 1
ATOM 6389 C C . LEU B 1 406 ? -7.640 17.486 39.939 1.000 16.459 405 LEU B C 1
ATOM 6390 O O . LEU B 1 406 ? -7.995 18.223 38.994 1.000 17.124 405 LEU B O 1
ATOM 6395 N N . GLU B 1 407 ? -7.629 16.152 39.837 1.000 15.620 406 GLU B N 1
ATOM 6396 C CA . GLU B 1 407 ? -7.979 15.460 38.607 1.000 15.155 406 GLU B CA 1
ATOM 6397 C C . GLU B 1 407 ? -9.491 15.336 38.435 1.000 15.321 406 GLU B C 1
ATOM 6398 O O . GLU B 1 407 ? -9.959 15.043 37.330 1.000 16.180 406 GLU B O 1
ATOM 6404 N N . GLY B 1 408 ? -10.229 15.513 39.532 1.000 15.220 407 GLY B N 1
ATOM 6405 C CA . GLY B 1 408 ? -11.664 15.322 39.552 1.000 17.141 407 GLY B CA 1
ATOM 6406 C C . GLY B 1 408 ? -12.102 13.945 40.056 1.000 16.225 407 GLY B C 1
ATOM 6407 O O . GLY B 1 408 ? -13.282 13.614 39.915 1.000 16.306 407 GLY B O 1
ATOM 6408 N N . MET B 1 409 ? -11.173 13.188 40.684 1.000 14.924 408 MET B N 1
ATOM 6409 C CA . MET B 1 409 ? -11.382 11.797 41.094 1.000 15.228 408 MET B CA 1
ATOM 6410 C C . MET B 1 409 ? -11.679 11.681 42.592 1.000 15.473 408 MET B C 1
ATOM 6411 O O . MET B 1 409 ? -10.824 11.382 43.413 1.000 15.834 408 MET B O 1
ATOM 6416 N N . GLU B 1 410 ? -12.941 11.945 42.958 1.000 15.419 409 GLU B N 1
ATOM 6417 C CA . GLU B 1 410 ? -13.332 11.989 44.351 1.000 15.932 409 GLU B CA 1
ATOM 6418 C C . GLU B 1 410 ? -13.301 10.614 45.026 1.000 15.030 409 GLU B C 1
ATOM 6419 O O . GLU B 1 410 ? -12.843 10.525 46.164 1.000 15.713 409 GLU B O 1
ATOM 6425 N N . ALA B 1 411 ? -13.737 9.541 44.341 1.000 14.725 410 ALA B N 1
ATOM 6426 C CA . ALA B 1 411 ? -13.720 8.202 44.941 1.000 14.678 410 ALA B CA 1
ATOM 6427 C C . ALA B 1 411 ? -12.275 7.766 45.243 1.000 14.490 410 ALA B C 1
ATOM 6428 O O . ALA B 1 411 ? -12.006 7.161 46.278 1.000 15.117 410 ALA B O 1
ATOM 6430 N N . HIS B 1 412 ? -11.333 8.127 44.352 1.000 13.993 411 HIS B N 1
ATOM 6431 C CA . HIS B 1 412 ? -9.925 7.870 44.621 1.000 14.564 411 HIS B CA 1
ATOM 6432 C C . HIS B 1 412 ? -9.507 8.534 45.935 1.000 13.221 411 HIS B C 1
ATOM 6433 O O . HIS B 1 412 ? -8.852 7.930 46.771 1.000 14.132 411 HIS B O 1
ATOM 6440 N N . ALA B 1 413 ? -9.823 9.822 46.098 1.000 14.532 412 ALA B N 1
ATOM 6441 C CA . ALA B 1 413 ? -9.423 10.558 47.280 1.000 14.797 412 ALA B CA 1
ATOM 6442 C C . ALA B 1 413 ? -10.051 9.984 48.550 1.000 14.151 412 ALA B C 1
ATOM 6443 O O . ALA B 1 413 ? -9.444 9.974 49.627 1.000 14.641 412 ALA B O 1
ATOM 6445 N N . ARG B 1 414 ? -11.267 9.462 48.422 1.000 14.188 413 ARG B N 1
ATOM 6446 C CA . ARG B 1 414 ? -11.923 8.905 49.591 1.000 14.788 413 ARG B CA 1
ATOM 6447 C C . ARG B 1 414 ? -11.211 7.672 50.121 1.000 14.864 413 ARG B C 1
ATOM 6448 O O . ARG B 1 414 ? -11.249 7.445 51.327 1.000 15.492 413 ARG B O 1
ATOM 6456 N N . THR B 1 415 ? -10.538 6.898 49.260 1.000 14.222 414 THR B N 1
ATOM 6457 C CA . THR B 1 415 ? -9.766 5.760 49.731 1.000 14.746 414 THR B CA 1
ATOM 6458 C C . THR B 1 415 ? -8.599 6.222 50.610 1.000 15.153 414 THR B C 1
ATOM 6459 O O . THR B 1 415 ? -8.160 5.485 51.488 1.000 15.576 414 THR B O 1
ATOM 6463 N N . ALA B 1 416 ? -8.102 7.441 50.377 1.000 14.537 415 ALA B N 1
ATOM 6464 C CA . ALA B 1 416 ? -7.047 8.018 51.197 1.000 14.626 415 ALA B CA 1
ATOM 6465 C C . ALA B 1 416 ? -7.633 8.602 52.482 1.000 14.875 415 ALA B C 1
ATOM 6466 O O . ALA B 1 416 ? -7.101 8.400 53.563 1.000 15.057 415 ALA B O 1
ATOM 6468 N N . ASP B 1 417 ? -8.760 9.309 52.338 1.000 15.281 416 ASP B N 1
ATOM 6469 C CA . ASP B 1 417 ? -9.446 9.879 53.484 1.000 16.030 416 ASP B CA 1
ATOM 6470 C C . ASP B 1 417 ? -9.727 8.763 54.488 1.000 16.094 416 ASP B C 1
ATOM 6471 O O . ASP B 1 417 ? -9.530 8.941 55.699 1.000 16.298 416 ASP B O 1
ATOM 6476 N N . ASP B 1 418 ? -10.205 7.623 53.971 1.000 16.724 417 ASP B N 1
ATOM 6477 C CA . ASP B 1 418 ? -10.656 6.542 54.832 1.000 16.306 417 ASP B CA 1
ATOM 6478 C C . ASP B 1 418 ? -9.497 5.970 55.637 1.000 16.549 417 ASP B C 1
ATOM 6479 O O . ASP B 1 418 ? -9.622 5.677 56.825 1.000 17.504 417 ASP B O 1
ATOM 6484 N N . ARG B 1 419 ? -8.330 5.812 55.003 1.000 14.787 418 ARG B N 1
ATOM 6485 C CA . ARG B 1 419 ? -7.164 5.325 55.713 1.000 14.337 418 ARG B CA 1
ATOM 6486 C C . ARG B 1 419 ? -6.689 6.358 56.727 1.000 15.731 418 ARG B C 1
ATOM 6487 O O . ARG B 1 419 ? -6.263 5.978 57.799 1.000 15.711 418 ARG B O 1
ATOM 6495 N N . MET B 1 420 ? -6.734 7.654 56.389 1.000 14.756 419 MET B N 1
ATOM 6496 C CA . MET B 1 420 ? -6.248 8.660 57.320 1.000 17.625 419 MET B CA 1
ATOM 6497 C C . MET B 1 420 ? -7.108 8.646 58.583 1.000 17.891 419 MET B C 1
ATOM 6498 O O . MET B 1 420 ? -6.594 8.733 59.700 1.000 17.739 419 MET B O 1
ATOM 6503 N N . ALA B 1 421 ? -8.422 8.542 58.384 1.000 17.250 420 ALA B N 1
ATOM 6504 C CA . ALA B 1 421 ? -9.345 8.554 59.512 1.000 18.924 420 ALA B CA 1
ATOM 6505 C C . ALA B 1 421 ? -9.182 7.292 60.355 1.000 18.744 420 ALA B C 1
ATOM 6506 O O . ALA B 1 421 ? -9.284 7.335 61.582 1.000 20.697 420 ALA B O 1
ATOM 6508 N N . LYS B 1 422 ? -8.907 6.159 59.712 1.000 17.423 421 LYS B N 1
ATOM 6509 C CA . LYS B 1 422 ? -8.753 4.903 60.425 1.000 17.191 421 LYS B CA 1
ATOM 6510 C C . LYS B 1 422 ? -7.448 4.854 61.219 1.000 17.029 421 LYS B C 1
ATOM 6511 O O . LYS B 1 422 ? -7.402 4.491 62.398 1.000 19.988 421 LYS B O 1
ATOM 6517 N N . TYR B 1 423 ? -6.334 5.202 60.561 1.000 16.117 422 TYR B N 1
ATOM 6518 C CA . TYR B 1 423 ? -5.007 5.046 61.135 1.000 15.893 422 TYR B CA 1
ATOM 6519 C C . TYR B 1 423 ? -4.630 6.195 62.069 1.000 16.461 422 TYR B C 1
ATOM 6520 O O . TYR B 1 423 ? -3.911 5.966 63.045 1.000 17.993 422 TYR B O 1
ATOM 6529 N N . PHE B 1 424 ? -5.110 7.408 61.772 1.000 17.362 423 PHE B N 1
ATOM 6530 C CA . PHE B 1 424 ? -4.653 8.609 62.456 1.000 17.795 423 PHE B CA 1
ATOM 6531 C C . PHE B 1 424 ? -5.858 9.503 62.706 1.000 17.804 423 PHE B C 1
ATOM 6532 O O . PHE B 1 424 ? -5.995 10.574 62.129 1.000 18.932 423 PHE B O 1
ATOM 6540 N N . PRO B 1 425 ? -6.826 9.051 63.542 1.000 18.881 424 PRO B N 1
ATOM 6541 C CA . PRO B 1 425 ? -8.100 9.761 63.697 1.000 21.478 424 PRO B CA 1
ATOM 6542 C C . PRO B 1 425 ? -7.997 11.192 64.223 1.000 24.603 424 PRO B C 1
ATOM 6543 O O . PRO B 1 425 ? -8.886 11.991 63.936 1.000 25.549 424 PRO B O 1
ATOM 6547 N N . ASN B 1 426 ? -6.885 11.521 64.886 1.000 26.780 425 ASN B N 1
ATOM 6548 C CA . ASN B 1 426 ? -6.672 12.879 65.368 1.000 29.079 425 ASN B CA 1
ATOM 6549 C C . ASN B 1 426 ? -5.861 13.740 64.400 1.000 28.312 425 ASN B C 1
ATOM 6550 O O . ASN B 1 426 ? -5.713 14.943 64.631 1.000 32.028 425 ASN B O 1
ATOM 6555 N N . ALA B 1 427 ? -5.299 13.159 63.341 1.000 25.746 426 ALA B N 1
ATOM 6556 C CA . ALA B 1 427 ? -4.553 13.965 62.388 1.000 24.780 426 ALA B CA 1
ATOM 6557 C C . ALA B 1 427 ? -5.501 14.857 61.589 1.000 24.810 426 ALA B C 1
ATOM 6558 O O . ALA B 1 427 ? -6.642 14.498 61.298 1.000 23.111 426 ALA B O 1
ATOM 6560 N N . SER B 1 428 ? -4.988 16.033 61.221 1.000 25.877 427 SER B N 1
ATOM 6561 C CA . SER B 1 428 ? -5.710 16.966 60.380 1.000 25.581 427 SER B CA 1
ATOM 6562 C C . SER B 1 428 ? -4.781 17.338 59.232 1.000 24.735 427 SER B C 1
ATOM 6563 O O . SER B 1 428 ? -3.721 17.916 59.469 1.000 26.714 427 SER B O 1
ATOM 6566 N N . PHE B 1 429 ? -5.136 16.921 58.012 1.000 22.860 428 PHE B N 1
ATOM 6567 C CA . PHE B 1 429 ? -4.347 17.274 56.841 1.000 23.104 428 PHE B CA 1
ATOM 6568 C C . PHE B 1 429 ? -5.252 17.953 55.824 1.000 21.027 428 PHE B C 1
ATOM 6569 O O . PHE B 1 429 ? -6.470 17.794 55.877 1.000 20.461 428 PHE B O 1
ATOM 6577 N N . GLU B 1 430 ? -4.619 18.670 54.896 1.000 21.970 429 GLU B N 1
ATOM 6578 C CA . GLU B 1 430 ? -5.248 19.188 53.693 1.000 21.980 429 GLU B CA 1
ATOM 6579 C C . GLU B 1 430 ? -5.359 18.046 52.696 1.000 20.281 429 GLU B C 1
ATOM 6580 O O . GLU B 1 430 ? -4.362 17.612 52.133 1.000 19.997 429 GLU B O 1
ATOM 6586 N N . MET B 1 431 ? -6.578 17.534 52.549 1.000 18.321 430 MET B N 1
ATOM 6587 C CA . MET B 1 431 ? -6.826 16.402 51.674 1.000 17.788 430 MET B CA 1
ATOM 6588 C C . MET B 1 431 ? -7.454 16.854 50.363 1.000 17.726 430 MET B C 1
ATOM 6589 O O . MET B 1 431 ? -7.822 16.017 49.546 1.000 16.997 430 MET B O 1
ATOM 6594 N N . GLY B 1 432 ? -7.597 18.166 50.172 1.000 18.082 431 GLY B N 1
ATOM 6595 C CA . GLY B 1 432 ? -8.131 18.717 48.940 1.000 19.304 431 GLY B CA 1
ATOM 6596 C C . GLY B 1 432 ? -9.613 19.041 49.078 1.000 20.362 431 GLY B C 1
ATOM 6597 O O . GLY B 1 432 ? -10.340 18.353 49.789 1.000 20.565 431 GLY B O 1
ATOM 6598 N N . THR B 1 433 ? -10.037 20.080 48.349 1.000 22.659 432 THR B N 1
ATOM 6599 C CA . THR B 1 433 ? -11.438 20.476 48.309 1.000 22.194 432 THR B CA 1
ATOM 6600 C C . THR B 1 433 ? -12.242 19.372 47.636 1.000 21.097 432 THR B C 1
ATOM 6601 O O . THR B 1 433 ? -11.939 19.009 46.497 1.000 21.725 432 THR B O 1
ATOM 6605 N N . PRO B 1 434 ? -13.257 18.776 48.297 1.000 22.169 433 PRO B N 1
ATOM 6606 C CA . PRO B 1 434 ? -14.058 17.719 47.676 1.000 21.777 433 PRO B CA 1
ATOM 6607 C C . PRO B 1 434 ? -14.605 18.130 46.308 1.000 23.589 433 PRO B C 1
ATOM 6608 O O . PRO B 1 434 ? -14.938 19.297 46.067 1.000 23.700 433 PRO B O 1
ATOM 6612 N N . VAL B 1 435 ? -14.624 17.153 45.400 1.000 19.326 434 VAL B N 1
ATOM 6613 C CA . VAL B 1 435 ? -15.136 17.328 44.055 1.000 20.789 434 VAL B CA 1
ATOM 6614 C C . VAL B 1 435 ? -16.656 17.337 44.138 1.000 21.433 434 VAL B C 1
ATOM 6615 O O . VAL B 1 435 ? -17.226 16.485 44.805 1.000 22.470 434 VAL B O 1
ATOM 6619 N N . GLU B 1 436 ? -17.292 18.284 43.433 1.000 21.557 435 GLU B N 1
ATOM 6620 C CA . GLU B 1 436 ? -18.734 18.447 43.532 1.000 23.226 435 GLU B CA 1
ATOM 6621 C C . GLU B 1 436 ? -19.465 18.086 42.236 1.000 23.160 435 GLU B C 1
ATOM 6622 O O . GLU B 1 436 ? -20.693 18.000 42.251 1.000 26.096 435 GLU B O 1
ATOM 6628 N N . VAL B 1 437 ? -18.741 17.887 41.130 1.000 23.235 436 VAL B N 1
ATOM 6629 C CA . VAL B 1 437 ? -19.370 17.606 39.846 1.000 24.237 436 VAL B CA 1
ATOM 6630 C C . VAL B 1 437 ? -18.953 16.203 39.377 1.000 24.265 436 VAL B C 1
ATOM 6631 O O . VAL B 1 437 ? -19.649 15.693 38.494 1.000 26.017 436 VAL B O 1
#

Secondary structure (DSSP, 8-state):
--EEEE--S--TTTTHHHHHHHHHHHHHHHHHHTHHHHHHHHHHHH---S-SBPPHHHHHHHHTT--HHHHHHHHHHHHHHHHHHHHHHHTB--EEEE-STTEEEEEEEEE-SEEEEEE-BSSSB-HHHHHHHHHHHHHTT-SEEEEEE---TTSSS-HHHHHHHHHHT-SEEEE--HHHHHHHHHHTTTTS---SEEE---SHHHHHHHHHHBTTBEES----S--EEEEE-TTS-HHHHHHHHHHHHTT-TT--EEEEES-HHHHHHHHHHHHHHHHTS-HHHHHHHHHHHHHH-EEEE-SSHHHHHHHHHHH--SEEEEESS-HHHHHHH----SEEEESSSS-HHHHHHTSSS------TTGGGT---S-GGGGEEEEEEEEE-TTHHHHHHHHHHHHHHHHT-HHHHHHHHHHHHHH-TT------PPP--/-EEEEE--S--TTTTHHHHHHHHHHHHHHHHHHHHHHHHHHHHHHH---S-SBPPHHHHHHHHTT--HHHHHHHHHHHHHHHHHHHHHHHTB--EEEE-STTEEEEEEEEE-SEEEEEE-BSSSB-HHHHHHHHHHHHHTT-SEEEEEE---TTSSS-HHHHHHHHHHT-SEEEE--HHHHHHHHHHTTTTS---SEEE---SHHHHHHHHHHBTTBEES----S--EEEEE-TTS-HHHHHHHHHHHHTT-TT--EEEEES-HHHHHHHHHHHHHHHHTS-HHHHHHHHHHHHHH-EEEEESSHHHHHHHHHHH--SEEEEESS-HHHHHHH----SEEEESSSS-HHHHHHTSSS------TTGGGT---S-GGGGEEEEEEEEE-TTHHHHHHHHHHHHHHHHT-HHHHHHHHHHHHHH-TT------PPP--

B-factor: mean 22.54, std 8.35, range [11.51, 86.87]

Organism: Cupriavidus pinatubonensis (strain JMP 134 / LMG 1197) (NCBI:txid264198)

Sequence (872 aa):
MISYLKKAEKTPQTETATAQKVVTEMLAEIQARGKDAVRQYAKQLDGWSGDIVLTPDQIREQTKDVPAGVRADIDFAIRQVTDFALAQRESLKEFSVELHPGVTAGQRVLPVNVVGCYAPAGRYAHIASAYMGVATAKAAGVKTVVACSSPFRGQGIHPHVLYAFQAAGADVIMALGGVQAIASMAYGLFTGKPADVVVGPGNKFVAEAKRSLYGQVGIDVFAGPSEVAVIADETADPAIVASDLVGQAEHGHESPAWLFTTSRDLADRVMALVPELIAKLPPTARDAATAAWRDYGEVILCGTREEVVEISDRYASEHLEVHTADLDWWLANLTCYGSLFLGEETTVAFGDKTSGPNHVLPTKGAARYSGGLSVHKFMKTTLTWQQMTREATRQIGQVTARISRLEGMEAHARTADDRMAKYFPNASFEEMGTPVEVMISYLKKAEKTPQTETATAQKVVTEMLAEIQARGKDAVRQYAKQLDGWSGDIVLTPDQIREQTKDVPAGVRRADIDFAIRQVTDFALAQRESLKEFSVVELHPGVTAGQRVLPVNVVGCYAPAGRYAHIASAYMGVATAKAAGVKTVVACSSPFRGQGIHPHVLYAFQAAGADVIMALGGVQAIASMAYGLFTGKPADVVVGPGNKFVAEEAKRSSLYGQVGIDVFAGPSEVAVIADETADPAIVASDLVGQAEHGHESPAWLFTTSRDDLADRVMALVPELIAKLPPTARDAATAAWRDYGEVILCGTREEVVEISDRYASEHLEVHTADLDWWLANLTCYGSLFLGEETTVAFGDKTSGPNHVLPTKGAARYSGGLSVHKFMKTTLTWQQMTREATRQIGQVTARISRLEGMEAHARTADDRMAKYFPNASFEMGTPVEV